Protein AF-0000000083431452 (afdb_homodimer)

Nearest PDB structures (foldseek):
  5i90-assembly1_B  TM=8.487E-01  e=1.528E-24  Pseudomonas aeruginosa PAO1
  7tlr-assembly1_A  TM=7.851E-01  e=9.131E-21  Lancefieldella parvula
  1ecx-assembly1_B  TM=8.396E-01  e=3.529E-19  Thermotoga maritima
  1t3i-assembly1_B  TM=7.374E-01  e=1.103E-20  Synechocystis sp.
  1iug-assembly1_B  TM=6.804E-01  e=6.521E-13  Thermus thermophilus

Organism: Bremia lactucae (NCBI:txid4779)

InterPro domains:
  IPR000192 Aminotransferase class V domain [PF00266] (72-417)
  IPR015421 Pyridoxal phosphate-dependent transferase, major domain [G3DSA:3.40.640.10] (40-306)
  IPR015422 Pyridoxal phosphate-dependent transferase, small domain [G3DSA:3.90.1150.10] (28-417)
  IPR015424 Pyridoxal phosphate-dependent transferase [SSF53383] (21-423)

Secondary structure (DSSP, 8-state):
-PPPP--S--SS--HHHHHTB-S-TTT-EE--HHHH---BHHHHHHHHHHHHHHHH-HHIIIIIIHHHHHHHHHHHHHHHHT-S-GGGEEEES-HHHHHHHHHHHHHTSTT-SS-EEEEETTS-HHHHHHHHHHHHH-SS--EEEEE---HHHHT-HHHHHHHHHHHHHHHHHTT----EEEEESB-TTT--B--HHHHHHHHHTSTT---EEEE-TT-TTTS---HHHH--SEEEEESSSTT-PPSS-EEEEE--SSSPPP--SS--TTTTSHHHHHHH-SSS---HHHHTHHHHHHHHHHH-HHHHHHHHHHHHHHHHHHHHHHTT--TT-GGG---GGG--SEEEEEPPSSS-BTTS----SSS----HHHHHHHHHHHHHHH-EE--EEEETTEEEEEEE--TT--HHHHHHHHHHHB---/-PPPP--S--SS--HHHHHTB-S-TTT-EE--HHHH---BHHHHHHHHHHHHHHHH-HHIIIIIIHHHHHHHHHHHHHHHHT-S-GGGEEEES-HHHHHHHHHHHHHTSTT-SS-EEEEETTS-HHHHHHHHHHHHH-SSPPEEEEE---HHHHT-HHHHHHHHHHHHHHHHHTT----EEEEESB-TTT--B--HHHHHHHHHTSTT---EEEE-TT-TTTS---HHHH--SEEEEESSSTT-PPSS-EEEEE--SSSPPP--SS--TTTTSHHHHHHH-SSS---HHHHTHHHHHHHHHHH-HHHHHHHHHHHHHHHHHHHHHHTT--TT-GGG---GGG--SEEEEEPPSSSEETTTEE--SSS----HHHHHHHHHHHHHHH-EE--EEEETTEEEEEEE--TT--HHHHHHHHHHHB---

Solvent-accessible surface area (backbone atoms only — not comparable to full-atom values): 43379 Å² total; per-residue (Å²): 130,82,78,74,63,73,76,87,66,48,62,53,82,48,69,68,37,38,66,43,39,48,48,45,66,87,71,32,45,76,24,41,43,76,75,65,26,54,36,29,51,69,43,52,51,43,33,51,52,45,49,50,50,37,32,34,39,43,59,56,37,68,73,69,45,36,65,67,49,46,49,49,22,44,45,45,48,19,60,70,35,44,36,90,58,43,84,35,44,36,66,32,50,21,32,50,47,38,52,44,15,48,52,49,28,47,56,54,30,87,84,40,82,59,28,22,37,38,32,47,63,58,54,56,63,37,57,55,37,34,51,50,51,48,38,72,56,38,88,78,65,54,41,77,47,70,36,84,56,51,76,72,41,54,75,32,60,67,50,44,52,50,47,51,51,49,46,53,50,53,41,46,73,73,74,44,50,73,53,34,36,45,44,46,40,43,28,78,81,60,42,42,59,44,59,50,61,62,50,46,52,54,33,45,66,40,87,92,37,37,44,35,40,33,46,23,48,61,36,44,65,39,44,94,54,44,50,57,79,57,59,49,34,27,39,21,23,21,33,14,21,72,50,21,28,43,57,31,20,17,33,33,38,49,63,58,78,88,58,69,74,61,46,53,58,45,54,14,76,20,63,84,61,50,60,51,40,18,46,70,30,45,55,69,54,67,57,36,32,48,62,29,41,44,58,36,54,50,49,42,58,72,59,31,55,67,60,51,31,50,46,14,24,49,48,21,51,50,32,50,47,53,36,34,58,75,58,65,46,65,88,78,42,67,60,75,64,62,50,76,93,60,57,30,29,43,35,41,40,75,53,68,53,77,40,48,27,26,66,72,44,66,35,46,76,90,64,51,71,43,40,65,66,52,20,48,41,30,30,49,33,34,37,75,74,64,31,31,43,47,50,43,37,56,58,93,27,34,49,27,36,40,43,26,36,48,77,57,52,30,44,52,56,37,51,51,48,50,56,59,43,43,50,77,129,129,82,79,74,64,72,75,89,64,48,61,55,81,47,69,68,36,40,66,43,40,49,49,45,64,86,72,31,46,75,23,41,42,76,74,64,25,54,35,29,51,68,41,52,53,43,31,51,51,45,48,49,49,37,33,33,40,43,59,56,36,68,73,69,45,38,64,67,50,46,49,49,23,43,45,46,47,18,59,70,34,43,37,89,59,43,82,34,44,38,66,32,49,21,32,48,47,40,53,44,14,47,52,49,28,46,58,54,30,87,84,40,81,58,30,20,38,37,31,46,62,59,54,57,64,36,58,55,38,33,53,50,51,46,39,71,57,38,86,78,61,52,42,77,49,71,36,83,55,51,75,73,40,56,75,33,62,68,51,46,53,50,47,51,51,49,45,52,50,54,41,44,74,71,74,45,51,74,54,34,36,44,44,49,39,42,28,79,81,61,42,42,59,44,60,51,60,62,51,48,52,56,33,47,66,40,86,92,37,36,45,37,38,33,45,22,46,62,37,43,64,38,45,94,54,45,51,58,79,56,59,48,33,27,41,21,23,20,33,13,22,72,50,20,29,44,58,30,19,16,32,33,39,48,63,57,79,88,59,69,75,62,46,51,59,45,50,13,75,20,63,85,60,49,59,52,40,19,46,69,30,46,54,67,55,68,57,35,32,48,60,28,40,44,58,35,52,50,50,41,59,72,61,32,57,67,61,52,32,50,47,14,24,50,48,22,50,51,32,50,47,52,36,35,59,76,58,67,45,65,86,78,41,67,59,74,64,60,49,78,90,60,57,29,28,41,34,39,39,75,52,67,53,77,39,48,26,25,64,72,44,66,36,46,76,90,64,51,71,43,40,64,67,52,19,49,40,31,31,50,33,33,38,77,74,64,32,31,43,47,50,43,38,56,58,93,25,33,49,27,37,39,43,27,37,48,78,57,50,29,44,51,57,36,51,52,49,48,56,58,42,45,51,76,130

Sequence (850 aa):
MAPRLQFETNKTPNAINRSHFALDLHTWTFLNHGAFGASTHEAIKAVEYWHSQANKQPLKLHDRDLFPLLMQSIEALATFLEVSNPKELVLLPNATSGLHAVLASILQSRLAKAKTVVLFSTRYDAVRAILQSLQDTHEPHVHVHEEELSLSDSYDDNKVLDKLEKAFKAVEASGRSVTLVVVDHITSTTAVLMPLRAIIERCHSRGQGVPVLVDGAHGPLNIPLDLDALNADYYVGNCHKWLCAPRGAAFLHVKRVDGPRILPRVVSYGYKDGMQRAFLCTGMQDYSAWLTLPHCLAYWRRQGVDATRAYMHTLAHEGARVLSCRWHLSTHVQALKVPRVKRHAMRLVQLPTMQTLCGGVVVDEKAPNATLSDAQRVQDALYSRHRIEVPIKCVERRLYVRISAHVYNNLEDFERLAVAMIESDMAPRLQFETNKTPNAINRSHFALDLHTWTFLNHGAFGASTHEAIKAVEYWHSQANKQPLKLHDRDLFPLLMQSIEALATFLEVSNPKELVLLPNATSGLHAVLASILQSRLAKAKTVVLFSTRYDAVRAILQSLQDTHEPHVHVHEEELSLSDSYDDNKVLDKLEKAFKAVEASGRSVTLVVVDHITSTTAVLMPLRAIIERCHSRGQGVPVLVDGAHGPLNIPLDLDALNADYYVGNCHKWLCAPRGAAFLHVKRVDGPRILPRVVSYGYKDGMQRAFLCTGMQDYSAWLTLPHCLAYWRRQGVDATRAYMHTLAHEGARVLSCRWHLSTHVQALKVPRVKRHAMRLVQLPTMQTLCGGVVVDEKAPNATLSDAQRVQDALYSRHRIEVPIKCVERRLYVRISAHVYNNLEDFERLAVAMIESD

Structure (mmCIF, N/CA/C/O backbone):
data_AF-0000000083431452-model_v1
#
loop_
_entity.id
_entity.type
_entity.pdbx_description
1 polymer 'Aminotransferase class V domain-containing protein'
#
loop_
_atom_site.group_PDB
_atom_site.id
_atom_site.type_symbol
_atom_site.label_atom_id
_atom_site.label_alt_id
_atom_site.label_comp_id
_atom_site.label_asym_id
_atom_site.label_entity_id
_atom_site.label_seq_id
_atom_site.pdbx_PDB_ins_code
_atom_site.Cartn_x
_atom_site.Cartn_y
_atom_site.Cartn_z
_atom_site.occupancy
_atom_site.B_iso_or_equiv
_atom_site.auth_seq_id
_atom_site.auth_comp_id
_atom_site.auth_asym_id
_atom_site.auth_atom_id
_atom_site.pdbx_PDB_model_num
ATOM 1 N N . MET A 1 1 ? -23.188 -18.062 13.68 1 68.62 1 MET A N 1
ATOM 2 C CA . MET A 1 1 ? -21.969 -18.703 13.211 1 68.62 1 MET A CA 1
ATOM 3 C C . MET A 1 1 ? -22.188 -19.344 11.844 1 68.62 1 MET A C 1
ATOM 5 O O . MET A 1 1 ? -23.234 -19.938 11.586 1 68.62 1 MET A O 1
ATOM 9 N N . ALA A 1 2 ? -21.25 -19.234 10.953 1 78.25 2 ALA A N 1
ATOM 10 C CA . ALA A 1 2 ? -21.344 -19.828 9.633 1 78.25 2 ALA A CA 1
ATOM 11 C C . ALA A 1 2 ? -21.484 -21.359 9.734 1 78.25 2 ALA A C 1
ATOM 13 O O . ALA A 1 2 ? -20.859 -21.984 10.594 1 78.25 2 ALA A O 1
ATOM 14 N N . PRO A 1 3 ? -22.234 -21.891 8.914 1 91.56 3 PRO A N 1
ATOM 15 C CA . PRO A 1 3 ? -22.344 -23.344 8.922 1 91.56 3 PRO A CA 1
ATOM 16 C C . PRO A 1 3 ? -21.016 -24.031 8.641 1 91.56 3 PRO A C 1
ATOM 18 O O . PRO A 1 3 ? -20.078 -23.406 8.125 1 91.56 3 PRO A O 1
ATOM 21 N N . ARG A 1 4 ? -20.984 -25.391 8.953 1 95.62 4 ARG A N 1
ATOM 22 C CA . ARG A 1 4 ? -19.781 -26.172 8.703 1 95.62 4 ARG A CA 1
ATOM 23 C C . ARG A 1 4 ? -19.688 -26.578 7.238 1 95.62 4 ARG A C 1
ATOM 25 O O . ARG A 1 4 ? -20.688 -26.953 6.625 1 95.62 4 ARG A O 1
ATOM 32 N N . LEU A 1 5 ? -18.531 -26.406 6.781 1 97.12 5 LEU A N 1
ATOM 33 C CA . LEU A 1 5 ? -18.266 -26.859 5.418 1 97.12 5 LEU A CA 1
ATOM 34 C C . LEU A 1 5 ? -18.453 -28.359 5.309 1 97.12 5 LEU A C 1
ATOM 36 O O . LEU A 1 5 ? -18.234 -29.094 6.277 1 97.12 5 LEU A O 1
ATOM 40 N N . GLN A 1 6 ? -18.875 -28.75 4.184 1 96.62 6 GLN A N 1
ATOM 41 C CA . GLN A 1 6 ? -19.094 -30.172 3.895 1 96.62 6 GLN A CA 1
ATOM 42 C C . GLN A 1 6 ? -18.047 -30.703 2.908 1 96.62 6 GLN A C 1
ATOM 44 O O . GLN A 1 6 ? -17.859 -30.109 1.84 1 96.62 6 GLN A O 1
ATOM 49 N N . PHE A 1 7 ? -17.406 -31.906 3.236 1 95.94 7 PHE A N 1
ATOM 50 C CA . PHE A 1 7 ? -16.281 -32.375 2.445 1 95.94 7 PHE A CA 1
ATOM 51 C C . PHE A 1 7 ? -16.562 -33.781 1.916 1 95.94 7 PHE A C 1
ATOM 53 O O . PHE A 1 7 ? -15.703 -34.406 1.273 1 95.94 7 PHE A O 1
ATOM 60 N N . GLU A 1 8 ? -17.672 -34.281 2.096 1 91.31 8 GLU A N 1
ATOM 61 C CA . GLU A 1 8 ? -17.953 -35.688 1.87 1 91.31 8 GLU A CA 1
ATOM 62 C C . GLU A 1 8 ? -18.031 -36 0.379 1 91.31 8 GLU A C 1
ATOM 64 O O . GLU A 1 8 ? -17.656 -37.094 -0.047 1 91.31 8 GLU A O 1
ATOM 69 N N . THR A 1 9 ? -18.594 -35.062 -0.351 1 89.56 9 THR A N 1
ATOM 70 C CA . THR A 1 9 ? -18.688 -35.281 -1.788 1 89.56 9 THR A CA 1
ATOM 71 C C . THR A 1 9 ? -18.234 -34.062 -2.566 1 89.56 9 THR A C 1
ATOM 73 O O . THR A 1 9 ? -18.359 -32.938 -2.084 1 89.56 9 THR A O 1
ATOM 76 N N . ASN A 1 10 ? -17.688 -34.344 -3.668 1 93.88 10 ASN A N 1
ATOM 77 C CA . ASN A 1 10 ? -17.25 -33.25 -4.535 1 93.88 10 ASN A CA 1
ATOM 78 C C . ASN A 1 10 ? -17.844 -33.375 -5.938 1 93.88 10 ASN A C 1
ATOM 80 O O . ASN A 1 10 ? -17.359 -32.75 -6.875 1 93.88 10 ASN A O 1
ATOM 84 N N . LYS A 1 11 ? -18.812 -34.188 -6.109 1 95.19 11 LYS A N 1
ATOM 85 C CA . LYS A 1 11 ? -19.359 -34.5 -7.43 1 95.19 11 LYS A CA 1
ATOM 86 C C . LYS A 1 11 ? -20.266 -33.406 -7.938 1 95.19 11 LYS A C 1
ATOM 88 O O . LYS A 1 11 ? -20.234 -33.062 -9.125 1 95.19 11 LYS A O 1
ATOM 93 N N . THR A 1 12 ? -21.125 -32.906 -6.969 1 94.31 12 THR A N 1
ATOM 94 C CA . THR A 1 12 ? -22.109 -31.891 -7.316 1 94.31 12 THR A CA 1
ATOM 95 C C . THR A 1 12 ? -21.938 -30.656 -6.438 1 94.31 12 THR A C 1
ATOM 97 O O . THR A 1 12 ? -21.281 -30.719 -5.395 1 94.31 12 THR A O 1
ATOM 100 N N . PRO A 1 13 ? -22.516 -29.562 -6.938 1 94.56 13 PRO A N 1
ATOM 101 C CA . PRO A 1 13 ? -22.406 -28.344 -6.133 1 94.56 13 PRO A CA 1
ATOM 102 C C . PRO A 1 13 ? -22.969 -28.516 -4.723 1 94.56 13 PRO A C 1
ATOM 104 O O . PRO A 1 13 ? -24.031 -29.125 -4.547 1 94.56 13 PRO A O 1
ATOM 107 N N . ASN A 1 14 ? -22.219 -28.047 -3.771 1 96.12 14 ASN A N 1
ATOM 108 C CA . ASN A 1 14 ? -22.672 -28 -2.383 1 96.12 14 ASN A CA 1
ATOM 109 C C . ASN A 1 14 ? -23.141 -26.609 -1.99 1 96.12 14 ASN A C 1
ATOM 111 O O . ASN A 1 14 ? -22.328 -25.688 -1.833 1 96.12 14 ASN A O 1
ATOM 115 N N . ALA A 1 15 ? -24.406 -26.453 -1.711 1 96 15 ALA A N 1
ATOM 116 C CA . ALA A 1 15 ? -25.016 -25.156 -1.456 1 96 15 ALA A CA 1
ATOM 117 C C . ALA A 1 15 ? -24.453 -24.531 -0.184 1 96 15 ALA A C 1
ATOM 119 O O . ALA A 1 15 ? -24.281 -23.312 -0.111 1 96 15 ALA A O 1
ATOM 120 N N . ILE A 1 16 ? -24.203 -25.312 0.755 1 97 16 ILE A N 1
ATOM 121 C CA . ILE A 1 16 ? -23.688 -24.812 2.02 1 97 16 ILE A CA 1
ATOM 122 C C . ILE A 1 16 ? -22.281 -24.234 1.808 1 97 16 ILE A C 1
ATOM 124 O O . ILE A 1 16 ? -22 -23.109 2.221 1 97 16 ILE A O 1
ATOM 128 N N . ASN A 1 17 ? -21.406 -24.984 1.138 1 98.19 17 ASN A N 1
ATOM 129 C CA . ASN A 1 17 ? -20.047 -24.5 0.88 1 98.19 17 ASN A CA 1
ATOM 130 C C . ASN A 1 17 ? -20.062 -23.219 0.057 1 98.19 17 ASN A C 1
ATOM 132 O O . ASN A 1 17 ? -19.344 -22.266 0.373 1 98.19 17 ASN A O 1
ATOM 136 N N . ARG A 1 18 ? -20.891 -23.203 -0.92 1 97.88 18 ARG A N 1
ATOM 137 C CA . ARG A 1 18 ? -20.984 -22.062 -1.818 1 97.88 18 ARG A CA 1
ATOM 138 C C . ARG A 1 18 ? -21.516 -20.828 -1.089 1 97.88 18 ARG A C 1
ATOM 140 O O . ARG A 1 18 ? -21.109 -19.703 -1.394 1 97.88 18 ARG A O 1
ATOM 147 N N . SER A 1 19 ? -22.312 -20.984 -0.047 1 97.62 19 SER A N 1
ATOM 148 C CA . SER A 1 19 ? -22.953 -19.891 0.676 1 97.62 19 SER A CA 1
ATOM 149 C C . SER A 1 19 ? -21.938 -19.125 1.526 1 97.62 19 SER A C 1
ATOM 151 O O . SER A 1 19 ? -22.219 -18.016 1.987 1 97.62 19 SER A O 1
ATOM 153 N N . HIS A 1 20 ? -20.797 -19.688 1.685 1 98.19 20 HIS A N 1
ATOM 154 C CA . HIS A 1 20 ? -19.766 -19.031 2.484 1 98.19 20 HIS A CA 1
ATOM 155 C C . HIS A 1 20 ? -19.078 -17.922 1.695 1 98.19 20 HIS A C 1
ATOM 157 O O . HIS A 1 20 ? -18.422 -17.062 2.277 1 98.19 20 HIS A O 1
ATOM 163 N N . PHE A 1 21 ? -19.219 -17.922 0.369 1 98.38 21 PHE A N 1
ATOM 164 C CA . PHE A 1 21 ? -18.391 -17.062 -0.475 1 98.38 21 PHE A CA 1
ATOM 165 C C . PHE A 1 21 ? -19.234 -15.977 -1.138 1 98.38 21 PHE A C 1
ATOM 167 O O . PHE A 1 21 ? -20.422 -16.188 -1.391 1 98.38 21 PHE A O 1
ATOM 174 N N . ALA A 1 22 ? -18.625 -14.875 -1.423 1 98.19 22 ALA A N 1
ATOM 175 C CA . ALA A 1 22 ? -19.312 -13.742 -2.033 1 98.19 22 ALA A CA 1
ATOM 176 C C . ALA A 1 22 ? -19.281 -13.836 -3.557 1 98.19 22 ALA A C 1
ATOM 178 O O . ALA A 1 22 ? -19.906 -13.031 -4.246 1 98.19 22 ALA A O 1
ATOM 179 N N . LEU A 1 23 ? -18.578 -14.805 -4.129 1 98.31 23 LEU A N 1
ATOM 180 C CA . LEU A 1 23 ? -18.5 -15.016 -5.57 1 98.31 23 LEU A CA 1
ATOM 181 C C . LEU A 1 23 ? -19.891 -15.203 -6.16 1 98.31 23 LEU A C 1
ATOM 183 O O . LEU A 1 23 ? -20.75 -15.859 -5.555 1 98.31 23 LEU A O 1
ATOM 187 N N . ASP A 1 24 ? -20.078 -14.656 -7.309 1 98.44 24 ASP A N 1
ATOM 188 C CA . ASP A 1 24 ? -21.297 -14.945 -8.062 1 98.44 24 ASP A CA 1
ATOM 189 C C . ASP A 1 24 ? -21.219 -16.328 -8.719 1 98.44 24 ASP A C 1
ATOM 191 O O . ASP A 1 24 ? -21.016 -16.422 -9.93 1 98.44 24 ASP A O 1
ATOM 195 N N . LEU A 1 25 ? -21.484 -17.359 -7.945 1 98.12 25 LEU A N 1
ATOM 196 C CA . LEU A 1 25 ? -21.328 -18.734 -8.391 1 98.12 25 LEU A CA 1
ATOM 197 C C . LEU A 1 25 ? -22.562 -19.203 -9.148 1 98.12 25 LEU A C 1
ATOM 199 O O . LEU A 1 25 ? -22.578 -20.312 -9.695 1 98.12 25 LEU A O 1
ATOM 203 N N . HIS A 1 26 ? -23.578 -18.359 -9.195 1 97.38 26 HIS A N 1
ATOM 204 C CA . HIS A 1 26 ? -24.75 -18.656 -10.023 1 97.38 26 HIS A CA 1
ATOM 205 C C . HIS A 1 26 ? -24.469 -18.359 -11.492 1 97.38 26 HIS A C 1
ATOM 207 O O . HIS A 1 26 ? -24.969 -19.062 -12.375 1 97.38 26 HIS A O 1
ATOM 213 N N . THR A 1 27 ? -23.703 -17.344 -11.672 1 98 27 THR A N 1
ATOM 214 C CA . THR A 1 27 ? -23.422 -16.906 -13.039 1 98 27 THR A CA 1
ATOM 215 C C . THR A 1 27 ? -22.125 -17.516 -13.555 1 98 27 THR A C 1
ATOM 217 O O . THR A 1 27 ? -22.016 -17.859 -14.734 1 98 27 THR A O 1
ATOM 220 N N . TRP A 1 28 ? -21.188 -17.719 -12.68 1 98.38 28 TRP A N 1
ATOM 221 C CA . TRP A 1 28 ? -19.844 -18.031 -13.141 1 98.38 28 TRP A CA 1
ATOM 222 C C . TRP A 1 28 ? -19.406 -19.406 -12.648 1 98.38 28 TRP A C 1
ATOM 224 O O . TRP A 1 28 ? -19.703 -19.781 -11.508 1 98.38 28 TRP A O 1
ATOM 234 N N . THR A 1 29 ? -18.797 -20.172 -13.523 1 98.62 29 THR A N 1
ATOM 235 C CA . THR A 1 29 ? -17.891 -21.234 -13.102 1 98.62 29 THR A CA 1
ATOM 236 C C . THR A 1 29 ? -16.5 -20.703 -12.836 1 98.62 29 THR A C 1
ATOM 238 O O . THR A 1 29 ? -15.766 -20.344 -13.766 1 98.62 29 THR A O 1
ATOM 241 N N . PHE A 1 30 ? -16.141 -20.609 -11.547 1 98.69 30 PHE A N 1
ATOM 242 C CA . PHE A 1 30 ? -14.914 -19.938 -11.156 1 98.69 30 PHE A CA 1
ATOM 243 C C . PHE A 1 30 ? -13.805 -20.938 -10.859 1 98.69 30 PHE A C 1
ATOM 245 O O . PHE A 1 30 ? -13.797 -21.562 -9.797 1 98.69 30 PHE A O 1
ATOM 252 N N . LEU A 1 31 ? -12.859 -21.047 -11.75 1 98.75 31 LEU A N 1
ATOM 253 C CA . LEU A 1 31 ? -11.773 -22.016 -11.648 1 98.75 31 LEU A CA 1
ATOM 254 C C . LEU A 1 31 ? -10.422 -21.297 -11.648 1 98.75 31 LEU A C 1
ATOM 256 O O . LEU A 1 31 ? -9.422 -21.859 -12.117 1 98.75 31 LEU A O 1
ATOM 260 N N . ASN A 1 32 ? -10.406 -20.062 -11.172 1 98.44 32 ASN A N 1
ATOM 261 C CA . ASN A 1 32 ? -9.195 -19.25 -11.133 1 98.44 32 ASN A CA 1
ATOM 262 C C . ASN A 1 32 ? -8.945 -18.656 -9.75 1 98.44 32 ASN A C 1
ATOM 264 O O . ASN A 1 32 ? -8.57 -17.5 -9.617 1 98.44 32 ASN A O 1
ATOM 268 N N . HIS A 1 33 ? -9.234 -19.469 -8.695 1 98.25 33 HIS A N 1
ATOM 269 C CA . HIS A 1 33 ? -9.016 -19.047 -7.32 1 98.25 33 HIS A CA 1
ATOM 270 C C . HIS A 1 33 ? -7.566 -18.641 -7.094 1 98.25 33 HIS A C 1
ATOM 272 O O . HIS A 1 33 ? -7.281 -17.766 -6.273 1 98.25 33 HIS A O 1
ATOM 278 N N . GLY A 1 34 ? -6.625 -19.219 -7.793 1 97.44 34 GLY A N 1
ATOM 279 C CA . GLY A 1 34 ? -5.199 -18.984 -7.625 1 97.44 34 GLY A CA 1
ATOM 280 C C . GLY A 1 34 ? -4.789 -17.562 -7.977 1 97.44 34 GLY A C 1
ATOM 281 O O . GLY A 1 34 ? -3.721 -17.109 -7.562 1 97.44 34 GLY A O 1
ATOM 282 N N . ALA A 1 35 ? -5.57 -16.859 -8.758 1 96.19 35 ALA A N 1
ATOM 283 C CA . ALA A 1 35 ? -5.227 -15.5 -9.156 1 96.19 35 ALA A CA 1
ATOM 284 C C . ALA A 1 35 ? -5.336 -14.539 -7.977 1 96.19 35 ALA A C 1
ATOM 286 O O . ALA A 1 35 ? -4.32 -14.141 -7.398 1 96.19 35 ALA A O 1
ATOM 287 N N . PHE A 1 36 ? -6.59 -14.258 -7.496 1 95 36 PHE A N 1
ATOM 288 C CA . PHE A 1 36 ? -6.777 -13.25 -6.461 1 95 36 PHE A CA 1
ATOM 289 C C . PHE A 1 36 ? -7.605 -13.805 -5.309 1 95 36 PHE A C 1
ATOM 291 O O . PHE A 1 36 ? -7.93 -13.078 -4.363 1 95 36 PHE A O 1
ATOM 298 N N . GLY A 1 37 ? -7.914 -15.023 -5.418 1 96.38 37 GLY A N 1
ATOM 299 C CA . GLY A 1 37 ? -8.727 -15.625 -4.371 1 96.38 37 GLY A CA 1
ATOM 300 C C . GLY A 1 37 ? -10.18 -15.203 -4.422 1 96.38 37 GLY A C 1
ATOM 301 O O . GLY A 1 37 ? -10.68 -14.82 -5.48 1 96.38 37 GLY A O 1
ATOM 302 N N . ALA A 1 38 ? -10.891 -15.469 -3.369 1 97 38 ALA A N 1
ATOM 303 C CA . ALA A 1 38 ? -12.281 -15.102 -3.129 1 97 38 ALA A CA 1
ATOM 304 C C . ALA A 1 38 ? -12.523 -14.797 -1.653 1 97 38 ALA A C 1
ATOM 306 O O . ALA A 1 38 ? -11.906 -15.414 -0.778 1 97 38 ALA A O 1
ATOM 307 N N . SER A 1 39 ? -13.398 -13.906 -1.464 1 96.19 39 SER A N 1
ATOM 308 C CA . SER A 1 39 ? -13.672 -13.516 -0.087 1 96.19 39 SER A CA 1
ATOM 309 C C . SER A 1 39 ? -14.852 -14.297 0.489 1 96.19 39 SER A C 1
ATOM 311 O O . SER A 1 39 ? -15.844 -14.539 -0.203 1 96.19 39 SER A O 1
ATOM 313 N N . THR A 1 40 ? -14.719 -14.711 1.729 1 98 40 THR A N 1
ATOM 314 C CA . THR A 1 40 ? -15.852 -15.273 2.455 1 98 40 THR A CA 1
ATOM 315 C C . THR A 1 40 ? -16.703 -14.164 3.066 1 98 40 THR A C 1
ATOM 317 O O . THR A 1 40 ? -16.219 -13.062 3.311 1 98 40 THR A O 1
ATOM 320 N N . HIS A 1 41 ? -17.922 -14.484 3.32 1 97.69 41 HIS A N 1
ATOM 321 C CA . HIS A 1 41 ? -18.797 -13.523 3.986 1 97.69 41 HIS A CA 1
ATOM 322 C C . HIS A 1 41 ? -18.297 -13.211 5.391 1 97.69 41 HIS A C 1
ATOM 324 O O . HIS A 1 41 ? -18.438 -12.078 5.867 1 97.69 41 HIS A O 1
ATOM 330 N N . GLU A 1 42 ? -17.672 -14.164 6.016 1 96.38 42 GLU A N 1
ATOM 331 C CA . GLU A 1 42 ? -17.094 -13.953 7.336 1 96.38 42 GLU A CA 1
ATOM 332 C C . GLU A 1 42 ? -16 -12.898 7.289 1 96.38 42 GLU A C 1
ATOM 334 O O . GLU A 1 42 ? -15.922 -12.031 8.164 1 96.38 42 GLU A O 1
ATOM 339 N N . ALA A 1 43 ? -15.141 -12.992 6.344 1 97.5 43 ALA A N 1
ATOM 340 C CA . ALA A 1 43 ? -14.07 -12.023 6.184 1 97.5 43 ALA A CA 1
ATOM 341 C C . ALA A 1 43 ? -14.625 -10.633 5.879 1 97.5 43 ALA A C 1
ATOM 343 O O . ALA A 1 43 ? -14.133 -9.633 6.398 1 97.5 43 ALA A O 1
ATOM 344 N N . ILE A 1 44 ? -15.641 -10.562 5.027 1 97.75 44 ILE A N 1
ATOM 345 C CA . ILE A 1 44 ? -16.25 -9.297 4.629 1 97.75 44 ILE A CA 1
ATOM 346 C C . ILE A 1 44 ? -16.859 -8.609 5.848 1 97.75 44 ILE A C 1
ATOM 348 O O . ILE A 1 44 ? -16.672 -7.406 6.043 1 97.75 44 ILE A O 1
ATOM 352 N N . LYS A 1 45 ? -17.516 -9.375 6.68 1 97.5 45 LYS A N 1
ATOM 353 C CA . LYS A 1 45 ? -18.125 -8.836 7.895 1 97.5 45 LYS A CA 1
ATOM 354 C C . LYS A 1 45 ? -17.062 -8.266 8.828 1 97.5 45 LYS A C 1
ATOM 356 O O . LYS A 1 45 ? -17.266 -7.219 9.445 1 97.5 45 LYS A O 1
ATOM 361 N N . AL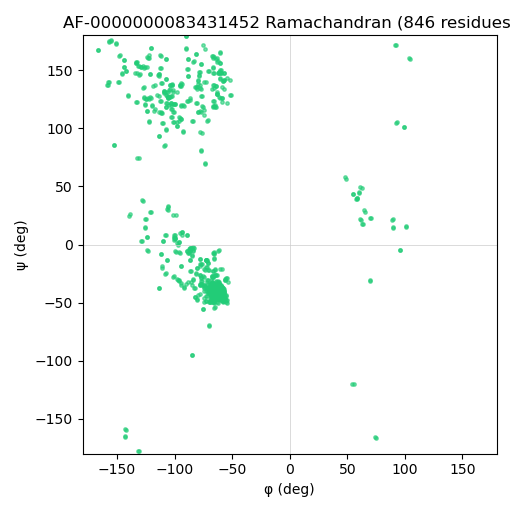A A 1 46 ? -15.969 -8.953 8.93 1 98 46 ALA A N 1
ATOM 362 C CA . ALA A 1 46 ? -14.875 -8.5 9.781 1 98 46 ALA A CA 1
ATOM 363 C C . ALA A 1 46 ? -14.281 -7.191 9.258 1 98 46 ALA A C 1
ATOM 365 O O . ALA A 1 46 ? -13.953 -6.297 10.039 1 98 46 ALA A O 1
ATOM 366 N N . VAL A 1 47 ? -14.109 -7.074 7.973 1 97.88 47 VAL A N 1
ATOM 367 C CA . VAL A 1 47 ? -13.617 -5.848 7.355 1 97.88 47 VAL A CA 1
ATOM 368 C C . VAL A 1 47 ? -14.555 -4.691 7.672 1 97.88 47 VAL A C 1
ATOM 370 O O . VAL A 1 47 ? -14.109 -3.602 8.047 1 97.88 47 VAL A O 1
ATOM 373 N N . GLU A 1 48 ? -15.805 -4.918 7.52 1 97.19 48 GLU A N 1
ATOM 374 C CA . GLU A 1 48 ? -16.812 -3.891 7.781 1 97.19 48 GLU A CA 1
ATOM 375 C C . GLU A 1 48 ? -16.766 -3.434 9.234 1 97.19 48 GLU A C 1
ATOM 377 O O . GLU A 1 48 ? -16.938 -2.246 9.523 1 97.19 48 GLU A O 1
ATOM 382 N N . TYR A 1 49 ? -16.578 -4.363 10.117 1 98 49 TYR A N 1
ATOM 383 C CA . TYR A 1 49 ? -16.438 -4.027 11.523 1 98 49 TYR A CA 1
ATOM 384 C C . TYR A 1 49 ? -15.273 -3.07 11.75 1 98 49 TYR A C 1
ATOM 386 O O . TYR A 1 49 ? -15.43 -2.037 12.406 1 98 49 TYR A O 1
ATOM 394 N N . TRP A 1 50 ? -14.156 -3.383 11.203 1 98.12 50 TRP A N 1
ATOM 395 C CA . TRP A 1 50 ? -12.969 -2.566 11.43 1 98.12 50 TRP A CA 1
ATOM 396 C C . TRP A 1 50 ? -13.102 -1.212 10.734 1 98.12 50 TRP A C 1
ATOM 398 O O . TRP A 1 50 ? -12.625 -0.198 11.25 1 98.12 50 TRP A O 1
ATOM 408 N N . HIS A 1 51 ? -13.711 -1.15 9.539 1 97.62 51 HIS A N 1
ATOM 409 C CA . HIS A 1 51 ? -14.016 0.131 8.906 1 97.62 51 HIS A CA 1
ATOM 410 C C . HIS A 1 51 ? -14.883 1 9.812 1 97.62 51 HIS A C 1
ATOM 412 O O . HIS A 1 51 ? -14.641 2.201 9.938 1 97.62 51 HIS A O 1
ATOM 418 N N . SER A 1 52 ? -15.852 0.333 10.352 1 98 52 SER A N 1
ATOM 419 C CA . SER A 1 52 ? -16.766 1.063 11.234 1 98 52 SER A CA 1
ATOM 420 C C . SER A 1 52 ? -16.016 1.646 12.43 1 98 52 SER A C 1
ATOM 422 O O . SER A 1 52 ? -16.234 2.805 12.797 1 98 52 SER A O 1
ATOM 424 N N . GLN A 1 53 ? -15.133 0.869 13.031 1 98 53 GLN A N 1
ATOM 425 C CA . GLN A 1 53 ? -14.344 1.351 14.156 1 98 53 GLN A CA 1
ATOM 426 C C . GLN A 1 53 ? -13.453 2.521 13.75 1 98 53 GLN A C 1
ATOM 428 O O . GLN A 1 53 ? -13.367 3.523 14.461 1 98 53 GLN A O 1
ATOM 433 N N . ALA A 1 54 ? -12.836 2.4 12.617 1 97.69 54 ALA A N 1
ATOM 434 C CA . ALA A 1 54 ? -11.938 3.441 12.125 1 97.69 54 ALA A CA 1
ATOM 435 C C . ALA A 1 54 ? -12.703 4.727 11.812 1 97.69 54 ALA A C 1
ATOM 437 O O . ALA A 1 54 ? -12.18 5.828 12.008 1 97.69 54 ALA A O 1
ATOM 438 N N . ASN A 1 55 ? -13.898 4.562 11.297 1 97.69 55 ASN A N 1
ATOM 439 C CA . ASN A 1 55 ? -14.672 5.719 10.859 1 97.69 55 ASN A CA 1
ATOM 440 C C . ASN A 1 55 ? -15.289 6.457 12.047 1 97.69 55 ASN A C 1
ATOM 442 O O . ASN A 1 55 ? -15.445 7.676 12.016 1 97.69 55 ASN A O 1
ATOM 446 N N . LYS A 1 56 ? -15.625 5.742 13.109 1 97.81 56 LYS A N 1
ATOM 447 C CA . LYS A 1 56 ? -16.266 6.336 14.273 1 97.81 56 LYS A CA 1
ATOM 448 C C . LYS A 1 56 ? -15.305 7.219 15.055 1 97.81 56 LYS A C 1
ATOM 450 O O . LYS A 1 56 ? -15.703 8.242 15.609 1 97.81 56 LYS A O 1
ATOM 455 N N . GLN A 1 57 ? -14.117 6.77 15.18 1 97.69 57 GLN A N 1
ATOM 456 C CA . GLN A 1 57 ? -13.07 7.516 15.859 1 97.69 57 GLN A CA 1
ATOM 457 C C . GLN A 1 57 ? -11.688 7.148 15.32 1 97.69 57 GLN A C 1
ATOM 459 O O . GLN A 1 57 ? -10.977 6.332 15.906 1 97.69 57 GLN A O 1
ATOM 464 N N . PRO A 1 58 ? -11.242 7.789 14.234 1 96.38 58 PRO A N 1
ATOM 465 C CA . PRO A 1 58 ? -10.031 7.406 13.5 1 96.38 58 PRO A CA 1
ATOM 466 C C . PRO A 1 58 ? -8.781 7.391 14.375 1 96.38 58 PRO A C 1
ATOM 468 O O . PRO A 1 58 ? -7.957 6.48 14.273 1 96.38 58 PRO A O 1
ATOM 471 N N . LEU A 1 59 ? -8.609 8.328 15.266 1 96.12 59 LEU A N 1
ATOM 472 C CA . LEU A 1 59 ? -7.387 8.438 16.062 1 96.12 59 LEU A CA 1
ATOM 473 C C . LEU A 1 59 ? -7.352 7.359 17.141 1 96.12 59 LEU A C 1
ATOM 475 O O . LEU A 1 59 ? -6.277 6.867 17.5 1 96.12 59 LEU A O 1
ATOM 479 N N . LYS A 1 60 ? -8.523 7.012 17.688 1 96.56 60 LYS A N 1
ATOM 480 C CA . LYS A 1 60 ? -8.555 5.906 18.641 1 96.56 60 LYS A CA 1
ATOM 481 C C . LYS A 1 60 ? -7.996 4.629 18.031 1 96.56 60 LYS A C 1
ATOM 483 O O . LYS A 1 60 ? -7.129 3.98 18.625 1 96.56 60 LYS A O 1
ATOM 488 N N . LEU A 1 61 ? -8.438 4.332 16.859 1 96.19 61 LEU A N 1
ATOM 489 C CA . LEU A 1 61 ? -7.973 3.1 16.234 1 96.19 61 LEU A CA 1
ATOM 490 C C . LEU A 1 61 ? -6.523 3.23 15.781 1 96.19 61 LEU A C 1
ATOM 492 O O . LEU A 1 61 ? -5.68 2.404 16.141 1 96.19 61 LEU A O 1
ATOM 496 N N . HIS A 1 62 ? -6.203 4.301 15.086 1 94.56 62 HIS A N 1
ATOM 497 C CA . HIS A 1 62 ? -4.945 4.363 14.352 1 94.56 62 HIS A CA 1
ATOM 498 C C . HIS A 1 62 ? -3.799 4.805 15.258 1 94.56 62 HIS A C 1
ATOM 500 O O . HIS A 1 62 ? -2.648 4.414 15.047 1 94.56 62 HIS A O 1
ATOM 506 N N . ASP A 1 63 ? -4.082 5.602 16.25 1 92.5 63 ASP A N 1
ATOM 507 C CA . ASP A 1 63 ? -3.012 6.133 17.078 1 92.5 63 ASP A CA 1
ATOM 508 C C . ASP A 1 63 ? -2.902 5.352 18.391 1 92.5 63 ASP A C 1
ATOM 510 O O . ASP A 1 63 ? -1.818 5.25 18.969 1 92.5 63 ASP A O 1
ATOM 514 N N . ARG A 1 64 ? -3.988 4.789 18.828 1 94.81 64 ARG A N 1
ATOM 515 C CA . ARG A 1 64 ? -3.965 4.25 20.188 1 94.81 64 ARG A CA 1
ATOM 516 C C . ARG A 1 64 ? -4.098 2.73 20.172 1 94.81 64 ARG A C 1
ATOM 518 O O . ARG A 1 64 ? -3.416 2.037 20.938 1 94.81 64 ARG A O 1
ATOM 525 N N . ASP A 1 65 ? -4.914 2.182 19.266 1 96.75 65 ASP A N 1
ATOM 526 C CA . ASP A 1 65 ? -5.266 0.77 19.375 1 96.75 65 ASP A CA 1
ATOM 527 C C . ASP A 1 65 ? -4.543 -0.058 18.312 1 96.75 65 ASP A C 1
ATOM 529 O O . ASP A 1 65 ? -4.473 -1.285 18.422 1 96.75 65 ASP A O 1
ATOM 533 N N . LEU A 1 66 ? -3.975 0.515 17.359 1 96.56 66 LEU A N 1
ATOM 534 C CA . LEU A 1 66 ? -3.598 -0.17 16.125 1 96.56 66 LEU A CA 1
ATOM 535 C C . LEU A 1 66 ? -2.463 -1.156 16.375 1 96.56 66 LEU A C 1
ATOM 537 O O . LEU A 1 66 ? -2.553 -2.324 15.984 1 96.56 66 LEU A O 1
ATOM 541 N N . PHE A 1 67 ? -1.455 -0.762 17.062 1 94.44 67 PHE A N 1
ATOM 542 C CA . PHE A 1 67 ? -0.233 -1.554 17.141 1 94.44 67 PHE A CA 1
ATOM 543 C C . PHE A 1 67 ? -0.486 -2.867 17.875 1 94.44 67 PHE A C 1
ATOM 545 O O . PHE A 1 67 ? -0.167 -3.941 17.359 1 94.44 67 PHE A O 1
ATOM 552 N N . PRO A 1 68 ? -1.125 -2.859 19.078 1 96.56 68 PRO A N 1
ATOM 553 C CA . PRO A 1 68 ? -1.427 -4.137 19.734 1 96.56 68 PRO A CA 1
ATOM 554 C C . PRO A 1 68 ? -2.324 -5.035 18.891 1 96.56 68 PRO A C 1
ATOM 556 O O . PRO A 1 68 ? -2.178 -6.262 18.906 1 96.56 68 PRO A O 1
ATOM 559 N N . LEU A 1 69 ? -3.242 -4.445 18.172 1 98.19 69 LEU A N 1
ATOM 560 C CA . LEU A 1 69 ? -4.141 -5.219 17.312 1 98.19 69 LEU A CA 1
ATOM 561 C C . LEU A 1 69 ? -3.377 -5.875 16.172 1 98.19 69 LEU A C 1
ATOM 563 O O . LEU A 1 69 ? -3.637 -7.027 15.828 1 98.19 69 LEU A O 1
ATOM 567 N N . LEU A 1 70 ? -2.43 -5.152 15.594 1 97.88 70 LEU A N 1
ATOM 568 C CA . LEU A 1 70 ? -1.621 -5.711 14.516 1 97.88 70 LEU A CA 1
ATOM 569 C C . LEU A 1 70 ? -0.694 -6.801 15.039 1 97.88 70 LEU A C 1
ATOM 571 O O . LEU A 1 70 ? -0.422 -7.781 14.336 1 97.88 70 LEU A O 1
ATOM 575 N N . MET A 1 71 ? -0.214 -6.648 16.266 1 97.62 71 MET A N 1
ATOM 576 C CA . MET A 1 71 ? 0.593 -7.699 16.875 1 97.62 71 MET A CA 1
ATOM 577 C C . MET A 1 71 ? -0.221 -8.977 17.047 1 97.62 71 MET A C 1
ATOM 579 O O . MET A 1 71 ? 0.294 -10.078 16.859 1 97.62 71 MET A O 1
ATOM 583 N N . GLN A 1 72 ? -1.471 -8.805 17.391 1 98.38 72 GLN A N 1
ATOM 584 C CA . GLN A 1 72 ? -2.352 -9.961 17.484 1 98.38 72 GLN A CA 1
ATOM 585 C C . GLN A 1 72 ? -2.498 -10.656 16.125 1 98.38 72 GLN A C 1
ATOM 587 O O . GLN A 1 72 ? -2.543 -11.883 16.062 1 98.38 72 GLN A O 1
ATOM 592 N N . SER A 1 73 ? -2.574 -9.859 15.117 1 98.69 73 SER A N 1
ATOM 593 C CA . SER A 1 73 ? -2.639 -10.422 13.773 1 98.69 73 SER A CA 1
ATOM 594 C C . SER A 1 73 ? -1.372 -11.195 13.438 1 98.69 73 SER A C 1
ATOM 596 O O . SER A 1 73 ? -1.441 -12.297 12.883 1 98.69 73 SER A O 1
ATOM 598 N N . ILE A 1 74 ? -0.232 -10.656 13.766 1 98.69 74 ILE A N 1
ATOM 599 C CA . ILE A 1 74 ? 1.055 -11.289 13.508 1 98.69 74 ILE A CA 1
ATOM 600 C C . ILE A 1 74 ? 1.161 -12.586 14.305 1 98.69 74 ILE A C 1
ATOM 602 O O . ILE A 1 74 ? 1.59 -13.617 13.773 1 98.69 74 ILE A O 1
ATOM 606 N N . GLU A 1 75 ? 0.704 -12.562 15.516 1 98.75 75 GLU A N 1
ATOM 607 C CA . GLU A 1 75 ? 0.753 -13.75 16.375 1 98.75 75 GLU A CA 1
ATOM 608 C C . GLU A 1 75 ? -0.148 -14.852 15.828 1 98.75 75 GLU A C 1
ATOM 610 O O . GLU A 1 75 ? 0.232 -16.031 15.82 1 98.75 75 GLU A O 1
ATOM 615 N N . ALA A 1 76 ? -1.308 -14.484 15.406 1 98.75 76 ALA A N 1
ATOM 616 C CA . ALA A 1 76 ? -2.221 -15.461 14.82 1 98.75 76 ALA A CA 1
ATOM 617 C C . ALA A 1 76 ? -1.619 -16.094 13.57 1 98.75 76 ALA A C 1
ATOM 619 O O . ALA A 1 76 ? -1.709 -17.312 13.383 1 98.75 76 ALA A O 1
ATOM 620 N N . LEU A 1 77 ? -0.996 -15.305 12.773 1 98.56 77 LEU A N 1
ATOM 621 C CA . LEU A 1 77 ? -0.344 -15.797 11.562 1 98.56 77 LEU A CA 1
ATOM 622 C C . LEU A 1 77 ? 0.83 -16.703 11.914 1 98.56 77 LEU A C 1
ATOM 624 O O . LEU A 1 77 ? 1.025 -17.75 11.281 1 98.56 77 LEU A O 1
ATOM 628 N N . ALA A 1 78 ? 1.594 -16.219 12.859 1 98.75 78 ALA A N 1
ATOM 629 C CA . ALA A 1 78 ? 2.748 -17.016 13.281 1 98.75 78 ALA A CA 1
ATOM 630 C C . ALA A 1 78 ? 2.326 -18.422 13.703 1 98.75 78 ALA A C 1
ATOM 632 O O . ALA A 1 78 ? 2.965 -19.406 13.328 1 98.75 78 ALA A O 1
ATOM 633 N N . THR A 1 79 ? 1.29 -18.469 14.438 1 98.5 79 THR A N 1
ATOM 634 C CA . THR A 1 79 ? 0.779 -19.766 14.891 1 98.5 79 THR A CA 1
ATOM 635 C C . THR A 1 79 ? 0.338 -20.609 13.695 1 98.5 79 THR A C 1
ATOM 637 O O . THR A 1 79 ? 0.678 -21.797 13.609 1 98.5 79 THR A O 1
ATOM 640 N N . PHE A 1 80 ? -0.326 -20.062 12.805 1 98.5 80 PHE A N 1
ATOM 641 C CA . PHE A 1 80 ? -0.857 -20.766 11.641 1 98.5 80 PHE A CA 1
ATOM 642 C C . PHE A 1 80 ? 0.272 -21.266 10.75 1 98.5 80 PHE A C 1
ATOM 644 O O . PHE A 1 80 ? 0.167 -22.344 10.148 1 98.5 80 PHE A O 1
ATOM 651 N N . LEU A 1 81 ? 1.369 -20.484 10.703 1 98.5 81 LEU A N 1
ATOM 652 C CA . LEU A 1 81 ? 2.482 -20.766 9.797 1 98.5 81 LEU A CA 1
ATOM 653 C C . LEU A 1 81 ? 3.598 -21.5 10.531 1 98.5 81 LEU A C 1
ATOM 655 O O . LEU A 1 81 ? 4.664 -21.75 9.961 1 98.5 81 LEU A O 1
ATOM 659 N N . GLU A 1 82 ? 3.416 -21.797 11.844 1 98.31 82 GLU A N 1
ATOM 660 C CA . GLU A 1 82 ? 4.367 -22.516 12.68 1 98.31 82 GLU A CA 1
ATOM 661 C C . GLU A 1 82 ? 5.688 -21.766 12.789 1 98.31 82 GLU A C 1
ATOM 663 O O . GLU A 1 82 ? 6.758 -22.344 12.562 1 98.31 82 GLU A O 1
ATOM 668 N N . VAL A 1 83 ? 5.551 -20.547 13.086 1 98.5 83 VAL A N 1
ATOM 669 C CA . VAL A 1 83 ? 6.684 -19.688 13.414 1 98.5 83 VAL A CA 1
ATOM 670 C C . VAL A 1 83 ? 6.75 -19.469 14.922 1 98.5 83 VAL A C 1
ATOM 672 O O . VAL A 1 83 ? 5.859 -18.844 15.508 1 98.5 83 VAL A O 1
ATOM 675 N N . SER A 1 84 ? 7.777 -19.906 15.547 1 98.12 84 SER A N 1
ATOM 676 C CA . SER A 1 84 ? 7.891 -19.859 17 1 98.12 84 SER A CA 1
ATOM 677 C C . SER A 1 84 ? 8.125 -18.453 17.5 1 98.12 84 SER A C 1
ATOM 679 O O . SER A 1 84 ? 7.645 -18.078 18.578 1 98.12 84 SER A O 1
ATOM 681 N N . ASN A 1 85 ? 8.891 -17.656 16.75 1 98 85 ASN A N 1
ATOM 682 C CA . ASN A 1 85 ? 9.172 -16.266 17.125 1 98 85 ASN A CA 1
ATOM 683 C C . ASN A 1 85 ? 8.414 -15.289 16.234 1 98 85 ASN A C 1
ATOM 685 O O . ASN A 1 85 ? 8.898 -14.914 15.164 1 98 85 ASN A O 1
ATOM 689 N N . PRO A 1 86 ? 7.312 -14.766 16.672 1 97.88 86 PRO A N 1
ATOM 690 C CA . PRO A 1 86 ? 6.492 -13.867 15.844 1 97.88 86 PRO A CA 1
ATOM 691 C C . PRO A 1 86 ? 7.25 -12.625 15.391 1 97.88 86 PRO A C 1
ATOM 693 O O . PRO A 1 86 ? 6.832 -11.953 14.438 1 97.88 86 PRO A O 1
ATOM 696 N N . LYS A 1 87 ? 8.336 -12.242 16.078 1 96.25 87 LYS A N 1
ATOM 697 C CA . LYS A 1 87 ? 9.102 -11.055 15.719 1 96.25 87 LYS A CA 1
ATOM 698 C C . LYS A 1 87 ? 9.773 -11.227 14.359 1 96.25 87 LYS A C 1
ATOM 700 O O . LYS A 1 87 ? 10.227 -10.25 13.758 1 96.25 87 LYS A O 1
ATOM 705 N N . GLU A 1 88 ? 9.781 -12.461 13.828 1 97.62 88 GLU A N 1
ATOM 706 C CA . GLU A 1 88 ? 10.383 -12.766 12.539 1 97.62 88 GLU A CA 1
ATOM 707 C C . GLU A 1 88 ? 9.398 -12.539 11.398 1 97.62 88 GLU A C 1
ATOM 709 O O . GLU A 1 88 ? 9.758 -12.633 10.227 1 97.62 88 GLU A O 1
ATOM 714 N N . LEU A 1 89 ? 8.156 -12.172 11.797 1 98.19 89 LEU A N 1
ATOM 715 C CA . LEU A 1 89 ? 7.109 -11.984 10.789 1 98.19 89 LEU A CA 1
ATOM 716 C C . LEU A 1 89 ? 6.723 -10.516 10.688 1 98.19 89 LEU A C 1
ATOM 718 O O . LEU A 1 89 ? 6.613 -9.82 11.703 1 98.19 89 LEU A O 1
ATOM 722 N N . VAL A 1 90 ? 6.531 -10.055 9.438 1 98.06 90 VAL A N 1
ATOM 723 C CA . VAL A 1 90 ? 5.957 -8.734 9.219 1 98.06 90 VAL A CA 1
ATOM 724 C C . VAL A 1 90 ? 4.785 -8.836 8.242 1 98.06 90 VAL A C 1
ATOM 726 O O . VAL A 1 90 ? 4.703 -9.781 7.461 1 98.06 90 VAL A O 1
ATOM 729 N N . LEU A 1 91 ? 3.842 -7.93 8.352 1 98.19 91 LEU A N 1
ATOM 730 C CA . LEU A 1 91 ? 2.693 -7.859 7.457 1 98.19 91 LEU A CA 1
ATOM 731 C C . LEU A 1 91 ? 3.01 -7.004 6.234 1 98.19 91 LEU A C 1
ATOM 733 O O . LEU A 1 91 ? 3.791 -6.055 6.32 1 98.19 91 LEU A O 1
ATOM 737 N N . LEU A 1 92 ? 2.459 -7.395 5.133 1 97.81 92 LEU A N 1
ATOM 738 C CA . LEU A 1 92 ? 2.643 -6.742 3.84 1 97.81 92 LEU A CA 1
ATOM 739 C C . LEU A 1 92 ? 1.303 -6.547 3.137 1 97.81 92 LEU A C 1
ATOM 741 O O . LEU A 1 92 ? 0.342 -7.27 3.41 1 97.81 92 LEU A O 1
ATOM 745 N N . PRO A 1 93 ? 1.284 -5.59 2.232 1 96.75 93 PRO A N 1
ATOM 746 C CA . PRO A 1 93 ? 0.074 -5.496 1.414 1 96.75 93 PRO A CA 1
ATOM 747 C C . PRO A 1 93 ? -0.048 -6.641 0.41 1 96.75 93 PRO A C 1
ATOM 749 O O . PRO A 1 93 ? -1.159 -7.016 0.026 1 96.75 93 PRO A O 1
ATOM 752 N N . ASN A 1 94 ? 1.021 -7.168 -0.056 1 97.44 94 ASN A N 1
ATOM 753 C CA . ASN A 1 94 ? 1.065 -8.25 -1.033 1 97.44 94 ASN A CA 1
ATOM 754 C C . ASN A 1 94 ? 2.457 -8.867 -1.12 1 97.44 94 ASN A C 1
ATOM 756 O O . ASN A 1 94 ? 3.43 -8.297 -0.627 1 97.44 94 ASN A O 1
ATOM 760 N N . ALA A 1 95 ? 2.574 -9.969 -1.746 1 97.75 95 ALA A N 1
ATOM 761 C CA . ALA A 1 95 ? 3.836 -10.703 -1.85 1 97.75 95 ALA A CA 1
ATOM 762 C C . ALA A 1 95 ? 4.863 -9.906 -2.654 1 97.75 95 ALA A C 1
ATOM 764 O O . ALA A 1 95 ? 6.062 -9.961 -2.363 1 97.75 95 ALA A O 1
ATOM 765 N N . THR A 1 96 ? 4.441 -9.195 -3.684 1 97.69 96 THR A N 1
ATOM 766 C CA . THR A 1 96 ? 5.344 -8.406 -4.52 1 97.69 96 THR A CA 1
ATOM 767 C C . THR A 1 96 ? 6.121 -7.402 -3.682 1 97.69 96 THR A C 1
ATOM 769 O O . THR A 1 96 ? 7.332 -7.234 -3.865 1 97.69 96 THR A O 1
ATOM 772 N N . SER A 1 97 ? 5.461 -6.766 -2.74 1 97.69 97 SER A N 1
ATOM 773 C CA . SER A 1 97 ? 6.117 -5.809 -1.856 1 97.69 97 SER A CA 1
ATOM 774 C C . SER A 1 97 ? 7.199 -6.484 -1.017 1 97.69 97 SER A C 1
ATOM 776 O O . SER A 1 97 ? 8.25 -5.898 -0.769 1 97.69 97 SER A O 1
ATOM 778 N N . GLY A 1 98 ? 6.898 -7.672 -0.574 1 98.38 98 GLY A N 1
ATOM 779 C CA . GLY A 1 98 ? 7.875 -8.406 0.211 1 98.38 98 GLY A CA 1
ATOM 780 C C . GLY A 1 98 ? 9.086 -8.844 -0.598 1 98.38 98 GLY A C 1
ATOM 781 O O . GLY A 1 98 ? 10.219 -8.727 -0.138 1 98.38 98 GLY A O 1
ATOM 782 N N . LEU A 1 99 ? 8.812 -9.367 -1.81 1 98.56 99 LEU A N 1
ATOM 783 C CA . LEU A 1 99 ? 9.898 -9.766 -2.699 1 98.56 99 LEU A CA 1
ATOM 784 C C . LEU A 1 99 ? 10.812 -8.578 -3 1 98.56 99 LEU A C 1
ATOM 786 O O . LEU A 1 99 ? 12.031 -8.703 -2.924 1 98.56 99 LEU A O 1
ATOM 790 N N . HIS A 1 100 ? 10.227 -7.473 -3.26 1 97.94 100 HIS A N 1
ATOM 791 C CA . HIS A 1 100 ? 11.016 -6.285 -3.568 1 97.94 100 HIS A CA 1
ATOM 792 C C . HIS A 1 100 ? 11.797 -5.809 -2.348 1 97.94 100 HIS A C 1
ATOM 794 O O . HIS A 1 100 ? 12.938 -5.359 -2.473 1 97.94 100 HIS A O 1
ATOM 800 N N . ALA A 1 101 ? 11.172 -5.809 -1.172 1 97.5 101 ALA A N 1
ATOM 801 C CA . ALA A 1 101 ? 11.836 -5.387 0.062 1 97.5 101 ALA A CA 1
ATOM 802 C C . ALA A 1 101 ? 13.102 -6.195 0.31 1 97.5 101 ALA A C 1
ATOM 804 O O . ALA A 1 101 ? 14.164 -5.629 0.585 1 97.5 101 ALA A O 1
ATOM 805 N N . VAL A 1 102 ? 13.023 -7.492 0.172 1 98.12 102 VAL A N 1
ATOM 806 C CA . VAL A 1 102 ? 14.164 -8.367 0.441 1 98.12 102 VAL A CA 1
ATOM 807 C C . VAL A 1 102 ? 15.234 -8.164 -0.626 1 98.12 102 VAL A C 1
ATOM 809 O O . VAL A 1 102 ? 16.406 -7.957 -0.305 1 98.12 102 VAL A O 1
ATOM 812 N N . LEU A 1 103 ? 14.852 -8.195 -1.882 1 97.06 103 LEU A N 1
ATOM 813 C CA . LEU A 1 103 ? 15.805 -8.047 -2.979 1 97.06 103 LEU A CA 1
ATOM 814 C C . LEU A 1 103 ? 16.547 -6.727 -2.875 1 97.06 103 LEU A C 1
ATOM 816 O O . LEU A 1 103 ? 17.781 -6.695 -2.969 1 97.06 103 LEU A O 1
ATOM 820 N N . ALA A 1 104 ? 15.859 -5.676 -2.633 1 94.69 104 ALA A N 1
ATOM 821 C CA . ALA A 1 104 ? 16.484 -4.359 -2.541 1 94.69 104 ALA A CA 1
ATOM 822 C C . ALA A 1 104 ? 17.406 -4.27 -1.327 1 94.69 104 ALA A C 1
ATOM 824 O O . ALA A 1 104 ? 18.531 -3.766 -1.425 1 94.69 104 ALA A O 1
ATOM 825 N N . SER A 1 105 ? 16.891 -4.758 -0.17 1 94.81 105 SER A N 1
ATOM 826 C CA . SER A 1 105 ? 17.672 -4.676 1.06 1 94.81 105 SER A CA 1
ATOM 827 C C . SER A 1 105 ? 18.984 -5.438 0.927 1 94.81 105 SER A C 1
ATOM 829 O O . SER A 1 105 ? 20.031 -4.988 1.422 1 94.81 105 SER A O 1
ATOM 831 N N . ILE A 1 106 ? 18.969 -6.527 0.233 1 94.62 106 ILE A N 1
ATOM 832 C CA . ILE A 1 106 ? 20.156 -7.375 0.118 1 94.62 106 ILE A CA 1
ATOM 833 C C . ILE A 1 106 ? 21.078 -6.816 -0.959 1 94.62 106 ILE A C 1
ATOM 835 O O . ILE A 1 106 ? 22.281 -6.652 -0.727 1 94.62 106 ILE A O 1
ATOM 839 N N . LEU A 1 107 ? 20.578 -6.445 -2.076 1 92.88 107 LEU A N 1
ATOM 840 C CA . LEU A 1 107 ? 21.406 -6.102 -3.229 1 92.88 107 LEU A CA 1
ATOM 841 C C . LEU A 1 107 ? 21.953 -4.684 -3.105 1 92.88 107 LEU A C 1
ATOM 843 O O . LEU A 1 107 ? 22.938 -4.332 -3.76 1 92.88 107 LEU A O 1
ATOM 847 N N . GLN A 1 108 ? 21.328 -3.891 -2.287 1 87.31 108 GLN A N 1
ATOM 848 C CA . GLN A 1 108 ? 21.812 -2.527 -2.1 1 87.31 108 GLN A CA 1
ATOM 849 C C . GLN A 1 108 ? 22.703 -2.428 -0.871 1 87.31 108 GLN A C 1
ATOM 851 O O . GLN A 1 108 ? 23.297 -1.374 -0.605 1 87.31 108 GLN A O 1
ATOM 856 N N . SER A 1 109 ? 22.734 -3.508 -0.183 1 86.81 109 SER A N 1
ATOM 857 C CA . SER A 1 109 ? 23.578 -3.523 1.012 1 86.81 109 SER A CA 1
ATOM 858 C C . SER A 1 109 ? 25.062 -3.518 0.648 1 86.81 109 SER A C 1
ATOM 860 O O . SER A 1 109 ? 25.469 -4.148 -0.328 1 86.81 109 SER A O 1
ATOM 862 N N . ARG A 1 110 ? 25.875 -2.945 1.467 1 78 110 ARG A N 1
ATOM 863 C CA . ARG A 1 110 ? 27.328 -2.938 1.308 1 78 110 ARG A CA 1
ATOM 864 C C . ARG A 1 110 ? 27.906 -4.312 1.601 1 78 110 ARG A C 1
ATOM 866 O O . ARG A 1 110 ? 29.031 -4.613 1.194 1 78 110 ARG A O 1
ATOM 873 N N . LEU A 1 111 ? 27.109 -5.113 2.191 1 70.94 111 LEU A N 1
ATOM 874 C CA . LEU A 1 111 ? 27.547 -6.461 2.537 1 70.94 111 LEU A CA 1
ATOM 875 C C . LEU A 1 111 ? 27.562 -7.359 1.305 1 70.94 111 LEU A C 1
ATOM 877 O O . LEU A 1 111 ? 28.219 -8.406 1.307 1 70.94 111 LEU A O 1
ATOM 881 N N . ALA A 1 112 ? 26.875 -6.879 0.313 1 71.69 112 ALA A N 1
ATOM 882 C CA . ALA A 1 112 ? 26.797 -7.699 -0.893 1 71.69 112 ALA A CA 1
ATOM 883 C C . ALA A 1 112 ? 27.891 -7.328 -1.89 1 71.69 112 ALA A C 1
ATOM 885 O O . ALA A 1 112 ? 27.734 -6.375 -2.66 1 71.69 112 ALA A O 1
ATOM 886 N N . LYS A 1 113 ? 29.031 -8.047 -1.934 1 71.44 113 LYS A N 1
ATOM 887 C CA . LYS A 1 113 ? 30.172 -7.738 -2.781 1 71.44 113 LYS A CA 1
ATOM 888 C C . LYS A 1 113 ? 29.906 -8.102 -4.238 1 71.44 113 LYS A C 1
ATOM 890 O O . LYS A 1 113 ? 30.172 -7.312 -5.145 1 71.44 113 LYS A O 1
ATOM 895 N N . ALA A 1 114 ? 29.391 -9.234 -4.473 1 74.94 114 ALA A N 1
ATOM 896 C CA . ALA A 1 114 ? 29.203 -9.711 -5.844 1 74.94 114 ALA A CA 1
ATOM 897 C C . ALA A 1 114 ? 27.844 -9.289 -6.383 1 74.94 114 ALA A C 1
ATOM 899 O O . ALA A 1 114 ? 27.688 -9.062 -7.586 1 74.94 114 ALA A O 1
ATOM 900 N N . LYS A 1 115 ? 26.766 -9.172 -5.711 1 90.62 115 LYS A N 1
ATOM 901 C CA . LYS A 1 115 ? 25.359 -8.852 -5.996 1 90.62 115 LYS A CA 1
ATOM 902 C C . LYS A 1 115 ? 24.828 -9.688 -7.156 1 90.62 115 LYS A C 1
ATOM 904 O O . LYS A 1 115 ? 24.375 -9.141 -8.164 1 90.62 115 LYS A O 1
ATOM 909 N N . THR A 1 116 ? 24.891 -11.039 -7.094 1 95.81 116 THR A N 1
ATOM 910 C CA . THR A 1 116 ? 24.453 -12 -8.094 1 95.81 116 THR A CA 1
ATOM 911 C C . THR A 1 116 ? 23.234 -12.789 -7.594 1 95.81 116 THR A C 1
ATOM 913 O O . THR A 1 116 ? 23.297 -13.422 -6.535 1 95.81 116 THR A O 1
ATOM 916 N N . VAL A 1 117 ? 22.188 -12.711 -8.391 1 97.62 117 VAL A N 1
ATOM 917 C CA . VAL A 1 117 ? 20.953 -13.43 -8.055 1 97.62 117 VAL A CA 1
ATOM 918 C C . VAL A 1 117 ? 20.766 -14.594 -9.031 1 97.62 117 VAL A C 1
ATOM 920 O O . VAL A 1 117 ? 20.922 -14.43 -10.242 1 97.62 117 VAL A O 1
ATOM 923 N N . VAL A 1 118 ? 20.484 -15.773 -8.492 1 98.44 118 VAL A N 1
ATOM 924 C CA . VAL A 1 118 ? 20.156 -16.938 -9.289 1 98.44 118 VAL A CA 1
ATOM 925 C C . VAL A 1 118 ? 18.656 -17.25 -9.164 1 98.44 118 VAL A C 1
ATOM 927 O O . VAL A 1 118 ? 18.109 -17.203 -8.062 1 98.44 118 VAL A O 1
ATOM 930 N N . LEU A 1 119 ? 18 -17.453 -10.258 1 98.62 119 LEU A N 1
ATOM 931 C CA . LEU A 1 119 ? 16.594 -17.875 -10.25 1 98.62 119 LEU A CA 1
ATOM 932 C C . LEU A 1 119 ? 16.297 -18.766 -11.445 1 98.62 119 LEU A C 1
ATOM 934 O O . LEU A 1 119 ? 17.109 -18.891 -12.359 1 98.62 119 LEU A O 1
ATOM 938 N N . PHE A 1 120 ? 15.219 -19.484 -11.391 1 98.56 120 PHE A N 1
ATOM 939 C CA . PHE A 1 120 ? 14.758 -20.281 -12.516 1 98.56 120 PHE A CA 1
ATOM 940 C C . PHE A 1 120 ? 13.852 -19.469 -13.422 1 98.56 120 PHE A C 1
ATOM 942 O O . PHE A 1 120 ? 13.266 -18.469 -12.992 1 98.56 120 PHE A O 1
ATOM 949 N N . SER A 1 121 ? 13.688 -19.875 -14.656 1 97.56 121 SER A N 1
ATOM 950 C CA . SER A 1 121 ? 12.852 -19.203 -15.641 1 97.56 121 SER A CA 1
ATOM 951 C C . SER A 1 121 ? 11.375 -19.266 -15.25 1 97.56 121 SER A C 1
ATOM 953 O O . SER A 1 121 ? 10.547 -18.547 -15.805 1 97.56 121 SER A O 1
ATOM 955 N N . THR A 1 122 ? 11.031 -20.016 -14.219 1 95.81 122 THR A N 1
ATOM 956 C CA . THR A 1 122 ? 9.648 -20.172 -13.773 1 95.81 122 THR A CA 1
ATOM 957 C C . THR A 1 122 ? 9.234 -19.031 -12.859 1 95.81 122 THR A C 1
ATOM 959 O O . THR A 1 122 ? 8.07 -18.922 -12.469 1 95.81 122 THR A O 1
ATOM 962 N N . ARG A 1 123 ? 10.172 -18.141 -12.586 1 93.44 123 ARG A N 1
ATOM 963 C CA . ARG A 1 123 ? 9.922 -17.062 -11.641 1 93.44 123 ARG A CA 1
ATOM 964 C C . ARG A 1 123 ? 8.719 -16.219 -12.062 1 93.44 123 ARG A C 1
ATOM 966 O O . ARG A 1 123 ? 8.406 -16.141 -13.25 1 93.44 123 ARG A O 1
ATOM 973 N N . TYR A 1 124 ? 8.031 -15.727 -11.07 1 92.69 124 TYR A N 1
ATOM 974 C CA . TYR A 1 124 ? 6.953 -14.781 -11.328 1 92.69 124 TYR A CA 1
ATOM 975 C C . TYR A 1 124 ? 7.477 -13.539 -12.031 1 92.69 124 TYR A C 1
ATOM 977 O O . TYR A 1 124 ? 8.586 -13.078 -11.75 1 92.69 124 TYR A O 1
ATOM 985 N N . ASP A 1 125 ? 6.738 -12.938 -12.852 1 90.5 125 ASP A N 1
ATOM 986 C CA . ASP A 1 125 ? 7.16 -11.828 -13.703 1 90.5 125 ASP A CA 1
ATOM 987 C C . ASP A 1 125 ? 7.555 -10.617 -12.875 1 90.5 125 ASP A C 1
ATOM 989 O O . ASP A 1 125 ? 8.453 -9.859 -13.25 1 90.5 125 ASP A O 1
ATOM 993 N N . ALA A 1 126 ? 6.906 -10.438 -11.828 1 93.38 126 ALA A N 1
ATOM 994 C CA . ALA A 1 126 ? 7.223 -9.305 -10.969 1 93.38 126 ALA A CA 1
ATOM 995 C C . ALA A 1 126 ? 8.648 -9.383 -10.445 1 93.38 126 ALA A C 1
ATOM 997 O O . ALA A 1 126 ? 9.32 -8.359 -10.266 1 93.38 126 ALA A O 1
ATOM 998 N N . VAL A 1 127 ? 9.148 -10.562 -10.195 1 96.31 127 VAL A N 1
ATOM 999 C CA . VAL A 1 127 ? 10.508 -10.75 -9.703 1 96.31 127 VAL A CA 1
ATOM 1000 C C . VAL A 1 127 ? 11.508 -10.25 -10.742 1 96.31 127 VAL A C 1
ATOM 1002 O O . VAL A 1 127 ? 12.461 -9.547 -10.406 1 96.31 127 VAL A O 1
ATOM 1005 N N . ARG A 1 128 ? 11.266 -10.602 -11.945 1 93.5 128 ARG A N 1
ATOM 1006 C CA . ARG A 1 128 ? 12.156 -10.148 -13.008 1 93.5 128 ARG A CA 1
ATOM 1007 C C . ARG A 1 128 ? 12.109 -8.633 -13.156 1 93.5 128 ARG A C 1
ATOM 1009 O O . ARG A 1 128 ? 13.141 -7.996 -13.375 1 93.5 128 ARG A O 1
ATOM 1016 N N . ALA A 1 129 ? 10.961 -8.07 -13.094 1 94.56 129 ALA A N 1
ATOM 1017 C CA . ALA A 1 129 ? 10.82 -6.621 -13.172 1 94.56 129 ALA A CA 1
ATOM 1018 C C . ALA A 1 129 ? 11.562 -5.93 -12.039 1 94.56 129 ALA A C 1
ATOM 1020 O O . ALA A 1 129 ? 12.219 -4.906 -12.25 1 94.56 129 ALA A O 1
ATOM 1021 N N . ILE A 1 130 ? 11.469 -6.445 -10.828 1 96.12 130 ILE A N 1
ATOM 1022 C CA . ILE A 1 130 ? 12.172 -5.91 -9.664 1 96.12 130 ILE A CA 1
ATOM 1023 C C . ILE A 1 130 ? 13.672 -5.941 -9.914 1 96.12 130 ILE A C 1
ATOM 1025 O O . ILE A 1 130 ? 14.359 -4.934 -9.719 1 96.12 130 ILE A O 1
ATOM 1029 N N . LEU A 1 131 ? 14.148 -7.074 -10.375 1 95.81 131 LEU A N 1
ATOM 1030 C CA . LEU A 1 131 ? 15.578 -7.227 -10.609 1 95.81 131 LEU A CA 1
ATOM 1031 C C . LEU A 1 131 ? 16.062 -6.285 -11.711 1 95.81 131 LEU A C 1
ATOM 1033 O O . LEU A 1 131 ? 17.141 -5.715 -11.617 1 95.81 131 LEU A O 1
ATOM 1037 N N . GLN A 1 132 ? 15.234 -6.141 -12.75 1 93.69 132 GLN A N 1
ATOM 1038 C CA . GLN A 1 132 ? 15.578 -5.199 -13.812 1 93.69 132 GLN A CA 1
ATOM 1039 C C . GLN A 1 132 ? 15.672 -3.775 -13.273 1 93.69 132 GLN A C 1
ATOM 1041 O O . GLN A 1 132 ? 16.578 -3.027 -13.633 1 93.69 132 GLN A O 1
ATOM 1046 N N . SER A 1 133 ? 14.742 -3.418 -12.461 1 92.19 133 SER A N 1
ATOM 1047 C CA . SER A 1 133 ? 14.766 -2.086 -11.867 1 92.19 133 SER A CA 1
ATOM 1048 C C . SER A 1 133 ? 16.016 -1.877 -11.023 1 92.19 133 SER A C 1
ATOM 1050 O O . SER A 1 133 ? 16.625 -0.801 -11.047 1 92.19 133 SER A O 1
ATOM 1052 N N . LEU A 1 134 ? 16.406 -2.854 -10.281 1 92.06 134 LEU A N 1
ATOM 1053 C CA . LEU A 1 134 ? 17.594 -2.77 -9.453 1 92.06 134 LEU A CA 1
ATOM 1054 C C . LEU A 1 134 ? 18.859 -2.709 -10.312 1 92.06 134 LEU A C 1
ATOM 1056 O O . LEU A 1 134 ? 19.828 -2.035 -9.953 1 92.06 134 LEU A O 1
ATOM 1060 N N . GLN A 1 135 ? 18.812 -3.406 -11.453 1 90.81 135 GLN A N 1
ATOM 1061 C CA . GLN A 1 135 ? 19.922 -3.33 -12.406 1 90.81 135 GLN A CA 1
ATOM 1062 C C . GLN A 1 135 ? 20.031 -1.935 -13.008 1 90.81 135 GLN A C 1
ATOM 1064 O O . GLN A 1 135 ? 21.125 -1.433 -13.234 1 90.81 135 GLN A O 1
ATOM 1069 N N . ASP A 1 136 ? 18.906 -1.348 -13.219 1 86.69 136 ASP A N 1
ATOM 1070 C CA . ASP A 1 136 ? 18.859 -0.05 -13.891 1 86.69 136 ASP A CA 1
ATOM 1071 C C . ASP A 1 136 ? 19.266 1.071 -12.938 1 86.69 136 ASP A C 1
ATOM 1073 O O . ASP A 1 136 ? 19.797 2.1 -13.375 1 86.69 136 ASP A O 1
ATOM 1077 N N . THR A 1 137 ? 19.094 0.978 -11.656 1 77.88 137 THR A N 1
ATOM 1078 C CA . THR A 1 137 ? 19.203 2.113 -10.742 1 77.88 137 THR A CA 1
ATOM 1079 C C . THR A 1 137 ? 20.438 1.976 -9.859 1 77.88 137 THR A C 1
ATOM 1081 O O . THR A 1 137 ? 20.859 2.943 -9.227 1 77.88 137 THR A O 1
ATOM 1084 N N . HIS A 1 138 ? 21 0.853 -9.711 1 72.5 138 HIS A N 1
ATOM 1085 C CA . HIS A 1 138 ? 22.047 0.692 -8.719 1 72.5 138 HIS A CA 1
ATOM 1086 C C . HIS A 1 138 ? 23.391 0.415 -9.375 1 72.5 138 HIS A C 1
ATOM 1088 O O . HIS A 1 138 ? 23.469 -0.327 -10.359 1 72.5 138 HIS A O 1
ATOM 1094 N N . GLU A 1 139 ? 24.312 1.309 -8.891 1 63.72 139 GLU A N 1
ATOM 1095 C CA . GLU A 1 139 ? 25.734 1.008 -9.125 1 63.72 139 GLU A CA 1
ATOM 1096 C C . GLU A 1 139 ? 26.359 0.349 -7.906 1 63.72 139 GLU A C 1
ATOM 1098 O O . GLU A 1 139 ? 26.062 0.719 -6.77 1 63.72 139 GLU A O 1
ATOM 1103 N N . PRO A 1 140 ? 27.219 -0.923 -7.805 1 63.44 140 PRO A N 1
ATOM 1104 C CA . PRO A 1 140 ? 27.672 -1.77 -8.906 1 63.44 140 PRO A CA 1
ATOM 1105 C C . PRO A 1 140 ? 26.562 -2.631 -9.5 1 63.44 140 PRO A C 1
ATOM 1107 O O . PRO A 1 140 ? 25.547 -2.865 -8.836 1 63.44 140 PRO A O 1
ATOM 1110 N N . HIS A 1 141 ? 26.766 -3.213 -10.562 1 80.44 141 HIS A N 1
ATOM 1111 C CA . HIS A 1 141 ? 25.812 -3.822 -11.469 1 80.44 141 HIS A CA 1
ATOM 1112 C C . HIS A 1 141 ? 25.281 -5.145 -10.914 1 80.44 141 HIS A C 1
ATOM 1114 O O . HIS A 1 141 ? 26.078 -6.023 -10.555 1 80.44 141 HIS A O 1
ATOM 1120 N N . VAL A 1 142 ? 24.031 -5.262 -10.523 1 91.75 142 VAL A N 1
ATOM 1121 C CA . VAL A 1 142 ? 23.297 -6.484 -10.195 1 91.75 142 VAL A CA 1
ATOM 1122 C C . VAL A 1 142 ? 23.375 -7.457 -11.375 1 91.75 142 VAL A C 1
ATOM 1124 O O . VAL A 1 142 ? 23.109 -7.078 -12.516 1 91.75 142 VAL A O 1
ATOM 1127 N N . HIS A 1 143 ? 23.922 -8.664 -11.094 1 94.94 143 HIS A N 1
ATOM 1128 C CA . HIS A 1 143 ? 23.953 -9.727 -12.094 1 94.94 143 HIS A CA 1
ATOM 1129 C C . HIS A 1 143 ? 22.844 -10.758 -11.836 1 94.94 143 HIS A C 1
ATOM 1131 O O . HIS A 1 143 ? 22.641 -11.18 -10.695 1 94.94 143 HIS A O 1
ATOM 1137 N N . VAL A 1 144 ? 22.094 -11.094 -12.875 1 96.94 144 VAL A N 1
ATOM 1138 C CA . VAL A 1 144 ? 21.031 -12.07 -12.75 1 96.94 144 VAL A CA 1
ATOM 1139 C C . VAL A 1 144 ? 21.328 -13.289 -13.633 1 96.94 144 VAL A C 1
ATOM 1141 O O . VAL A 1 144 ? 21.516 -13.148 -14.844 1 96.94 144 VAL A O 1
ATOM 1144 N N . HIS A 1 145 ? 21.5 -14.422 -13.008 1 98 145 HIS A N 1
ATOM 1145 C CA . HIS A 1 145 ? 21.562 -15.672 -13.742 1 98 145 HIS A CA 1
ATOM 1146 C C . HIS A 1 145 ? 20.203 -16.391 -13.727 1 98 145 HIS A C 1
ATOM 1148 O O . HIS A 1 145 ? 19.828 -16.969 -12.711 1 98 145 HIS A O 1
ATOM 1154 N N . GLU A 1 146 ? 19.547 -16.359 -14.789 1 98.25 146 GLU A N 1
ATOM 1155 C CA . GLU A 1 146 ? 18.297 -17.078 -14.953 1 98.25 146 GLU A CA 1
ATOM 1156 C C . GLU A 1 146 ? 18.516 -18.438 -15.625 1 98.25 146 GLU A C 1
ATOM 1158 O O . GLU A 1 146 ? 18.891 -18.5 -16.797 1 98.25 146 GLU A O 1
ATOM 1163 N N . GLU A 1 147 ? 18.359 -19.484 -14.836 1 98.5 147 GLU A N 1
ATOM 1164 C CA . GLU A 1 147 ? 18.516 -20.828 -15.359 1 98.5 147 GLU A CA 1
ATOM 1165 C C . GLU A 1 147 ? 17.219 -21.359 -15.953 1 98.5 147 GLU A C 1
ATOM 1167 O O . GLU A 1 147 ? 16.188 -21.375 -15.281 1 98.5 147 GLU A O 1
ATOM 1172 N N . GLU A 1 148 ? 17.266 -21.797 -17.188 1 98.12 148 GLU A N 1
ATOM 1173 C CA . GLU A 1 148 ? 16.078 -22.328 -17.859 1 98.12 148 GLU A CA 1
ATOM 1174 C C . GLU A 1 148 ? 15.617 -23.625 -17.203 1 98.12 148 GLU A C 1
ATOM 1176 O O . GLU A 1 148 ? 16.406 -24.562 -17.031 1 98.12 148 GLU A O 1
ATOM 1181 N N . LEU A 1 149 ? 14.414 -23.625 -16.797 1 98.31 149 LEU A N 1
ATOM 1182 C CA . LEU A 1 149 ? 13.773 -24.812 -16.25 1 98.31 149 LEU A CA 1
ATOM 1183 C C . LEU A 1 149 ? 12.523 -25.172 -17.047 1 98.31 149 LEU A C 1
ATOM 1185 O O . LEU A 1 149 ? 11.477 -24.547 -16.891 1 98.31 149 LEU A O 1
ATOM 1189 N N . SER A 1 150 ? 12.594 -26.219 -17.859 1 97 150 SER A N 1
ATOM 1190 C CA . SER A 1 150 ? 11.461 -26.656 -18.672 1 97 150 SER A CA 1
ATOM 1191 C C . SER A 1 150 ? 10.328 -27.188 -17.812 1 97 150 SER A C 1
ATOM 1193 O O . SER A 1 150 ? 10.523 -27.484 -16.625 1 97 150 SER A O 1
ATOM 1195 N N . LEU A 1 151 ? 9.148 -27.234 -18.375 1 96.19 151 LEU A N 1
ATOM 1196 C CA . LEU A 1 151 ? 8 -27.797 -17.672 1 96.19 151 LEU A CA 1
ATOM 1197 C C . LEU A 1 151 ? 8.281 -29.234 -17.234 1 96.19 151 LEU A C 1
ATOM 1199 O O . LEU A 1 151 ? 8.039 -29.578 -16.078 1 96.19 151 LEU A O 1
ATOM 1203 N N . SER A 1 152 ? 8.805 -30.016 -18.109 1 94.62 152 SER A N 1
ATOM 1204 C CA . SER A 1 152 ? 9.094 -31.406 -17.812 1 94.62 152 SER A CA 1
ATOM 1205 C C . SER A 1 152 ? 10.133 -31.531 -16.703 1 94.62 152 SER A C 1
ATOM 1207 O O . SER A 1 152 ? 9.992 -32.375 -15.789 1 94.62 152 SER A O 1
ATOM 1209 N N . ASP A 1 153 ? 11.18 -30.703 -16.75 1 96.69 153 ASP A N 1
ATOM 1210 C CA . ASP A 1 153 ? 12.234 -30.734 -15.742 1 96.69 153 ASP A CA 1
ATOM 1211 C C . ASP A 1 153 ? 11.695 -30.297 -14.375 1 96.69 153 ASP A C 1
ATOM 1213 O O . ASP A 1 153 ? 12.156 -30.797 -13.344 1 96.69 153 ASP A O 1
ATOM 1217 N N . SER A 1 154 ? 10.766 -29.406 -14.398 1 96.62 154 SER A N 1
ATOM 1218 C CA . SER A 1 154 ? 10.234 -28.875 -13.148 1 96.62 154 SER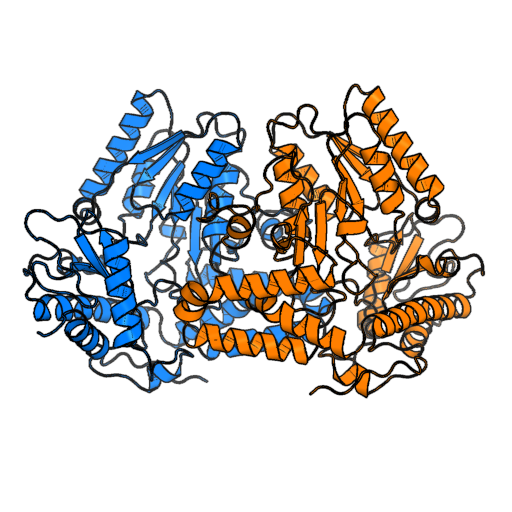 A CA 1
ATOM 1219 C C . SER A 1 154 ? 9.484 -29.953 -12.367 1 96.62 154 SER A C 1
ATOM 1221 O O . SER A 1 154 ? 9.367 -29.859 -11.141 1 96.62 154 SER A O 1
ATOM 1223 N N . TYR A 1 155 ? 9 -31.016 -13.016 1 95.62 155 TYR A N 1
ATOM 1224 C CA . TYR A 1 155 ? 8.25 -32.094 -12.367 1 95.62 155 TYR A CA 1
ATOM 1225 C C . TYR A 1 155 ? 9.18 -33.125 -11.773 1 95.62 155 TYR A C 1
ATOM 1227 O O . TYR A 1 155 ? 8.742 -34 -11.031 1 95.62 155 TYR A O 1
ATOM 1235 N N . ASP A 1 156 ? 10.43 -33.031 -12.07 1 96.31 156 ASP A N 1
ATOM 1236 C CA . ASP A 1 156 ? 11.438 -33.938 -11.57 1 96.31 156 ASP A CA 1
ATOM 1237 C C . ASP A 1 156 ? 12.375 -33.25 -10.578 1 96.31 156 ASP A C 1
ATOM 1239 O O . ASP A 1 156 ? 13.25 -32.469 -10.969 1 96.31 156 ASP A O 1
ATOM 1243 N N . ASP A 1 157 ? 12.312 -33.656 -9.328 1 97.69 157 ASP A N 1
ATOM 1244 C CA . ASP A 1 157 ? 13.055 -33 -8.258 1 97.69 157 ASP A CA 1
ATOM 1245 C C . ASP A 1 157 ? 14.555 -33.062 -8.508 1 97.69 157 ASP A C 1
ATOM 1247 O O . ASP A 1 157 ? 15.273 -32.094 -8.258 1 97.69 157 ASP A O 1
ATOM 1251 N N . ASN A 1 158 ? 15.039 -34.188 -8.977 1 98.06 158 ASN A N 1
ATOM 1252 C CA . ASN A 1 158 ? 16.469 -34.312 -9.234 1 98.06 158 ASN A CA 1
ATOM 1253 C C . ASN A 1 158 ? 16.938 -33.406 -10.359 1 98.06 158 ASN A C 1
ATOM 1255 O O . ASN A 1 158 ? 18.016 -32.844 -10.289 1 98.06 158 ASN A O 1
ATOM 1259 N N . LYS A 1 159 ? 16.109 -33.281 -11.328 1 98.25 159 LYS A N 1
ATOM 1260 C CA . LYS A 1 159 ? 16.469 -32.406 -12.438 1 98.25 159 LYS A CA 1
ATOM 1261 C C . LYS A 1 159 ? 16.469 -30.938 -12.008 1 98.25 159 LYS A C 1
ATOM 1263 O O . LYS A 1 159 ? 17.266 -30.141 -12.492 1 98.25 159 LYS A O 1
ATOM 1268 N N . VAL A 1 160 ? 15.523 -30.562 -11.156 1 98.62 160 VAL A N 1
ATOM 1269 C CA . VAL A 1 160 ? 15.508 -29.219 -10.609 1 98.62 160 VAL A CA 1
ATOM 1270 C C . VAL A 1 160 ? 16.828 -28.938 -9.875 1 98.62 160 VAL A C 1
ATOM 1272 O O . VAL A 1 160 ? 17.453 -27.906 -10.07 1 98.62 160 VAL A O 1
ATOM 1275 N N . LEU A 1 161 ? 17.266 -29.875 -9.047 1 98.62 161 LEU A N 1
ATOM 1276 C CA . LEU A 1 161 ? 18.5 -29.719 -8.289 1 98.62 161 LEU A CA 1
ATOM 1277 C C . LEU A 1 161 ? 19.719 -29.688 -9.219 1 98.62 161 LEU A C 1
ATOM 1279 O O . LEU A 1 161 ? 20.672 -28.953 -8.969 1 98.62 161 LEU A O 1
ATOM 1283 N N . ASP A 1 162 ? 19.656 -30.5 -10.289 1 98.62 162 ASP A N 1
ATOM 1284 C CA . ASP A 1 162 ? 20.734 -30.484 -11.281 1 98.62 162 ASP A CA 1
ATOM 1285 C C . ASP A 1 162 ? 20.844 -29.109 -11.938 1 98.62 162 ASP A C 1
ATOM 1287 O O . ASP A 1 162 ? 21.938 -28.609 -12.164 1 98.62 162 ASP A O 1
ATOM 1291 N N . LYS A 1 163 ? 19.719 -28.562 -12.242 1 98.69 163 LYS A N 1
ATOM 1292 C CA . LYS A 1 163 ? 19.703 -27.234 -12.859 1 98.69 163 LYS A CA 1
ATOM 1293 C C . LYS A 1 163 ? 20.234 -26.172 -11.906 1 98.69 163 LYS A C 1
ATOM 1295 O O . LYS A 1 163 ? 20.906 -25.234 -12.328 1 98.69 163 LYS A O 1
ATOM 1300 N N . LEU A 1 164 ? 19.891 -26.312 -10.641 1 98.62 164 LEU A N 1
ATOM 1301 C CA . LEU A 1 164 ? 20.438 -25.406 -9.633 1 98.62 164 LEU A CA 1
ATOM 1302 C C . LEU A 1 164 ? 21.969 -25.516 -9.594 1 98.62 164 LEU A C 1
ATOM 1304 O O . LEU A 1 164 ? 22.656 -24.484 -9.547 1 98.62 164 LEU A O 1
ATOM 1308 N N . GLU A 1 165 ? 22.484 -26.703 -9.625 1 98.19 165 GLU A N 1
ATOM 1309 C CA . GLU A 1 165 ? 23.938 -26.922 -9.633 1 98.19 165 GLU A CA 1
ATOM 1310 C C . GLU A 1 165 ? 24.578 -26.344 -10.883 1 98.19 165 GLU A C 1
ATOM 1312 O O . GLU A 1 165 ? 25.688 -25.797 -10.82 1 98.19 165 GLU A O 1
ATOM 1317 N N . LYS A 1 166 ? 23.906 -26.531 -11.945 1 98.44 166 LYS A N 1
ATOM 1318 C CA . LYS A 1 166 ? 24.391 -25.953 -13.195 1 98.44 166 LYS A CA 1
ATOM 1319 C C . LYS A 1 166 ? 24.5 -24.438 -13.094 1 98.44 166 LYS A C 1
ATOM 1321 O O . LYS A 1 166 ? 25.469 -23.844 -13.547 1 98.44 166 LYS A O 1
ATOM 1326 N N . ALA A 1 167 ? 23.5 -23.844 -12.516 1 98.38 167 ALA A N 1
ATOM 1327 C CA . ALA A 1 167 ? 23.5 -22.406 -12.328 1 98.38 167 ALA A CA 1
ATOM 1328 C C . ALA A 1 167 ? 24.672 -21.969 -11.445 1 98.38 167 ALA A C 1
ATOM 1330 O O . ALA A 1 167 ? 25.344 -20.969 -11.742 1 98.38 167 ALA A O 1
ATOM 1331 N N . PHE A 1 168 ? 24.938 -22.656 -10.391 1 97.69 168 PHE A N 1
ATOM 1332 C CA . PHE A 1 168 ? 26.031 -22.344 -9.484 1 97.69 168 PHE A CA 1
ATOM 1333 C C . PHE A 1 168 ? 27.375 -22.422 -10.211 1 97.69 168 PHE A C 1
ATOM 1335 O O . PHE A 1 168 ? 28.203 -21.516 -10.094 1 97.69 168 PHE A O 1
ATOM 1342 N N . LYS A 1 169 ? 27.516 -23.453 -10.977 1 97.5 169 LYS A N 1
ATOM 1343 C CA . LYS A 1 169 ? 28.766 -23.641 -11.719 1 97.5 169 LYS A CA 1
ATOM 1344 C C . LYS A 1 169 ? 28.969 -22.531 -12.742 1 97.5 169 LYS A C 1
ATOM 1346 O O . LYS A 1 169 ? 30.078 -22.031 -12.93 1 97.5 169 LYS A O 1
ATOM 1351 N N . ALA A 1 170 ? 27.906 -22.172 -13.367 1 97.94 170 ALA A N 1
ATOM 1352 C CA . ALA A 1 170 ? 27.984 -21.125 -14.375 1 97.94 170 ALA A CA 1
ATOM 1353 C C . ALA A 1 170 ? 28.391 -19.797 -13.742 1 97.94 170 ALA A C 1
ATOM 1355 O O . ALA A 1 170 ? 29.203 -19.062 -14.305 1 97.94 170 ALA A O 1
ATOM 1356 N N . VAL A 1 171 ? 27.781 -19.5 -12.617 1 96.75 171 VAL A N 1
ATOM 1357 C CA . VAL A 1 171 ? 28.109 -18.25 -11.922 1 96.75 171 VAL A CA 1
ATOM 1358 C C . VAL A 1 171 ? 29.562 -18.297 -11.445 1 96.75 171 VAL A C 1
ATOM 1360 O O . VAL A 1 171 ? 30.312 -17.328 -11.617 1 96.75 171 VAL A O 1
ATOM 1363 N N . GLU A 1 172 ? 30 -19.375 -10.922 1 94.88 172 GLU A N 1
ATOM 1364 C CA . GLU A 1 172 ? 31.375 -19.531 -10.453 1 94.88 172 GLU A CA 1
ATOM 1365 C C . GLU A 1 172 ? 32.375 -19.422 -11.609 1 94.88 172 GLU A C 1
ATOM 1367 O O . GLU A 1 172 ? 33.438 -18.812 -11.469 1 94.88 172 GLU A O 1
ATOM 1372 N N . ALA A 1 173 ? 32 -19.984 -12.688 1 97 173 ALA A N 1
ATOM 1373 C CA . ALA A 1 173 ? 32.875 -19.953 -13.867 1 97 173 ALA A CA 1
ATOM 1374 C C . ALA A 1 173 ? 33.062 -18.516 -14.367 1 97 173 ALA A C 1
ATOM 1376 O O . ALA A 1 173 ? 34.062 -18.203 -15 1 97 173 ALA A O 1
ATOM 1377 N N . SER A 1 174 ? 32.125 -17.688 -14.102 1 94.44 174 SER A N 1
ATOM 1378 C CA . SER A 1 174 ? 32.219 -16.297 -14.523 1 94.44 174 SER A CA 1
ATOM 1379 C C . SER A 1 174 ? 33 -15.469 -13.516 1 94.44 174 SER A C 1
ATOM 1381 O O . SER A 1 174 ? 33.125 -14.25 -13.664 1 94.44 174 SER A O 1
ATOM 1383 N N . GLY A 1 175 ? 33.406 -16.109 -12.414 1 93.31 175 GLY A N 1
ATOM 1384 C CA . GLY A 1 175 ? 34.219 -15.438 -11.422 1 93.31 175 GLY A CA 1
ATOM 1385 C C . GLY A 1 175 ? 33.375 -14.734 -10.359 1 93.31 175 GLY A C 1
ATOM 1386 O O . GLY A 1 175 ? 33.906 -13.914 -9.602 1 93.31 175 GLY A O 1
ATOM 1387 N N . ARG A 1 176 ? 32.062 -15.102 -10.305 1 92.88 176 ARG A N 1
ATOM 1388 C CA . ARG A 1 176 ? 31.172 -14.453 -9.336 1 92.88 176 ARG A CA 1
ATOM 1389 C C . ARG A 1 176 ? 30.719 -15.438 -8.273 1 92.88 176 ARG A C 1
ATOM 1391 O O . ARG A 1 176 ? 30.922 -16.641 -8.406 1 92.88 176 ARG A O 1
ATOM 1398 N N . SER A 1 177 ? 30.25 -14.867 -7.25 1 93.44 177 SER A N 1
ATOM 1399 C CA . SER A 1 177 ? 29.609 -15.656 -6.207 1 93.44 177 SER A CA 1
ATOM 1400 C C . SER A 1 177 ? 28.109 -15.336 -6.125 1 93.44 177 SER A C 1
ATOM 1402 O O . SER A 1 177 ? 27.703 -14.195 -6.332 1 93.44 177 SER A O 1
ATOM 1404 N N . VAL A 1 178 ? 27.406 -16.375 -5.781 1 96.06 178 VAL A N 1
ATOM 1405 C CA . VAL A 1 178 ? 25.969 -16.203 -5.676 1 96.06 178 VAL A CA 1
ATOM 1406 C C . VAL A 1 178 ? 25.625 -15.484 -4.375 1 96.06 178 VAL A C 1
ATOM 1408 O O . VAL A 1 178 ? 26.047 -15.906 -3.293 1 96.06 178 VAL A O 1
ATOM 1411 N N . THR A 1 179 ? 24.844 -14.406 -4.496 1 95.5 179 THR A N 1
ATOM 1412 C CA . THR A 1 179 ? 24.422 -13.609 -3.344 1 95.5 179 THR A CA 1
ATOM 1413 C C . THR A 1 179 ? 23.094 -14.109 -2.795 1 95.5 179 THR A C 1
ATOM 1415 O O . THR A 1 179 ? 22.859 -14.07 -1.584 1 95.5 179 THR A O 1
ATOM 1418 N N . LEU A 1 180 ? 22.234 -14.508 -3.682 1 97.19 180 LEU A N 1
ATOM 1419 C CA . LEU A 1 180 ? 20.859 -14.867 -3.318 1 97.19 180 LEU A CA 1
ATOM 1420 C C . LEU A 1 180 ? 20.234 -15.773 -4.371 1 97.19 180 LEU A C 1
ATOM 1422 O O . LEU A 1 180 ? 20.438 -15.57 -5.57 1 97.19 180 LEU A O 1
ATOM 1426 N N . VAL A 1 181 ? 19.531 -16.797 -3.922 1 98.56 181 VAL A N 1
ATOM 1427 C CA . VAL A 1 181 ? 18.719 -17.625 -4.801 1 98.56 181 VAL A CA 1
ATOM 1428 C C . VAL A 1 181 ? 17.234 -17.297 -4.578 1 98.56 181 VAL A C 1
ATOM 1430 O O . VAL A 1 181 ? 16.766 -17.266 -3.439 1 98.56 181 VAL A O 1
ATOM 1433 N N . VAL A 1 182 ? 16.516 -16.969 -5.621 1 98.75 182 VAL A N 1
ATOM 1434 C CA . VAL A 1 182 ? 15.078 -16.734 -5.578 1 98.75 182 VAL A CA 1
ATOM 1435 C C . VAL A 1 182 ? 14.344 -17.906 -6.207 1 98.75 182 VAL A C 1
ATOM 1437 O O . VAL A 1 182 ? 14.625 -18.281 -7.348 1 98.75 182 VAL A O 1
ATOM 1440 N N . VAL A 1 183 ? 13.375 -18.5 -5.48 1 98.62 183 VAL A N 1
ATOM 1441 C CA . VAL A 1 183 ? 12.688 -19.672 -6.008 1 98.62 183 VAL A CA 1
ATOM 1442 C C . VAL A 1 183 ? 11.211 -19.625 -5.633 1 98.62 183 VAL A C 1
ATOM 1444 O O . VAL A 1 183 ? 10.844 -19.031 -4.609 1 98.62 183 VAL A O 1
ATOM 1447 N N . ASP A 1 184 ? 10.367 -20.172 -6.449 1 98.12 184 ASP A N 1
ATOM 1448 C CA . ASP A 1 184 ? 8.945 -20.344 -6.164 1 98.12 184 ASP A CA 1
ATOM 1449 C C . ASP A 1 184 ? 8.703 -21.547 -5.254 1 98.12 184 ASP A C 1
ATOM 1451 O O . ASP A 1 184 ? 9.367 -22.578 -5.391 1 98.12 184 ASP A O 1
ATOM 1455 N N . HIS A 1 185 ? 7.762 -21.359 -4.34 1 98.69 185 HIS A N 1
ATOM 1456 C CA . HIS A 1 185 ? 7.266 -22.562 -3.676 1 98.69 185 HIS A CA 1
ATOM 1457 C C . HIS A 1 185 ? 6.34 -23.359 -4.586 1 98.69 185 HIS A C 1
ATOM 1459 O O . HIS A 1 185 ? 6.551 -24.547 -4.809 1 98.69 185 HIS A O 1
ATOM 1465 N N . ILE A 1 186 ? 5.34 -22.719 -5.062 1 98.62 186 ILE A N 1
ATOM 1466 C CA . ILE A 1 186 ? 4.484 -23.188 -6.152 1 98.62 186 ILE A CA 1
ATOM 1467 C C . ILE A 1 186 ? 4.539 -22.203 -7.312 1 98.62 186 ILE A C 1
ATOM 1469 O O . ILE A 1 186 ? 4.254 -21.016 -7.137 1 98.62 186 ILE A O 1
ATOM 1473 N N . THR A 1 187 ? 4.984 -22.656 -8.492 1 98 187 THR A N 1
ATOM 1474 C CA . THR A 1 187 ? 5.117 -21.766 -9.633 1 98 187 THR A CA 1
ATOM 1475 C C . THR A 1 187 ? 3.754 -21.219 -10.062 1 98 187 THR A C 1
ATOM 1477 O O . THR A 1 187 ? 2.773 -21.969 -10.109 1 98 187 THR A O 1
ATOM 1480 N N . SER A 1 188 ? 3.699 -19.953 -10.344 1 96.81 188 SER A N 1
ATOM 1481 C CA . SER A 1 188 ? 2.443 -19.281 -10.641 1 96.81 188 SER A CA 1
ATOM 1482 C C . SER A 1 188 ? 1.879 -19.703 -11.984 1 96.81 188 SER A C 1
ATOM 1484 O O . SER A 1 188 ? 0.68 -19.969 -12.109 1 96.81 188 SER A O 1
ATOM 1486 N N . THR A 1 189 ? 2.693 -19.844 -12.992 1 96.81 189 THR A N 1
ATOM 1487 C CA . THR A 1 189 ? 2.252 -20.109 -14.352 1 96.81 189 THR A CA 1
ATOM 1488 C C . THR A 1 189 ? 1.994 -21.609 -14.555 1 96.81 189 THR A C 1
ATOM 1490 O O . THR A 1 189 ? 0.995 -22 -15.164 1 96.81 189 THR A O 1
ATOM 1493 N N . THR A 1 190 ? 2.836 -22.469 -13.938 1 97.25 190 THR A N 1
ATOM 1494 C CA . THR A 1 190 ? 2.816 -23.875 -14.312 1 97.25 190 THR A CA 1
ATOM 1495 C C . THR A 1 190 ? 2.268 -24.719 -13.164 1 97.25 190 THR A C 1
ATOM 1497 O O . THR A 1 190 ? 2.068 -25.938 -13.32 1 97.25 190 THR A O 1
ATOM 1500 N N . ALA A 1 191 ? 2.076 -24.141 -12.031 1 97.75 191 ALA A N 1
ATOM 1501 C CA . ALA A 1 191 ? 1.473 -24.812 -10.883 1 97.75 191 ALA A CA 1
ATOM 1502 C C . ALA A 1 191 ? 2.303 -26.031 -10.469 1 97.75 191 ALA A C 1
ATOM 1504 O O . ALA A 1 191 ? 1.759 -27.109 -10.227 1 97.75 191 ALA A O 1
ATOM 1505 N N . VAL A 1 192 ? 3.582 -25.891 -10.398 1 97.56 192 VAL A N 1
ATOM 1506 C CA . VAL A 1 192 ? 4.461 -26.969 -9.953 1 97.56 192 VAL A CA 1
ATOM 1507 C C . VAL A 1 192 ? 4.938 -26.688 -8.531 1 97.56 192 VAL A C 1
ATOM 1509 O O . VAL A 1 192 ? 5.383 -25.578 -8.227 1 97.56 192 VAL A O 1
ATOM 1512 N N . LEU A 1 193 ? 4.758 -27.641 -7.656 1 98.25 193 LEU A N 1
ATOM 1513 C CA . LEU A 1 193 ? 5.344 -27.562 -6.32 1 98.25 193 LEU A CA 1
ATOM 1514 C C . LEU A 1 193 ? 6.828 -27.891 -6.359 1 98.25 193 LEU A C 1
ATOM 1516 O O . LEU A 1 193 ? 7.203 -29.047 -6.609 1 98.25 193 LEU A O 1
ATOM 1520 N N . MET A 1 194 ? 7.715 -26.984 -6.082 1 98.31 194 MET A N 1
ATOM 1521 C CA . MET A 1 194 ? 9.164 -27.141 -6.168 1 98.31 194 MET A CA 1
ATOM 1522 C C . MET A 1 194 ? 9.695 -27.906 -4.961 1 98.31 194 MET A C 1
ATOM 1524 O O . MET A 1 194 ? 9.117 -27.859 -3.877 1 98.31 194 MET A O 1
ATOM 1528 N N . PRO A 1 195 ? 10.773 -28.656 -5.191 1 98.12 195 PRO A N 1
ATOM 1529 C CA . PRO A 1 195 ? 11.383 -29.328 -4.051 1 98.12 195 PRO A CA 1
ATOM 1530 C C . PRO A 1 195 ? 12.148 -28.375 -3.137 1 98.12 195 PRO A C 1
ATOM 1532 O O . PRO A 1 195 ? 13.375 -28.5 -2.998 1 98.12 195 PRO A O 1
ATOM 1535 N N . LEU A 1 196 ? 11.453 -27.578 -2.463 1 98.44 196 LEU A N 1
ATOM 1536 C CA . LEU A 1 196 ? 11.969 -26.391 -1.78 1 98.44 196 LEU A CA 1
ATOM 1537 C C . LEU A 1 196 ? 12.945 -26.781 -0.676 1 98.44 196 LEU A C 1
ATOM 1539 O O . LEU A 1 196 ? 13.992 -26.156 -0.521 1 98.44 196 LEU A O 1
ATOM 1543 N N . ARG A 1 197 ? 12.625 -27.781 0.135 1 97.88 197 ARG A N 1
ATOM 1544 C CA . ARG A 1 197 ? 13.516 -28.203 1.216 1 97.88 197 ARG A CA 1
ATOM 1545 C C . ARG A 1 197 ? 14.883 -28.594 0.677 1 97.88 197 ARG A C 1
ATOM 1547 O O . ARG A 1 197 ? 15.914 -28.203 1.229 1 97.88 197 ARG A O 1
ATOM 1554 N N . ALA A 1 198 ? 14.859 -29.391 -0.373 1 98.38 198 ALA A N 1
ATOM 1555 C CA . ALA A 1 198 ? 16.109 -29.828 -0.983 1 98.38 198 ALA A CA 1
ATOM 1556 C C . ALA A 1 198 ? 16.875 -28.656 -1.567 1 98.38 198 ALA A C 1
ATOM 1558 O O . ALA A 1 198 ? 18.109 -28.609 -1.482 1 98.38 198 ALA A O 1
ATOM 1559 N N . ILE A 1 199 ? 16.188 -27.719 -2.143 1 98.75 199 ILE A N 1
ATOM 1560 C CA . ILE A 1 199 ? 16.812 -26.531 -2.711 1 98.75 199 ILE A CA 1
ATOM 1561 C C . ILE A 1 199 ? 17.484 -25.734 -1.604 1 98.75 199 ILE A C 1
ATOM 1563 O O . ILE A 1 199 ? 18.656 -25.344 -1.734 1 98.75 199 ILE A O 1
ATOM 1567 N N . ILE A 1 200 ? 16.766 -25.469 -0.505 1 98.69 200 ILE A N 1
ATOM 1568 C CA . ILE A 1 200 ? 17.281 -24.672 0.608 1 98.69 200 ILE A CA 1
ATOM 1569 C C . ILE A 1 200 ? 18.516 -25.344 1.197 1 98.69 200 ILE A C 1
ATOM 1571 O O . ILE A 1 200 ? 19.531 -24.703 1.437 1 98.69 200 ILE A O 1
ATOM 1575 N N . GLU A 1 201 ? 18.453 -26.672 1.371 1 98.12 201 GLU A N 1
ATOM 1576 C CA . GLU A 1 201 ? 19.578 -27.422 1.918 1 98.12 201 GLU A CA 1
ATOM 1577 C C . GLU A 1 201 ? 20.797 -27.328 1.008 1 98.12 201 GLU A C 1
ATOM 1579 O O . GLU A 1 201 ? 21.922 -27.141 1.484 1 98.12 201 GLU A O 1
ATOM 1584 N N . ARG A 1 202 ? 20.594 -27.453 -0.266 1 98 202 ARG A N 1
ATOM 1585 C CA . ARG A 1 202 ? 21.688 -27.359 -1.228 1 98 202 ARG A CA 1
ATOM 1586 C C . ARG A 1 202 ? 22.328 -25.969 -1.189 1 98 202 ARG A C 1
ATOM 1588 O O . ARG A 1 202 ? 23.547 -25.844 -1.257 1 98 202 ARG A O 1
ATOM 1595 N N . CYS A 1 203 ? 21.547 -24.953 -1.117 1 98.25 203 CYS A N 1
ATOM 1596 C CA . CYS A 1 203 ? 22.047 -23.578 -1.049 1 98.25 203 CYS A CA 1
ATOM 1597 C C . CYS A 1 203 ? 22.828 -23.344 0.236 1 98.25 203 CYS A C 1
ATOM 1599 O O . CYS A 1 203 ? 23.922 -22.781 0.206 1 98.25 203 CYS A O 1
ATOM 1601 N N . HIS A 1 204 ? 22.297 -23.844 1.333 1 97.44 204 HIS A N 1
ATOM 1602 C CA . HIS A 1 204 ? 22.906 -23.625 2.641 1 97.44 204 HIS A CA 1
ATOM 1603 C C . HIS A 1 204 ? 24.219 -24.391 2.773 1 97.44 204 HIS A C 1
ATOM 1605 O O . HIS A 1 204 ? 25.094 -24 3.555 1 97.44 204 HIS A O 1
ATOM 1611 N N . SER A 1 205 ? 24.391 -25.406 1.984 1 96.25 205 SER A N 1
ATOM 1612 C CA . SER A 1 205 ? 25.594 -26.25 2.055 1 96.25 205 SER A CA 1
ATOM 1613 C C . SER A 1 205 ? 26.703 -25.688 1.176 1 96.25 205 SER A C 1
ATOM 1615 O O . SER A 1 205 ? 27.859 -26.141 1.252 1 96.25 205 SER A O 1
ATOM 1617 N N . ARG A 1 206 ? 26.453 -24.703 0.486 1 92.5 206 ARG A N 1
ATOM 1618 C CA . ARG A 1 206 ? 27.422 -24.141 -0.441 1 92.5 206 ARG A CA 1
ATOM 1619 C C . ARG A 1 206 ? 28.25 -23.047 0.227 1 92.5 206 ARG A C 1
ATOM 1621 O O . ARG A 1 206 ? 27.703 -22.047 0.678 1 92.5 206 ARG A O 1
ATOM 1628 N N . GLY A 1 207 ? 29.516 -23.25 0.287 1 86.25 207 GLY A N 1
ATOM 1629 C CA . GLY A 1 207 ? 30.375 -22.219 0.857 1 86.25 207 GLY A CA 1
ATOM 1630 C C . GLY A 1 207 ? 29.969 -21.812 2.256 1 86.25 207 GLY A C 1
ATOM 1631 O O . GLY A 1 207 ? 29.812 -22.656 3.143 1 86.25 207 GLY A O 1
ATOM 1632 N N . GLN A 1 208 ? 29.656 -20.469 2.324 1 85.75 208 GLN A N 1
ATOM 1633 C CA . GLN A 1 208 ? 29.234 -19.922 3.609 1 85.75 208 GLN A CA 1
ATOM 1634 C C . GLN A 1 208 ? 27.719 -19.922 3.746 1 85.75 208 GLN A C 1
ATOM 1636 O O . GLN A 1 208 ? 27.172 -19.375 4.703 1 85.75 208 GLN A O 1
ATOM 1641 N N . GLY A 1 209 ? 27.094 -20.609 2.807 1 93.88 209 GLY A N 1
ATOM 1642 C CA . GLY A 1 209 ? 25.641 -20.656 2.844 1 93.88 209 GLY A CA 1
ATOM 1643 C C . GLY A 1 209 ? 24.984 -19.578 2.008 1 93.88 209 GLY A C 1
ATOM 1644 O O . GLY A 1 209 ? 24.922 -18.406 2.42 1 93.88 209 GLY A O 1
ATOM 1645 N N . VAL A 1 210 ? 24.469 -19.953 0.904 1 95.88 210 VAL A N 1
ATOM 1646 C CA . VAL A 1 210 ? 23.781 -19.016 0.031 1 95.88 210 VAL A CA 1
ATOM 1647 C C . VAL A 1 210 ? 22.344 -18.812 0.522 1 95.88 210 VAL A C 1
ATOM 1649 O O . VAL A 1 210 ? 21.578 -19.781 0.653 1 95.88 210 VAL A O 1
ATOM 1652 N N . PRO A 1 211 ? 21.922 -17.578 0.851 1 97.06 211 PRO A N 1
ATOM 1653 C CA . PRO A 1 211 ? 20.562 -17.344 1.311 1 97.06 211 PRO A CA 1
ATOM 1654 C C . PRO A 1 211 ? 19.516 -17.594 0.219 1 97.06 211 PRO A C 1
ATOM 1656 O O . PRO A 1 211 ? 19.812 -17.422 -0.967 1 97.06 211 PRO A O 1
ATOM 1659 N N . VAL A 1 212 ? 18.297 -17.984 0.666 1 98.69 212 VAL A N 1
ATOM 1660 C CA . VAL A 1 212 ? 17.203 -18.312 -0.253 1 98.69 212 VAL A CA 1
ATOM 1661 C C . VAL A 1 212 ? 16 -17.422 0.045 1 98.69 212 VAL A C 1
ATOM 1663 O O . VAL A 1 212 ? 15.562 -17.328 1.194 1 98.69 212 VAL A O 1
ATOM 1666 N N . LEU A 1 213 ? 15.492 -16.719 -0.951 1 98.88 213 LEU A N 1
ATOM 1667 C CA . LEU A 1 213 ? 14.219 -16 -0.936 1 98.88 213 LEU A CA 1
ATOM 1668 C C . LEU A 1 213 ? 13.133 -16.797 -1.657 1 98.88 213 LEU A C 1
ATOM 1670 O O . LEU A 1 213 ? 13.266 -17.094 -2.848 1 98.88 213 LEU A O 1
ATOM 1674 N N . VAL A 1 214 ? 12.07 -17.109 -0.917 1 98.94 214 VAL A N 1
ATOM 1675 C CA . VAL A 1 214 ? 11.031 -17.969 -1.474 1 98.94 214 VAL A CA 1
ATOM 1676 C C . VAL A 1 214 ? 9.789 -17.125 -1.788 1 98.94 214 VAL A C 1
ATOM 1678 O O . VAL A 1 214 ? 9.258 -16.438 -0.915 1 98.94 214 VAL A O 1
ATOM 1681 N N . ASP A 1 215 ? 9.383 -17.156 -3.057 1 98.81 215 ASP A N 1
ATOM 1682 C CA . ASP A 1 215 ? 8.039 -16.719 -3.426 1 98.81 215 ASP A CA 1
ATOM 1683 C C . ASP A 1 215 ? 6.992 -17.766 -3.074 1 98.81 215 ASP A C 1
ATOM 1685 O O . ASP A 1 215 ? 6.742 -18.688 -3.854 1 98.81 215 ASP A O 1
ATOM 1689 N N . GLY A 1 216 ? 6.391 -17.578 -1.941 1 98.81 216 GLY A N 1
ATOM 1690 C CA . GLY A 1 216 ? 5.398 -18.516 -1.439 1 98.81 216 GLY A CA 1
ATOM 1691 C C . GLY A 1 216 ? 3.979 -17.984 -1.549 1 98.81 216 GLY A C 1
ATOM 1692 O O . GLY A 1 216 ? 3.129 -18.297 -0.713 1 98.81 216 GLY A O 1
ATOM 1693 N N . ALA A 1 217 ? 3.674 -17.203 -2.555 1 98.38 217 ALA A N 1
ATOM 1694 C CA . ALA A 1 217 ? 2.395 -16.516 -2.705 1 98.38 217 ALA A CA 1
ATOM 1695 C C . ALA A 1 217 ? 1.23 -17.5 -2.662 1 98.38 217 ALA A C 1
ATOM 1697 O O . ALA A 1 217 ? 0.14 -17.156 -2.197 1 98.38 217 ALA A O 1
ATOM 1698 N N . HIS A 1 218 ? 1.43 -18.719 -3.068 1 98.62 218 HIS A N 1
ATOM 1699 C CA . HIS A 1 218 ? 0.36 -19.703 -3.172 1 98.62 218 HIS A CA 1
ATOM 1700 C C . HIS A 1 218 ? 0.369 -20.641 -1.978 1 98.62 218 HIS A C 1
ATOM 1702 O O . HIS A 1 218 ? -0.432 -21.578 -1.916 1 98.62 218 HIS A O 1
ATOM 1708 N N . GLY A 1 219 ? 1.186 -20.484 -0.995 1 98.5 219 GLY A N 1
ATOM 1709 C CA . GLY A 1 219 ? 1.438 -21.484 0.039 1 98.5 219 GLY A CA 1
ATOM 1710 C C . GLY A 1 219 ? 0.376 -21.5 1.123 1 98.5 219 GLY A C 1
ATOM 1711 O O . GLY A 1 219 ? -0.164 -22.547 1.455 1 98.5 219 GLY A O 1
ATOM 1712 N N . PRO A 1 220 ? -0.013 -20.344 1.666 1 98.25 220 PRO A N 1
ATOM 1713 C CA . PRO A 1 220 ? -0.9 -20.312 2.832 1 98.25 220 PRO A CA 1
ATOM 1714 C C . PRO A 1 220 ? -2.232 -21.016 2.58 1 98.25 220 PRO A C 1
ATOM 1716 O O . PRO A 1 220 ? -2.93 -20.703 1.613 1 98.25 220 PRO A O 1
ATOM 1719 N N . LEU A 1 221 ? -2.607 -21.953 3.416 1 98.31 221 LEU A N 1
ATOM 1720 C CA . LEU A 1 221 ? -3.781 -22.812 3.398 1 98.31 221 LEU A CA 1
ATOM 1721 C C . LEU A 1 221 ? -3.689 -23.828 2.264 1 98.31 221 LEU A C 1
ATOM 1723 O O . LEU A 1 221 ? -4.219 -24.938 2.373 1 98.31 221 LEU A O 1
ATOM 1727 N N . ASN A 1 222 ? -3.049 -23.531 1.131 1 98.69 222 ASN A N 1
ATOM 1728 C CA . ASN A 1 222 ? -2.934 -24.406 -0.025 1 98.69 222 ASN A CA 1
ATOM 1729 C C . ASN A 1 222 ? -2.094 -25.641 0.294 1 98.69 222 ASN A C 1
ATOM 1731 O O . ASN A 1 222 ? -2.439 -26.75 -0.109 1 98.69 222 ASN A O 1
ATOM 1735 N N . ILE A 1 223 ? -1.016 -25.469 1.039 1 98.19 223 ILE A N 1
ATOM 1736 C CA . ILE A 1 223 ? -0.163 -26.562 1.474 1 98.19 223 ILE A CA 1
ATOM 1737 C C . ILE A 1 223 ? 0.15 -26.422 2.961 1 98.19 223 ILE A C 1
ATOM 1739 O O . ILE A 1 223 ? -0.001 -25.344 3.531 1 98.19 223 ILE A O 1
ATOM 1743 N N . PRO A 1 224 ? 0.471 -27.547 3.59 1 96 224 PRO A N 1
ATOM 1744 C CA . PRO A 1 224 ? 0.942 -27.391 4.969 1 96 224 PRO A CA 1
ATOM 1745 C C . PRO A 1 224 ? 2.264 -26.625 5.059 1 96 224 PRO A C 1
ATOM 1747 O O . PRO A 1 224 ? 3.254 -27.031 4.438 1 96 224 PRO A O 1
ATOM 1750 N N . LEU A 1 225 ? 2.252 -25.547 5.742 1 96.69 225 LEU A N 1
ATOM 1751 C CA . LEU A 1 225 ? 3.436 -24.703 5.836 1 96.69 225 LEU A CA 1
ATOM 1752 C C . LEU A 1 225 ? 3.98 -24.688 7.262 1 96.69 225 LEU A C 1
ATOM 1754 O O . LEU A 1 225 ? 3.271 -24.328 8.195 1 96.69 225 LEU A O 1
ATOM 1758 N N . ASP A 1 226 ? 5.09 -25.188 7.457 1 98.12 226 ASP A N 1
ATOM 1759 C CA . ASP A 1 226 ? 5.914 -25.047 8.656 1 98.12 226 ASP A CA 1
ATOM 1760 C C . ASP A 1 226 ? 7.188 -24.266 8.359 1 98.12 226 ASP A C 1
ATOM 1762 O O . ASP A 1 226 ? 8.219 -24.844 8.008 1 98.12 226 ASP A O 1
ATOM 1766 N N . LEU A 1 227 ? 7.105 -22.969 8.586 1 98.5 227 LEU A N 1
ATOM 1767 C CA . LEU A 1 227 ? 8.172 -22.094 8.125 1 98.5 227 LEU A CA 1
ATOM 1768 C C . LEU A 1 227 ? 9.438 -22.281 8.953 1 98.5 227 LEU A C 1
ATOM 1770 O O . LEU A 1 227 ? 10.547 -22.156 8.438 1 98.5 227 LEU A O 1
ATOM 1774 N N . ASP A 1 228 ? 9.281 -22.609 10.25 1 98.19 228 ASP A N 1
ATOM 1775 C CA . ASP A 1 228 ? 10.461 -22.906 11.055 1 98.19 228 ASP A CA 1
ATOM 1776 C C . ASP A 1 228 ? 11.203 -24.125 10.5 1 98.19 228 ASP A C 1
ATOM 1778 O O . ASP A 1 228 ? 12.43 -24.078 10.344 1 98.19 228 ASP A O 1
ATOM 1782 N N . ALA A 1 229 ? 10.453 -25.141 10.164 1 97.94 229 ALA A N 1
ATOM 1783 C CA . ALA A 1 229 ? 11.055 -26.375 9.664 1 97.94 229 ALA A CA 1
ATOM 1784 C C . ALA A 1 229 ? 11.617 -26.188 8.258 1 97.94 229 ALA A C 1
ATOM 1786 O O . ALA A 1 229 ? 12.641 -26.781 7.906 1 97.94 229 ALA A O 1
ATOM 1787 N N . LEU A 1 230 ? 10.922 -25.406 7.43 1 97.62 230 LEU A N 1
ATOM 1788 C CA . LEU A 1 230 ? 11.375 -25.141 6.066 1 97.62 230 LEU A CA 1
ATOM 1789 C C . LEU A 1 230 ? 12.734 -24.453 6.07 1 97.62 230 LEU A C 1
ATOM 1791 O O . LEU A 1 230 ? 13.562 -24.703 5.188 1 97.62 230 LEU A O 1
ATOM 1795 N N . ASN A 1 231 ? 12.953 -23.531 7 1 96.75 231 ASN A N 1
ATOM 1796 C CA . ASN A 1 231 ? 14.227 -22.891 7.289 1 96.75 231 ASN A CA 1
ATOM 1797 C C . ASN A 1 231 ? 14.703 -22.031 6.117 1 96.75 231 ASN A C 1
ATOM 1799 O O . ASN A 1 231 ? 15.906 -21.969 5.84 1 96.75 231 ASN A O 1
ATOM 1803 N N . ALA A 1 232 ? 13.797 -21.516 5.328 1 98.38 232 ALA A N 1
ATOM 1804 C CA . ALA A 1 232 ? 14.172 -20.531 4.332 1 98.38 232 ALA A CA 1
ATOM 1805 C C . ALA A 1 232 ? 14.656 -19.234 5.004 1 98.38 232 ALA A C 1
ATOM 1807 O O . ALA A 1 232 ? 14.203 -18.891 6.094 1 98.38 232 ALA A O 1
ATOM 1808 N N . ASP A 1 233 ? 15.594 -18.531 4.371 1 98.56 233 ASP A N 1
ATOM 1809 C CA . ASP A 1 233 ? 16.094 -17.266 4.922 1 98.56 233 ASP A CA 1
ATOM 1810 C C . ASP A 1 233 ? 15.016 -16.188 4.867 1 98.56 233 ASP A C 1
ATOM 1812 O O . ASP A 1 233 ? 14.883 -15.383 5.793 1 98.56 233 ASP A O 1
ATOM 1816 N N . TYR A 1 234 ? 14.297 -16.172 3.781 1 98.81 234 TYR A N 1
ATOM 1817 C CA . TYR A 1 234 ? 13.195 -15.242 3.537 1 98.81 234 TYR A CA 1
ATOM 1818 C C . TYR A 1 234 ? 12.039 -15.945 2.836 1 98.81 234 TYR A C 1
ATOM 1820 O O . TYR A 1 234 ? 12.242 -16.688 1.867 1 98.81 234 TYR A O 1
ATOM 1828 N N . TYR A 1 235 ? 10.82 -15.836 3.348 1 98.88 235 TYR A N 1
ATOM 1829 C CA . TYR A 1 235 ? 9.625 -16.438 2.756 1 98.88 235 TYR A CA 1
ATOM 1830 C C . TYR A 1 235 ? 8.477 -15.422 2.707 1 98.88 235 TYR A C 1
ATOM 1832 O O . TYR A 1 235 ? 8.086 -14.867 3.736 1 98.88 235 TYR A O 1
ATOM 1840 N N . VAL A 1 236 ? 7.945 -15.164 1.504 1 98.75 236 VAL A N 1
ATOM 1841 C CA . VAL A 1 236 ? 6.797 -14.281 1.349 1 98.75 236 VAL A CA 1
ATOM 1842 C C . VAL A 1 236 ? 5.555 -15.102 1.007 1 98.75 236 VAL A C 1
ATOM 1844 O O . VAL A 1 236 ? 5.637 -16.094 0.291 1 98.75 236 VAL A O 1
ATOM 1847 N N . GLY A 1 237 ? 4.414 -14.711 1.532 1 98.69 237 GLY A N 1
ATOM 1848 C CA . GLY A 1 237 ? 3.158 -15.359 1.2 1 98.69 237 GLY A CA 1
ATOM 1849 C C . GLY A 1 237 ? 1.986 -14.398 1.13 1 98.69 237 GLY A C 1
ATOM 1850 O O . GLY A 1 237 ? 1.995 -13.352 1.782 1 98.69 237 GLY A O 1
ATOM 1851 N N . ASN A 1 238 ? 0.957 -14.727 0.32 1 98.5 238 ASN A N 1
ATOM 1852 C CA . ASN A 1 238 ? -0.285 -13.969 0.255 1 98.5 238 ASN A CA 1
ATOM 1853 C C . ASN A 1 238 ? -1.359 -14.57 1.158 1 98.5 238 ASN A C 1
ATOM 1855 O O . ASN A 1 238 ? -1.557 -15.781 1.172 1 98.5 238 ASN A O 1
ATOM 1859 N N . CYS A 1 239 ? -2.025 -13.695 1.813 1 98.44 239 CYS A N 1
ATOM 1860 C CA . CYS A 1 239 ? -3.141 -14.164 2.627 1 98.44 239 CYS A CA 1
ATOM 1861 C C . CYS A 1 239 ? -4.453 -14.07 1.859 1 98.44 239 CYS A C 1
ATOM 1863 O O . CYS A 1 239 ? -5.426 -14.742 2.201 1 98.44 239 CYS A O 1
ATOM 1865 N N . HIS A 1 240 ? -4.504 -13.281 0.792 1 96.69 240 HIS A N 1
ATOM 1866 C CA . HIS A 1 240 ? -5.762 -12.992 0.109 1 96.69 240 HIS A CA 1
ATOM 1867 C C . HIS A 1 240 ? -6.062 -14.055 -0.949 1 96.69 240 HIS A C 1
ATOM 1869 O O . HIS A 1 240 ? -7.113 -14.008 -1.594 1 96.69 240 HIS A O 1
ATOM 1875 N N . LYS A 1 241 ? -5.172 -14.977 -1.209 1 97.56 241 LYS A N 1
ATOM 1876 C CA . LYS A 1 241 ? -5.441 -16.031 -2.178 1 97.56 241 LYS A CA 1
ATOM 1877 C C . LYS A 1 241 ? -6.191 -17.203 -1.53 1 97.56 241 LYS A C 1
ATOM 1879 O O . LYS A 1 241 ? -7.371 -17.062 -1.197 1 97.56 241 LYS A O 1
ATOM 1884 N N . TRP A 1 242 ? -5.527 -18.234 -1.08 1 98.62 242 TRP A N 1
ATOM 1885 C CA . TRP A 1 242 ? -6.145 -19.484 -0.645 1 98.62 242 TRP A CA 1
ATOM 1886 C C . TRP A 1 242 ? -6.75 -19.328 0.748 1 98.62 242 TRP A C 1
ATOM 1888 O O . TRP A 1 242 ? -7.738 -20 1.075 1 98.62 242 TRP A O 1
ATOM 1898 N N . LEU A 1 243 ? -6.207 -18.406 1.536 1 98 243 LEU A N 1
ATOM 1899 C CA . LEU A 1 243 ? -6.719 -18.125 2.875 1 98 243 LEU A CA 1
ATOM 1900 C C . LEU A 1 243 ? -7.973 -17.266 2.812 1 98 243 LEU A C 1
ATOM 1902 O O . LEU A 1 243 ? -8.664 -17.094 3.822 1 98 243 LEU A O 1
ATOM 1906 N N . CYS A 1 244 ? -8.281 -16.703 1.715 1 98.25 244 CYS A N 1
ATOM 1907 C CA . CYS A 1 244 ? -9.492 -15.938 1.459 1 98.25 244 CYS A CA 1
ATOM 1908 C C . CYS A 1 244 ? -9.562 -14.719 2.377 1 98.25 244 CYS A C 1
ATOM 1910 O O . CYS A 1 244 ? -10.656 -14.258 2.715 1 98.25 244 CYS A O 1
ATOM 1912 N N . ALA A 1 245 ? -8.406 -14.312 2.896 1 97.5 245 ALA A N 1
ATOM 1913 C CA . ALA A 1 245 ? -8.375 -13.023 3.58 1 97.5 245 ALA A CA 1
ATOM 1914 C C . ALA A 1 245 ? -8.641 -11.875 2.604 1 97.5 245 ALA A C 1
ATOM 1916 O O . ALA A 1 245 ? -8.578 -12.062 1.387 1 97.5 245 ALA A O 1
ATOM 1917 N N . PRO A 1 246 ? -9 -10.75 3.16 1 96.12 246 PRO A N 1
ATOM 1918 C CA . PRO A 1 246 ? -9.211 -9.609 2.262 1 96.12 246 PRO A CA 1
ATOM 1919 C C . PRO A 1 246 ? -7.965 -9.242 1.469 1 96.12 246 PRO A C 1
ATOM 1921 O O . PRO A 1 246 ? -6.844 -9.445 1.942 1 96.12 246 PRO A O 1
ATOM 1924 N N . ARG A 1 247 ? -8.211 -8.711 0.28 1 95.56 247 ARG A N 1
ATOM 1925 C CA . ARG A 1 247 ? -7.102 -8.227 -0.537 1 95.56 247 ARG A CA 1
ATOM 1926 C C . ARG A 1 247 ? -6.301 -7.16 0.205 1 95.56 247 ARG A C 1
ATOM 1928 O O . ARG A 1 247 ? -6.871 -6.328 0.911 1 95.56 247 ARG A O 1
ATOM 1935 N N . GLY A 1 248 ? -4.992 -7.246 0.032 1 95.44 248 GLY A N 1
ATOM 1936 C CA . GLY A 1 248 ? -4.133 -6.312 0.739 1 95.44 248 GLY A CA 1
ATOM 1937 C C . GLY A 1 248 ? -3.48 -6.914 1.969 1 95.44 248 GLY A C 1
ATOM 1938 O O . GLY A 1 248 ? -2.984 -6.188 2.834 1 95.44 248 GLY A O 1
ATOM 1939 N N . ALA A 1 249 ? -3.508 -8.172 2.076 1 97.69 249 ALA A N 1
ATOM 1940 C CA . ALA A 1 249 ? -2.883 -8.828 3.223 1 97.69 249 ALA A CA 1
ATOM 1941 C C . ALA A 1 249 ? -1.892 -9.898 2.77 1 97.69 249 ALA A C 1
ATOM 1943 O O . ALA A 1 249 ? -2.236 -10.773 1.978 1 97.69 249 ALA A O 1
ATOM 1944 N N . ALA A 1 250 ? -0.717 -9.828 3.236 1 98.56 250 ALA A N 1
ATOM 1945 C CA . ALA A 1 250 ? 0.394 -10.742 2.982 1 98.56 250 ALA A CA 1
ATOM 1946 C C . ALA A 1 250 ? 1.405 -10.703 4.125 1 98.56 250 ALA A C 1
ATOM 1948 O O . ALA A 1 250 ? 1.204 -10 5.117 1 98.56 250 ALA A O 1
ATOM 1949 N N . PHE A 1 251 ? 2.432 -11.57 4.059 1 98.81 251 PHE A N 1
ATOM 1950 C CA . PHE A 1 251 ? 3.443 -11.57 5.109 1 98.81 251 PHE A CA 1
ATOM 1951 C C . PHE A 1 251 ? 4.824 -11.859 4.531 1 98.81 251 PHE A C 1
ATOM 1953 O O . PHE A 1 251 ? 4.941 -12.344 3.408 1 98.81 251 PHE A O 1
ATOM 1960 N N . LEU A 1 252 ? 5.852 -11.469 5.254 1 98.81 252 LEU A N 1
ATOM 1961 C CA . LEU A 1 252 ? 7.254 -11.82 5.051 1 98.81 252 LEU A CA 1
ATOM 1962 C C . LEU A 1 252 ? 7.855 -12.414 6.32 1 98.81 252 LEU A C 1
ATOM 1964 O O . LEU A 1 252 ? 7.727 -11.844 7.402 1 98.81 252 LEU A O 1
ATOM 1968 N N . HIS A 1 253 ? 8.328 -13.594 6.223 1 98.88 253 HIS A N 1
ATOM 1969 C CA . HIS A 1 253 ? 9.094 -14.25 7.277 1 98.88 253 HIS A CA 1
ATOM 1970 C C . HIS A 1 253 ? 10.594 -14.07 7.062 1 98.88 253 HIS A C 1
ATOM 1972 O O . HIS A 1 253 ? 11.125 -14.461 6.023 1 98.88 253 HIS A O 1
ATOM 1978 N N . VAL A 1 254 ? 11.273 -13.461 7.988 1 98.5 254 VAL A N 1
ATOM 1979 C CA . VAL A 1 254 ? 12.711 -13.242 7.953 1 98.5 254 VAL A CA 1
ATOM 1980 C C . VAL A 1 254 ? 13.391 -14.094 9.023 1 98.5 254 VAL A C 1
ATOM 1982 O O . VAL A 1 254 ? 13.422 -13.719 10.203 1 98.5 254 VAL A O 1
ATOM 1985 N N . LYS A 1 255 ? 13.992 -15.109 8.625 1 96.75 255 LYS A N 1
ATOM 1986 C CA . LYS A 1 255 ? 14.625 -16.047 9.555 1 96.75 255 LYS A CA 1
ATOM 1987 C C . LYS A 1 255 ? 16.109 -15.734 9.711 1 96.75 255 LYS A C 1
ATOM 1989 O O . LYS A 1 255 ? 16.688 -15.961 10.781 1 96.75 255 LYS A O 1
ATOM 1994 N N . ARG A 1 256 ? 16.688 -15.227 8.648 1 91.88 256 ARG A N 1
ATOM 1995 C CA . ARG A 1 256 ? 18.125 -14.953 8.664 1 91.88 256 ARG A CA 1
ATOM 1996 C C . ARG A 1 256 ? 18.453 -13.844 9.656 1 91.88 256 ARG A C 1
ATOM 1998 O O . ARG A 1 256 ? 17.844 -12.773 9.625 1 91.88 256 ARG A O 1
ATOM 2005 N N . VAL A 1 257 ? 19.453 -14.039 10.438 1 87.81 257 VAL A N 1
ATOM 2006 C CA . VAL A 1 257 ? 19.781 -13.086 11.5 1 87.81 257 VAL A CA 1
ATOM 2007 C C . VAL A 1 257 ? 21.062 -12.328 11.133 1 87.81 257 VAL A C 1
ATOM 2009 O O . VAL A 1 257 ? 21.25 -11.18 11.547 1 87.81 257 VAL A O 1
ATOM 2012 N N . ASP A 1 258 ? 21.922 -12.922 10.305 1 87.5 258 ASP A N 1
ATOM 2013 C CA . ASP A 1 258 ? 23.234 -12.32 10.039 1 87.5 258 ASP A CA 1
ATOM 2014 C C . ASP A 1 258 ? 23.219 -11.57 8.711 1 87.5 258 ASP A C 1
ATOM 2016 O O . ASP A 1 258 ? 24.281 -11.172 8.211 1 87.5 258 ASP A O 1
ATOM 2020 N N . GLY A 1 259 ? 22.156 -11.422 8.125 1 89.81 259 GLY A N 1
ATOM 2021 C CA . GLY A 1 259 ? 22.062 -10.68 6.875 1 89.81 259 GLY A CA 1
ATOM 2022 C C . GLY A 1 259 ? 21.797 -9.203 7.07 1 89.81 259 GLY A C 1
ATOM 2023 O O . GLY A 1 259 ? 21.766 -8.719 8.203 1 89.81 259 GLY A O 1
ATOM 2024 N N . PRO A 1 260 ? 21.734 -8.555 5.988 1 91.94 260 PRO A N 1
ATOM 2025 C CA . PRO A 1 260 ? 21.391 -7.141 6.098 1 91.94 260 PRO A CA 1
ATOM 2026 C C . PRO A 1 260 ? 20 -6.914 6.684 1 91.94 260 PRO A C 1
ATOM 2028 O O . PRO A 1 260 ? 19.141 -7.797 6.605 1 91.94 260 PRO A O 1
ATOM 2031 N N . ARG A 1 261 ? 19.844 -5.715 7.219 1 91.5 261 ARG A N 1
ATOM 2032 C CA . ARG A 1 261 ? 18.531 -5.312 7.684 1 91.5 261 ARG A CA 1
ATOM 2033 C C . ARG A 1 261 ? 17.531 -5.285 6.531 1 91.5 261 ARG A C 1
ATOM 2035 O O . ARG A 1 261 ? 17.797 -4.688 5.488 1 91.5 261 ARG A O 1
ATOM 2042 N N . ILE A 1 262 ? 16.438 -5.977 6.734 1 95.94 262 ILE A N 1
ATOM 2043 C CA . ILE A 1 262 ? 15.391 -5.961 5.723 1 95.94 262 ILE A CA 1
ATOM 2044 C C . ILE A 1 262 ? 14.43 -4.801 5.996 1 95.94 262 ILE A C 1
ATOM 2046 O O . ILE A 1 262 ? 13.883 -4.688 7.094 1 95.94 262 ILE A O 1
ATOM 2050 N N . LEU A 1 263 ? 14.25 -3.936 5.023 1 94.81 263 LEU A N 1
ATOM 2051 C CA . LEU A 1 263 ? 13.453 -2.723 5.168 1 94.81 263 LEU A CA 1
ATOM 2052 C C . LEU A 1 263 ? 12.305 -2.703 4.164 1 94.81 263 LEU A C 1
ATOM 2054 O O . LEU A 1 263 ? 12.422 -3.258 3.07 1 94.81 263 LEU A O 1
ATOM 2058 N N . PRO A 1 264 ? 11.141 -2.104 4.582 1 96.19 264 PRO A N 1
ATOM 2059 C CA . PRO A 1 264 ? 10.094 -1.869 3.582 1 96.19 264 PRO A CA 1
ATOM 2060 C C . PRO A 1 264 ? 10.531 -0.899 2.486 1 96.19 264 PRO A C 1
ATOM 2062 O O . PRO A 1 264 ? 11.5 -0.152 2.67 1 96.19 264 PRO A O 1
ATOM 2065 N N . ARG A 1 265 ? 9.82 -0.955 1.37 1 95.56 265 ARG A N 1
ATOM 2066 C CA . ARG A 1 265 ? 10.195 -0.091 0.256 1 95.56 265 ARG A CA 1
ATOM 2067 C C . ARG A 1 265 ? 9.766 1.35 0.511 1 95.56 265 ARG A C 1
ATOM 2069 O O . ARG A 1 265 ? 10.367 2.287 -0.019 1 95.56 265 ARG A O 1
ATOM 2076 N N . VAL A 1 266 ? 8.719 1.496 1.297 1 95.62 266 VAL A N 1
ATOM 2077 C CA . VAL A 1 266 ? 8.32 2.832 1.724 1 95.62 266 VAL A CA 1
ATOM 2078 C C . VAL A 1 266 ? 8.758 3.066 3.168 1 95.62 266 VAL A C 1
ATOM 2080 O O . VAL A 1 266 ? 8.375 2.316 4.07 1 95.62 266 VAL A O 1
ATOM 2083 N N . VAL A 1 267 ? 9.555 4.113 3.336 1 92.56 267 VAL A N 1
ATOM 2084 C CA . VAL A 1 267 ? 10.102 4.449 4.648 1 92.56 267 VAL A CA 1
ATOM 2085 C C . VAL A 1 267 ? 9.32 5.613 5.25 1 92.56 267 VAL A C 1
ATOM 2087 O O . VAL A 1 267 ? 8.953 6.559 4.543 1 92.56 267 VAL A O 1
ATOM 2090 N N . SER A 1 268 ? 9.031 5.504 6.5 1 92.31 268 SER A N 1
ATOM 2091 C CA . SER A 1 268 ? 8.398 6.547 7.301 1 92.31 268 SER A CA 1
ATOM 2092 C C . SER A 1 268 ? 8.969 6.574 8.719 1 92.31 268 SER A C 1
ATOM 2094 O O . SER A 1 268 ? 10.117 6.191 8.938 1 92.31 268 SER A O 1
ATOM 2096 N N . TYR A 1 269 ? 8.258 7.137 9.672 1 84.06 269 TYR A N 1
ATOM 2097 C CA . TYR A 1 269 ? 8.797 7.426 11 1 84.06 269 TYR A CA 1
ATOM 2098 C C . TYR A 1 269 ? 9.133 6.137 11.742 1 84.06 269 TYR A C 1
ATOM 2100 O O . TYR A 1 269 ? 9.859 6.16 12.734 1 84.06 269 TYR A O 1
ATOM 2108 N N . GLY A 1 270 ? 8.867 4.988 11.352 1 85 270 GLY A N 1
ATOM 2109 C CA . GLY A 1 270 ? 9.219 3.73 11.992 1 85 270 GLY A CA 1
ATOM 2110 C C . GLY A 1 270 ? 10.57 3.191 11.555 1 85 270 GLY A C 1
ATOM 2111 O O . GLY A 1 270 ? 11 2.131 12.008 1 85 270 GLY A O 1
ATOM 2112 N N . TYR A 1 271 ? 11.328 3.924 10.828 1 84.06 271 TYR A N 1
ATOM 2113 C CA . TYR A 1 271 ? 12.547 3.475 10.164 1 84.06 271 TYR A CA 1
ATOM 2114 C C . TYR A 1 271 ? 13.578 3.008 11.188 1 84.06 271 TYR A C 1
ATOM 2116 O O . TYR A 1 271 ? 14.242 1.986 10.992 1 84.06 271 TYR A O 1
ATOM 2124 N N . LYS A 1 272 ? 13.625 3.607 12.406 1 86.88 272 LYS A N 1
ATOM 2125 C CA . LYS A 1 272 ? 14.68 3.295 13.367 1 86.88 272 LYS A CA 1
ATOM 2126 C C . LYS A 1 272 ? 14.133 2.469 14.531 1 86.88 272 LYS A C 1
ATOM 2128 O O . LYS A 1 272 ? 14.844 2.213 15.5 1 86.88 272 LYS A O 1
ATOM 2133 N N . ASP A 1 273 ? 12.898 2.035 14.398 1 88 273 ASP A N 1
ATOM 2134 C CA . ASP A 1 273 ? 12.258 1.409 15.547 1 88 273 ASP A CA 1
ATOM 2135 C C . ASP A 1 273 ? 12.148 -0.103 15.367 1 88 273 ASP A C 1
ATOM 2137 O O . ASP A 1 273 ? 11.164 -0.717 15.789 1 88 273 ASP A O 1
ATOM 2141 N N . GLY A 1 274 ? 13.055 -0.741 14.656 1 90.38 274 GLY A N 1
ATOM 2142 C CA . GLY A 1 274 ? 13.016 -2.18 14.453 1 90.38 274 GLY A CA 1
ATOM 2143 C C . GLY A 1 274 ? 12.258 -2.584 13.203 1 90.38 274 GLY A C 1
ATOM 2144 O O . GLY A 1 274 ? 11.57 -1.762 12.594 1 90.38 274 GLY A O 1
ATOM 2145 N N . MET A 1 275 ? 12.32 -3.863 12.844 1 92.81 275 MET A N 1
ATOM 2146 C CA . MET A 1 275 ? 11.805 -4.348 11.57 1 92.81 275 MET A CA 1
ATOM 2147 C C . MET A 1 275 ? 10.281 -4.285 11.531 1 92.81 275 MET A C 1
ATOM 2149 O O . MET A 1 275 ? 9.703 -3.742 10.586 1 92.81 275 MET A O 1
ATOM 2153 N N . GLN A 1 276 ? 9.609 -4.816 12.578 1 93.31 276 GLN A N 1
ATOM 215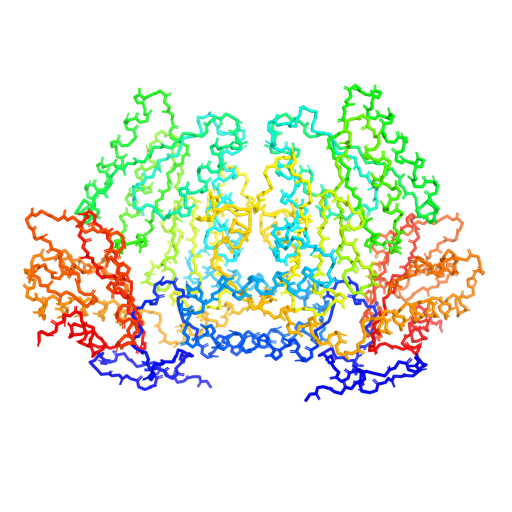4 C CA . GLN A 1 276 ? 8.148 -4.867 12.578 1 93.31 276 GLN A CA 1
ATOM 2155 C C . GLN A 1 276 ? 7.555 -3.463 12.508 1 93.31 276 GLN A C 1
ATOM 2157 O O . GLN A 1 276 ? 6.637 -3.213 11.719 1 93.31 276 GLN A O 1
ATOM 2162 N N . ARG A 1 277 ? 8.125 -2.531 13.281 1 92.5 277 ARG A N 1
ATOM 2163 C CA . ARG A 1 277 ? 7.609 -1.167 13.258 1 92.5 277 ARG A CA 1
ATOM 2164 C C . ARG A 1 277 ? 7.887 -0.499 11.914 1 92.5 277 ARG A C 1
ATOM 2166 O O . ARG A 1 277 ? 7.066 0.274 11.414 1 92.5 277 ARG A O 1
ATOM 2173 N N . ALA A 1 278 ? 9.047 -0.766 11.352 1 94.81 278 ALA A N 1
ATOM 2174 C CA . ALA A 1 278 ? 9.391 -0.198 10.055 1 94.81 278 ALA A CA 1
ATOM 2175 C C . ALA A 1 278 ? 8.383 -0.623 8.984 1 94.81 278 ALA A C 1
ATOM 2177 O O . ALA A 1 278 ? 7.984 0.186 8.148 1 94.81 278 ALA A O 1
ATOM 2178 N N . PHE A 1 279 ? 7.93 -1.867 9.055 1 96.31 279 PHE A N 1
ATOM 2179 C CA . PHE A 1 279 ? 7.016 -2.389 8.047 1 96.31 279 PHE A CA 1
ATOM 2180 C C . PHE A 1 279 ? 5.582 -1.955 8.344 1 96.31 279 PHE A C 1
ATOM 2182 O O . PHE A 1 279 ? 4.754 -1.877 7.434 1 96.31 279 PHE A O 1
ATOM 2189 N N . LEU A 1 280 ? 5.281 -1.673 9.562 1 92.88 280 LEU A N 1
ATOM 2190 C CA . LEU A 1 280 ? 3.916 -1.325 9.938 1 92.88 280 LEU A CA 1
ATOM 2191 C C . LEU A 1 280 ? 3.662 0.167 9.742 1 92.88 280 LEU A C 1
ATOM 2193 O O . LEU A 1 280 ? 2.516 0.591 9.586 1 92.88 280 LEU A O 1
ATOM 2197 N N . CYS A 1 281 ? 4.727 0.97 9.742 1 90 281 CYS A N 1
ATOM 2198 C CA . CYS A 1 281 ? 4.594 2.42 9.656 1 90 281 CYS A CA 1
ATOM 2199 C C . CYS A 1 281 ? 5.062 2.928 8.297 1 90 281 CYS A C 1
ATOM 2201 O O . CYS A 1 281 ? 6.184 3.424 8.172 1 90 281 CYS A O 1
ATOM 2203 N N . THR A 1 282 ? 4.195 2.893 7.348 1 91 282 THR A N 1
ATOM 2204 C CA . THR A 1 282 ? 4.574 3.32 6.008 1 91 282 THR A CA 1
ATOM 2205 C C . THR A 1 282 ? 3.633 4.406 5.5 1 91 282 THR A C 1
ATOM 2207 O O . THR A 1 282 ? 3.471 4.578 4.289 1 91 282 THR A O 1
ATOM 2210 N N . GLY A 1 283 ? 2.967 5.082 6.422 1 91.5 283 GLY A N 1
ATOM 2211 C CA . GLY A 1 283 ? 1.962 6.066 6.062 1 91.5 283 GLY A CA 1
ATOM 2212 C C . GLY A 1 283 ? 0.542 5.574 6.262 1 91.5 283 GLY A C 1
ATOM 2213 O O . GLY A 1 283 ? 0.303 4.363 6.32 1 91.5 283 GLY A O 1
ATOM 2214 N N . MET A 1 284 ? -0.344 6.527 6.352 1 88.88 284 MET A N 1
ATOM 2215 C CA . MET A 1 284 ? -1.74 6.195 6.621 1 88.88 284 MET A CA 1
ATOM 2216 C C . MET A 1 284 ? -2.33 5.363 5.488 1 88.88 284 MET A C 1
ATOM 2218 O O . MET A 1 284 ? -2.154 5.691 4.312 1 88.88 284 MET A O 1
ATOM 2222 N N . GLN A 1 285 ? -2.939 4.258 5.863 1 93.31 285 GLN A N 1
ATOM 2223 C CA . GLN A 1 285 ? -3.623 3.371 4.93 1 93.31 285 GLN A CA 1
ATOM 2224 C C . GLN A 1 285 ? -4.777 2.643 5.609 1 93.31 285 GLN A C 1
ATOM 2226 O O . GLN A 1 285 ? -5.035 2.846 6.797 1 93.31 285 GLN A O 1
ATOM 2231 N N . ASP A 1 286 ? -5.52 1.954 4.828 1 95.56 286 ASP A N 1
ATOM 2232 C CA . ASP A 1 286 ? -6.547 1.071 5.375 1 95.56 286 ASP A CA 1
ATOM 2233 C C . ASP A 1 286 ? -5.93 -0.201 5.949 1 95.56 286 ASP A C 1
ATOM 2235 O O . ASP A 1 286 ? -5.328 -0.992 5.219 1 95.56 286 ASP A O 1
ATOM 2239 N N . TYR A 1 287 ? -6.086 -0.448 7.254 1 97.06 287 TYR A N 1
ATOM 2240 C CA . TYR A 1 287 ? -5.445 -1.572 7.93 1 97.06 287 TYR A CA 1
ATOM 2241 C C . TYR A 1 287 ? -6.426 -2.727 8.109 1 97.06 287 TYR A C 1
ATOM 2243 O O . TYR A 1 287 ? -6.094 -3.732 8.742 1 97.06 287 TYR A O 1
ATOM 2251 N N . SER A 1 288 ? -7.598 -2.574 7.547 1 97.56 288 SER A N 1
ATOM 2252 C CA . SER A 1 288 ? -8.656 -3.531 7.836 1 97.56 288 SER A CA 1
ATOM 2253 C C . SER A 1 288 ? -8.281 -4.934 7.367 1 97.56 288 SER A C 1
ATOM 2255 O O . SER A 1 288 ? -8.648 -5.926 8 1 97.56 288 SER A O 1
ATOM 2257 N N . ALA A 1 289 ? -7.535 -5.043 6.246 1 97.75 289 ALA A N 1
ATOM 2258 C CA . ALA A 1 289 ? -7.137 -6.359 5.754 1 97.75 289 ALA A CA 1
ATOM 2259 C C . ALA A 1 289 ? -6.246 -7.074 6.766 1 97.75 289 ALA A C 1
ATOM 2261 O O . ALA A 1 289 ? -6.406 -8.273 7.004 1 97.75 289 ALA A O 1
ATOM 2262 N N . TRP A 1 290 ? -5.32 -6.316 7.359 1 98.38 290 TRP A N 1
ATOM 2263 C CA . TRP A 1 290 ? -4.418 -6.875 8.359 1 98.38 290 TRP A CA 1
ATOM 2264 C C . TRP A 1 290 ? -5.168 -7.219 9.641 1 98.38 290 TRP A C 1
ATOM 2266 O O . TRP A 1 290 ? -4.953 -8.281 10.234 1 98.38 290 TRP A O 1
ATOM 2276 N N . LEU A 1 291 ? -6.082 -6.355 9.969 1 98.62 291 LEU A N 1
ATOM 2277 C CA . LEU A 1 291 ? -6.805 -6.496 11.227 1 98.62 291 LEU A CA 1
ATOM 2278 C C . LEU A 1 291 ? -7.789 -7.66 11.164 1 98.62 291 LEU A C 1
ATOM 2280 O O . LEU A 1 291 ? -8.203 -8.188 12.195 1 98.62 291 LEU A O 1
ATOM 2284 N N . THR A 1 292 ? -8.148 -8.094 10.031 1 98.5 292 THR A N 1
ATOM 2285 C CA . THR A 1 292 ? -9.141 -9.141 9.82 1 98.5 292 THR A CA 1
ATOM 2286 C C . THR A 1 292 ? -8.484 -10.523 9.867 1 98.5 292 THR A C 1
ATOM 2288 O O . THR A 1 292 ? -9.172 -11.539 10 1 98.5 292 THR A O 1
ATOM 2291 N N . LEU A 1 293 ? -7.18 -10.648 9.812 1 98.62 293 LEU A N 1
ATOM 2292 C CA . LEU A 1 293 ? -6.457 -11.906 9.664 1 98.62 293 LEU A CA 1
ATOM 2293 C C . LEU A 1 293 ? -6.801 -12.867 10.805 1 98.62 293 LEU A C 1
ATOM 2295 O O . LEU A 1 293 ? -7.082 -14.039 10.57 1 98.62 293 LEU A O 1
ATOM 2299 N N . PRO A 1 294 ? -6.844 -12.352 12.102 1 98.5 294 PRO A N 1
ATOM 2300 C CA . PRO A 1 294 ? -7.176 -13.297 13.18 1 98.5 294 PRO A CA 1
ATOM 2301 C C . PRO A 1 294 ? -8.539 -13.961 12.977 1 98.5 294 PRO A C 1
ATOM 2303 O O . PRO A 1 294 ? -8.68 -15.164 13.227 1 98.5 294 PRO A O 1
ATOM 2306 N N . HIS A 1 295 ? -9.469 -13.195 12.461 1 97.94 295 HIS A N 1
ATOM 2307 C CA . HIS A 1 295 ? -10.805 -13.719 12.219 1 97.94 295 HIS A CA 1
ATOM 2308 C C . HIS A 1 295 ? -10.797 -14.758 11.102 1 97.94 295 HIS A C 1
ATOM 2310 O O . HIS A 1 295 ? -11.453 -15.797 11.211 1 97.94 295 HIS A O 1
ATOM 2316 N N . CYS A 1 296 ? -10.094 -14.477 10.023 1 97.94 296 CYS A N 1
ATOM 2317 C CA . CYS A 1 296 ? -10 -15.398 8.891 1 97.94 296 CYS A CA 1
ATOM 2318 C C . CYS A 1 296 ? -9.344 -16.703 9.305 1 97.94 296 CYS A C 1
ATOM 2320 O O . CYS A 1 296 ? -9.82 -17.781 8.945 1 97.94 296 CYS A O 1
ATOM 2322 N N . LEU A 1 297 ? -8.25 -16.609 10.086 1 98.56 297 LEU A N 1
ATOM 2323 C CA . LEU A 1 297 ? -7.516 -17.781 10.523 1 98.56 297 LEU A CA 1
ATOM 2324 C C . LEU A 1 297 ? -8.359 -18.625 11.477 1 98.56 297 LEU A C 1
ATOM 2326 O O . LEU A 1 297 ? -8.359 -19.859 11.383 1 98.56 297 LEU A O 1
ATOM 2330 N N . ALA A 1 298 ? -9.062 -17.984 12.32 1 98.06 298 ALA A N 1
ATOM 2331 C CA . ALA A 1 298 ? -9.961 -18.688 13.234 1 98.06 298 ALA A CA 1
ATOM 2332 C C . ALA A 1 298 ? -11.07 -19.406 12.469 1 98.06 298 ALA A C 1
ATOM 2334 O O . ALA A 1 298 ? -11.461 -20.516 12.828 1 98.06 298 ALA A O 1
ATOM 2335 N N . TYR A 1 299 ? -11.633 -18.75 11.453 1 98.25 299 TYR A N 1
ATOM 2336 C CA . TYR A 1 299 ? -12.656 -19.359 10.609 1 98.25 299 TYR A CA 1
ATOM 2337 C C . TYR A 1 299 ? -12.164 -20.688 10.023 1 98.25 299 TYR A C 1
ATOM 2339 O O . TYR A 1 299 ? -12.852 -21.703 10.125 1 98.25 299 TYR A O 1
ATOM 2347 N N . TRP A 1 300 ? -10.984 -20.688 9.43 1 98.19 300 TRP A N 1
ATOM 2348 C CA . TRP A 1 300 ? -10.477 -21.891 8.789 1 98.19 300 TRP A CA 1
ATOM 2349 C C . TRP A 1 300 ? -10.164 -22.969 9.82 1 98.19 300 TRP A C 1
ATOM 2351 O O . TRP A 1 300 ? -10.383 -24.156 9.57 1 98.19 300 TRP A O 1
ATOM 2361 N N . ARG A 1 301 ? -9.609 -22.594 10.961 1 97.75 301 ARG A N 1
ATOM 2362 C CA . ARG A 1 301 ? -9.367 -23.562 12.016 1 97.75 301 ARG A CA 1
ATOM 2363 C C . ARG A 1 301 ? -10.664 -24.25 12.445 1 97.75 301 ARG A C 1
ATOM 2365 O O . ARG A 1 301 ? -10.695 -25.453 12.648 1 97.75 301 ARG A O 1
ATOM 2372 N N . ARG A 1 302 ? -11.695 -23.438 12.516 1 97.5 302 ARG A N 1
ATOM 2373 C CA . ARG A 1 302 ? -13 -23.984 12.898 1 97.5 302 ARG A CA 1
ATOM 2374 C C . ARG A 1 302 ? -13.539 -24.922 11.82 1 97.5 302 ARG A C 1
ATOM 2376 O O . ARG A 1 302 ? -14.172 -25.938 12.141 1 97.5 302 ARG A O 1
ATOM 2383 N N . GLN A 1 303 ? -13.344 -24.562 10.531 1 97.62 303 GLN A N 1
ATOM 2384 C CA . GLN A 1 303 ? -13.867 -25.359 9.422 1 97.62 303 GLN A CA 1
ATOM 2385 C C . GLN A 1 303 ? -13.055 -26.625 9.227 1 97.62 303 GLN A C 1
ATOM 2387 O O . GLN A 1 303 ? -13.547 -27.609 8.656 1 97.62 303 GLN A O 1
ATOM 2392 N N . GLY A 1 304 ? -11.758 -26.656 9.734 1 97.94 304 GLY A N 1
ATOM 2393 C CA . GLY A 1 304 ? -10.852 -27.781 9.539 1 97.94 304 GLY A CA 1
ATOM 2394 C C . GLY A 1 304 ? -9.859 -27.547 8.414 1 97.94 304 GLY A C 1
ATOM 2395 O O . GLY A 1 304 ? -10.156 -27.828 7.254 1 97.94 304 GLY A O 1
ATOM 2396 N N . VAL A 1 305 ? -8.672 -27.203 8.766 1 98.19 305 VAL A N 1
ATOM 2397 C CA . VAL A 1 305 ? -7.629 -26.797 7.832 1 98.19 305 VAL A CA 1
ATOM 2398 C C . VAL A 1 305 ? -7.207 -28 6.984 1 98.19 305 VAL A C 1
ATOM 2400 O O . VAL A 1 305 ? -7.172 -27.922 5.754 1 98.19 305 VAL A O 1
ATOM 2403 N N . ASP A 1 306 ? -6.988 -29.109 7.582 1 97.88 306 ASP A N 1
ATOM 2404 C CA . ASP A 1 306 ? -6.508 -30.297 6.879 1 97.88 306 ASP A CA 1
ATOM 2405 C C . ASP A 1 306 ? -7.582 -30.859 5.949 1 97.88 306 ASP A C 1
ATOM 2407 O O . ASP A 1 306 ? -7.285 -31.266 4.82 1 97.88 306 ASP A O 1
ATOM 2411 N N . ALA A 1 307 ? -8.805 -30.891 6.449 1 98.12 307 ALA A N 1
ATOM 2412 C CA . ALA A 1 307 ? -9.898 -31.375 5.621 1 98.12 307 ALA A CA 1
ATOM 2413 C C . ALA A 1 307 ? -10.125 -30.484 4.41 1 98.12 307 ALA A C 1
ATOM 2415 O O . ALA A 1 307 ? -10.422 -30.953 3.316 1 98.12 307 ALA A O 1
ATOM 2416 N N . THR A 1 308 ? -10.031 -29.188 4.648 1 98.38 308 THR A N 1
ATOM 2417 C CA . THR A 1 308 ? -10.148 -28.219 3.561 1 98.38 308 THR A CA 1
ATOM 2418 C C . THR A 1 308 ? -9.086 -28.469 2.498 1 98.38 308 THR A C 1
ATOM 2420 O O . THR A 1 308 ? -9.391 -28.547 1.308 1 98.38 308 THR A O 1
ATOM 2423 N N . ARG A 1 309 ? -7.867 -28.656 2.896 1 98 309 ARG A N 1
ATOM 2424 C CA . ARG A 1 309 ? -6.762 -28.922 1.979 1 98 309 ARG A CA 1
ATOM 2425 C C . ARG A 1 309 ? -6.992 -30.203 1.2 1 98 309 ARG A C 1
ATOM 2427 O O . ARG A 1 309 ? -6.777 -30.25 -0.014 1 98 309 ARG A O 1
ATOM 2434 N N . ALA A 1 310 ? -7.367 -31.188 1.951 1 97.81 310 ALA A N 1
ATOM 2435 C CA . ALA A 1 310 ? -7.594 -32.469 1.316 1 97.81 310 ALA A CA 1
ATOM 2436 C C . ALA A 1 310 ? -8.664 -32.375 0.233 1 97.81 310 ALA A C 1
ATOM 2438 O O . ALA A 1 310 ? -8.516 -32.969 -0.847 1 97.81 310 ALA A O 1
ATOM 2439 N N . TYR A 1 311 ? -9.727 -31.703 0.568 1 98.38 311 TYR A N 1
ATOM 2440 C CA . TYR A 1 311 ? -10.789 -31.5 -0.409 1 98.38 311 TYR A CA 1
ATOM 2441 C C . TYR A 1 311 ? -10.266 -30.797 -1.654 1 98.38 311 TYR A C 1
ATOM 2443 O O . TYR A 1 311 ? -10.5 -31.25 -2.777 1 98.38 311 TYR A O 1
ATOM 2451 N N . MET A 1 312 ? -9.562 -29.719 -1.477 1 98.62 312 MET A N 1
ATOM 2452 C CA . MET A 1 312 ? -9.055 -28.922 -2.582 1 98.62 312 MET A CA 1
ATOM 2453 C C . MET A 1 312 ? -8.086 -29.719 -3.445 1 98.62 312 MET A C 1
ATOM 2455 O O . MET A 1 312 ? -8.18 -29.703 -4.676 1 98.62 312 MET A O 1
ATOM 2459 N N . HIS A 1 313 ? -7.215 -30.469 -2.785 1 98.25 313 HIS A N 1
ATOM 2460 C CA . HIS A 1 313 ? -6.211 -31.266 -3.492 1 98.25 313 HIS A CA 1
ATOM 2461 C C . HIS A 1 313 ? -6.859 -32.375 -4.312 1 98.25 313 HIS A C 1
ATOM 2463 O O . HIS A 1 313 ? -6.508 -32.562 -5.477 1 98.25 313 HIS A O 1
ATOM 2469 N N . THR A 1 314 ? -7.742 -33.031 -3.693 1 97.62 314 THR A N 1
ATOM 2470 C CA . THR A 1 314 ? -8.438 -34.125 -4.363 1 97.62 314 THR A CA 1
ATOM 2471 C C . THR A 1 314 ? -9.227 -33.625 -5.562 1 97.62 314 THR A C 1
ATOM 2473 O O . THR A 1 314 ? -9.156 -34.188 -6.648 1 97.62 314 THR A O 1
ATOM 2476 N N . LEU A 1 315 ? -9.93 -32.562 -5.32 1 98.5 315 LEU A N 1
ATOM 2477 C CA . LEU A 1 315 ? -10.773 -32.031 -6.379 1 98.5 315 LEU A CA 1
ATOM 2478 C C . LEU A 1 315 ? -9.922 -31.531 -7.555 1 98.5 315 LEU A C 1
ATOM 2480 O O . LEU A 1 315 ? -10.289 -31.734 -8.711 1 98.5 315 LEU A O 1
ATOM 2484 N N . ALA A 1 316 ? -8.82 -30.844 -7.293 1 98.25 316 ALA A N 1
ATOM 2485 C CA . ALA A 1 316 ? -7.938 -30.391 -8.367 1 98.25 316 ALA A CA 1
ATOM 2486 C C . ALA A 1 316 ? -7.414 -31.578 -9.172 1 98.25 316 ALA A C 1
ATOM 2488 O O . ALA A 1 316 ? -7.352 -31.516 -10.406 1 98.25 316 ALA A O 1
ATOM 2489 N N . HIS A 1 317 ? -7.031 -32.625 -8.508 1 97.25 317 HIS A N 1
ATOM 2490 C CA . HIS A 1 317 ? -6.523 -33.812 -9.164 1 97.25 317 HIS A CA 1
ATOM 2491 C C . HIS A 1 317 ? -7.605 -34.5 -10 1 97.25 317 HIS A C 1
ATOM 2493 O O . HIS A 1 317 ? -7.375 -34.844 -11.156 1 97.25 317 HIS A O 1
ATOM 2499 N N . GLU A 1 318 ? -8.734 -34.688 -9.406 1 97.25 318 GLU A N 1
ATOM 2500 C CA . GLU A 1 318 ? -9.844 -35.312 -10.117 1 97.25 318 GLU A CA 1
ATOM 2501 C C . GLU A 1 318 ? -10.32 -34.469 -11.273 1 97.25 318 GLU A C 1
ATOM 2503 O O . GLU A 1 318 ? -10.734 -34.969 -12.312 1 97.25 318 GLU A O 1
ATOM 2508 N N . GLY A 1 319 ? -10.344 -33.125 -11.023 1 98 319 GLY A N 1
ATOM 2509 C CA . GLY A 1 319 ? -10.656 -32.219 -12.117 1 98 319 GLY A CA 1
ATOM 2510 C C . GLY A 1 319 ? -9.719 -32.375 -13.297 1 98 319 GLY A C 1
ATOM 2511 O O . GLY A 1 319 ? -10.164 -32.406 -14.445 1 98 319 GLY A O 1
ATOM 2512 N N . ALA A 1 320 ? -8.43 -32.469 -13.047 1 97.5 320 ALA A N 1
ATOM 2513 C CA . ALA A 1 320 ? -7.449 -32.719 -14.102 1 97.5 320 ALA A CA 1
ATOM 2514 C C . ALA A 1 320 ? -7.727 -34.031 -14.82 1 97.5 320 ALA A C 1
ATOM 2516 O O . ALA A 1 320 ? -7.555 -34.125 -16.031 1 97.5 320 ALA A O 1
ATOM 2517 N N . ARG A 1 321 ? -8.133 -35 -14.109 1 95.94 321 ARG A N 1
ATOM 2518 C CA . ARG A 1 321 ? -8.469 -36.312 -14.688 1 95.94 321 ARG A CA 1
ATOM 2519 C C . ARG A 1 321 ? -9.68 -36.188 -15.609 1 95.94 321 ARG A C 1
ATOM 2521 O O . ARG A 1 321 ? -9.68 -36.75 -16.719 1 95.94 321 ARG A O 1
ATOM 2528 N N . VAL A 1 322 ? -10.695 -35.531 -15.125 1 96.5 322 VAL A N 1
ATOM 2529 C CA . VAL A 1 322 ? -11.898 -35.312 -15.93 1 96.5 322 VAL A CA 1
ATOM 2530 C C . VAL A 1 322 ? -11.531 -34.656 -17.25 1 96.5 322 VAL A C 1
ATOM 2532 O O . VAL A 1 322 ? -11.953 -35.125 -18.312 1 96.5 322 VAL A O 1
ATOM 2535 N N . LEU A 1 323 ? -10.742 -33.625 -17.188 1 97.19 323 LEU A N 1
ATOM 2536 C CA . LEU A 1 323 ? -10.344 -32.906 -18.391 1 97.19 323 LEU A CA 1
ATOM 2537 C C . LEU A 1 323 ? -9.531 -33.812 -19.328 1 97.19 323 LEU A C 1
ATOM 2539 O O . LEU A 1 323 ? -9.781 -33.844 -20.531 1 97.19 323 LEU A O 1
ATOM 2543 N N . SER A 1 324 ? -8.586 -34.5 -18.781 1 95.5 324 SER A N 1
ATOM 2544 C CA . SER A 1 324 ? -7.723 -35.375 -19.562 1 95.5 324 SER A CA 1
ATOM 2545 C C . SER A 1 324 ? -8.531 -36.469 -20.266 1 95.5 324 SER A C 1
ATOM 2547 O O . SER A 1 324 ? -8.281 -36.781 -21.422 1 95.5 324 SER A O 1
ATOM 2549 N N . CYS A 1 325 ? -9.422 -37 -19.578 1 94.19 325 CYS A N 1
ATOM 2550 C CA . CYS A 1 325 ? -10.266 -38.062 -20.125 1 94.19 325 CYS A CA 1
ATOM 2551 C C . CYS A 1 325 ? -11.172 -37.531 -21.219 1 94.19 325 CYS A C 1
ATOM 2553 O O . CYS A 1 325 ? -11.258 -38.094 -22.312 1 94.19 325 CYS A O 1
ATOM 2555 N N . ARG A 1 326 ? -11.836 -36.469 -20.953 1 94.44 326 ARG A N 1
ATOM 2556 C CA . ARG A 1 326 ? -12.773 -35.875 -21.891 1 94.44 326 ARG A CA 1
ATOM 2557 C C . ARG A 1 326 ? -12.055 -35.438 -23.172 1 94.44 326 ARG A C 1
ATOM 2559 O O . ARG A 1 326 ? -12.641 -35.469 -24.25 1 94.44 326 ARG A O 1
ATOM 2566 N N . TRP A 1 327 ? -10.812 -35.031 -23 1 94.38 327 TRP A N 1
ATOM 2567 C CA . TRP A 1 327 ? -10.055 -34.5 -24.141 1 94.38 327 TRP A CA 1
ATOM 2568 C C . TRP A 1 327 ? -9.195 -35.594 -24.766 1 94.38 327 TRP A C 1
ATOM 2570 O O . TRP A 1 327 ? -8.406 -35.344 -25.672 1 94.38 327 TRP A O 1
ATOM 2580 N N . HIS A 1 328 ? -9.258 -36.812 -24.281 1 91.31 328 HIS A N 1
ATOM 2581 C CA . HIS A 1 328 ? -8.547 -38 -24.781 1 91.31 328 HIS A CA 1
ATOM 2582 C C . HIS A 1 328 ? -7.043 -37.75 -24.844 1 91.31 328 HIS A C 1
ATOM 2584 O O . HIS A 1 328 ? -6.398 -38.031 -25.844 1 91.31 328 HIS A O 1
ATOM 2590 N N . LEU A 1 329 ? -6.699 -37.156 -23.766 1 87.56 329 LEU A N 1
ATOM 2591 C CA . LEU A 1 329 ? -5.258 -36.969 -23.641 1 87.56 329 LEU A CA 1
ATOM 2592 C C . LEU A 1 329 ? -4.586 -38.25 -23.188 1 87.56 329 LEU A C 1
ATOM 2594 O O . LEU A 1 329 ? -5.234 -39.125 -22.594 1 87.56 329 LEU A O 1
ATOM 2598 N N . SER A 1 330 ? -3.393 -38.406 -23.719 1 77.44 330 SER A N 1
ATOM 2599 C CA . SER A 1 330 ? -2.682 -39.594 -23.312 1 77.44 330 SER A CA 1
ATOM 2600 C C . SER A 1 330 ? -2.617 -39.719 -21.781 1 77.44 330 SER A C 1
ATOM 2602 O O . SER A 1 330 ? -2.598 -38.719 -21.078 1 77.44 330 SER A O 1
ATOM 2604 N N . THR A 1 331 ? -2.74 -40.844 -21.391 1 65.44 331 THR A N 1
ATOM 2605 C CA . THR A 1 331 ? -2.693 -41.125 -19.953 1 65.44 331 THR A CA 1
ATOM 2606 C C . THR A 1 331 ? -1.345 -40.719 -19.375 1 65.44 331 THR A C 1
ATOM 2608 O O . THR A 1 331 ? -1.184 -40.656 -18.156 1 65.44 331 THR A O 1
ATOM 2611 N N . HIS A 1 332 ? -0.545 -40.344 -20.125 1 67.44 332 HIS A N 1
ATOM 2612 C CA . HIS A 1 332 ? 0.808 -40.031 -19.672 1 67.44 332 HIS A CA 1
ATOM 2613 C C . HIS A 1 332 ? 1.003 -38.531 -19.516 1 67.44 332 HIS A C 1
ATOM 2615 O O . HIS A 1 332 ? 2.135 -38.062 -19.391 1 67.44 332 HIS A O 1
ATOM 2621 N N . VAL A 1 333 ? -0.105 -37.938 -19.297 1 77.06 333 VAL A N 1
ATOM 2622 C CA . VAL A 1 333 ? 0.03 -36.5 -19.156 1 77.06 333 VAL A CA 1
ATOM 2623 C C . VAL A 1 333 ? 0.555 -36.156 -17.766 1 77.06 333 VAL A C 1
ATOM 2625 O O . VAL A 1 333 ? 0.177 -36.781 -16.781 1 77.06 333 VAL A O 1
ATOM 2628 N N . GLN A 1 334 ? 1.446 -35.281 -17.656 1 77.56 334 GLN A N 1
ATOM 2629 C CA . GLN A 1 334 ? 2.174 -34.844 -16.469 1 77.56 334 GLN A CA 1
ATOM 2630 C C . GLN A 1 334 ? 1.214 -34.438 -15.359 1 77.56 334 GLN A C 1
ATOM 2632 O O . GLN A 1 334 ? 1.46 -34.688 -14.18 1 77.56 334 GLN A O 1
ATOM 2637 N N . ALA A 1 335 ? 0.128 -33.938 -15.742 1 80.75 335 ALA A N 1
ATOM 2638 C CA . ALA A 1 335 ? -0.845 -33.438 -14.781 1 80.75 335 ALA A CA 1
ATOM 2639 C C . ALA A 1 335 ? -1.372 -34.562 -13.891 1 80.75 335 ALA A C 1
ATOM 2641 O O . ALA A 1 335 ? -1.747 -34.312 -12.742 1 80.75 335 ALA A O 1
ATOM 2642 N N . LEU A 1 336 ? -1.35 -35.75 -14.383 1 86 336 LEU A N 1
ATOM 2643 C CA . LEU A 1 336 ? -1.934 -36.875 -13.664 1 86 336 LEU A CA 1
ATOM 2644 C C . LEU A 1 336 ? -0.857 -37.656 -12.938 1 86 336 LEU A C 1
ATOM 2646 O O . LEU A 1 336 ? -1.168 -38.531 -12.109 1 86 336 LEU A O 1
ATOM 2650 N N . LYS A 1 337 ? 0.346 -37.312 -13.156 1 89.12 337 LYS A N 1
ATOM 2651 C CA . LYS A 1 337 ? 1.444 -38.062 -12.57 1 89.12 337 LYS A CA 1
ATOM 2652 C C . LYS A 1 337 ? 1.987 -37.375 -11.32 1 89.12 337 LYS A C 1
ATOM 2654 O O . LYS A 1 337 ? 2.939 -37.875 -10.711 1 89.12 337 LYS A O 1
ATOM 2659 N N . VAL A 1 338 ? 1.38 -36.375 -10.93 1 90.44 338 VAL A N 1
ATOM 2660 C CA . VAL A 1 338 ? 1.833 -35.656 -9.742 1 90.44 338 VAL A CA 1
ATOM 2661 C C . VAL A 1 338 ? 1.642 -36.531 -8.508 1 90.44 338 VAL A C 1
ATOM 2663 O O . VAL A 1 338 ? 0.523 -36.969 -8.211 1 90.44 338 VAL A O 1
ATOM 2666 N N . PRO A 1 339 ? 2.723 -36.844 -7.844 1 91.81 339 PRO A N 1
ATOM 2667 C CA . PRO A 1 339 ? 2.584 -37.656 -6.645 1 91.81 339 PRO A CA 1
ATOM 2668 C C . PRO A 1 339 ? 1.72 -37 -5.57 1 91.81 339 PRO A C 1
ATOM 2670 O O . PRO A 1 339 ? 1.665 -35.781 -5.484 1 91.81 339 PRO A O 1
ATOM 2673 N N . ARG A 1 340 ? 1.179 -37.812 -4.738 1 92.38 340 ARG A N 1
ATOM 2674 C CA . ARG A 1 340 ? 0.245 -37.344 -3.715 1 92.38 340 ARG A CA 1
ATOM 2675 C C . ARG A 1 340 ? 0.886 -36.281 -2.826 1 92.38 340 ARG A C 1
ATOM 2677 O O . ARG A 1 340 ? 0.243 -35.312 -2.469 1 92.38 340 ARG A O 1
ATOM 2684 N N . VAL A 1 341 ? 2.117 -36.406 -2.492 1 91.88 341 VAL A N 1
ATOM 2685 C CA . VAL A 1 341 ? 2.814 -35.531 -1.548 1 91.88 341 VAL A CA 1
ATOM 2686 C C . VAL A 1 341 ? 3.047 -34.156 -2.18 1 91.88 341 VAL A C 1
ATOM 2688 O O . VAL A 1 341 ? 3.275 -33.188 -1.475 1 91.88 341 VAL A O 1
ATOM 2691 N N . LYS A 1 342 ? 2.863 -34.062 -3.51 1 94.94 342 LYS A N 1
ATOM 2692 C CA . LYS A 1 342 ? 3.115 -32.812 -4.203 1 94.94 342 LYS A CA 1
ATOM 2693 C C . LYS A 1 342 ? 1.812 -32.188 -4.684 1 94.94 342 LYS A C 1
ATOM 2695 O O . LYS A 1 342 ? 1.83 -31.156 -5.359 1 94.94 342 LYS A O 1
ATOM 2700 N N . ARG A 1 343 ? 0.716 -32.844 -4.328 1 96.12 343 ARG A N 1
ATOM 2701 C CA . ARG A 1 343 ? -0.566 -32.312 -4.781 1 96.12 343 ARG A CA 1
ATOM 2702 C C . ARG A 1 343 ? -0.956 -31.078 -3.99 1 96.12 343 ARG A C 1
ATOM 2704 O O . ARG A 1 343 ? -0.682 -30.984 -2.791 1 96.12 343 ARG A O 1
ATOM 2711 N N . HIS A 1 344 ? -1.483 -30.125 -4.648 1 98.38 344 HIS A N 1
ATOM 2712 C CA . HIS A 1 344 ? -2.047 -28.875 -4.137 1 98.38 344 HIS A CA 1
ATOM 2713 C C . HIS A 1 344 ? -3.271 -28.453 -4.938 1 98.38 344 HIS A C 1
ATOM 2715 O O . HIS A 1 344 ? -3.807 -29.234 -5.723 1 98.38 344 HIS A O 1
ATOM 2721 N N . ALA A 1 345 ? -3.717 -27.25 -4.812 1 98.75 345 ALA A N 1
ATOM 2722 C CA . ALA A 1 345 ? -5.066 -26.891 -5.246 1 98.75 345 ALA A CA 1
ATOM 2723 C C . ALA A 1 345 ? -5.055 -26.344 -6.668 1 98.75 345 ALA A C 1
ATOM 2725 O O . ALA A 1 345 ? -6.07 -25.828 -7.148 1 98.75 345 ALA A O 1
ATOM 2726 N N . MET A 1 346 ? -3.914 -26.422 -7.355 1 98.5 346 MET A N 1
ATOM 2727 C CA . MET A 1 346 ? -3.791 -26.047 -8.758 1 98.5 346 MET A CA 1
ATOM 2728 C C . MET A 1 346 ? -3.229 -27.203 -9.586 1 98.5 346 MET A C 1
ATOM 2730 O O . MET A 1 346 ? -2.531 -28.062 -9.055 1 98.5 346 MET A O 1
ATOM 2734 N N . ARG A 1 347 ? -3.574 -27.203 -10.836 1 97.75 347 ARG A N 1
ATOM 2735 C CA . ARG A 1 347 ? -3.043 -28.172 -11.789 1 97.75 347 ARG A CA 1
ATOM 2736 C C . ARG A 1 347 ? -2.949 -27.562 -13.188 1 97.75 347 ARG A C 1
ATOM 2738 O O . ARG A 1 347 ? -3.795 -26.75 -13.578 1 97.75 347 ARG A O 1
ATOM 2745 N N . LEU A 1 348 ? -1.889 -27.875 -13.852 1 97.62 348 LEU A N 1
ATOM 2746 C CA . LEU A 1 348 ? -1.73 -27.469 -15.242 1 97.62 348 LEU A CA 1
ATOM 2747 C C . LEU A 1 348 ? -2.07 -28.625 -16.188 1 97.62 348 LEU A C 1
ATOM 2749 O O . LEU A 1 348 ? -1.451 -29.688 -16.109 1 97.62 348 LEU A O 1
ATOM 2753 N N . VAL A 1 349 ? -3.037 -28.438 -17.062 1 97.38 349 VAL A N 1
ATOM 2754 C CA . VAL A 1 349 ? -3.471 -29.484 -17.984 1 97.38 349 VAL A CA 1
ATOM 2755 C C . VAL A 1 349 ? -3.311 -28.984 -19.422 1 97.38 349 VAL A C 1
ATOM 2757 O O . VAL A 1 349 ? -3.789 -27.906 -19.781 1 97.38 349 VAL A O 1
ATOM 2760 N N . GLN A 1 350 ? -2.635 -29.734 -20.25 1 96.12 350 GLN A N 1
ATOM 2761 C CA . GLN A 1 350 ? -2.453 -29.359 -21.641 1 96.12 350 GLN A CA 1
ATOM 2762 C C . GLN A 1 350 ? -3.781 -29.375 -22.391 1 96.12 350 GLN A C 1
ATOM 2764 O O . GLN A 1 350 ? -4.594 -30.281 -22.219 1 96.12 350 GLN A O 1
ATOM 2769 N N . LEU A 1 351 ? -3.969 -28.406 -23.172 1 96.25 351 LEU A N 1
ATOM 2770 C CA . LEU A 1 351 ? -5.164 -28.375 -24.016 1 96.25 351 LEU A CA 1
ATOM 2771 C C . LEU A 1 351 ? -5.016 -29.312 -25.203 1 96.25 351 LEU A C 1
ATOM 2773 O O . LEU A 1 351 ? -3.896 -29.609 -25.625 1 96.25 351 LEU A O 1
ATOM 2777 N N . PRO A 1 352 ? -6.148 -29.766 -25.734 1 92.75 352 PRO A N 1
ATOM 2778 C CA . PRO A 1 352 ? -6.07 -30.625 -26.922 1 92.75 352 PRO A CA 1
ATOM 2779 C C . PRO A 1 352 ? -5.434 -29.922 -28.125 1 92.75 352 PRO A C 1
ATOM 2781 O O . PRO A 1 352 ? -5.629 -28.719 -28.312 1 92.75 352 PRO A O 1
ATOM 2784 N N . THR A 1 353 ? -4.793 -30.75 -28.859 1 91.25 353 THR A N 1
ATOM 2785 C CA . THR A 1 353 ? -4.191 -30.281 -30.094 1 91.25 353 THR A CA 1
ATOM 2786 C C . THR A 1 353 ? -4.969 -30.797 -31.297 1 91.25 353 THR A C 1
ATOM 2788 O O . THR A 1 353 ? -5.766 -31.719 -31.188 1 91.25 353 THR A O 1
ATOM 2791 N N . MET A 1 354 ? -4.797 -30.125 -32.406 1 89.94 354 MET A N 1
ATOM 2792 C CA . MET A 1 354 ? -5.387 -30.516 -33.688 1 89.94 354 MET A CA 1
ATOM 2793 C C . MET A 1 354 ? -6.91 -30.469 -33.625 1 89.94 354 MET A C 1
ATOM 2795 O O . MET A 1 354 ? -7.59 -31.203 -34.344 1 89.94 354 MET A O 1
ATOM 2799 N N . GLN A 1 355 ? -7.426 -29.781 -32.656 1 91.94 355 GLN A N 1
ATOM 2800 C CA . GLN A 1 355 ? -8.844 -29.484 -32.5 1 91.94 355 GLN A CA 1
ATOM 2801 C C . GLN A 1 355 ? -9.07 -27.984 -32.344 1 91.94 355 GLN A C 1
ATOM 2803 O O . GLN A 1 355 ? -8.188 -27.266 -31.875 1 91.94 355 GLN A O 1
ATOM 2808 N N . THR A 1 356 ? -10.203 -27.562 -32.75 1 95.5 356 THR A N 1
ATOM 2809 C CA . THR A 1 356 ? -10.523 -26.156 -32.594 1 95.5 356 THR A CA 1
ATOM 2810 C C . THR A 1 356 ? -10.969 -25.859 -31.156 1 95.5 356 THR A C 1
ATOM 2812 O O . THR A 1 356 ? -12 -26.359 -30.703 1 95.5 356 THR A O 1
ATOM 2815 N N . LEU A 1 357 ? -10.227 -25.125 -30.5 1 96.81 357 LEU A N 1
ATOM 2816 C CA . LEU A 1 357 ? -10.531 -24.719 -29.125 1 96.81 357 LEU A CA 1
ATOM 2817 C C . LEU A 1 357 ? -11.516 -23.562 -29.109 1 96.81 357 LEU A C 1
ATOM 2819 O O . LEU A 1 357 ? -11.727 -22.891 -30.141 1 96.81 357 LEU A O 1
ATOM 2823 N N . CYS A 1 358 ? -12.094 -23.359 -27.953 1 94.69 358 CYS A N 1
ATOM 2824 C CA . CYS A 1 358 ? -12.93 -22.172 -27.766 1 94.69 358 CYS A CA 1
ATOM 2825 C C . CYS A 1 358 ? -12.188 -20.922 -28.188 1 94.69 358 CYS A C 1
ATOM 2827 O O . CYS A 1 358 ? -11.031 -20.703 -27.812 1 94.69 358 CYS A O 1
ATOM 2829 N N . GLY A 1 359 ? -12.805 -20.094 -29.047 1 95.19 359 GLY A N 1
ATOM 2830 C CA . GLY A 1 359 ? -12.148 -18.906 -29.578 1 95.19 359 GLY A CA 1
ATOM 2831 C C . GLY A 1 359 ? -11.5 -19.141 -30.938 1 95.19 359 GLY A C 1
ATOM 2832 O O . GLY A 1 359 ? -10.883 -18.234 -31.484 1 95.19 359 GLY A O 1
ATOM 2833 N N . GLY A 1 360 ? -11.5 -20.328 -31.453 1 95.81 360 GLY A N 1
ATOM 2834 C CA . GLY A 1 360 ? -11.094 -20.609 -32.812 1 95.81 360 GLY A CA 1
ATOM 2835 C C . GLY A 1 360 ? -9.609 -20.891 -32.938 1 95.81 360 GLY A C 1
ATOM 2836 O O . GLY A 1 360 ? -9.047 -20.766 -34.031 1 95.81 360 GLY A O 1
ATOM 2837 N N . VAL A 1 361 ? -8.953 -21.266 -31.875 1 96.19 361 VAL A N 1
ATOM 2838 C CA . VAL A 1 361 ? -7.516 -21.5 -31.906 1 96.19 361 VAL A CA 1
ATOM 2839 C C . VAL A 1 361 ? -7.227 -22.984 -32.125 1 96.19 361 VAL A C 1
ATOM 2841 O O . VAL A 1 361 ? -7.895 -23.844 -31.547 1 96.19 361 VAL A O 1
ATOM 2844 N N . VAL A 1 362 ? -6.289 -23.297 -32.969 1 95.12 362 VAL A N 1
ATOM 2845 C CA . VAL A 1 362 ? -5.82 -24.672 -33.188 1 95.12 362 VAL A CA 1
ATOM 2846 C C . VAL A 1 362 ? -4.309 -24.734 -32.969 1 95.12 362 VAL A C 1
ATOM 2848 O O . VAL A 1 362 ? -3.559 -23.922 -33.531 1 95.12 362 VAL A O 1
ATOM 2851 N N . VAL A 1 363 ? -3.975 -25.609 -32.125 1 93.31 363 VAL A N 1
ATOM 2852 C CA . VAL A 1 363 ? -2.551 -25.797 -31.875 1 93.31 363 VAL A CA 1
ATOM 2853 C C . VAL A 1 363 ? -2.061 -27.078 -32.562 1 93.31 363 VAL A C 1
ATOM 2855 O O . VAL A 1 363 ? -2.656 -28.141 -32.375 1 93.31 363 VAL A O 1
ATOM 2858 N N . ASP A 1 364 ? -0.971 -26.969 -33.219 1 92.5 364 ASP A N 1
ATOM 2859 C CA . ASP A 1 364 ? -0.375 -28.125 -33.906 1 92.5 364 ASP A CA 1
ATOM 2860 C C . ASP A 1 364 ? 0.337 -29.031 -32.906 1 92.5 364 ASP A C 1
ATOM 2862 O O . ASP A 1 364 ? 1.03 -28.562 -32 1 92.5 364 ASP A O 1
ATOM 2866 N N . GLU A 1 365 ? 0.12 -30.281 -33.031 1 88.62 365 GLU A N 1
ATOM 2867 C CA . GLU A 1 365 ? 0.747 -31.234 -32.125 1 88.62 365 GLU A CA 1
ATOM 2868 C C . GLU A 1 365 ? 2.23 -31.406 -32.438 1 88.62 365 GLU A C 1
ATOM 2870 O O . GLU A 1 365 ? 3.061 -31.469 -31.531 1 88.62 365 GLU A O 1
ATOM 2875 N N . LYS A 1 366 ? 2.609 -31.453 -33.719 1 90.19 366 LYS A N 1
ATOM 2876 C CA . LYS A 1 366 ? 3.967 -31.766 -34.188 1 90.19 366 LYS A CA 1
ATOM 2877 C C . LYS A 1 366 ? 4.844 -30.516 -34.188 1 90.19 366 LYS A C 1
ATOM 2879 O O . LYS A 1 366 ? 6.043 -30.594 -33.938 1 90.19 366 LYS A O 1
ATOM 2884 N N . ALA A 1 367 ? 4.301 -29.469 -34.469 1 92.12 367 ALA A N 1
ATOM 2885 C CA . ALA A 1 367 ? 5.027 -28.203 -34.5 1 92.12 367 ALA A CA 1
ATOM 2886 C C . ALA A 1 367 ? 4.285 -27.125 -33.719 1 92.12 367 ALA A C 1
ATOM 2888 O O . ALA A 1 367 ? 3.73 -26.188 -34.312 1 92.12 367 ALA A O 1
ATOM 2889 N N . PRO A 1 368 ? 4.371 -27.281 -32.438 1 92.69 368 PRO A N 1
ATOM 2890 C CA . PRO A 1 368 ? 3.621 -26.328 -31.641 1 92.69 368 PRO A CA 1
ATOM 2891 C C . PRO A 1 368 ? 4.109 -24.891 -31.812 1 92.69 368 PRO A C 1
ATOM 2893 O O . PRO A 1 368 ? 5.32 -24.641 -31.812 1 92.69 368 PRO A O 1
ATOM 2896 N N . ASN A 1 369 ? 3.217 -23.922 -32.062 1 93.94 369 ASN A N 1
ATOM 2897 C CA . ASN A 1 369 ? 3.545 -22.516 -32.312 1 93.94 369 ASN A CA 1
ATOM 2898 C C . ASN A 1 369 ? 2.551 -21.594 -31.609 1 93.94 369 ASN A C 1
ATOM 2900 O O . ASN A 1 369 ? 2.305 -20.484 -32.094 1 93.94 369 ASN A O 1
ATOM 2904 N N . ALA A 1 370 ? 1.929 -22.125 -30.547 1 97.06 370 ALA A N 1
ATOM 2905 C CA . ALA A 1 370 ? 0.96 -21.312 -29.812 1 97.06 370 ALA A CA 1
ATOM 2906 C C . ALA A 1 370 ? 1.618 -20.047 -29.234 1 97.06 370 ALA A C 1
ATOM 2908 O O . ALA A 1 370 ? 2.801 -20.078 -28.891 1 97.06 370 ALA A O 1
ATOM 2909 N N . THR A 1 371 ? 0.862 -18.953 -29.125 1 97.19 371 THR A N 1
ATOM 2910 C CA . THR A 1 371 ? 1.338 -17.672 -28.609 1 97.19 371 THR A CA 1
ATOM 2911 C C . THR A 1 371 ? 0.524 -17.25 -27.391 1 97.19 371 THR A C 1
ATOM 2913 O O . THR A 1 371 ? -0.502 -17.859 -27.078 1 97.19 371 THR A O 1
ATOM 2916 N N . LEU A 1 372 ? 1.051 -16.234 -26.75 1 96.88 372 LEU A N 1
ATOM 2917 C CA . LEU A 1 372 ? 0.31 -15.641 -25.641 1 96.88 372 LEU A CA 1
ATOM 2918 C C . LEU A 1 372 ? -1.039 -15.109 -26.125 1 96.88 372 LEU A C 1
ATOM 2920 O O . LEU A 1 372 ? -2.02 -15.141 -25.375 1 96.88 372 LEU A O 1
ATOM 2924 N N . SER A 1 373 ? -1.063 -14.609 -27.328 1 97.56 373 SER A N 1
ATOM 2925 C CA . SER A 1 373 ? -2.305 -14.109 -27.906 1 97.56 373 SER A CA 1
ATOM 2926 C C . SER A 1 373 ? -3.324 -15.227 -28.094 1 97.56 373 SER A C 1
ATOM 2928 O O . SER A 1 373 ? -4.523 -15.016 -27.891 1 97.56 373 SER A O 1
ATOM 2930 N N . ASP A 1 374 ? -2.846 -16.375 -28.453 1 97.94 374 ASP A N 1
ATOM 2931 C CA . ASP A 1 374 ? -3.732 -17.531 -28.578 1 97.94 374 ASP A CA 1
ATOM 2932 C C . ASP A 1 374 ? -4.352 -17.891 -27.234 1 97.94 374 ASP A C 1
ATOM 2934 O O . ASP A 1 374 ? -5.547 -18.172 -27.141 1 97.94 374 ASP A O 1
ATOM 2938 N N . ALA A 1 375 ? -3.498 -17.891 -26.234 1 98.5 375 ALA A N 1
ATOM 2939 C CA . ALA A 1 375 ? -3.982 -18.188 -24.891 1 98.5 375 ALA A CA 1
ATOM 2940 C C . ALA A 1 375 ? -5.066 -17.203 -24.469 1 98.5 375 ALA A C 1
ATOM 2942 O O . ALA A 1 375 ? -6.105 -17.609 -23.938 1 98.5 375 ALA A O 1
ATOM 2943 N N . GLN A 1 376 ? -4.824 -15.977 -24.734 1 97.94 376 GLN A N 1
ATOM 2944 C CA . GLN A 1 376 ? -5.777 -14.93 -24.375 1 97.94 376 GLN A CA 1
ATOM 2945 C C . GLN A 1 376 ? -7.094 -15.102 -25.125 1 97.94 376 GLN A C 1
ATOM 2947 O O . GLN A 1 376 ? -8.164 -14.875 -24.562 1 97.94 376 GLN A O 1
ATOM 2952 N N . ARG A 1 377 ? -7.02 -15.438 -26.375 1 97.81 377 ARG A N 1
ATOM 2953 C CA . ARG A 1 377 ? -8.219 -15.633 -27.188 1 97.81 377 ARG A CA 1
ATOM 2954 C C . ARG A 1 377 ? -9.086 -16.75 -26.625 1 97.81 377 ARG A C 1
ATOM 2956 O O . ARG A 1 377 ? -10.305 -16.609 -26.531 1 97.81 377 ARG A O 1
ATOM 2963 N N . VAL A 1 378 ? -8.469 -17.844 -26.25 1 98.44 378 VAL A N 1
ATOM 2964 C CA . VAL A 1 378 ? -9.211 -18.969 -25.688 1 98.44 378 VAL A CA 1
ATOM 2965 C C . VAL A 1 378 ? -9.82 -18.547 -24.344 1 98.44 378 VAL A C 1
ATOM 2967 O O . VAL A 1 378 ? -11 -18.812 -24.094 1 98.44 378 VAL A O 1
ATOM 2970 N N . GLN A 1 379 ? -9.039 -17.922 -23.531 1 98.56 379 GLN A N 1
ATOM 2971 C CA . GLN A 1 379 ? -9.5 -17.484 -22.219 1 98.56 379 GLN A CA 1
ATOM 2972 C C . GLN A 1 379 ? -10.672 -16.516 -22.328 1 98.56 379 GLN A C 1
ATOM 2974 O O . GLN A 1 379 ? -11.656 -16.641 -21.594 1 98.56 379 GLN A O 1
ATOM 2979 N N . ASP A 1 380 ? -10.578 -15.578 -23.25 1 98 380 ASP A N 1
ATOM 2980 C CA . ASP A 1 380 ? -11.625 -14.578 -23.453 1 98 380 ASP A CA 1
ATOM 2981 C C . ASP A 1 380 ? -12.914 -15.219 -23.953 1 98 380 ASP A C 1
ATOM 2983 O O . ASP A 1 380 ? -14.008 -14.797 -23.562 1 98 380 ASP A O 1
ATOM 2987 N N . ALA A 1 381 ? -12.781 -16.172 -24.797 1 98.12 381 ALA A N 1
ATOM 2988 C CA . ALA A 1 381 ? -13.953 -16.875 -25.312 1 98.12 381 ALA A CA 1
ATOM 2989 C C . ALA A 1 381 ? -14.664 -17.656 -24.203 1 98.12 381 ALA A C 1
ATOM 2991 O O . ALA A 1 381 ? -15.898 -17.656 -24.125 1 98.12 381 ALA A O 1
ATOM 2992 N N . LEU A 1 382 ? -13.891 -18.297 -23.375 1 98.5 382 LEU A N 1
ATOM 2993 C CA . LEU A 1 382 ? -14.477 -19 -22.234 1 98.5 382 LEU A CA 1
ATOM 2994 C C . LEU A 1 382 ? -15.227 -18.047 -21.328 1 98.5 382 LEU A C 1
ATOM 2996 O O . LEU A 1 382 ? -16.328 -18.359 -20.859 1 98.5 382 LEU A O 1
ATOM 3000 N N . TYR A 1 383 ? -14.656 -16.922 -21.109 1 98.25 383 TYR A N 1
ATOM 3001 C CA . TYR A 1 383 ? -15.227 -15.883 -20.266 1 98.25 383 TYR A CA 1
ATOM 3002 C C . TYR A 1 383 ? -16.516 -15.328 -20.859 1 98.25 383 TYR A C 1
ATOM 3004 O O . TYR A 1 383 ? -17.562 -15.32 -20.203 1 98.25 383 TYR A O 1
ATOM 3012 N N . SER A 1 384 ? -16.484 -14.891 -22.094 1 97.81 384 SER A N 1
ATOM 3013 C CA . SER A 1 384 ? -17.578 -14.141 -22.703 1 97.81 384 SER A CA 1
ATOM 3014 C C . SER A 1 384 ? -18.719 -15.062 -23.125 1 97.81 384 SER A C 1
ATOM 3016 O O . SER A 1 384 ? -19.891 -14.711 -22.984 1 97.81 384 SER A O 1
ATOM 3018 N N . ARG A 1 385 ? -18.375 -16.312 -23.562 1 97.56 385 ARG A N 1
ATOM 3019 C CA . ARG A 1 385 ? -19.406 -17.172 -24.156 1 97.56 385 ARG A CA 1
ATOM 3020 C C . ARG A 1 385 ? -19.953 -18.156 -23.125 1 97.56 385 ARG A C 1
ATOM 3022 O O . ARG A 1 385 ? -21.109 -18.562 -23.203 1 97.56 385 ARG A O 1
ATOM 3029 N N . HIS A 1 386 ? -19.109 -18.5 -22.203 1 98.06 386 HIS A N 1
ATOM 3030 C CA . HIS A 1 386 ? -19.516 -19.609 -21.344 1 98.06 386 HIS A CA 1
ATOM 3031 C C . HIS A 1 386 ? -19.484 -19.203 -19.875 1 98.06 386 HIS A C 1
ATOM 3033 O O . HIS A 1 386 ? -19.891 -19.969 -19.016 1 98.06 386 HIS A O 1
ATOM 3039 N N . ARG A 1 387 ? -19.016 -17.984 -19.5 1 98.31 387 ARG A N 1
ATOM 3040 C CA . ARG A 1 387 ? -18.938 -17.484 -18.141 1 98.31 387 ARG A CA 1
ATOM 3041 C C . ARG A 1 387 ? -18.078 -18.406 -17.281 1 98.31 387 ARG A C 1
ATOM 3043 O O . ARG A 1 387 ? -18.453 -18.75 -16.156 1 98.31 387 ARG A O 1
ATOM 3050 N N . ILE A 1 388 ? -17 -18.875 -17.875 1 98.75 388 ILE A N 1
ATOM 3051 C CA . ILE A 1 388 ? -16 -19.656 -17.156 1 98.75 388 ILE A CA 1
ATOM 3052 C C . ILE A 1 388 ? -14.734 -18.828 -16.953 1 98.75 388 ILE A C 1
ATOM 3054 O O . ILE A 1 388 ? -14.148 -18.328 -17.922 1 98.75 388 ILE A O 1
ATOM 3058 N N . GLU A 1 389 ? -14.43 -18.625 -15.719 1 98.62 389 GLU A N 1
ATOM 3059 C CA . GLU A 1 389 ? -13.195 -17.922 -15.359 1 98.62 389 GLU A CA 1
ATOM 3060 C C . GLU A 1 389 ? -12.062 -18.906 -15.078 1 98.62 389 GLU A C 1
ATOM 3062 O O . GLU A 1 389 ? -12.062 -19.594 -14.055 1 98.62 389 GLU A O 1
ATOM 3067 N N . VAL A 1 390 ? -11.109 -18.984 -15.953 1 98.75 390 VAL A N 1
ATOM 3068 C CA . VAL A 1 390 ? -9.961 -19.875 -15.828 1 98.75 390 VAL A CA 1
ATOM 3069 C C . VAL A 1 390 ? -8.805 -19.344 -16.672 1 98.75 390 VAL A C 1
ATOM 3071 O O . VAL A 1 390 ? -9.016 -18.797 -17.766 1 98.75 390 VAL A O 1
ATOM 3074 N N . PRO A 1 391 ? -7.594 -19.406 -16.188 1 98.56 391 PRO A N 1
ATOM 3075 C CA . PRO A 1 391 ? -6.473 -18.906 -16.984 1 98.56 391 PRO A CA 1
ATOM 3076 C C . PRO A 1 391 ? -5.973 -19.922 -18 1 98.56 391 PRO A C 1
ATOM 3078 O O . PRO A 1 391 ? -5.895 -21.125 -17.703 1 98.56 391 PRO A O 1
ATOM 3081 N N . ILE A 1 392 ? -5.73 -19.469 -19.188 1 98.62 392 ILE A N 1
ATOM 3082 C CA . ILE A 1 392 ? -5.039 -20.219 -20.234 1 98.62 392 ILE A CA 1
ATOM 3083 C C . ILE A 1 392 ? -3.598 -19.734 -20.359 1 98.62 392 ILE A C 1
ATOM 3085 O O . ILE A 1 392 ? -3.348 -18.531 -20.438 1 98.62 392 ILE A O 1
ATOM 3089 N N . LYS A 1 393 ? -2.707 -20.672 -20.297 1 98.25 393 LYS A N 1
ATOM 3090 C CA . LYS A 1 393 ? -1.283 -20.359 -20.312 1 98.25 393 LYS A CA 1
ATOM 3091 C C . LYS A 1 393 ? -0.606 -20.875 -21.578 1 98.25 393 LYS A C 1
ATOM 3093 O O . LYS A 1 393 ? -0.999 -21.922 -22.109 1 98.25 393 LYS A O 1
ATOM 3098 N N . CYS A 1 394 ? 0.32 -20.156 -22.031 1 98.06 394 CYS A N 1
ATOM 3099 C CA . CYS A 1 394 ? 1.216 -20.609 -23.078 1 98.06 394 CYS A CA 1
ATOM 3100 C C . CYS A 1 394 ? 2.57 -21.016 -22.516 1 98.06 394 CYS A C 1
ATOM 3102 O O . CYS A 1 394 ? 3.314 -20.172 -22.016 1 98.06 394 CYS A O 1
ATOM 3104 N N . VAL A 1 395 ? 2.832 -22.266 -22.531 1 96.81 395 VAL A N 1
ATOM 3105 C CA . VAL A 1 395 ? 4.078 -22.828 -22.016 1 96.81 395 VAL A CA 1
ATOM 3106 C C . VAL A 1 395 ? 4.762 -23.641 -23.109 1 96.81 395 VAL A C 1
ATOM 3108 O O . VAL A 1 395 ? 4.191 -24.609 -23.609 1 96.81 395 VAL A O 1
ATOM 3111 N N . GLU A 1 396 ? 5.961 -23.156 -23.531 1 95.62 396 GLU A N 1
ATOM 3112 C CA . GLU A 1 396 ? 6.73 -23.859 -24.562 1 95.62 396 GLU A CA 1
ATOM 3113 C C . GLU A 1 396 ? 5.922 -24.016 -25.844 1 95.62 396 GLU A C 1
ATOM 3115 O O . GLU A 1 396 ? 5.848 -25.109 -26.406 1 95.62 396 GLU A O 1
ATOM 3120 N N . ARG A 1 397 ? 5.184 -23.047 -26.219 1 96.38 397 ARG A N 1
ATOM 3121 C CA . ARG A 1 397 ? 4.449 -22.891 -27.469 1 96.38 397 ARG A CA 1
ATOM 3122 C C . ARG A 1 397 ? 3.27 -23.859 -27.547 1 96.38 397 ARG A C 1
ATOM 3124 O O . ARG A 1 397 ? 2.822 -24.234 -28.625 1 96.38 397 ARG A O 1
ATOM 3131 N N . ARG A 1 398 ? 2.852 -24.266 -26.391 1 96.12 398 ARG A N 1
ATOM 3132 C CA . ARG A 1 398 ? 1.618 -25.031 -26.25 1 96.12 398 ARG A CA 1
ATOM 3133 C C . ARG A 1 398 ? 0.652 -24.344 -25.297 1 96.12 398 ARG A C 1
ATOM 3135 O O . ARG A 1 398 ? 1.049 -23.453 -24.547 1 96.12 398 ARG A O 1
ATOM 3142 N N . LEU A 1 399 ? -0.582 -24.719 -25.406 1 97.38 399 LEU A N 1
ATOM 3143 C CA . LEU A 1 399 ? -1.587 -24.094 -24.562 1 97.38 399 LEU A CA 1
ATOM 3144 C C . LEU A 1 399 ? -1.992 -25.047 -23.422 1 97.38 399 LEU A C 1
ATOM 3146 O O . LEU A 1 399 ? -2.105 -26.25 -23.641 1 97.38 399 LEU A O 1
ATOM 3150 N N . TYR A 1 400 ? -2.104 -24.5 -22.297 1 97.75 400 TYR A N 1
ATOM 3151 C CA . TYR A 1 400 ? -2.518 -25.203 -21.094 1 97.75 400 TYR A CA 1
ATOM 3152 C C . TYR A 1 400 ? -3.613 -24.438 -20.359 1 97.75 400 TYR A C 1
ATOM 3154 O O . TYR A 1 400 ? -3.742 -23.219 -20.531 1 97.75 400 TYR A O 1
ATOM 3162 N N . VAL A 1 401 ? -4.379 -25.141 -19.641 1 98.31 401 VAL A N 1
ATOM 3163 C CA . VAL A 1 401 ? -5.273 -24.516 -18.672 1 98.31 401 VAL A CA 1
ATOM 3164 C C . VAL A 1 401 ? -4.754 -24.766 -17.266 1 98.31 401 VAL A C 1
ATOM 3166 O O . VAL A 1 401 ? -4.34 -25.875 -16.922 1 98.31 401 VAL A O 1
ATOM 3169 N N . ARG A 1 402 ? -4.609 -23.734 -16.469 1 98.62 402 ARG A N 1
ATOM 3170 C CA . ARG A 1 402 ? -4.246 -23.875 -15.07 1 98.62 402 ARG A CA 1
ATOM 3171 C C . ARG A 1 402 ? -5.48 -23.812 -14.18 1 98.62 402 ARG A C 1
ATOM 3173 O O . ARG A 1 402 ? -5.918 -22.719 -13.797 1 98.62 402 ARG A O 1
ATOM 3180 N N . ILE A 1 403 ? -5.93 -24.922 -13.734 1 98.62 403 ILE A N 1
ATOM 3181 C CA . ILE A 1 403 ? -7.156 -24.984 -12.945 1 98.62 403 ILE A CA 1
ATOM 3182 C C . ILE A 1 403 ? -6.832 -24.797 -11.469 1 98.62 403 ILE A C 1
ATOM 3184 O O . ILE A 1 403 ? -5.711 -25.062 -11.031 1 98.62 403 ILE A O 1
ATOM 3188 N N . SER A 1 404 ? -7.73 -24.281 -10.797 1 98.56 404 SER A N 1
ATOM 3189 C CA . SER A 1 404 ? -7.699 -24.188 -9.344 1 98.56 404 SER A CA 1
ATOM 3190 C C . SER A 1 404 ? -9 -24.688 -8.727 1 98.56 404 SER A C 1
ATOM 3192 O O . SER A 1 404 ? -10.07 -24.547 -9.32 1 98.56 404 SER A O 1
ATOM 3194 N N . ALA A 1 405 ? -8.953 -25.281 -7.582 1 98.56 405 ALA A N 1
ATOM 3195 C CA . ALA A 1 405 ? -10.117 -25.797 -6.855 1 98.56 405 ALA A CA 1
ATOM 3196 C C . ALA A 1 405 ? -10.148 -25.266 -5.43 1 98.56 405 ALA A C 1
ATOM 3198 O O . ALA A 1 405 ? -9.109 -25.172 -4.766 1 98.56 405 ALA A O 1
ATOM 3199 N N . HIS A 1 406 ? -11.266 -24.844 -5.008 1 98.75 406 HIS A N 1
ATOM 3200 C CA . HIS A 1 406 ? -11.547 -24.5 -3.619 1 98.75 406 HIS A CA 1
ATOM 3201 C C . HIS A 1 406 ? -12.844 -25.156 -3.143 1 98.75 406 HIS A C 1
ATOM 3203 O O . HIS A 1 406 ? -13.461 -25.922 -3.883 1 98.75 406 HIS A O 1
ATOM 3209 N N . VAL A 1 407 ? -13.258 -24.922 -1.984 1 98.5 407 VAL A N 1
ATOM 3210 C CA . VAL A 1 407 ? -14.312 -25.688 -1.342 1 98.5 407 VAL A CA 1
ATOM 3211 C C . VAL A 1 407 ? -15.656 -25.375 -1.985 1 98.5 407 VAL A C 1
ATOM 3213 O O . VAL A 1 407 ? -16.625 -26.109 -1.818 1 98.5 407 VAL A O 1
ATOM 3216 N N . TYR A 1 408 ? -15.75 -24.297 -2.748 1 98.44 408 TYR A N 1
ATOM 3217 C CA . TYR A 1 408 ? -17.016 -23.969 -3.402 1 98.44 408 TYR A CA 1
ATOM 3218 C C . TYR A 1 408 ? -17.125 -24.656 -4.762 1 98.44 408 TYR A C 1
ATOM 3220 O O . TYR A 1 408 ? -18.172 -24.625 -5.398 1 98.44 408 TYR A O 1
ATOM 3228 N N . ASN A 1 409 ? -16.078 -25.312 -5.258 1 98.75 409 ASN A N 1
ATOM 3229 C CA . ASN A 1 409 ? -16.047 -26.016 -6.539 1 98.75 409 ASN A CA 1
ATOM 3230 C C . ASN A 1 409 ? -16.469 -27.484 -6.387 1 98.75 409 ASN A C 1
ATOM 3232 O O . ASN A 1 409 ? -16.547 -28 -5.27 1 98.75 409 ASN A O 1
ATOM 3236 N N . ASN A 1 410 ? -16.688 -28.094 -7.508 1 98.5 410 ASN A N 1
ATOM 3237 C CA . ASN A 1 410 ? -17.047 -29.5 -7.629 1 98.5 410 ASN A CA 1
ATOM 3238 C C . ASN A 1 410 ? -16.703 -30.062 -9.008 1 98.5 410 ASN A C 1
ATOM 3240 O O . ASN A 1 410 ? -16.25 -29.312 -9.883 1 98.5 410 ASN A O 1
ATOM 3244 N N . LEU A 1 411 ? -16.875 -31.359 -9.203 1 98.5 411 LEU A N 1
ATOM 3245 C CA . LEU A 1 411 ? -16.438 -32 -10.43 1 98.5 411 LEU A CA 1
ATOM 3246 C C . LEU A 1 411 ? -17.25 -31.531 -11.625 1 98.5 411 LEU A C 1
ATOM 3248 O O . LEU A 1 411 ? -16.734 -31.469 -12.742 1 98.5 411 LEU A O 1
ATOM 3252 N N . GLU A 1 412 ? -18.469 -31.109 -11.422 1 98.44 412 GLU A N 1
ATOM 3253 C CA . GLU A 1 412 ? -19.312 -30.609 -12.508 1 98.44 412 GLU A CA 1
ATOM 3254 C C . GLU A 1 412 ? -18.719 -29.344 -13.117 1 98.44 412 GLU A C 1
ATOM 3256 O O . GLU A 1 412 ? -18.891 -29.078 -14.312 1 98.44 412 GLU A O 1
ATOM 3261 N N . ASP A 1 413 ? -18.109 -28.547 -12.258 1 98.69 413 ASP A N 1
ATOM 3262 C CA . ASP A 1 413 ? -17.453 -27.344 -12.773 1 98.69 413 ASP A CA 1
ATOM 3263 C C . ASP A 1 413 ? -16.406 -27.703 -13.82 1 98.69 413 ASP A C 1
ATOM 3265 O O . ASP A 1 413 ? -16.281 -27.016 -14.844 1 98.69 413 ASP A O 1
ATOM 3269 N N . PHE A 1 414 ? -15.672 -28.734 -13.648 1 98.69 414 PHE A N 1
ATOM 3270 C CA . PHE A 1 414 ? -14.617 -29.156 -14.562 1 98.69 414 PHE A CA 1
ATOM 3271 C C . PHE A 1 414 ? -15.211 -29.812 -15.805 1 98.69 414 PHE A C 1
ATOM 3273 O O . PHE A 1 414 ? -14.664 -29.688 -16.906 1 98.69 414 PHE A O 1
ATOM 3280 N N . GLU A 1 415 ? -16.297 -30.516 -15.68 1 98.25 415 GLU A N 1
ATOM 3281 C CA . GLU A 1 415 ? -17.016 -31.047 -16.844 1 98.25 415 GLU A CA 1
ATOM 3282 C C . GLU A 1 415 ? -17.484 -29.922 -17.766 1 98.25 415 GLU A C 1
ATOM 3284 O O . GLU A 1 415 ? -17.359 -30.031 -18.984 1 98.25 415 GLU A O 1
ATOM 3289 N N . ARG A 1 416 ? -18.016 -28.906 -17.125 1 98.25 416 ARG A N 1
ATOM 3290 C CA . ARG A 1 416 ? -18.438 -27.75 -17.906 1 98.25 416 ARG A CA 1
ATOM 3291 C C . ARG A 1 416 ? -17.266 -27.172 -18.688 1 98.25 416 ARG A C 1
ATOM 3293 O O . ARG A 1 416 ? -17.422 -26.781 -19.859 1 98.25 416 ARG A O 1
ATOM 3300 N N . LEU A 1 417 ? -16.156 -27.047 -18.016 1 98.69 417 LEU A N 1
ATOM 3301 C CA . LEU A 1 417 ? -14.953 -26.531 -18.672 1 98.69 417 LEU A CA 1
ATOM 3302 C C . LEU A 1 417 ? -14.555 -27.438 -19.844 1 98.69 417 LEU A C 1
ATOM 3304 O O . LEU A 1 417 ? -14.195 -26.953 -20.906 1 98.69 417 LEU A O 1
ATOM 3308 N N . ALA A 1 418 ? -14.602 -28.719 -19.625 1 97.94 418 ALA A N 1
ATOM 3309 C CA . ALA A 1 418 ? -14.195 -29.672 -20.656 1 97.94 418 ALA A CA 1
ATOM 3310 C C . ALA A 1 418 ? -15.031 -29.516 -21.922 1 97.94 418 ALA A C 1
ATOM 3312 O O . ALA A 1 418 ? -14.492 -29.531 -23.031 1 97.94 418 ALA A O 1
ATOM 3313 N N . VAL A 1 419 ? -16.281 -29.344 -21.75 1 97.31 419 VAL A N 1
ATOM 3314 C CA . VAL A 1 419 ? -17.203 -29.219 -22.875 1 97.31 419 VAL A CA 1
ATOM 3315 C C . VAL A 1 419 ? -17.016 -27.875 -23.578 1 97.31 419 VA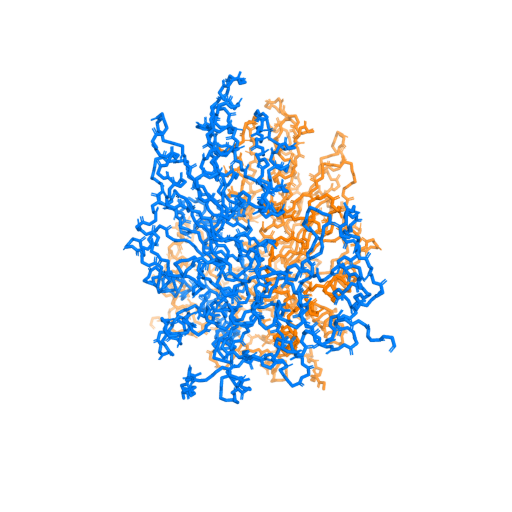L A C 1
ATOM 3317 O O . VAL A 1 419 ? -16.938 -27.812 -24.797 1 97.31 419 VAL A O 1
ATOM 3320 N N . ALA A 1 420 ? -16.891 -26.828 -22.797 1 97.94 420 ALA A N 1
ATOM 3321 C CA . ALA A 1 420 ? -16.812 -25.469 -23.312 1 97.94 420 ALA A CA 1
ATOM 3322 C C . ALA A 1 420 ? -15.508 -25.25 -24.078 1 97.94 420 ALA A C 1
ATOM 3324 O O . ALA A 1 420 ? -15.445 -24.406 -24.984 1 97.94 420 ALA A O 1
ATOM 3325 N N . MET A 1 421 ? -14.469 -26 -23.734 1 97.62 421 MET A N 1
ATOM 3326 C CA . MET A 1 421 ? -13.117 -25.781 -24.266 1 97.62 421 MET A CA 1
ATOM 3327 C C . MET A 1 421 ? -13.062 -26.125 -25.75 1 97.62 421 MET A C 1
ATOM 3329 O O . MET A 1 421 ? -12.297 -25.516 -26.5 1 97.62 421 MET A O 1
ATOM 3333 N N . ILE A 1 422 ? -13.844 -27.031 -26.156 1 94.12 422 ILE A N 1
ATOM 3334 C CA . ILE A 1 422 ? -13.797 -27.5 -27.531 1 94.12 422 ILE A CA 1
ATOM 3335 C C . ILE A 1 422 ? -14.984 -26.938 -28.312 1 94.12 422 ILE A C 1
ATOM 3337 O O . ILE A 1 422 ? -16.125 -27.031 -27.875 1 94.12 422 ILE A O 1
ATOM 3341 N N . GLU A 1 423 ? -14.664 -26.188 -29.359 1 85.94 423 GLU A N 1
ATOM 3342 C CA . GLU A 1 423 ? -15.727 -25.641 -30.203 1 85.94 423 GLU A CA 1
ATOM 3343 C C . GLU A 1 423 ? -16.375 -26.734 -31.047 1 85.94 423 GLU A C 1
ATOM 3345 O O . GLU A 1 423 ? -15.688 -27.578 -31.625 1 85.94 423 GLU A O 1
ATOM 3350 N N . SER A 1 424 ? -17.562 -27.172 -30.766 1 65.25 424 SER A N 1
ATOM 3351 C CA . SER A 1 424 ? -18.25 -28.141 -31.609 1 65.25 424 SER A CA 1
ATOM 3352 C C . SER A 1 424 ? -18.547 -27.578 -33 1 65.25 424 SER A C 1
ATOM 3354 O O . SER A 1 424 ? -18.844 -26.375 -33.125 1 65.25 424 SER A O 1
ATOM 3356 N N . ASP A 1 425 ? -18.031 -28.141 -34.062 1 49.19 425 ASP A N 1
ATOM 3357 C CA . ASP A 1 425 ? -18.531 -27.828 -35.406 1 49.19 425 ASP A CA 1
ATOM 3358 C C . ASP A 1 425 ? -20.047 -27.734 -35.406 1 49.19 425 ASP A C 1
ATOM 3360 O O . ASP A 1 425 ? -20.734 -28.453 -34.688 1 49.19 425 ASP A O 1
ATOM 3364 N N . MET B 1 1 ? -30.344 10.945 -2.346 1 68.62 1 MET B N 1
ATOM 3365 C CA . MET B 1 1 ? -29.234 11.898 -2.367 1 68.62 1 MET B CA 1
ATOM 3366 C C . MET B 1 1 ? -29.047 12.539 -0.996 1 68.62 1 MET B C 1
ATOM 3368 O O . MET B 1 1 ? -30.016 12.859 -0.313 1 68.62 1 MET B O 1
ATOM 3372 N N . ALA B 1 2 ? -27.844 12.695 -0.564 1 78.56 2 ALA B N 1
ATOM 3373 C CA . ALA B 1 2 ? -27.562 13.32 0.723 1 78.56 2 ALA B CA 1
ATOM 3374 C C . ALA B 1 2 ? -28.094 14.75 0.764 1 78.56 2 ALA B C 1
ATOM 3376 O O . ALA B 1 2 ? -28.047 15.469 -0.241 1 78.56 2 ALA B O 1
ATOM 3377 N N . PRO B 1 3 ? -28.562 15.141 1.836 1 91.44 3 PRO B N 1
ATOM 3378 C CA . PRO B 1 3 ? -29.016 16.531 1.946 1 91.44 3 PRO B CA 1
ATOM 3379 C C . PRO B 1 3 ? -27.906 17.531 1.703 1 91.44 3 PRO B C 1
ATOM 3381 O O . PRO B 1 3 ? -26.719 17.188 1.771 1 91.44 3 PRO B O 1
ATOM 3384 N N . ARG B 1 4 ? -28.344 18.828 1.484 1 95.19 4 ARG B N 1
ATOM 3385 C CA . ARG B 1 4 ? -27.375 19.906 1.266 1 95.19 4 ARG B CA 1
ATOM 3386 C C . ARG B 1 4 ? -26.797 20.406 2.588 1 95.19 4 ARG B C 1
ATOM 3388 O O . ARG B 1 4 ? -27.531 20.562 3.568 1 95.19 4 ARG B O 1
ATOM 3395 N N . LEU B 1 5 ? -25.547 20.531 2.529 1 97.12 5 LEU B N 1
ATOM 3396 C CA . LEU B 1 5 ? -24.875 21.109 3.693 1 97.12 5 LEU B CA 1
ATOM 3397 C C . LEU B 1 5 ? -25.359 22.531 3.953 1 97.12 5 LEU B C 1
ATOM 3399 O O . LEU B 1 5 ? -25.734 23.25 3.018 1 97.12 5 LEU B O 1
ATOM 3403 N N . GLN B 1 6 ? -25.375 22.859 5.168 1 96.62 6 GLN B N 1
ATOM 3404 C CA . GLN B 1 6 ? -25.797 24.188 5.598 1 96.62 6 GLN B CA 1
ATOM 3405 C C . GLN B 1 6 ? -24.609 25 6.109 1 96.62 6 GLN B C 1
ATOM 3407 O O . GLN B 1 6 ? -23.859 24.531 6.965 1 96.62 6 GLN B O 1
ATOM 3412 N N . PHE B 1 7 ? -24.484 26.312 5.621 1 95.94 7 PHE B N 1
ATOM 3413 C CA . PHE B 1 7 ? -23.297 27.094 5.918 1 95.94 7 PHE B CA 1
ATOM 3414 C C . PHE B 1 7 ? -23.672 28.422 6.586 1 95.94 7 PHE B C 1
ATOM 3416 O O . PHE B 1 7 ? -22.812 29.25 6.859 1 95.94 7 PHE B O 1
ATOM 3423 N N . GLU B 1 8 ? -24.844 28.594 6.891 1 91.5 8 GLU B N 1
ATOM 3424 C CA . GLU B 1 8 ? -25.344 29.906 7.285 1 91.5 8 GLU B CA 1
ATOM 3425 C C . GLU B 1 8 ? -24.891 30.281 8.688 1 91.5 8 GLU B C 1
ATOM 3427 O O . GLU B 1 8 ? -24.641 31.453 8.984 1 91.5 8 GLU B O 1
ATOM 3432 N N . THR B 1 9 ? -24.844 29.266 9.539 1 89.38 9 THR B N 1
ATOM 3433 C CA . THR B 1 9 ? -24.391 29.531 10.898 1 89.38 9 THR B CA 1
ATOM 3434 C C . THR B 1 9 ? -23.391 28.484 11.359 1 89.38 9 THR B C 1
ATOM 3436 O O . THR B 1 9 ? -23.438 27.344 10.914 1 89.38 9 THR B O 1
ATOM 3439 N N . ASN B 1 10 ? -22.531 28.953 12.156 1 93.88 10 ASN B N 1
ATOM 3440 C CA . ASN B 1 10 ? -21.531 28.047 12.711 1 93.88 10 ASN B CA 1
ATOM 3441 C C . ASN B 1 10 ? -21.516 28.094 14.242 1 93.88 10 ASN B C 1
ATOM 3443 O O . ASN B 1 10 ? -20.562 27.641 14.867 1 93.88 10 ASN B O 1
ATOM 3447 N N . LYS B 1 11 ? -22.531 28.641 14.844 1 95.12 11 LYS B N 1
ATOM 3448 C CA . LYS B 1 11 ? -22.547 28.875 16.281 1 95.12 11 LYS B CA 1
ATOM 3449 C C . LYS B 1 11 ? -22.875 27.594 17.047 1 95.12 11 LYS B C 1
ATOM 3451 O O . LYS B 1 11 ? -22.281 27.344 18.109 1 95.12 11 LYS B O 1
ATOM 3456 N N . THR B 1 12 ? -23.906 26.875 16.469 1 94.31 12 THR B N 1
ATOM 3457 C CA . THR B 1 12 ? -24.375 25.672 17.125 1 94.31 12 THR B CA 1
ATOM 3458 C C . THR B 1 12 ? -24.266 24.469 16.188 1 94.31 12 THR B C 1
ATOM 3460 O O . THR B 1 12 ? -24.125 24.625 14.977 1 94.31 12 THR B O 1
ATOM 3463 N N . PRO B 1 13 ? -24.328 23.297 16.828 1 94.62 13 PRO B N 1
ATOM 3464 C CA . PRO B 1 13 ? -24.234 22.094 15.977 1 94.62 13 PRO B CA 1
ATOM 3465 C C . PRO B 1 13 ? -25.344 22.047 14.922 1 94.62 13 PRO B C 1
ATOM 3467 O O . PRO B 1 13 ? -26.5 22.359 15.219 1 94.62 13 PRO B O 1
ATOM 3470 N N . ASN B 1 14 ? -24.953 21.719 13.734 1 96.19 14 ASN B N 1
ATOM 3471 C CA . ASN B 1 14 ? -25.891 21.5 12.641 1 96.19 14 ASN B CA 1
ATOM 3472 C C . ASN B 1 14 ? -26.125 20.016 12.398 1 96.19 14 ASN B C 1
ATOM 3474 O O . ASN B 1 14 ? -25.25 19.312 11.883 1 96.19 14 ASN B O 1
ATOM 3478 N N . ALA B 1 15 ? -27.312 19.562 12.641 1 96.06 15 ALA B N 1
ATOM 3479 C CA . ALA B 1 15 ? -27.641 18.141 12.586 1 96.06 15 ALA B CA 1
ATOM 3480 C C . ALA B 1 15 ? -27.516 17.594 11.164 1 96.06 15 ALA B C 1
ATOM 3482 O O . ALA B 1 15 ? -27.094 16.453 10.969 1 96.06 15 ALA B O 1
ATOM 3483 N N . ILE B 1 16 ? -27.859 18.375 10.25 1 97 16 ILE B N 1
ATOM 3484 C CA . ILE B 1 16 ? -27.781 17.953 8.852 1 97 16 ILE B CA 1
ATOM 3485 C C . ILE B 1 16 ? -26.328 17.75 8.461 1 97 16 ILE B C 1
ATOM 3487 O O . ILE B 1 16 ? -25.969 16.703 7.906 1 97 16 ILE B O 1
ATOM 3491 N N . ASN B 1 17 ? -25.453 18.719 8.75 1 98.19 17 ASN B N 1
ATOM 3492 C CA . ASN B 1 17 ? -24.047 18.594 8.422 1 98.19 17 ASN B CA 1
ATOM 3493 C C . ASN B 1 17 ? -23.406 17.391 9.109 1 98.19 17 ASN B C 1
ATOM 3495 O O . ASN B 1 17 ? -22.656 16.641 8.484 1 98.19 17 ASN B O 1
ATOM 3499 N N . ARG B 1 18 ? -23.75 17.219 10.344 1 97.94 18 ARG B N 1
ATOM 3500 C CA . ARG B 1 18 ? -23.188 16.141 11.133 1 97.94 18 ARG B CA 1
ATOM 3501 C C . ARG B 1 18 ? -23.641 14.781 10.617 1 97.94 18 ARG B C 1
ATOM 3503 O O . ARG B 1 18 ? -22.891 13.805 10.672 1 97.94 18 ARG B O 1
ATOM 3510 N N . SER B 1 19 ? -24.812 14.688 9.992 1 97.62 19 SER B N 1
ATOM 3511 C CA . SER B 1 19 ? -25.391 13.43 9.531 1 97.62 19 SER B CA 1
ATOM 3512 C C . SER B 1 19 ? -24.641 12.898 8.305 1 97.62 19 SER B C 1
ATOM 3514 O O . SER B 1 19 ? -24.797 11.727 7.941 1 97.62 19 SER B O 1
ATOM 3516 N N . HIS B 1 20 ? -23.844 13.711 7.734 1 98.19 20 HIS B N 1
ATOM 3517 C CA . HIS B 1 20 ? -23.094 13.289 6.555 1 98.19 20 HIS B CA 1
ATOM 3518 C C . HIS B 1 20 ? -21.906 12.422 6.945 1 98.19 20 HIS B C 1
ATOM 3520 O O . HIS B 1 20 ? -21.344 11.719 6.102 1 98.19 20 HIS B O 1
ATOM 3526 N N . PHE B 1 21 ? -21.484 12.461 8.211 1 98.38 21 PHE B N 1
ATOM 3527 C CA . PHE B 1 21 ? -20.203 11.875 8.609 1 98.38 21 PHE B CA 1
ATOM 3528 C C . PHE B 1 21 ? -20.422 10.656 9.492 1 98.38 21 PHE B C 1
ATOM 3530 O O . PHE B 1 21 ? -21.422 10.57 10.211 1 98.38 21 PHE B O 1
ATOM 3537 N N . ALA B 1 22 ? -19.5 9.75 9.461 1 98.12 22 ALA B N 1
ATOM 3538 C CA . ALA B 1 22 ? -19.578 8.516 10.234 1 98.12 22 ALA B CA 1
ATOM 3539 C C . ALA B 1 22 ? -18.969 8.688 11.617 1 98.12 22 ALA B C 1
ATOM 3541 O O . ALA B 1 22 ? -19.047 7.785 12.461 1 98.12 22 ALA B O 1
ATOM 3542 N N . LEU B 1 23 ? -18.359 9.828 11.914 1 98.31 23 LEU B N 1
ATOM 3543 C CA . LEU B 1 23 ? -17.766 10.125 13.219 1 98.31 23 LEU B CA 1
ATOM 3544 C C . LEU B 1 23 ? -18.812 10 14.328 1 98.31 23 LEU B C 1
ATOM 3546 O O . LEU B 1 23 ? -19.969 10.383 14.148 1 98.31 23 LEU B O 1
ATOM 3550 N N . ASP B 1 24 ? -18.375 9.484 15.422 1 98.44 24 ASP B N 1
ATOM 3551 C CA . ASP B 1 24 ? -19.219 9.508 16.609 1 98.44 24 ASP B CA 1
ATOM 3552 C C . ASP B 1 24 ? -19.219 10.898 17.25 1 98.44 24 ASP B C 1
ATOM 3554 O O . ASP B 1 24 ? -18.578 11.117 18.281 1 98.44 24 ASP B O 1
ATOM 3558 N N . LEU B 1 25 ? -20.031 11.789 16.703 1 98.12 25 LEU B N 1
ATOM 3559 C CA . LEU B 1 25 ? -20.062 13.188 17.125 1 98.12 25 LEU B CA 1
ATOM 3560 C C . LEU B 1 25 ? -20.953 13.375 18.344 1 98.12 25 LEU B C 1
ATOM 3562 O O . LEU B 1 25 ? -21.031 14.477 18.891 1 98.12 25 LEU B O 1
ATOM 3566 N N . HIS B 1 26 ? -21.625 12.305 18.75 1 97.38 26 HIS B N 1
ATOM 3567 C CA . HIS B 1 26 ? -22.391 12.352 19.984 1 97.38 26 HIS B CA 1
ATOM 3568 C C . HIS B 1 26 ? -21.484 12.211 21.203 1 97.38 26 HIS B C 1
ATOM 3570 O O . HIS B 1 26 ? -21.734 12.82 22.25 1 97.38 26 HIS B O 1
ATOM 3576 N N . THR B 1 27 ? -20.484 11.43 21.016 1 98 27 THR B N 1
ATOM 3577 C CA . THR B 1 27 ? -19.578 11.141 22.125 1 98 27 THR B CA 1
ATOM 3578 C C . THR B 1 27 ? -18.391 12.086 22.109 1 98 27 THR B C 1
ATOM 3580 O O . THR B 1 27 ? -17.906 12.508 23.156 1 98 27 THR B O 1
ATOM 3583 N N . TRP B 1 28 ? -17.953 12.453 20.938 1 98.38 28 TRP B N 1
ATOM 3584 C CA . TRP B 1 28 ? -16.656 13.117 20.828 1 98.38 28 TRP B CA 1
ATOM 3585 C C . TRP B 1 28 ? -16.812 14.531 20.281 1 98.38 28 TRP B C 1
ATOM 3587 O O . TRP B 1 28 ? -17.625 14.766 19.375 1 98.38 28 TRP B O 1
ATOM 3597 N N . THR B 1 29 ? -16.094 15.461 20.875 1 98.62 29 THR B N 1
ATOM 3598 C CA . THR B 1 29 ? -15.734 16.703 20.188 1 98.62 29 THR B CA 1
ATOM 3599 C C . THR B 1 29 ? -14.477 16.5 19.344 1 98.62 29 THR B C 1
ATOM 3601 O O . THR B 1 29 ? -13.375 16.391 19.891 1 98.62 29 THR B O 1
ATOM 3604 N N . PHE B 1 30 ? -14.664 16.438 18.031 1 98.69 30 PHE B N 1
ATOM 3605 C CA . PHE B 1 30 ? -13.57 16.062 17.141 1 98.69 30 PHE B CA 1
ATOM 3606 C C . PHE B 1 30 ? -12.961 17.281 16.469 1 98.69 30 PHE B C 1
ATOM 3608 O O . PHE B 1 30 ? -13.531 17.828 15.531 1 98.69 30 PHE B O 1
ATOM 3615 N N . LEU B 1 31 ? -11.789 17.672 16.922 1 98.75 31 LEU B N 1
ATOM 3616 C CA . LEU B 1 31 ? -11.109 18.859 16.438 1 98.75 31 LEU B CA 1
ATOM 3617 C C . LEU B 1 31 ? -9.742 18.516 15.852 1 98.75 31 LEU B C 1
ATOM 3619 O O . LEU B 1 31 ? -8.812 19.328 15.922 1 98.75 31 LEU B O 1
ATOM 3623 N N . ASN B 1 32 ? -9.609 17.297 15.352 1 98.44 32 ASN B N 1
ATOM 3624 C CA . ASN B 1 32 ? -8.359 16.797 14.789 1 98.44 32 ASN B CA 1
ATOM 3625 C C . ASN B 1 32 ? -8.555 16.234 13.391 1 98.44 32 ASN B C 1
ATOM 3627 O O . ASN B 1 32 ? -7.98 15.188 13.055 1 98.44 32 ASN B O 1
ATOM 3631 N N . HIS B 1 33 ? -9.43 16.891 12.594 1 98.25 33 HIS B N 1
ATOM 3632 C CA . HIS B 1 33 ? -9.68 16.453 11.219 1 98.25 33 HIS B CA 1
ATOM 3633 C C . HIS B 1 33 ? -8.391 16.406 10.414 1 98.25 33 HIS B C 1
ATOM 3635 O O . HIS B 1 33 ? -8.25 15.578 9.5 1 98.25 33 HIS B O 1
ATOM 3641 N N . GLY B 1 34 ? -7.426 17.234 10.703 1 97.44 34 GLY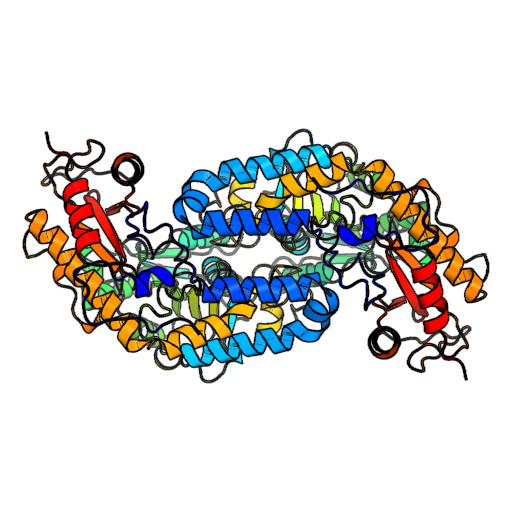 B N 1
ATOM 3642 C CA . GLY B 1 34 ? -6.18 17.344 9.969 1 97.44 34 GLY B CA 1
ATOM 3643 C C . GLY B 1 34 ? -5.328 16.094 10.047 1 97.44 34 GLY B C 1
ATOM 3644 O O . GLY B 1 34 ? -4.441 15.883 9.219 1 97.44 34 GLY B O 1
ATOM 3645 N N . ALA B 1 35 ? -5.531 15.266 11.039 1 96.19 35 ALA B N 1
ATOM 3646 C CA . ALA B 1 35 ? -4.734 14.055 11.195 1 96.19 35 ALA B CA 1
ATOM 3647 C C . ALA B 1 35 ? -5.07 13.031 10.109 1 96.19 35 ALA B C 1
ATOM 3649 O O . ALA B 1 35 ? -4.309 12.867 9.156 1 96.19 35 ALA B O 1
ATOM 3650 N N . PHE B 1 36 ? -6.293 12.422 10.164 1 95 36 PHE B N 1
ATOM 3651 C CA . PHE B 1 36 ? -6.629 11.344 9.242 1 95 36 PHE B CA 1
ATOM 3652 C C . PHE B 1 36 ? -7.953 11.617 8.539 1 95 36 PHE B C 1
ATOM 3654 O O . PHE B 1 36 ? -8.438 10.789 7.766 1 95 36 PHE B O 1
ATOM 3661 N N . GLY B 1 37 ? -8.477 12.719 8.828 1 96.31 37 GLY B N 1
ATOM 3662 C CA . GLY B 1 37 ? -9.758 13.047 8.227 1 96.31 37 GLY B CA 1
ATOM 3663 C C . GLY B 1 37 ? -10.922 12.289 8.836 1 96.31 37 GLY B C 1
ATOM 3664 O O . GLY B 1 37 ? -10.844 11.836 9.977 1 96.31 37 GLY B O 1
ATOM 3665 N N . ALA B 1 38 ? -12.039 12.32 8.172 1 97.06 38 ALA B N 1
ATOM 3666 C CA . ALA B 1 38 ? -13.273 11.609 8.5 1 97.06 38 ALA B CA 1
ATOM 3667 C C . ALA B 1 38 ? -14.008 11.188 7.227 1 97.06 38 ALA B C 1
ATOM 3669 O O . ALA B 1 38 ? -13.992 11.898 6.223 1 97.06 38 ALA B O 1
ATOM 3670 N N . SER B 1 39 ? -14.633 10.086 7.348 1 96.25 39 SER B N 1
ATOM 3671 C CA . SER B 1 39 ? -15.328 9.57 6.176 1 96.25 39 SER B CA 1
ATOM 3672 C C . SER B 1 39 ? -16.797 10.008 6.164 1 96.25 39 SER B C 1
ATOM 3674 O O . SER B 1 39 ? -17.453 10.031 7.211 1 96.25 39 SER B O 1
ATOM 3676 N N . THR B 1 40 ? -17.281 10.383 5 1 98 40 THR B N 1
ATOM 3677 C CA . THR B 1 40 ? -18.703 10.609 4.824 1 98 40 THR B CA 1
ATOM 3678 C C . THR B 1 40 ? -19.422 9.297 4.547 1 98 40 THR B C 1
ATOM 3680 O O . THR B 1 40 ? -18.828 8.328 4.07 1 98 40 THR B O 1
ATOM 3683 N N . HIS B 1 41 ? -20.688 9.297 4.812 1 97.69 41 HIS B N 1
ATOM 3684 C CA . HIS B 1 41 ? -21.484 8.117 4.504 1 97.69 41 HIS B CA 1
ATOM 3685 C C . HIS B 1 41 ? -21.531 7.855 3.002 1 97.69 41 HIS B C 1
ATOM 3687 O O . HIS B 1 41 ? -21.578 6.703 2.566 1 97.69 41 HIS B O 1
ATOM 3693 N N . GLU B 1 42 ? -21.484 8.906 2.234 1 96.38 42 GLU B N 1
ATOM 3694 C CA . GLU B 1 42 ? -21.438 8.773 0.78 1 96.38 42 GLU B CA 1
ATOM 3695 C C . GLU B 1 42 ? -20.188 8.016 0.326 1 96.38 42 GLU B C 1
ATOM 3697 O O . GLU B 1 42 ? -20.266 7.148 -0.546 1 96.38 42 GLU B O 1
ATOM 3702 N N . ALA B 1 43 ? -19.078 8.375 0.853 1 97.5 43 ALA B N 1
ATOM 3703 C CA . ALA B 1 43 ? -17.828 7.699 0.514 1 97.5 43 ALA B CA 1
ATOM 3704 C C . ALA B 1 43 ? -17.859 6.238 0.949 1 97.5 43 ALA B C 1
ATOM 3706 O O . ALA B 1 43 ? -17.391 5.355 0.221 1 97.5 43 ALA B O 1
ATOM 3707 N N . ILE B 1 44 ? -18.391 5.969 2.137 1 97.75 44 ILE B N 1
ATOM 3708 C CA . ILE B 1 44 ? -18.469 4.617 2.686 1 97.75 44 ILE B CA 1
ATOM 3709 C C . ILE B 1 44 ? -19.328 3.736 1.777 1 97.75 44 ILE B C 1
ATOM 3711 O O . ILE B 1 44 ? -18.938 2.605 1.465 1 97.75 44 ILE B O 1
ATOM 3715 N N . LYS B 1 45 ? -20.438 4.277 1.326 1 97.5 45 LYS B N 1
ATOM 3716 C CA . LYS B 1 45 ? -21.312 3.537 0.43 1 97.5 45 LYS B CA 1
ATOM 3717 C C . LYS B 1 45 ? -20.609 3.199 -0.881 1 97.5 45 LYS B C 1
ATOM 3719 O O . LYS B 1 45 ? -20.781 2.102 -1.418 1 97.5 45 LYS B O 1
ATOM 3724 N N . ALA B 1 46 ? -19.875 4.129 -1.383 1 98.06 46 ALA B N 1
ATOM 3725 C CA . ALA B 1 46 ? -19.141 3.906 -2.625 1 98.06 46 ALA B CA 1
ATOM 3726 C C . ALA B 1 46 ? -18.078 2.818 -2.453 1 98.06 46 ALA B C 1
ATOM 3728 O O . ALA B 1 46 ? -17.875 1.989 -3.344 1 98.06 46 ALA B O 1
ATOM 3729 N N . VAL B 1 47 ? -17.375 2.807 -1.351 1 97.88 47 VAL B N 1
ATOM 3730 C CA . VAL B 1 47 ? -16.391 1.773 -1.052 1 97.88 47 VAL B CA 1
ATOM 3731 C C . VAL B 1 47 ? -17.078 0.405 -1.021 1 97.88 47 VAL B C 1
ATOM 3733 O O . VAL B 1 47 ? -16.562 -0.56 -1.597 1 97.88 47 VAL B O 1
ATOM 3736 N N . GLU B 1 48 ? -18.156 0.336 -0.369 1 97.19 48 GLU B N 1
ATOM 3737 C CA . GLU B 1 48 ? -18.906 -0.918 -0.258 1 97.19 48 GLU B CA 1
ATOM 3738 C C . GLU B 1 48 ? -19.328 -1.427 -1.63 1 97.19 48 GLU B C 1
ATOM 3740 O O . GLU B 1 48 ? -19.312 -2.633 -1.887 1 97.19 48 GLU B O 1
ATOM 3745 N N . TYR B 1 49 ? -19.766 -0.526 -2.461 1 98 49 TYR B N 1
ATOM 3746 C CA . TYR B 1 49 ? -20.125 -0.895 -3.824 1 98 49 TYR B CA 1
ATOM 3747 C C . TYR B 1 49 ? -18.953 -1.551 -4.543 1 98 49 TYR B C 1
ATOM 3749 O O . TYR B 1 49 ? -19.109 -2.623 -5.137 1 98 49 TYR B O 1
ATOM 3757 N N . TRP B 1 50 ? -17.812 -0.947 -4.48 1 98.19 50 TRP B N 1
ATOM 3758 C CA . TRP B 1 50 ? -16.656 -1.46 -5.203 1 98.19 50 TRP B CA 1
ATOM 3759 C C . TRP B 1 50 ? -16.156 -2.766 -4.59 1 98.19 50 TRP B C 1
ATOM 3761 O O . TRP B 1 50 ? -15.695 -3.658 -5.301 1 98.19 50 TRP B O 1
ATOM 3771 N N . HIS B 1 51 ? -16.203 -2.91 -3.244 1 97.62 51 HIS B N 1
ATOM 3772 C CA . HIS B 1 51 ? -15.906 -4.188 -2.613 1 97.62 51 HIS B CA 1
ATOM 3773 C C . HIS B 1 51 ? -16.828 -5.293 -3.133 1 97.62 51 HIS B C 1
ATOM 3775 O O . HIS B 1 51 ? -16.359 -6.402 -3.408 1 97.62 51 HIS B O 1
ATOM 3781 N N . SER B 1 52 ? -18.062 -4.91 -3.203 1 98 52 SER B N 1
ATOM 3782 C CA . SER B 1 52 ? -19.031 -5.887 -3.682 1 98 52 SER B CA 1
ATOM 3783 C C . SER B 1 52 ? -18.719 -6.336 -5.105 1 98 52 SER B C 1
ATOM 3785 O O . SER B 1 52 ? -18.766 -7.527 -5.41 1 98 52 SER B O 1
ATOM 3787 N N . GLN B 1 53 ? -18.359 -5.398 -5.977 1 98 53 GLN B N 1
ATOM 3788 C CA . GLN B 1 53 ? -18 -5.73 -7.348 1 98 53 GLN B CA 1
ATOM 3789 C C . GLN B 1 53 ? -16.766 -6.625 -7.387 1 98 53 GLN B C 1
ATOM 3791 O O . GLN B 1 53 ? -16.734 -7.613 -8.125 1 98 53 GLN B O 1
ATOM 3796 N N . ALA B 1 54 ? -15.797 -6.305 -6.594 1 97.75 54 ALA B N 1
ATOM 3797 C CA . ALA B 1 54 ? -14.555 -7.066 -6.555 1 97.75 54 ALA B CA 1
ATOM 3798 C C . ALA B 1 54 ? -14.789 -8.484 -6.031 1 97.75 54 ALA B C 1
ATOM 3800 O O . ALA B 1 54 ? -14.141 -9.43 -6.473 1 97.75 54 ALA B O 1
ATOM 3801 N N . ASN B 1 55 ? -15.68 -8.578 -5.066 1 97.75 55 ASN B N 1
ATOM 3802 C CA . ASN B 1 55 ? -15.914 -9.867 -4.422 1 97.75 55 ASN B CA 1
ATOM 3803 C C . ASN B 1 55 ? -16.75 -10.789 -5.301 1 97.75 55 ASN B C 1
ATOM 3805 O O . ASN B 1 55 ? -16.578 -12.008 -5.27 1 97.75 55 ASN B O 1
ATOM 3809 N N . LYS B 1 56 ? -17.641 -10.234 -6.098 1 97.88 56 LYS B N 1
ATOM 3810 C CA . LYS B 1 56 ? -18.531 -11.023 -6.934 1 97.88 56 LYS B CA 1
ATOM 3811 C C . LYS B 1 56 ? -17.781 -11.688 -8.086 1 97.88 56 LYS B C 1
ATOM 3813 O O . LYS B 1 56 ? -18.094 -12.805 -8.484 1 97.88 56 LYS B O 1
ATOM 3818 N N . GLN B 1 57 ? -16.891 -10.969 -8.648 1 97.75 57 GLN B N 1
ATOM 3819 C CA . GLN B 1 57 ? -16.047 -11.469 -9.734 1 97.75 57 GLN B CA 1
ATOM 3820 C C . GLN B 1 57 ? -14.703 -10.75 -9.766 1 97.75 57 GLN B C 1
ATOM 3822 O O . GLN B 1 57 ? -14.516 -9.812 -10.547 1 97.75 57 GLN B O 1
ATOM 3827 N N . PRO B 1 58 ? -13.719 -11.203 -8.992 1 96.56 58 PRO B N 1
ATOM 3828 C CA . PRO B 1 58 ? -12.453 -10.5 -8.781 1 96.56 58 PRO B CA 1
ATOM 3829 C C . PRO B 1 58 ? -11.703 -10.227 -10.078 1 96.56 58 PRO B C 1
ATOM 3831 O O . PRO B 1 58 ? -11.148 -9.141 -10.266 1 96.56 58 PRO B O 1
ATOM 3834 N N . LEU B 1 59 ? -11.672 -11.141 -11.016 1 96.31 59 LEU B N 1
ATOM 3835 C CA . LEU B 1 59 ? -10.891 -10.984 -12.234 1 96.31 59 LEU B CA 1
ATOM 3836 C C . LEU B 1 59 ? -11.555 -9.984 -13.18 1 96.31 59 LEU B C 1
ATOM 3838 O O . LEU B 1 59 ? -10.867 -9.273 -13.914 1 96.31 59 LEU B O 1
ATOM 3842 N N . LYS B 1 60 ? -12.891 -9.969 -13.195 1 96.69 60 LYS B N 1
ATOM 3843 C CA . LYS B 1 60 ? -13.57 -8.961 -14 1 96.69 60 LYS B CA 1
ATOM 3844 C C . LYS B 1 60 ? -13.141 -7.551 -13.602 1 96.69 60 LYS B C 1
ATOM 3846 O O . LYS B 1 60 ? -12.766 -6.742 -14.453 1 96.69 60 LYS B O 1
ATOM 3851 N N . LEU B 1 61 ? -13.133 -7.312 -12.344 1 96.38 61 LEU B N 1
ATOM 3852 C CA . LEU B 1 61 ? -12.773 -5.973 -11.891 1 96.38 61 LEU B CA 1
ATOM 3853 C C . LEU B 1 61 ? -11.281 -5.723 -12.062 1 96.38 61 LEU B C 1
ATOM 3855 O O . LEU B 1 61 ? -10.875 -4.738 -12.68 1 96.38 61 LEU B O 1
ATOM 3859 N N . HIS B 1 62 ? -10.461 -6.645 -11.609 1 94.69 62 HIS B N 1
ATOM 3860 C CA . HIS B 1 62 ? -9.039 -6.363 -11.438 1 94.69 62 HIS B CA 1
ATOM 3861 C C . HIS B 1 62 ? -8.281 -6.559 -12.75 1 94.69 62 HIS B C 1
ATOM 3863 O O . HIS B 1 62 ? -7.273 -5.895 -12.992 1 94.69 62 HIS B O 1
ATOM 3869 N N . ASP B 1 63 ? -8.742 -7.438 -13.586 1 92.62 63 ASP B N 1
ATOM 3870 C CA . ASP B 1 63 ? -8 -7.734 -14.812 1 92.62 63 ASP B CA 1
ATOM 3871 C C . ASP B 1 63 ? -8.617 -7.02 -16.016 1 92.62 63 ASP B C 1
ATOM 3873 O O . ASP B 1 63 ? -7.918 -6.676 -16.969 1 92.62 63 ASP B O 1
ATOM 3877 N N . ARG B 1 64 ? -9.891 -6.77 -15.953 1 94.88 64 ARG B N 1
ATOM 3878 C CA . ARG B 1 64 ? -10.547 -6.312 -17.172 1 94.88 64 ARG B CA 1
ATOM 3879 C C . ARG B 1 64 ? -11.031 -4.875 -17.031 1 94.88 64 ARG B C 1
ATOM 3881 O O . ARG B 1 64 ? -10.891 -4.074 -17.953 1 94.88 64 ARG B O 1
ATOM 3888 N N . ASP B 1 65 ? -11.516 -4.492 -15.844 1 96.81 65 ASP B N 1
ATOM 3889 C CA . ASP B 1 65 ? -12.219 -3.215 -15.727 1 96.81 65 ASP B CA 1
ATOM 3890 C C . ASP B 1 65 ? -11.352 -2.182 -15 1 96.81 65 ASP B C 1
ATOM 3892 O O . ASP B 1 65 ? -11.633 -0.981 -15.062 1 96.81 65 ASP B O 1
ATOM 3896 N N . LEU B 1 66 ? -10.336 -2.549 -14.391 1 96.62 66 LEU B N 1
ATOM 3897 C CA . LEU B 1 66 ? -9.672 -1.729 -13.375 1 96.62 66 LEU B CA 1
ATOM 3898 C C . LEU B 1 66 ? -9.016 -0.508 -14.008 1 96.62 66 LEU B C 1
ATOM 3900 O O . LEU B 1 66 ? -9.227 0.62 -13.562 1 96.62 66 LEU B O 1
ATOM 3904 N N . PHE B 1 67 ? -8.305 -0.681 -15.062 1 94.44 67 PHE B N 1
ATOM 3905 C CA . PHE B 1 67 ? -7.453 0.379 -15.586 1 94.44 67 PHE B CA 1
ATOM 3906 C C . PHE B 1 67 ? -8.289 1.551 -16.094 1 94.44 67 PHE B C 1
ATOM 3908 O O . PHE B 1 67 ? -8.062 2.695 -15.688 1 94.44 67 PHE B O 1
ATOM 3915 N N . PRO B 1 68 ? -9.336 1.32 -16.922 1 96.56 68 PRO B N 1
ATOM 3916 C CA . PRO B 1 68 ? -10.18 2.449 -17.344 1 96.56 68 PRO B CA 1
ATOM 3917 C C . PRO B 1 68 ? -10.852 3.145 -16.156 1 96.56 68 PRO B C 1
ATOM 3919 O O . PRO B 1 68 ? -11.031 4.367 -16.172 1 96.56 68 PRO B O 1
ATOM 3922 N N . LEU B 1 69 ? -11.227 2.389 -15.164 1 98.19 69 LEU B N 1
ATOM 3923 C CA . LEU B 1 69 ? -11.867 2.963 -13.992 1 98.19 69 LEU B CA 1
ATOM 3924 C C . LEU B 1 69 ? -10.898 3.844 -13.211 1 98.19 69 LEU B C 1
ATOM 3926 O O . LEU B 1 69 ? -11.266 4.914 -12.734 1 98.19 69 LEU B O 1
ATOM 3930 N N . LEU B 1 70 ? -9.656 3.41 -13.102 1 97.88 70 LEU B N 1
ATOM 3931 C CA . LEU B 1 70 ? -8.641 4.203 -12.414 1 97.88 70 LEU B CA 1
ATOM 3932 C C . LEU B 1 70 ? -8.297 5.461 -13.203 1 97.88 70 LEU B C 1
ATOM 3934 O O . LEU B 1 70 ? -8.016 6.508 -12.625 1 97.88 70 LEU B O 1
ATOM 3938 N N . MET B 1 71 ? -8.336 5.367 -14.516 1 97.62 71 MET B N 1
ATOM 3939 C CA . MET B 1 71 ? -8.125 6.551 -15.344 1 97.62 71 MET B CA 1
ATOM 3940 C C . MET B 1 71 ? -9.227 7.578 -15.117 1 97.62 71 MET B C 1
ATOM 3942 O O . MET B 1 71 ? -8.961 8.781 -15.086 1 97.62 71 MET B O 1
ATOM 3946 N N . GLN B 1 72 ? -10.422 7.082 -14.938 1 98.38 72 GLN B N 1
ATOM 3947 C CA . GLN B 1 72 ? -11.523 7.984 -14.609 1 98.38 72 GLN B CA 1
ATOM 3948 C C . GLN B 1 72 ? -11.281 8.695 -13.281 1 98.38 72 GLN B C 1
ATOM 3950 O O . GLN B 1 72 ? -11.594 9.875 -13.141 1 98.38 72 GLN B O 1
ATOM 3955 N N . SER B 1 73 ? -10.742 7.953 -12.375 1 98.69 73 SER B N 1
ATOM 3956 C CA . SER B 1 73 ? -10.398 8.555 -11.086 1 98.69 73 SER B CA 1
ATOM 3957 C C . SER B 1 73 ? -9.336 9.633 -11.242 1 98.69 73 SER B C 1
ATOM 3959 O O . SER B 1 73 ? -9.445 10.711 -10.656 1 98.69 73 SER B O 1
ATOM 3961 N N . ILE B 1 74 ? -8.328 9.367 -12.031 1 98.69 74 ILE B N 1
ATOM 3962 C CA . ILE B 1 74 ? -7.246 10.312 -12.273 1 98.69 74 ILE B CA 1
ATOM 3963 C C . ILE B 1 74 ? -7.789 11.555 -12.977 1 98.69 74 ILE B C 1
ATOM 3965 O O . ILE B 1 74 ? -7.453 12.68 -12.617 1 98.69 74 ILE B O 1
ATOM 3969 N N . GLU B 1 75 ? -8.672 11.352 -13.906 1 98.69 75 GLU B N 1
ATOM 3970 C CA . GLU B 1 75 ? -9.258 12.469 -14.641 1 98.69 75 GLU B CA 1
ATOM 3971 C C . GLU B 1 75 ? -10.102 13.352 -13.727 1 98.69 75 GLU B C 1
ATOM 3973 O O . GLU B 1 75 ? -10.055 14.578 -13.82 1 98.69 75 GLU B O 1
ATOM 3978 N N . ALA B 1 76 ? -10.875 12.734 -12.891 1 98.69 76 ALA B N 1
ATOM 3979 C CA . ALA B 1 76 ? -11.688 13.492 -11.945 1 98.69 76 ALA B CA 1
ATOM 3980 C C . ALA B 1 76 ? -10.805 14.32 -11.008 1 98.69 76 ALA B C 1
ATOM 3982 O O . ALA B 1 76 ? -11.109 15.484 -10.734 1 98.69 76 ALA B O 1
ATOM 3983 N N . LEU B 1 77 ? -9.742 13.727 -10.57 1 98.56 77 LEU B N 1
ATOM 3984 C CA . LEU B 1 77 ? -8.805 14.43 -9.703 1 98.56 77 LEU B CA 1
ATOM 3985 C C . LEU B 1 77 ? -8.125 15.578 -10.438 1 98.56 77 LEU B C 1
ATOM 3987 O O . LEU B 1 77 ? -7.953 16.656 -9.883 1 98.56 77 LEU B O 1
ATOM 3991 N N . ALA B 1 78 ? -7.711 15.258 -11.641 1 98.75 78 ALA B N 1
ATOM 3992 C CA . ALA B 1 78 ? -7.055 16.281 -12.445 1 98.75 78 ALA B CA 1
ATOM 3993 C C . ALA B 1 78 ? -7.938 17.516 -12.594 1 98.75 78 ALA B C 1
ATOM 3995 O O . ALA B 1 78 ? -7.465 18.641 -12.461 1 98.75 78 ALA B O 1
ATOM 3996 N N . THR B 1 79 ? -9.164 17.266 -12.844 1 98.5 79 THR B N 1
ATOM 3997 C CA . THR B 1 79 ? -10.109 18.375 -12.984 1 98.5 79 THR B CA 1
ATOM 3998 C C . THR B 1 79 ? -10.227 19.156 -11.672 1 98.5 79 THR B C 1
ATOM 4000 O O . THR B 1 79 ? -10.188 20.391 -11.672 1 98.5 79 THR B O 1
ATOM 4003 N N . PHE B 1 80 ? -10.328 18.5 -10.617 1 98.5 80 PHE B N 1
ATOM 4004 C CA . PHE B 1 80 ? -10.508 19.125 -9.305 1 98.5 80 PHE B CA 1
ATOM 4005 C C . PHE B 1 80 ? -9.273 19.938 -8.922 1 98.5 80 PHE B C 1
ATOM 4007 O O . PHE B 1 80 ? -9.383 20.969 -8.273 1 98.5 80 PHE B O 1
ATOM 4014 N N . LEU B 1 81 ? -8.086 19.438 -9.352 1 98.5 81 LEU B N 1
ATOM 4015 C CA . LEU B 1 81 ? -6.812 20.031 -8.961 1 98.5 81 LEU B CA 1
ATOM 4016 C C . LEU B 1 81 ? -6.305 20.984 -10.039 1 98.5 81 LEU B C 1
ATOM 4018 O O . LEU B 1 81 ? -5.203 21.516 -9.93 1 98.5 81 LEU B O 1
ATOM 4022 N N . GLU B 1 82 ? -7.062 21.141 -11.156 1 98.31 82 GLU B N 1
ATOM 4023 C CA . GLU B 1 82 ? -6.738 22.031 -12.266 1 98.31 82 GLU B CA 1
ATOM 4024 C C . GLU B 1 82 ? -5.438 21.625 -12.938 1 98.31 82 GLU B C 1
ATOM 4026 O O . GLU B 1 82 ? -4.543 22.453 -13.141 1 98.31 82 GLU B O 1
ATOM 4031 N N . VAL B 1 83 ? -5.379 20.391 -13.211 1 98.5 83 VAL B N 1
ATOM 4032 C CA . VAL B 1 83 ? -4.297 19.812 -14.008 1 98.5 83 VAL B CA 1
ATOM 4033 C C . VAL B 1 83 ? -4.793 19.547 -15.43 1 98.5 83 VAL B C 1
ATOM 4035 O O . VAL B 1 83 ? -5.66 18.688 -15.641 1 98.5 83 VAL B O 1
ATOM 4038 N N . SER B 1 84 ? -4.234 20.188 -16.391 1 98.12 84 SER B N 1
ATOM 4039 C CA . SER B 1 84 ? -4.711 20.109 -17.766 1 98.12 84 SER B CA 1
ATOM 4040 C C . SER B 1 84 ? -4.355 18.766 -18.406 1 98.12 84 SER B C 1
ATOM 4042 O O . SER B 1 84 ? -5.121 18.234 -19.203 1 98.12 84 SER B O 1
ATOM 4044 N N . ASN B 1 85 ? -3.188 18.219 -18.062 1 98 85 ASN B N 1
ATOM 4045 C CA . ASN B 1 85 ? -2.75 16.938 -18.578 1 98 85 ASN B CA 1
ATOM 4046 C C . ASN B 1 85 ? -2.822 15.844 -17.516 1 98 85 ASN B C 1
ATOM 4048 O O . ASN B 1 85 ? -1.872 15.648 -16.75 1 98 85 ASN B O 1
ATOM 4052 N N . PRO B 1 86 ? -3.836 15.039 -17.5 1 97.88 86 PRO B N 1
ATOM 4053 C CA . PRO B 1 86 ? -4.012 14.023 -16.453 1 97.88 86 PRO B CA 1
ATOM 4054 C C . PRO B 1 86 ? -2.859 13.023 -16.406 1 97.88 86 PRO B C 1
ATOM 4056 O O . PRO B 1 86 ? -2.68 12.328 -15.406 1 97.88 86 PRO B O 1
ATOM 4059 N N . LYS B 1 87 ? -2.09 12.883 -17.484 1 96.25 87 LYS B N 1
ATOM 4060 C CA . LYS B 1 87 ? -0.977 11.938 -17.531 1 96.25 87 LYS B CA 1
ATOM 4061 C C . LYS B 1 87 ? 0.118 12.336 -16.547 1 96.25 87 LYS B C 1
ATOM 4063 O O . LYS B 1 87 ? 0.998 11.531 -16.234 1 96.25 87 LYS B O 1
ATOM 4068 N N . GLU B 1 88 ? 0.045 13.562 -16 1 97.62 88 GLU B N 1
ATOM 4069 C CA . GLU B 1 88 ? 1.024 14.07 -15.047 1 97.62 88 GLU B CA 1
ATOM 4070 C C . GLU B 1 88 ? 0.662 13.672 -13.617 1 97.62 88 GLU B C 1
ATOM 4072 O O . GLU B 1 88 ? 1.431 13.906 -12.688 1 97.62 88 GLU B O 1
ATOM 4077 N N . LEU B 1 89 ? -0.503 13 -13.508 1 98.19 89 LEU B N 1
ATOM 4078 C CA . LEU B 1 89 ? -0.977 12.609 -12.18 1 98.19 89 LEU B CA 1
ATOM 4079 C C . LEU B 1 89 ? -0.921 11.102 -12 1 98.19 89 LEU B C 1
ATOM 4081 O O . LEU B 1 89 ? -1.256 10.352 -12.922 1 98.19 89 LEU B O 1
ATOM 4085 N N . VAL B 1 90 ? -0.485 10.672 -10.805 1 98.06 90 VAL B N 1
ATOM 4086 C CA . VAL B 1 90 ? -0.583 9.266 -10.445 1 98.06 90 VAL B CA 1
ATOM 4087 C C . VAL B 1 90 ? -1.252 9.125 -9.078 1 98.06 90 VAL B C 1
ATOM 4089 O O . VAL B 1 90 ? -1.244 10.062 -8.281 1 98.06 90 VAL B O 1
ATOM 4092 N N . LEU B 1 91 ? -1.904 8.008 -8.844 1 98.19 91 LEU B N 1
ATOM 4093 C CA . LEU B 1 91 ? -2.543 7.711 -7.566 1 98.19 91 LEU B CA 1
ATOM 4094 C C . LEU B 1 91 ? -1.565 7.023 -6.617 1 98.19 91 LEU B C 1
ATOM 4096 O O . LEU B 1 91 ? -0.679 6.289 -7.059 1 98.19 91 LEU B O 1
ATOM 4100 N N . LEU B 1 92 ? -1.698 7.328 -5.371 1 97.81 92 LEU B N 1
ATOM 4101 C CA . LEU B 1 92 ? -0.859 6.805 -4.297 1 97.81 92 LEU B CA 1
ATOM 4102 C C . LEU B 1 92 ? -1.711 6.328 -3.125 1 97.81 92 LEU B C 1
ATOM 4104 O O . LEU B 1 92 ? -2.842 6.785 -2.945 1 97.81 92 LEU B O 1
ATOM 4108 N N . PRO B 1 93 ? -1.132 5.438 -2.336 1 96.75 93 PRO B N 1
ATOM 4109 C CA . PRO B 1 93 ? -1.846 5.094 -1.103 1 96.75 93 PRO B CA 1
ATOM 4110 C C . PRO B 1 93 ? -1.827 6.227 -0.077 1 96.75 93 PRO B C 1
ATOM 4112 O O . PRO B 1 93 ? -2.742 6.336 0.744 1 96.75 93 PRO B O 1
ATOM 4115 N N . ASN B 1 94 ? -0.828 7.023 -0.056 1 97.44 94 ASN B N 1
ATOM 4116 C CA . ASN B 1 94 ? -0.659 8.133 0.876 1 97.44 94 ASN B CA 1
ATOM 4117 C C . ASN B 1 94 ? 0.451 9.078 0.428 1 97.44 94 ASN B C 1
ATOM 4119 O O . ASN B 1 94 ? 1.25 8.734 -0.445 1 97.44 94 ASN B O 1
ATOM 4123 N N . ALA B 1 95 ? 0.537 10.211 1.01 1 97.75 95 ALA B N 1
ATOM 4124 C CA . ALA B 1 95 ? 1.511 11.227 0.634 1 97.75 95 ALA B CA 1
ATOM 4125 C C . ALA B 1 95 ? 2.936 10.758 0.913 1 97.75 95 ALA B C 1
ATOM 4127 O O . ALA B 1 95 ? 3.861 11.086 0.167 1 97.75 95 ALA B O 1
ATOM 4128 N N . THR B 1 96 ? 3.156 10.016 1.988 1 97.69 96 THR B N 1
ATOM 4129 C CA . THR B 1 96 ? 4.48 9.523 2.352 1 97.69 96 THR B CA 1
ATOM 4130 C C . THR B 1 96 ? 5.078 8.695 1.22 1 97.69 96 THR B C 1
ATOM 4132 O O . THR B 1 96 ? 6.258 8.836 0.896 1 97.69 96 THR B O 1
ATOM 4135 N N . SER B 1 97 ? 4.27 7.863 0.59 1 97.69 97 SER B N 1
ATOM 4136 C CA . SER B 1 97 ? 4.73 7.047 -0.53 1 97.69 97 SER B CA 1
ATOM 4137 C C . SER B 1 97 ? 5.184 7.918 -1.698 1 97.69 97 SER B C 1
ATOM 4139 O O . SER B 1 97 ? 6.156 7.598 -2.381 1 97.69 97 SER B O 1
ATOM 4141 N N . GLY B 1 98 ? 4.453 8.977 -1.926 1 98.38 98 GLY B N 1
ATOM 4142 C CA . GLY B 1 98 ? 4.816 9.883 -2.998 1 98.38 98 GLY B CA 1
ATOM 4143 C C . GLY B 1 98 ? 6.098 10.648 -2.721 1 98.38 98 GLY B C 1
ATOM 4144 O O . GLY B 1 98 ? 6.945 10.789 -3.605 1 98.38 98 GLY B O 1
ATOM 4145 N N . LEU B 1 99 ? 6.211 11.156 -1.472 1 98.56 99 LEU B N 1
ATOM 4146 C CA . LEU B 1 99 ? 7.43 11.844 -1.074 1 98.56 99 LEU B CA 1
ATOM 4147 C C . LEU B 1 99 ? 8.648 10.938 -1.228 1 98.56 99 LEU B C 1
ATOM 4149 O O . LEU B 1 99 ? 9.664 11.352 -1.783 1 98.56 99 LEU B O 1
ATOM 4153 N N . HIS B 1 100 ? 8.508 9.734 -0.812 1 97.88 100 HIS B N 1
ATOM 4154 C CA . HIS B 1 100 ? 9.617 8.789 -0.907 1 97.88 100 HIS B CA 1
ATOM 4155 C C . HIS B 1 100 ? 9.938 8.453 -2.361 1 97.88 100 HIS B C 1
ATOM 4157 O O . HIS B 1 100 ? 11.102 8.305 -2.729 1 97.88 100 HIS B O 1
ATOM 4163 N N . ALA B 1 101 ? 8.922 8.258 -3.191 1 97.5 101 ALA B N 1
ATOM 4164 C CA . ALA B 1 101 ? 9.109 7.941 -4.605 1 97.5 101 ALA B CA 1
ATOM 4165 C C . ALA B 1 101 ? 9.93 9.016 -5.305 1 97.5 101 ALA B C 1
ATOM 4167 O O . ALA B 1 101 ? 10.891 8.711 -6.008 1 97.5 101 ALA B O 1
ATOM 4168 N N . VAL B 1 102 ? 9.594 10.266 -5.078 1 98.12 102 VAL B N 1
ATOM 4169 C CA . VAL B 1 102 ? 10.281 11.383 -5.734 1 98.12 102 VAL B CA 1
ATOM 4170 C C . VAL B 1 102 ? 11.703 11.5 -5.199 1 98.12 102 VAL B C 1
ATOM 4172 O O . VAL B 1 102 ? 12.656 11.57 -5.977 1 98.12 102 VAL B O 1
ATOM 4175 N N . LEU B 1 103 ? 11.859 11.492 -3.893 1 97.06 103 LEU B N 1
ATOM 4176 C CA . LEU B 1 103 ? 13.18 11.641 -3.281 1 97.06 103 LEU B CA 1
ATOM 4177 C C . LEU B 1 103 ? 14.125 10.539 -3.742 1 97.06 103 LEU B C 1
ATOM 4179 O O . LEU B 1 103 ? 15.25 10.812 -4.148 1 97.06 103 LEU B O 1
ATOM 4183 N N . ALA B 1 104 ? 13.664 9.344 -3.748 1 94.69 104 ALA B N 1
ATOM 4184 C CA . ALA B 1 104 ? 14.508 8.219 -4.148 1 94.69 104 ALA B CA 1
ATOM 4185 C C . ALA B 1 104 ? 14.852 8.289 -5.633 1 94.69 104 ALA B C 1
ATOM 4187 O O . ALA B 1 104 ? 16 8.078 -6.023 1 94.69 104 ALA B O 1
ATOM 4188 N N . SER B 1 105 ? 13.812 8.57 -6.461 1 94.81 105 SER B N 1
ATOM 4189 C CA . SER B 1 105 ? 14.031 8.625 -7.902 1 94.81 105 SER B CA 1
ATOM 4190 C C . SER B 1 105 ? 15.062 9.688 -8.273 1 94.81 105 SER B C 1
ATOM 4192 O O . SER B 1 105 ? 15.883 9.484 -9.164 1 94.81 105 SER B O 1
ATOM 4194 N N . ILE B 1 106 ? 15.055 10.773 -7.566 1 94.62 106 ILE B N 1
ATOM 4195 C CA . ILE B 1 106 ? 15.938 11.891 -7.895 1 94.62 106 ILE B CA 1
ATOM 4196 C C . ILE B 1 106 ? 17.328 11.633 -7.312 1 94.62 106 ILE B C 1
ATOM 4198 O O . ILE B 1 106 ? 18.328 11.75 -8.016 1 94.62 106 ILE B O 1
ATOM 4202 N N . LEU B 1 107 ? 17.422 11.211 -6.109 1 92.94 107 LEU B N 1
ATOM 4203 C CA . LEU B 1 107 ? 18.703 11.141 -5.402 1 92.94 107 LEU B CA 1
ATOM 4204 C C . LEU B 1 107 ? 19.469 9.891 -5.805 1 92.94 107 LEU B C 1
ATOM 4206 O O . LEU B 1 107 ? 20.688 9.82 -5.613 1 92.94 107 LEU B O 1
ATOM 4210 N N . GLN B 1 108 ? 18.781 8.93 -6.332 1 87.31 108 GLN B N 1
ATOM 4211 C CA . GLN B 1 108 ? 19.469 7.715 -6.766 1 87.31 108 GLN B CA 1
ATOM 4212 C C . GLN B 1 108 ? 19.797 7.77 -8.258 1 87.31 108 GLN B C 1
ATOM 4214 O O . GLN B 1 108 ? 20.453 6.875 -8.789 1 87.31 108 GLN B O 1
ATOM 4219 N N . SER B 1 109 ? 19.281 8.789 -8.844 1 86.69 109 SER B N 1
ATOM 4220 C CA . SER B 1 109 ? 19.531 8.938 -10.273 1 86.69 109 SER B CA 1
ATOM 4221 C C . SER B 1 109 ? 20.984 9.312 -10.547 1 86.69 109 SER B C 1
ATOM 4223 O O . SER B 1 109 ? 21.594 10.07 -9.789 1 86.69 109 SER B O 1
ATOM 4225 N N . ARG B 1 110 ? 21.5 8.906 -11.656 1 77.75 110 ARG B N 1
ATOM 4226 C CA . ARG B 1 110 ? 22.844 9.258 -12.102 1 77.75 110 ARG B CA 1
ATOM 4227 C C . ARG B 1 110 ? 22.922 10.719 -12.547 1 77.75 110 ARG B C 1
ATOM 4229 O O . ARG B 1 110 ? 24 11.297 -12.625 1 77.75 110 ARG B O 1
ATOM 4236 N N . LEU B 1 111 ? 21.781 11.273 -12.711 1 70.75 111 LEU B N 1
ATOM 4237 C CA . LEU B 1 111 ? 21.703 12.664 -13.148 1 70.75 111 LEU B CA 1
ATOM 4238 C C . LEU B 1 111 ? 22 13.609 -11.984 1 70.75 111 LEU B C 1
ATOM 4240 O O . LEU B 1 111 ? 22.312 14.781 -12.203 1 70.75 111 LEU B O 1
ATOM 4244 N N . ALA B 1 112 ? 21.906 13.031 -10.82 1 71.19 112 ALA B N 1
ATOM 4245 C CA . ALA B 1 112 ? 22.125 13.875 -9.648 1 71.19 112 ALA B CA 1
ATOM 4246 C C . ALA B 1 112 ? 23.578 13.836 -9.203 1 71.19 112 ALA B C 1
ATOM 4248 O O . ALA B 1 112 ? 24 12.906 -8.508 1 71.19 112 ALA B O 1
ATOM 4249 N N . LYS B 1 113 ? 24.438 14.82 -9.578 1 71.19 113 LYS B N 1
ATOM 4250 C CA . LYS B 1 113 ? 25.859 14.852 -9.281 1 71.19 113 LYS B CA 1
ATOM 4251 C C . LYS B 1 113 ? 26.125 15.203 -7.82 1 71.19 113 LYS B C 1
ATOM 4253 O O . LYS B 1 113 ? 26.922 14.555 -7.152 1 71.19 113 LYS B O 1
ATOM 4258 N N . ALA B 1 114 ? 25.547 16.203 -7.301 1 73.75 114 ALA B N 1
ATOM 4259 C CA . ALA B 1 114 ? 25.812 16.672 -5.945 1 73.75 114 ALA B CA 1
ATOM 4260 C C . ALA B 1 114 ? 24.906 15.977 -4.938 1 73.75 114 ALA B C 1
ATOM 4262 O O . ALA B 1 114 ? 25.312 15.727 -3.799 1 73.75 114 ALA B O 1
ATOM 4263 N N . LYS B 1 115 ? 23.688 15.555 -5.125 1 90.5 115 LYS B N 1
ATOM 4264 C CA . LYS B 1 115 ? 22.625 14.93 -4.332 1 90.5 115 LYS B CA 1
ATOM 4265 C C . LYS B 1 115 ? 22.422 15.664 -3.012 1 90.5 115 LYS B C 1
ATOM 4267 O O . LYS B 1 115 ? 22.562 15.078 -1.938 1 90.5 115 LYS B O 1
ATOM 4272 N N . THR B 1 116 ? 22.109 16.984 -3.014 1 95.75 116 THR B N 1
ATOM 4273 C CA . THR B 1 116 ? 21.891 17.859 -1.868 1 95.75 116 THR B CA 1
ATOM 4274 C C . THR B 1 116 ? 20.422 18.297 -1.802 1 95.75 116 THR B C 1
ATOM 4276 O O . THR B 1 116 ? 19.906 18.875 -2.762 1 95.75 116 THR B O 1
ATOM 4279 N N . VAL B 1 117 ? 19.844 18 -0.652 1 97.62 117 VAL B N 1
ATOM 4280 C CA . VAL B 1 117 ? 18.453 18.391 -0.427 1 97.62 117 VAL B CA 1
ATOM 4281 C C . VAL B 1 117 ? 18.375 19.516 0.601 1 97.62 117 VAL B C 1
ATOM 4283 O O . VAL B 1 117 ? 19.047 19.453 1.635 1 97.62 117 VAL B O 1
ATOM 4286 N N . VAL B 1 118 ? 17.641 20.562 0.275 1 98.38 118 VAL B N 1
ATOM 4287 C CA . VAL B 1 118 ? 17.375 21.656 1.205 1 98.38 118 VAL B CA 1
ATOM 4288 C C . VAL B 1 118 ? 15.938 21.578 1.703 1 98.38 118 VAL B C 1
ATOM 4290 O O . VAL B 1 118 ? 15.016 21.344 0.92 1 98.38 118 VAL B O 1
ATOM 4293 N N . LEU B 1 119 ? 15.742 21.672 2.98 1 98.62 119 LEU B N 1
ATOM 4294 C CA . LEU B 1 119 ? 14.398 21.734 3.559 1 98.62 119 LEU B CA 1
ATOM 4295 C C . LEU B 1 119 ? 14.391 22.578 4.824 1 98.62 119 LEU B C 1
ATOM 4297 O O . LEU B 1 119 ? 15.453 22.953 5.336 1 98.62 119 LEU B O 1
ATOM 4301 N N . PHE B 1 120 ? 13.25 23.016 5.242 1 98.56 120 PHE B N 1
ATOM 4302 C CA . PHE B 1 120 ? 13.094 23.734 6.5 1 98.56 120 PHE B CA 1
ATOM 4303 C C . PHE B 1 120 ? 12.859 22.766 7.652 1 98.56 120 PHE B C 1
ATOM 4305 O O . PHE B 1 120 ? 12.414 21.641 7.438 1 98.56 120 PHE B O 1
ATOM 4312 N N . SER B 1 121 ? 13.109 23.188 8.859 1 97.5 121 SER B N 1
ATOM 4313 C CA . SER B 1 121 ? 12.93 22.375 10.062 1 97.5 121 SER B CA 1
ATOM 4314 C C . SER B 1 121 ? 11.461 22.062 10.297 1 97.5 121 SER B C 1
ATOM 4316 O O . SER B 1 121 ? 11.125 21.172 11.094 1 97.5 121 SER B O 1
ATOM 4318 N N . THR B 1 122 ? 10.555 22.641 9.547 1 95.62 122 THR B N 1
ATOM 4319 C CA . THR B 1 122 ? 9.117 22.438 9.703 1 95.62 122 THR B CA 1
ATOM 4320 C C . THR B 1 122 ? 8.672 21.172 8.977 1 95.62 122 THR B C 1
ATOM 4322 O O . THR B 1 122 ? 7.512 20.766 9.086 1 95.62 122 THR B O 1
ATOM 4325 N N . ARG B 1 123 ? 9.602 20.531 8.305 1 93.19 123 ARG B N 1
ATOM 4326 C CA . ARG B 1 123 ? 9.266 19.375 7.48 1 93.19 123 ARG B CA 1
ATOM 4327 C C . ARG B 1 123 ? 8.57 18.297 8.305 1 93.19 123 ARG B C 1
ATOM 4329 O O . ARG B 1 123 ? 8.789 18.203 9.516 1 93.19 123 ARG B O 1
ATOM 4336 N N . TYR B 1 124 ? 7.691 17.609 7.633 1 92.56 124 TYR B N 1
ATOM 4337 C CA . TYR B 1 124 ? 7.074 16.438 8.25 1 92.56 124 TYR B CA 1
ATOM 4338 C C . TYR B 1 124 ? 8.125 15.398 8.625 1 92.56 124 TYR B C 1
ATOM 4340 O O . TYR B 1 124 ? 9.102 15.211 7.898 1 92.56 124 TYR B O 1
ATOM 4348 N N . ASP B 1 125 ? 7.938 14.68 9.648 1 90.44 125 ASP B N 1
ATOM 4349 C CA . ASP B 1 125 ? 8.922 13.75 10.203 1 90.44 125 ASP B CA 1
ATOM 4350 C C . ASP B 1 125 ? 9.234 12.633 9.219 1 90.44 125 ASP B C 1
ATOM 4352 O O . ASP B 1 125 ? 10.367 12.141 9.164 1 90.44 125 ASP B O 1
ATOM 4356 N N . ALA B 1 126 ? 8.297 12.242 8.508 1 93.38 126 ALA B N 1
ATOM 4357 C CA . ALA B 1 126 ? 8.508 11.172 7.539 1 93.38 126 ALA B CA 1
ATOM 4358 C C . ALA B 1 126 ? 9.539 11.57 6.492 1 93.38 126 ALA B C 1
ATOM 4360 O O . ALA B 1 126 ? 10.305 10.734 6.008 1 93.38 126 ALA B O 1
ATOM 4361 N N . VAL B 1 127 ? 9.586 12.828 6.121 1 96.25 127 VAL B N 1
ATOM 4362 C CA . VAL B 1 127 ? 10.539 13.312 5.133 1 96.25 127 VAL B CA 1
ATOM 4363 C C . VAL B 1 127 ? 11.961 13.125 5.656 1 96.25 127 VAL B C 1
ATOM 4365 O O . VAL B 1 127 ? 12.844 12.656 4.93 1 96.25 127 VAL B O 1
ATOM 4368 N N . ARG B 1 128 ? 12.148 13.477 6.875 1 93.5 128 ARG B N 1
ATOM 4369 C CA . ARG B 1 128 ? 13.477 13.312 7.461 1 93.5 128 ARG B CA 1
ATOM 4370 C C . ARG B 1 128 ? 13.867 11.844 7.539 1 93.5 128 ARG B C 1
ATOM 4372 O O . ARG B 1 128 ? 15.023 11.484 7.297 1 93.5 128 ARG B O 1
ATOM 4379 N N . ALA B 1 129 ? 12.961 11.008 7.918 1 94.5 129 ALA B N 1
ATOM 4380 C CA . ALA B 1 129 ? 13.219 9.57 7.973 1 94.5 129 ALA B CA 1
ATOM 4381 C C . ALA B 1 129 ? 13.594 9.023 6.598 1 94.5 129 ALA B C 1
ATOM 4383 O O . ALA B 1 129 ? 14.508 8.203 6.477 1 94.5 129 ALA B O 1
ATOM 4384 N N . ILE B 1 130 ? 12.898 9.438 5.559 1 96.06 130 ILE B N 1
ATOM 4385 C CA . ILE B 1 130 ? 13.18 9.031 4.184 1 96.06 130 ILE B CA 1
ATOM 4386 C C . ILE B 1 130 ? 14.602 9.445 3.805 1 96.06 130 ILE B C 1
ATOM 4388 O O . ILE B 1 130 ? 15.375 8.625 3.301 1 96.06 130 ILE B O 1
ATOM 4392 N N . LEU B 1 131 ? 14.922 10.68 4.102 1 95.75 131 LEU B N 1
ATOM 4393 C CA . LEU B 1 131 ? 16.25 11.195 3.744 1 95.75 131 LEU B CA 1
ATOM 4394 C C . LEU B 1 131 ? 17.344 10.461 4.512 1 95.75 131 LEU B C 1
ATOM 4396 O O . LEU B 1 131 ? 18.406 10.172 3.961 1 95.75 131 LEU B O 1
ATOM 4400 N N . GLN B 1 132 ? 17.062 10.172 5.793 1 93.56 132 GLN B N 1
ATOM 4401 C CA . GLN B 1 132 ? 18.031 9.398 6.574 1 93.56 132 GLN B CA 1
ATOM 4402 C C . GLN B 1 132 ? 18.25 8.016 5.969 1 93.56 132 GLN B C 1
ATOM 4404 O O . GLN B 1 132 ? 19.375 7.535 5.898 1 93.56 132 GLN B O 1
ATOM 4409 N N . SER B 1 133 ? 17.188 7.398 5.574 1 92.12 133 SER B N 1
ATOM 4410 C CA . SER B 1 133 ? 17.297 6.086 4.949 1 92.12 133 SER B CA 1
ATOM 4411 C C . SER B 1 133 ? 18.109 6.148 3.668 1 92.12 133 SER B C 1
ATOM 4413 O O . SER B 1 133 ? 18.922 5.258 3.396 1 92.12 133 SER B O 1
ATOM 4415 N N . LEU B 1 134 ? 17.906 7.148 2.879 1 92 134 LEU B N 1
ATOM 4416 C CA . LEU B 1 134 ? 18.656 7.32 1.635 1 92 134 LEU B CA 1
ATOM 4417 C C . LEU B 1 134 ? 20.125 7.617 1.914 1 92 134 LEU B C 1
ATOM 4419 O O . LEU B 1 134 ? 21 7.195 1.161 1 92 134 LEU B O 1
ATOM 4423 N N . GLN B 1 135 ? 20.375 8.352 3.018 1 90.81 135 GLN B N 1
ATOM 4424 C CA . GLN B 1 135 ? 21.75 8.602 3.439 1 90.81 135 GLN B CA 1
ATOM 4425 C C . GLN B 1 135 ? 22.438 7.305 3.875 1 90.81 135 GLN B C 1
ATOM 4427 O O . GLN B 1 135 ? 23.625 7.105 3.605 1 90.81 135 GLN B O 1
ATOM 4432 N N . ASP B 1 136 ? 21.672 6.453 4.484 1 86.62 136 ASP B N 1
ATOM 4433 C CA . ASP B 1 136 ? 22.219 5.219 5.043 1 86.62 136 ASP B CA 1
ATOM 4434 C C . ASP B 1 136 ? 22.484 4.188 3.949 1 86.62 136 ASP B C 1
ATOM 4436 O O . ASP B 1 136 ? 23.359 3.34 4.082 1 86.62 136 ASP B O 1
ATOM 4440 N N . THR B 1 137 ? 21.781 4.156 2.855 1 77.69 137 THR B N 1
ATOM 4441 C CA . THR B 1 137 ? 21.781 3.035 1.923 1 77.69 137 THR B CA 1
ATOM 4442 C C . THR B 1 137 ? 22.469 3.42 0.616 1 77.69 137 THR B C 1
ATOM 4444 O O . THR B 1 137 ? 22.828 2.553 -0.184 1 77.69 137 THR B O 1
ATOM 4447 N N . HIS B 1 138 ? 22.578 4.645 0.342 1 72.06 138 HIS B N 1
ATOM 4448 C CA . HIS B 1 138 ? 23.047 5.004 -0.989 1 72.06 138 HIS B CA 1
ATOM 4449 C C . HIS B 1 138 ? 24.406 5.719 -0.919 1 72.06 138 HIS B C 1
ATOM 4451 O O . HIS B 1 138 ? 24.656 6.492 0.008 1 72.06 138 HIS B O 1
ATOM 4457 N N . GLU B 1 139 ? 25.281 5.137 -1.752 1 64.06 139 GLU B N 1
ATOM 4458 C CA . GLU B 1 139 ? 26.484 5.859 -2.129 1 64.06 139 GLU B CA 1
ATOM 4459 C C . GLU B 1 139 ? 26.359 6.457 -3.527 1 64.06 139 GLU B C 1
ATOM 4461 O O . GLU B 1 139 ? 25.75 5.855 -4.414 1 64.06 139 GLU B O 1
ATOM 4466 N N . PRO B 1 140 ? 26.828 7.828 -3.918 1 63.88 140 PRO B N 1
ATOM 4467 C CA . PRO B 1 140 ? 27.516 8.727 -2.98 1 63.88 140 PRO B CA 1
ATOM 4468 C C . PRO B 1 140 ? 26.547 9.352 -1.969 1 63.88 140 PRO B C 1
ATOM 4470 O O . PRO B 1 140 ? 25.344 9.391 -2.199 1 63.88 140 PRO B O 1
ATOM 4473 N N . HIS B 1 141 ? 27 9.984 -1.057 1 80.94 141 HIS B N 1
ATOM 4474 C CA . HIS B 1 141 ? 26.344 10.383 0.187 1 80.94 141 HIS B CA 1
ATOM 4475 C C . HIS B 1 141 ? 25.359 11.516 -0.049 1 80.94 141 HIS B C 1
ATOM 4477 O O . HIS B 1 141 ? 25.672 12.5 -0.722 1 80.94 141 HIS B O 1
ATOM 4483 N N . VAL B 1 142 ? 24.109 11.352 0.153 1 91.62 142 VAL B N 1
ATOM 4484 C CA . VAL B 1 142 ? 23.062 12.352 0.204 1 91.62 142 VAL B CA 1
ATOM 4485 C C . VAL B 1 142 ? 23.359 13.367 1.304 1 91.62 142 VAL B C 1
ATOM 4487 O O . VAL B 1 142 ? 23.688 12.992 2.432 1 91.62 142 VAL B O 1
ATOM 4490 N N . HIS B 1 143 ? 23.438 14.648 0.899 1 95 143 HIS B N 1
ATOM 4491 C CA . HIS B 1 143 ? 23.609 15.734 1.857 1 95 143 HIS B CA 1
ATOM 4492 C C . HIS B 1 143 ? 22.281 16.438 2.117 1 95 143 HIS B C 1
ATOM 4494 O O . HIS B 1 143 ? 21.547 16.75 1.182 1 95 143 HIS B O 1
ATOM 4500 N N . VAL B 1 144 ? 21.969 16.656 3.396 1 96.94 144 VAL B N 1
ATOM 4501 C CA . VAL B 1 144 ? 20.734 17.328 3.768 1 96.94 144 VAL B CA 1
ATOM 4502 C C . VAL B 1 144 ? 21.047 18.625 4.512 1 96.94 144 VAL B C 1
ATOM 4504 O O . VAL B 1 144 ? 21.734 18.594 5.535 1 96.94 144 VAL B O 1
ATOM 4507 N N . HIS B 1 145 ? 20.688 19.734 3.928 1 98 145 HIS B N 1
ATOM 4508 C CA . HIS B 1 145 ? 20.719 21 4.648 1 98 145 HIS B CA 1
ATOM 4509 C C . HIS B 1 145 ? 19.344 21.344 5.211 1 98 145 HIS B C 1
ATOM 4511 O O . HIS B 1 145 ? 18.453 21.766 4.473 1 98 145 HIS B O 1
ATOM 4517 N N . GLU B 1 146 ? 19.203 21.219 6.453 1 98.25 146 GLU B N 1
ATOM 4518 C CA . GLU B 1 146 ? 17.984 21.609 7.145 1 98.25 146 GLU B CA 1
ATOM 4519 C C . GLU B 1 146 ? 18.125 23.016 7.738 1 98.25 146 GLU B C 1
ATOM 4521 O O . GLU B 1 146 ? 18.891 23.219 8.672 1 98.25 146 GLU B O 1
ATOM 4526 N N . GLU B 1 147 ? 17.406 23.953 7.141 1 98.44 147 GLU B N 1
ATOM 4527 C CA . GLU B 1 147 ? 17.422 25.328 7.625 1 98.44 147 GLU B CA 1
ATOM 4528 C C . GLU B 1 147 ? 16.391 25.547 8.719 1 98.44 147 GLU B C 1
ATOM 4530 O O . GLU B 1 147 ? 15.195 25.281 8.516 1 98.44 147 GLU B O 1
ATOM 4535 N N . GLU B 1 148 ? 16.828 26.031 9.859 1 98.12 148 GLU B N 1
ATOM 4536 C CA . GLU B 1 148 ? 15.914 26.297 10.969 1 98.12 148 GLU B CA 1
ATOM 4537 C C . GLU B 1 148 ? 14.922 27.422 10.617 1 98.12 148 GLU B C 1
ATOM 4539 O O . GLU B 1 148 ? 15.328 28.5 10.203 1 98.12 148 GLU B O 1
ATOM 4544 N N . LEU B 1 149 ? 13.711 27.109 10.727 1 98.38 149 LEU B N 1
ATOM 4545 C CA . LEU B 1 149 ? 12.633 28.078 10.547 1 98.38 149 LEU B CA 1
ATOM 4546 C C . LEU B 1 149 ? 11.766 28.156 11.797 1 98.38 149 LEU B C 1
ATOM 4548 O O . LEU B 1 149 ? 10.922 27.281 12.039 1 98.38 149 LEU B O 1
ATOM 4552 N N . SER B 1 150 ? 11.891 29.234 12.562 1 97 150 SER B N 1
ATOM 4553 C CA . SER B 1 150 ? 11.117 29.406 13.789 1 97 150 SER B CA 1
ATOM 4554 C C . SER B 1 150 ? 9.633 29.594 13.484 1 97 150 SER B C 1
ATOM 4556 O O . SER B 1 150 ? 9.266 29.891 12.344 1 97 150 SER B O 1
ATOM 4558 N N . LEU B 1 151 ? 8.812 29.391 14.492 1 96.19 151 LEU B N 1
ATOM 4559 C CA . LEU B 1 151 ? 7.383 29.609 14.328 1 96.19 151 LEU B CA 1
ATOM 4560 C C . LEU B 1 151 ? 7.098 31.047 13.891 1 96.19 151 LEU B C 1
ATOM 4562 O O . LEU B 1 151 ? 6.336 31.266 12.945 1 96.19 151 LEU B O 1
ATOM 4566 N N . SER B 1 152 ? 7.715 31.984 14.523 1 94.69 152 SER B N 1
ATOM 4567 C CA . SER B 1 152 ? 7.5 33.406 14.203 1 94.69 152 SER B CA 1
ATOM 4568 C C . SER B 1 152 ? 7.945 33.719 12.781 1 94.69 152 SER B C 1
ATOM 4570 O O . SER B 1 152 ? 7.25 34.438 12.055 1 94.69 152 SER B O 1
ATOM 4572 N N . ASP B 1 153 ? 9.109 33.156 12.359 1 96.75 153 ASP B N 1
ATOM 4573 C CA . ASP B 1 153 ? 9.617 33.406 11.016 1 96.75 153 ASP B CA 1
ATOM 4574 C C . ASP B 1 153 ? 8.703 32.781 9.961 1 96.75 153 ASP B C 1
ATOM 4576 O O . ASP B 1 153 ? 8.562 33.312 8.859 1 96.75 153 ASP B O 1
ATOM 4580 N N . SER B 1 154 ? 8.102 31.688 10.305 1 96.62 154 SER B N 1
ATOM 4581 C CA . SER B 1 154 ? 7.262 30.969 9.344 1 96.62 154 SER B CA 1
ATOM 4582 C C . SER B 1 154 ? 6.023 31.797 8.984 1 96.62 154 SER B C 1
ATOM 4584 O O . SER B 1 154 ? 5.449 31.609 7.91 1 96.62 154 SER B O 1
ATOM 4586 N N . TYR B 1 155 ? 5.598 32.75 9.836 1 95.69 155 TYR B N 1
ATOM 4587 C CA . TYR B 1 155 ? 4.41 33.562 9.609 1 95.69 155 TYR B CA 1
ATOM 4588 C C . TYR B 1 155 ? 4.738 34.75 8.742 1 95.69 155 TYR B C 1
ATOM 4590 O O . TYR B 1 155 ? 3.84 35.5 8.305 1 95.69 155 TYR B O 1
ATOM 4598 N N . ASP B 1 156 ? 5.984 34.969 8.5 1 96.38 156 ASP B N 1
ATOM 4599 C CA . ASP B 1 156 ? 6.445 36.094 7.684 1 96.38 156 ASP B CA 1
ATOM 4600 C C . ASP B 1 156 ? 7.039 35.625 6.363 1 96.38 156 ASP B C 1
ATOM 4602 O O . ASP B 1 156 ? 8.156 35.094 6.332 1 96.38 156 ASP B O 1
ATOM 4606 N N . ASP B 1 157 ? 6.379 35.938 5.258 1 97.69 157 ASP B N 1
ATOM 4607 C CA . ASP B 1 157 ? 6.766 35.406 3.945 1 97.69 157 ASP B CA 1
ATOM 4608 C C . ASP B 1 157 ? 8.18 35.844 3.578 1 97.69 157 ASP B C 1
ATOM 4610 O O . ASP B 1 157 ? 8.945 35.062 3.004 1 97.69 157 ASP B O 1
ATOM 4614 N N . ASN B 1 158 ? 8.516 37.062 3.887 1 98.06 158 ASN B N 1
ATOM 4615 C CA . ASN B 1 158 ? 9.844 37.562 3.553 1 98.06 158 ASN B CA 1
ATOM 4616 C C . ASN B 1 158 ? 10.93 36.844 4.348 1 98.06 158 ASN B C 1
ATOM 4618 O O . ASN B 1 158 ? 12.008 36.562 3.814 1 98.06 158 ASN B O 1
ATOM 4622 N N . LYS B 1 159 ? 10.625 36.594 5.559 1 98.25 159 LYS B N 1
ATOM 4623 C CA . LYS B 1 159 ? 11.609 35.875 6.383 1 98.25 159 LYS B CA 1
ATOM 4624 C C . LYS B 1 159 ? 11.797 34.438 5.906 1 98.25 159 LYS B C 1
ATOM 4626 O O . LYS B 1 159 ? 12.898 33.906 5.98 1 98.25 159 LYS B O 1
ATOM 4631 N N . VAL B 1 160 ? 10.711 33.812 5.488 1 98.62 160 VAL B N 1
ATOM 4632 C CA . VAL B 1 160 ? 10.812 32.469 4.918 1 98.62 160 VAL B CA 1
ATOM 4633 C C . VAL B 1 160 ? 11.742 32.469 3.709 1 98.62 160 VAL B C 1
ATOM 4635 O O . VAL B 1 160 ? 12.625 31.625 3.582 1 98.62 160 VAL B O 1
ATOM 4638 N N . LEU B 1 161 ? 11.578 33.469 2.812 1 98.62 161 LEU B N 1
ATOM 4639 C CA . LEU B 1 161 ? 12.406 33.562 1.615 1 98.62 161 LEU B CA 1
ATOM 4640 C C . LEU B 1 161 ? 13.852 33.875 1.979 1 98.62 161 LEU B C 1
ATOM 4642 O O . LEU B 1 161 ? 14.781 33.406 1.328 1 98.62 161 LEU B O 1
ATOM 4646 N N . ASP B 1 162 ? 14.039 34.719 3.029 1 98.62 162 ASP B N 1
ATOM 4647 C CA . ASP B 1 162 ? 15.383 35 3.51 1 98.62 162 ASP B CA 1
ATOM 4648 C C . ASP B 1 162 ? 16.078 33.719 3.994 1 98.62 162 ASP B C 1
ATOM 4650 O O . ASP B 1 162 ? 17.266 33.531 3.73 1 98.62 162 ASP B O 1
ATOM 4654 N N . LYS B 1 163 ? 15.352 32.938 4.684 1 98.69 163 LYS B N 1
ATOM 4655 C CA . LYS B 1 163 ? 15.906 31.688 5.188 1 98.69 163 LYS B CA 1
ATOM 4656 C C . LYS B 1 163 ? 16.25 30.75 4.043 1 98.69 163 LYS B C 1
ATOM 4658 O O . LYS B 1 163 ? 17.234 30.016 4.113 1 98.69 163 LYS B O 1
ATOM 4663 N N . LEU B 1 164 ? 15.406 30.734 3.027 1 98.62 164 LEU B N 1
ATOM 4664 C CA . LEU B 1 164 ? 15.703 29.938 1.841 1 98.62 164 LEU B CA 1
ATOM 4665 C C . LEU B 1 164 ? 17 30.406 1.193 1 98.62 164 LEU B C 1
ATOM 4667 O O . LEU B 1 164 ? 17.844 29.578 0.827 1 98.62 164 LEU B O 1
ATOM 4671 N N . GLU B 1 165 ? 17.188 31.703 1.085 1 98.19 165 GLU B N 1
ATOM 4672 C CA . GLU B 1 165 ? 18.406 32.25 0.518 1 98.19 165 GLU B CA 1
ATOM 4673 C C . GLU B 1 165 ? 19.625 31.922 1.372 1 98.19 165 GLU B C 1
ATOM 4675 O O . GLU B 1 165 ? 20.703 31.656 0.842 1 98.19 165 GLU B O 1
ATOM 4680 N N . LYS B 1 166 ? 19.422 32 2.627 1 98.44 166 LYS B N 1
ATOM 4681 C CA . LYS B 1 166 ? 20.5 31.609 3.543 1 98.44 166 LYS B CA 1
ATOM 4682 C C . LYS B 1 166 ? 20.906 30.156 3.33 1 98.44 166 LYS B C 1
ATOM 4684 O O . LYS B 1 166 ? 22.094 29.844 3.316 1 98.44 166 LYS B O 1
ATOM 4689 N N . ALA B 1 167 ? 19.953 29.312 3.164 1 98.38 167 ALA B N 1
ATOM 4690 C CA . ALA B 1 167 ? 20.219 27.906 2.916 1 98.38 167 ALA B CA 1
ATOM 4691 C C . ALA B 1 167 ? 21 27.719 1.616 1 98.38 167 ALA B C 1
ATOM 4693 O O . ALA B 1 167 ? 21.953 26.938 1.562 1 98.38 167 ALA B O 1
ATOM 4694 N N . PHE B 1 168 ? 20.641 28.406 0.582 1 97.62 168 PHE B N 1
ATOM 4695 C CA . PHE B 1 168 ? 21.328 28.328 -0.703 1 97.62 168 PHE B CA 1
ATOM 4696 C C . PHE B 1 168 ? 22.781 28.766 -0.57 1 97.62 168 PHE B C 1
ATOM 4698 O O . PHE B 1 168 ? 23.688 28.078 -1.06 1 97.62 168 PHE B O 1
ATOM 4705 N N . LYS B 1 169 ? 22.953 29.844 0.125 1 97.5 169 LYS B N 1
ATOM 4706 C CA . LYS B 1 169 ? 24.312 30.375 0.314 1 97.5 169 LYS B CA 1
ATOM 4707 C C . LYS B 1 169 ? 25.172 29.391 1.113 1 97.5 169 LYS B C 1
ATOM 4709 O O . LYS B 1 169 ? 26.344 29.203 0.811 1 97.5 169 LYS B O 1
ATOM 4714 N N . ALA B 1 170 ? 24.578 28.828 2.094 1 97.94 170 ALA B N 1
ATOM 4715 C CA . ALA B 1 170 ? 25.312 27.875 2.924 1 97.94 170 ALA B CA 1
ATOM 4716 C C . ALA B 1 170 ? 25.734 26.656 2.111 1 97.94 170 ALA B C 1
ATOM 4718 O O . ALA B 1 170 ? 26.859 26.172 2.26 1 97.94 170 ALA B O 1
ATOM 4719 N N . VAL B 1 171 ? 24.828 26.156 1.3 1 96.69 171 VAL B N 1
ATOM 4720 C CA . VAL B 1 171 ? 25.141 25 0.466 1 96.69 171 VAL B CA 1
ATOM 4721 C C . VAL B 1 171 ? 26.219 25.375 -0.551 1 96.69 171 VAL B C 1
ATOM 4723 O O . VAL B 1 171 ? 27.188 24.641 -0.744 1 96.69 171 VAL B O 1
ATOM 4726 N N . GLU B 1 172 ? 26.125 26.516 -1.146 1 94.75 172 GLU B N 1
ATOM 4727 C CA . GLU B 1 172 ? 27.109 26.984 -2.117 1 94.75 172 GLU B CA 1
ATOM 4728 C C . GLU B 1 172 ? 28.484 27.172 -1.469 1 94.75 172 GLU B C 1
ATOM 4730 O O . GLU B 1 172 ? 29.5 26.844 -2.062 1 94.75 172 GLU B O 1
ATOM 4735 N N . ALA B 1 173 ? 28.469 27.672 -0.314 1 97 173 ALA B N 1
ATOM 4736 C CA . ALA B 1 173 ? 29.703 27.922 0.415 1 97 173 ALA B CA 1
ATOM 4737 C C . ALA B 1 173 ? 30.422 26.609 0.727 1 97 173 ALA B C 1
ATOM 4739 O O . ALA B 1 173 ? 31.656 26.594 0.882 1 97 173 ALA B O 1
ATOM 4740 N N . SER B 1 174 ? 29.703 25.562 0.807 1 94.44 174 SER B N 1
ATOM 4741 C CA . SER B 1 174 ? 30.297 24.266 1.081 1 94.44 174 SER B CA 1
ATOM 4742 C C . SER B 1 174 ? 30.781 23.594 -0.202 1 94.44 174 SER B C 1
ATOM 4744 O O . SER B 1 174 ? 31.234 22.453 -0.177 1 94.44 174 SER B O 1
ATOM 4746 N N . GLY B 1 175 ? 30.516 24.266 -1.333 1 93.19 175 GLY B N 1
ATOM 4747 C CA . GLY B 1 175 ? 31 23.75 -2.609 1 93.19 175 GLY B CA 1
ATOM 4748 C C . GLY B 1 175 ? 30.016 22.812 -3.285 1 93.19 175 GLY B C 1
ATOM 4749 O O . GLY B 1 175 ? 30.359 22.125 -4.242 1 93.19 175 GLY B O 1
ATOM 4750 N N . ARG B 1 176 ? 28.734 22.828 -2.779 1 92.81 176 ARG B N 1
ATOM 4751 C CA . ARG B 1 176 ? 27.719 21.938 -3.334 1 92.81 176 ARG B CA 1
ATOM 4752 C C . ARG B 1 176 ? 26.641 22.719 -4.074 1 92.81 176 ARG B C 1
ATOM 4754 O O . ARG B 1 176 ? 26.578 23.953 -3.971 1 92.81 176 ARG B O 1
ATOM 4761 N N . SER B 1 177 ? 25.969 22 -4.84 1 93.25 177 SER B N 1
ATOM 4762 C CA . SER B 1 177 ? 24.781 22.547 -5.488 1 93.25 177 SER B CA 1
ATOM 4763 C C . SER B 1 177 ? 23.516 21.875 -4.98 1 93.25 177 SER B C 1
ATOM 4765 O O . SER B 1 177 ? 23.516 20.688 -4.672 1 93.25 177 SER B O 1
ATOM 4767 N N . VAL B 1 178 ? 22.5 22.703 -4.957 1 95.94 178 VAL B N 1
ATOM 4768 C CA . VAL B 1 178 ? 21.219 22.172 -4.484 1 95.94 178 VAL B CA 1
ATOM 4769 C C . VAL B 1 178 ? 20.578 21.312 -5.574 1 95.94 178 VAL B C 1
ATOM 4771 O O . VAL B 1 178 ? 20.406 21.766 -6.711 1 95.94 178 VAL B O 1
ATOM 4774 N N . THR B 1 179 ? 20.203 20.078 -5.191 1 95.44 179 THR B N 1
ATOM 4775 C CA . THR B 1 179 ? 19.562 19.156 -6.121 1 95.44 179 THR B CA 1
ATOM 4776 C C . THR B 1 179 ? 18.047 19.281 -6.062 1 95.44 179 THR B C 1
ATOM 4778 O O . THR B 1 179 ? 17.375 19.125 -7.078 1 95.44 179 THR B O 1
ATOM 4781 N N . LEU B 1 180 ? 17.547 19.5 -4.883 1 97.12 180 LEU B N 1
ATOM 4782 C CA . LEU B 1 180 ? 16.109 19.5 -4.648 1 97.12 180 LEU B CA 1
ATOM 4783 C C . LEU B 1 180 ? 15.758 20.281 -3.387 1 97.12 180 LEU B C 1
ATOM 4785 O O . LEU B 1 180 ? 16.469 20.188 -2.383 1 97.12 180 LEU B O 1
ATOM 4789 N N . VAL B 1 181 ? 14.711 21.078 -3.461 1 98.5 181 VAL B N 1
ATOM 4790 C CA . VAL B 1 181 ? 14.133 21.719 -2.285 1 98.5 181 VAL B CA 1
ATOM 4791 C C . VAL B 1 181 ? 12.82 21.031 -1.911 1 98.5 181 VAL B C 1
ATOM 4793 O O . VAL B 1 181 ? 11.953 20.812 -2.766 1 98.5 181 VAL B O 1
ATOM 4796 N N . VAL B 1 182 ? 12.695 20.594 -0.684 1 98.75 182 VAL B N 1
ATOM 4797 C CA . VAL B 1 182 ? 11.461 20 -0.159 1 98.75 182 VAL B CA 1
ATOM 4798 C C . VAL B 1 182 ? 10.773 21 0.774 1 98.75 182 VAL B C 1
ATOM 4800 O O . VAL B 1 182 ? 11.391 21.5 1.723 1 98.75 182 VAL B O 1
ATOM 4803 N N . VAL B 1 183 ? 9.484 21.297 0.529 1 98.62 183 VAL B N 1
ATOM 4804 C CA . VAL B 1 183 ? 8.805 22.297 1.345 1 98.62 183 VAL B CA 1
ATOM 4805 C C . VAL B 1 183 ? 7.363 21.859 1.595 1 98.62 183 VAL B C 1
ATOM 4807 O O . VAL B 1 183 ? 6.77 21.156 0.775 1 98.62 183 VAL B O 1
ATOM 4810 N N . ASP B 1 184 ? 6.809 22.234 2.711 1 98.12 184 ASP B N 1
ATOM 4811 C CA . ASP B 1 184 ? 5.398 22.031 3.031 1 98.12 184 ASP B CA 1
ATOM 4812 C C . ASP B 1 184 ? 4.527 23.094 2.359 1 98.12 184 ASP B C 1
ATOM 4814 O O . ASP B 1 184 ? 4.914 24.25 2.277 1 98.12 184 ASP B O 1
ATOM 4818 N N . HIS B 1 185 ? 3.373 22.641 1.895 1 98.69 185 HIS B N 1
ATOM 4819 C CA . HIS B 1 185 ? 2.377 23.641 1.547 1 98.69 185 HIS B CA 1
ATOM 4820 C C . HIS B 1 185 ? 1.732 24.234 2.797 1 98.69 185 HIS B C 1
ATOM 4822 O O . HIS B 1 185 ? 1.71 25.453 2.969 1 98.69 185 HIS B O 1
ATOM 4828 N N . ILE B 1 186 ? 1.2 23.406 3.609 1 98.62 186 ILE B N 1
ATOM 4829 C CA . ILE B 1 186 ? 0.768 23.703 4.973 1 98.62 186 ILE B CA 1
ATOM 4830 C C . ILE B 1 186 ? 1.528 22.828 5.957 1 98.62 186 ILE B C 1
ATOM 4832 O O . ILE B 1 186 ? 1.496 21.594 5.855 1 98.62 186 ILE B O 1
ATOM 4836 N N . THR B 1 187 ? 2.283 23.438 6.879 1 98 187 THR B N 1
ATOM 4837 C CA . THR B 1 187 ? 3.078 22.656 7.824 1 98 187 THR B CA 1
ATOM 4838 C C . THR B 1 187 ? 2.176 21.828 8.734 1 98 187 THR B C 1
ATOM 4840 O O . THR B 1 187 ? 1.151 22.312 9.211 1 98 187 THR B O 1
ATOM 4843 N N . SER B 1 188 ? 2.543 20.609 8.945 1 96.81 188 SER B N 1
ATOM 4844 C CA . SER B 1 188 ? 1.715 19.656 9.672 1 96.81 188 SER B CA 1
ATOM 4845 C C . SER B 1 188 ? 1.653 20 11.156 1 96.81 188 SER B C 1
ATOM 4847 O O . SER B 1 188 ? 0.582 19.953 11.766 1 96.81 188 SER B O 1
ATOM 4849 N N . THR B 1 189 ? 2.74 20.375 11.75 1 96.81 189 THR B N 1
ATOM 4850 C CA . THR B 1 189 ? 2.83 20.594 13.195 1 96.81 189 THR B CA 1
ATOM 4851 C C . THR B 1 189 ? 2.316 21.984 13.555 1 96.81 189 THR B C 1
ATOM 4853 O O . THR B 1 189 ? 1.591 22.156 14.539 1 96.81 189 THR B O 1
ATOM 4856 N N . THR B 1 190 ? 2.6 23 12.695 1 97.31 190 THR B N 1
ATOM 4857 C CA . THR B 1 190 ? 2.387 24.375 13.117 1 97.31 190 THR B CA 1
ATOM 4858 C C . THR B 1 190 ? 1.241 25.016 12.336 1 97.31 190 THR B C 1
ATOM 4860 O O . THR B 1 190 ? 0.837 26.141 12.625 1 97.31 190 THR B O 1
ATOM 4863 N N . ALA B 1 191 ? 0.759 24.344 11.344 1 97.81 191 ALA B N 1
ATOM 4864 C CA . ALA B 1 191 ? -0.397 24.797 10.578 1 97.81 191 ALA B CA 1
ATOM 4865 C C . ALA B 1 191 ? -0.126 26.156 9.93 1 97.81 191 ALA B C 1
ATOM 4867 O O . ALA B 1 191 ? -0.967 27.047 9.984 1 97.81 191 ALA B O 1
ATOM 4868 N N . VAL B 1 192 ? 1.011 26.328 9.352 1 97.56 192 VAL B N 1
ATOM 4869 C CA . VAL B 1 192 ? 1.347 27.562 8.641 1 97.56 192 VAL B CA 1
ATOM 4870 C C . VAL B 1 192 ? 1.265 27.328 7.137 1 97.56 192 VAL B C 1
ATOM 4872 O O . VAL B 1 192 ? 1.805 26.344 6.621 1 97.56 192 VAL B O 1
ATOM 4875 N N . LEU B 1 193 ? 0.525 28.156 6.449 1 98.25 193 LEU B N 1
ATOM 4876 C CA . LEU B 1 193 ? 0.525 28.141 4.992 1 98.25 193 LEU B CA 1
ATOM 4877 C C . LEU B 1 193 ? 1.771 28.844 4.445 1 98.25 193 LEU B C 1
ATOM 4879 O O . LEU B 1 193 ? 1.923 30.047 4.582 1 98.25 193 LEU B O 1
ATOM 4883 N N . MET B 1 194 ? 2.66 28.156 3.781 1 98.31 194 MET B N 1
ATOM 4884 C CA . MET B 1 194 ? 3.932 28.672 3.287 1 98.31 194 MET B CA 1
ATOM 4885 C C . MET B 1 194 ? 3.732 29.484 2.01 1 98.31 194 MET B C 1
ATOM 4887 O O . MET B 1 194 ? 2.799 29.234 1.246 1 98.31 194 MET B O 1
ATOM 4891 N N . PRO B 1 195 ? 4.586 30.484 1.831 1 98.12 195 PRO B N 1
ATOM 4892 C CA . PRO B 1 195 ? 4.508 31.234 0.576 1 98.12 195 PRO B CA 1
ATOM 4893 C C . PRO B 1 195 ? 5.047 30.453 -0.617 1 98.12 195 PRO B C 1
ATOM 4895 O O . PRO B 1 195 ? 6.043 30.859 -1.226 1 98.12 195 PRO B O 1
ATOM 4898 N N . LEU B 1 196 ? 4.359 29.453 -1.001 1 98.38 196 LEU B N 1
ATOM 4899 C CA . LEU B 1 196 ? 4.828 28.391 -1.893 1 98.38 196 LEU B CA 1
ATOM 4900 C C . LEU B 1 196 ? 5.152 28.953 -3.273 1 98.38 196 LEU B C 1
ATOM 4902 O O . LEU B 1 196 ? 6.164 28.594 -3.873 1 98.38 196 LEU B O 1
ATOM 4906 N N . ARG B 1 197 ? 4.301 29.812 -3.828 1 97.88 197 ARG B N 1
ATOM 4907 C CA . ARG B 1 197 ? 4.547 30.391 -5.148 1 97.88 197 ARG B CA 1
ATOM 4908 C C . ARG B 1 197 ? 5.875 31.125 -5.188 1 97.88 197 ARG B C 1
ATOM 4910 O O . ARG B 1 197 ? 6.656 30.969 -6.125 1 97.88 197 ARG B O 1
ATOM 4917 N N . ALA B 1 198 ? 6.082 31.953 -4.176 1 98.38 198 ALA B N 1
ATOM 4918 C CA . ALA B 1 198 ? 7.324 32.719 -4.098 1 98.38 198 ALA B CA 1
ATOM 4919 C C . ALA B 1 198 ? 8.531 31.797 -3.934 1 98.38 198 ALA B C 1
ATOM 4921 O O . ALA B 1 198 ? 9.594 32.031 -4.508 1 98.38 198 ALA B O 1
ATOM 4922 N N . ILE B 1 199 ? 8.375 30.75 -3.176 1 98.75 199 ILE B N 1
ATOM 4923 C CA . ILE B 1 199 ? 9.445 29.766 -2.971 1 98.75 199 ILE B CA 1
ATOM 4924 C C . ILE B 1 199 ? 9.797 29.109 -4.297 1 98.75 199 ILE B C 1
ATOM 4926 O O . ILE B 1 199 ? 10.969 29.016 -4.664 1 98.75 199 ILE B O 1
ATOM 4930 N N . ILE B 1 200 ? 8.781 28.609 -5.027 1 98.69 200 ILE B N 1
ATOM 4931 C CA . ILE B 1 200 ? 8.984 27.922 -6.293 1 98.69 200 ILE B CA 1
ATOM 4932 C C . ILE B 1 200 ? 9.664 28.844 -7.289 1 98.69 200 ILE B C 1
ATOM 4934 O O . ILE B 1 200 ? 10.625 28.453 -7.953 1 98.69 200 ILE B O 1
ATOM 4938 N N . GLU B 1 201 ? 9.211 30.094 -7.352 1 98.12 201 GLU B N 1
ATOM 4939 C CA . GLU B 1 201 ? 9.797 31.062 -8.266 1 98.12 201 GLU B CA 1
ATOM 4940 C C . GLU B 1 201 ? 11.266 31.328 -7.93 1 98.12 201 GLU B C 1
ATOM 4942 O O . GLU B 1 201 ? 12.109 31.406 -8.828 1 98.12 201 GLU B O 1
ATOM 4947 N N . ARG B 1 202 ? 11.57 31.453 -6.672 1 98 202 ARG B N 1
ATOM 4948 C CA . ARG B 1 202 ? 12.945 31.688 -6.238 1 98 202 ARG B CA 1
ATOM 4949 C C . ARG B 1 202 ? 13.828 30.484 -6.602 1 98 202 ARG B C 1
ATOM 4951 O O . ARG B 1 202 ? 14.969 30.672 -7.039 1 98 202 ARG B O 1
ATOM 4958 N N . CYS B 1 203 ? 13.367 29.312 -6.41 1 98.25 203 CYS B N 1
ATOM 4959 C CA . CYS B 1 203 ? 14.109 28.094 -6.738 1 98.25 203 CYS B CA 1
ATOM 4960 C C . CYS B 1 203 ? 14.344 28 -8.242 1 98.25 203 CYS B C 1
ATOM 4962 O O . CYS B 1 203 ? 15.461 27.719 -8.68 1 98.25 203 CYS B O 1
ATOM 4964 N N . HIS B 1 204 ? 13.32 28.297 -9.008 1 97.38 204 HIS B N 1
ATOM 4965 C CA . HIS B 1 204 ? 13.391 28.156 -10.461 1 97.38 204 HIS B CA 1
ATOM 4966 C C . HIS B 1 204 ? 14.305 29.219 -11.07 1 97.38 204 HIS B C 1
ATOM 4968 O O . HIS B 1 204 ? 14.859 29.016 -12.156 1 97.38 204 HIS B O 1
ATOM 4974 N N . SER B 1 205 ? 14.523 30.297 -10.367 1 96.25 205 SER B N 1
ATOM 4975 C CA . SER B 1 205 ? 15.352 31.391 -10.867 1 96.25 205 SER B CA 1
ATOM 4976 C C . SER B 1 205 ? 16.828 31.156 -10.547 1 96.25 205 SER B C 1
ATOM 4978 O O . SER B 1 205 ? 17.688 31.875 -11.055 1 96.25 205 SER B O 1
ATOM 4980 N N . ARG B 1 206 ? 17.109 30.172 -9.867 1 92.44 206 ARG B N 1
ATOM 4981 C CA . ARG B 1 206 ? 18.484 29.922 -9.445 1 92.44 206 ARG B CA 1
ATOM 4982 C C . ARG B 1 206 ? 19.203 29.016 -10.445 1 92.44 206 ARG B C 1
ATOM 4984 O O . ARG B 1 206 ? 18.781 27.891 -10.688 1 92.44 206 ARG B O 1
ATOM 4991 N N . GLY B 1 207 ? 20.25 29.516 -10.992 1 85.81 207 GLY B N 1
ATOM 4992 C CA . GLY B 1 207 ? 21.031 28.703 -11.914 1 85.81 207 GLY B CA 1
ATOM 4993 C C . GLY B 1 207 ? 20.203 28.125 -13.047 1 85.81 207 GLY B C 1
ATOM 4994 O O . GLY B 1 207 ? 19.516 28.859 -13.758 1 85.81 207 GLY B O 1
ATOM 4995 N N . GLN B 1 208 ? 20.234 26.766 -13.055 1 85.38 208 GLN B N 1
ATOM 4996 C CA . GLN B 1 208 ? 19.484 26.062 -14.094 1 85.38 208 GLN B CA 1
ATOM 4997 C C . GLN B 1 208 ? 18.078 25.688 -13.602 1 85.38 208 GLN B C 1
ATOM 4999 O O . GLN B 1 208 ? 17.344 24.969 -14.289 1 85.38 208 GLN B O 1
ATOM 5004 N N . GLY B 1 209 ? 17.734 26.25 -12.461 1 93.81 209 GLY B N 1
ATOM 5005 C CA . GLY B 1 209 ? 16.422 25.953 -11.906 1 93.81 209 GLY B CA 1
ATOM 5006 C C . GLY B 1 209 ? 16.438 24.781 -10.938 1 93.81 209 GLY B C 1
ATOM 5007 O O . GLY B 1 209 ? 16.469 23.625 -11.352 1 93.81 209 GLY B O 1
ATOM 5008 N N . VAL B 1 210 ? 16.359 25.078 -9.703 1 95.81 210 VAL B N 1
ATOM 5009 C CA . VAL B 1 210 ? 16.328 24.047 -8.672 1 95.81 210 VAL B CA 1
ATOM 5010 C C . VAL B 1 210 ? 14.914 23.484 -8.555 1 95.81 210 VAL B C 1
ATOM 5012 O O . VAL B 1 210 ? 13.961 24.219 -8.328 1 95.81 210 VAL B O 1
ATOM 5015 N N . PRO B 1 211 ? 14.719 22.156 -8.75 1 97.06 211 PRO B N 1
ATOM 5016 C CA . PRO B 1 211 ? 13.375 21.578 -8.625 1 97.06 211 PRO B CA 1
ATOM 5017 C C . PRO B 1 211 ? 12.836 21.625 -7.199 1 97.06 211 PRO B C 1
ATOM 5019 O O . PRO B 1 211 ? 13.617 21.594 -6.242 1 97.06 211 PRO B O 1
ATOM 5022 N N . VAL B 1 212 ? 11.484 21.672 -7.094 1 98.69 212 VAL B N 1
ATOM 5023 C CA . VAL B 1 212 ? 10.812 21.766 -5.801 1 98.69 212 VAL B CA 1
ATOM 5024 C C . VAL B 1 212 ? 9.844 20.609 -5.633 1 98.69 212 VAL B C 1
ATOM 5026 O O . VAL B 1 212 ? 9.023 20.344 -6.516 1 98.69 212 VAL B O 1
ATOM 5029 N N . LEU B 1 213 ? 9.969 19.859 -4.551 1 98.88 213 LEU B N 1
ATOM 5030 C CA . LEU B 1 213 ? 9.016 18.859 -4.09 1 98.88 213 LEU B CA 1
ATOM 5031 C C . LEU B 1 213 ? 8.156 19.391 -2.955 1 98.88 213 LEU B C 1
ATOM 5033 O O . LEU B 1 213 ? 8.68 19.781 -1.902 1 98.88 213 LEU B O 1
ATOM 5037 N N . VAL B 1 214 ? 6.844 19.391 -3.188 1 98.94 214 VAL B N 1
ATOM 5038 C CA . VAL B 1 214 ? 5.938 20 -2.217 1 98.94 214 VAL B CA 1
ATOM 5039 C C . VAL B 1 214 ? 5.172 18.906 -1.474 1 98.94 214 VAL B C 1
ATOM 5041 O O . VAL B 1 214 ? 4.523 18.062 -2.096 1 98.94 214 VAL B O 1
ATOM 5044 N N . ASP B 1 215 ? 5.312 18.906 -0.146 1 98.81 215 ASP B N 1
ATOM 5045 C CA . ASP B 1 215 ? 4.391 18.156 0.705 1 98.81 215 ASP B CA 1
ATOM 5046 C C . ASP B 1 215 ? 3.064 18.906 0.858 1 98.81 215 ASP B C 1
ATOM 5048 O O . ASP B 1 215 ? 2.932 19.766 1.721 1 98.81 215 ASP B O 1
ATOM 5052 N N . GLY B 1 216 ? 2.121 18.516 0.051 1 98.81 216 GLY B N 1
ATOM 5053 C CA . GLY B 1 216 ? 0.813 19.141 0.041 1 98.81 216 GLY B CA 1
ATOM 5054 C C . GLY B 1 216 ? -0.267 18.297 0.683 1 98.81 216 GLY B C 1
ATOM 5055 O O . GLY B 1 216 ? -1.43 18.344 0.277 1 98.81 216 GLY B O 1
ATOM 5056 N N . ALA B 1 217 ? 0.063 17.5 1.686 1 98.38 217 ALA B N 1
ATOM 5057 C CA . ALA B 1 217 ? -0.837 16.531 2.301 1 98.38 217 ALA B CA 1
ATOM 5058 C C . ALA B 1 217 ? -2.125 17.203 2.775 1 98.38 217 ALA B C 1
ATOM 5060 O O . ALA B 1 217 ? -3.191 16.578 2.768 1 98.38 217 ALA B O 1
ATOM 5061 N N . HIS B 1 218 ? -2.084 18.469 3.133 1 98.62 218 HIS B N 1
ATOM 5062 C CA . HIS B 1 218 ? -3.23 19.156 3.705 1 98.62 218 HIS B CA 1
ATOM 5063 C C . HIS B 1 218 ? -3.928 20.016 2.658 1 98.62 218 HIS B C 1
ATOM 5065 O O . HIS B 1 218 ? -4.883 20.734 2.975 1 98.62 218 HIS B O 1
ATOM 5071 N N . GLY B 1 219 ? -3.561 20 1.418 1 98.5 219 GLY B N 1
ATOM 5072 C CA . GLY B 1 219 ? -3.994 20.969 0.42 1 98.5 219 GLY B CA 1
ATOM 5073 C C . GLY B 1 219 ? -5.371 20.672 -0.144 1 98.5 219 GLY B C 1
ATOM 5074 O O . GLY B 1 219 ? -6.238 21.547 -0.176 1 98.5 219 GLY B O 1
ATOM 5075 N N . PRO B 1 220 ? -5.652 19.438 -0.539 1 98.25 220 PRO B N 1
ATOM 5076 C CA . PRO B 1 220 ? -6.895 19.125 -1.252 1 98.25 220 PRO B CA 1
ATOM 5077 C C . PRO B 1 220 ? -8.141 19.484 -0.452 1 98.25 220 PRO B C 1
ATOM 5079 O O . PRO B 1 220 ? -8.289 19.062 0.695 1 98.25 220 PRO B O 1
ATOM 5082 N N . LEU B 1 221 ? -9.031 20.266 -1.024 1 98.31 221 LEU B N 1
ATOM 5083 C CA . LEU B 1 221 ? -10.273 20.828 -0.493 1 98.31 221 LEU B CA 1
ATOM 5084 C C . LEU B 1 221 ? -9.992 21.891 0.559 1 98.31 221 LEU B C 1
ATOM 5086 O O . LEU B 1 221 ? -10.773 22.828 0.731 1 98.31 221 LEU B O 1
ATOM 5090 N N . ASN B 1 222 ? -8.891 21.812 1.326 1 98.69 222 ASN B N 1
ATOM 5091 C CA . ASN B 1 222 ? -8.539 22.75 2.381 1 98.69 222 ASN B CA 1
ATOM 5092 C C . ASN B 1 222 ? -8.227 24.141 1.814 1 98.69 222 ASN B C 1
ATOM 5094 O O . ASN B 1 222 ? -8.633 25.156 2.379 1 98.69 222 ASN B O 1
ATOM 5098 N N . ILE B 1 223 ? -7.531 24.188 0.691 1 98.12 223 ILE B N 1
ATOM 5099 C CA . ILE B 1 223 ? -7.219 25.438 0.011 1 98.12 223 ILE B CA 1
ATOM 5100 C C . ILE B 1 223 ? -7.504 25.297 -1.482 1 98.12 223 ILE B C 1
ATOM 5102 O O . ILE B 1 223 ? -7.609 24.188 -2 1 98.12 223 ILE B O 1
ATOM 5106 N N . PRO B 1 224 ? -7.738 26.422 -2.123 1 95.94 224 PRO B N 1
ATOM 5107 C CA . PRO B 1 224 ? -7.848 26.328 -3.58 1 95.94 224 PRO B CA 1
ATOM 5108 C C . PRO B 1 224 ? -6.539 25.906 -4.246 1 95.94 224 PRO B C 1
ATOM 5110 O O . PRO B 1 224 ? -5.52 26.594 -4.086 1 95.94 224 PRO B O 1
ATOM 5113 N N . LEU B 1 225 ? -6.562 24.812 -4.895 1 96.62 225 LEU B N 1
ATOM 5114 C CA . LEU B 1 225 ? -5.352 24.281 -5.504 1 96.62 225 LEU B CA 1
ATOM 5115 C C . LEU B 1 225 ? -5.441 24.328 -7.027 1 96.62 225 LEU B C 1
ATOM 5117 O O . LEU B 1 225 ? -6.359 23.75 -7.617 1 96.62 225 LEU B O 1
ATOM 5121 N N . ASP B 1 226 ? -4.656 25.078 -7.633 1 98.12 226 ASP B N 1
ATOM 5122 C CA . ASP B 1 226 ? -4.375 25.078 -9.062 1 98.12 226 ASP B CA 1
ATOM 5123 C C . ASP B 1 226 ? -2.938 24.641 -9.344 1 98.12 226 ASP B C 1
ATOM 5125 O O . ASP B 1 226 ? -2.033 25.484 -9.406 1 98.12 226 ASP B O 1
ATOM 5129 N N . LEU B 1 227 ? -2.791 23.359 -9.586 1 98.5 227 LEU B N 1
ATOM 5130 C CA . LEU B 1 227 ? -1.449 22.781 -9.641 1 98.5 227 LEU B CA 1
ATOM 5131 C C . LEU B 1 227 ? -0.712 23.25 -10.898 1 98.5 227 LEU B C 1
ATOM 5133 O O . LEU B 1 227 ? 0.508 23.422 -10.875 1 98.5 227 LEU B O 1
ATOM 5137 N N . ASP B 1 228 ? -1.45 23.453 -12 1 98.19 228 ASP B N 1
ATOM 5138 C CA . ASP B 1 228 ? -0.807 24 -13.195 1 98.19 228 ASP B CA 1
ATOM 5139 C C . ASP B 1 228 ? -0.223 25.391 -12.922 1 98.19 228 ASP B C 1
ATOM 5141 O O . ASP B 1 228 ? 0.925 25.656 -13.281 1 98.19 228 ASP B O 1
ATOM 5145 N N . ALA B 1 229 ? -1.005 26.203 -12.242 1 97.88 229 ALA B N 1
ATOM 5146 C CA . ALA B 1 229 ? -0.578 27.578 -11.969 1 97.88 229 ALA B CA 1
ATOM 5147 C C . ALA B 1 229 ? 0.536 27.594 -10.922 1 97.88 229 ALA B C 1
ATOM 5149 O O . ALA B 1 229 ? 1.43 28.438 -10.977 1 97.88 229 ALA B O 1
ATOM 5150 N N . LEU B 1 230 ? 0.448 26.719 -9.93 1 97.69 230 LEU B N 1
ATOM 5151 C CA . LEU B 1 230 ? 1.459 26.641 -8.883 1 97.69 230 LEU B CA 1
ATOM 5152 C C . LEU B 1 230 ? 2.826 26.312 -9.469 1 97.69 230 LEU B C 1
ATOM 5154 O O . LEU B 1 230 ? 3.85 26.797 -8.984 1 97.69 230 LEU B O 1
ATOM 5158 N N . ASN B 1 231 ? 2.867 25.422 -10.453 1 96.69 231 ASN B N 1
ATOM 5159 C CA . ASN B 1 231 ? 4.031 25.078 -11.266 1 96.69 231 ASN B CA 1
ATOM 5160 C C . ASN B 1 231 ? 5.133 24.438 -10.43 1 96.69 231 ASN B C 1
ATOM 5162 O O . ASN B 1 231 ? 6.32 24.672 -10.664 1 96.69 231 ASN B O 1
ATOM 5166 N N . ALA B 1 232 ? 4.77 23.75 -9.367 1 98.38 232 ALA B N 1
ATOM 5167 C CA . ALA B 1 232 ? 5.75 22.938 -8.664 1 98.38 232 ALA B CA 1
ATOM 5168 C C . ALA B 1 232 ? 6.223 21.781 -9.531 1 98.38 232 ALA B C 1
ATOM 5170 O O . ALA B 1 232 ? 5.465 21.266 -10.359 1 98.38 232 ALA B O 1
ATOM 5171 N N . ASP B 1 233 ? 7.48 21.359 -9.375 1 98.56 233 ASP B N 1
ATOM 5172 C CA . ASP B 1 233 ? 8 20.219 -10.141 1 98.56 233 ASP B CA 1
ATOM 5173 C C . ASP B 1 233 ? 7.34 18.922 -9.711 1 98.56 233 ASP B C 1
ATOM 5175 O O . ASP B 1 233 ? 7.047 18.062 -10.547 1 98.56 233 ASP B O 1
ATOM 5179 N N . TYR B 1 234 ? 7.148 18.781 -8.438 1 98.81 234 TYR B N 1
ATOM 5180 C CA . TYR B 1 234 ? 6.504 17.625 -7.816 1 98.81 234 TYR B CA 1
ATOM 5181 C C . TYR B 1 234 ? 5.59 18.062 -6.676 1 98.81 234 TYR B C 1
ATOM 5183 O O . TYR B 1 234 ? 5.984 18.875 -5.832 1 98.81 234 TYR B O 1
ATOM 5191 N N . TYR B 1 235 ? 4.336 17.641 -6.656 1 98.88 235 TYR B N 1
ATOM 5192 C CA . TYR B 1 235 ? 3.375 17.953 -5.605 1 98.88 235 TYR B CA 1
ATOM 5193 C C . TYR B 1 235 ? 2.633 16.703 -5.152 1 98.88 235 TYR B C 1
ATOM 5195 O O . TYR B 1 235 ? 2.008 16.016 -5.965 1 98.88 235 TYR B O 1
ATOM 5203 N N . VAL B 1 236 ? 2.703 16.375 -3.854 1 98.75 236 VAL B N 1
ATOM 5204 C CA . VAL B 1 236 ? 1.968 15.242 -3.295 1 98.75 236 VAL B CA 1
ATOM 5205 C C . VAL B 1 236 ? 0.809 15.75 -2.441 1 98.75 236 VAL B C 1
ATOM 5207 O O . VAL B 1 236 ? 0.927 16.781 -1.771 1 98.75 236 VAL B O 1
ATOM 5210 N N . GLY B 1 237 ? -0.314 15.07 -2.48 1 98.69 237 GLY B N 1
ATOM 5211 C CA . GLY B 1 237 ? -1.447 15.414 -1.634 1 98.69 237 GLY B CA 1
ATOM 5212 C C . GLY B 1 237 ? -2.219 14.203 -1.152 1 98.69 237 GLY B C 1
ATOM 5213 O O . GLY B 1 237 ? -2.211 13.156 -1.805 1 98.69 237 GLY B O 1
ATOM 5214 N N . ASN B 1 238 ? -2.883 14.305 0.018 1 98.5 238 ASN B N 1
ATOM 5215 C CA . ASN B 1 238 ? -3.768 13.266 0.535 1 98.5 238 ASN B CA 1
ATOM 5216 C C . ASN B 1 238 ? -5.223 13.539 0.172 1 98.5 238 ASN B C 1
ATOM 5218 O O . ASN B 1 238 ? -5.703 14.664 0.306 1 98.5 238 ASN B O 1
ATOM 5222 N N . CYS B 1 239 ? -5.859 12.5 -0.208 1 98.44 239 CYS B N 1
ATOM 5223 C CA . CYS B 1 239 ? -7.285 12.641 -0.483 1 98.44 239 CYS B CA 1
ATOM 5224 C C . CYS B 1 239 ? -8.117 12.266 0.74 1 98.44 239 CYS B C 1
ATOM 5226 O O . CYS B 1 239 ? -9.273 12.672 0.855 1 98.44 239 CYS B O 1
ATOM 5228 N N . HIS B 1 240 ? -7.539 11.539 1.693 1 96.75 240 HIS B N 1
ATOM 5229 C CA . HIS B 1 240 ? -8.305 11 2.809 1 96.75 240 HIS B CA 1
ATOM 5230 C C . HIS B 1 240 ? -8.406 12 3.951 1 96.75 240 HIS B C 1
ATOM 5232 O O . HIS B 1 240 ? -9.07 11.734 4.957 1 96.75 240 HIS B O 1
ATOM 5238 N N . LYS B 1 241 ? -7.734 13.133 3.881 1 97.56 241 LYS B N 1
ATOM 5239 C CA . LYS B 1 241 ? -7.84 14.148 4.93 1 97.56 241 LYS B CA 1
ATOM 5240 C C . LYS B 1 241 ? -9.047 15.055 4.699 1 97.56 241 LYS B C 1
ATOM 5242 O O . LYS B 1 241 ? -10.195 14.625 4.859 1 97.56 241 LYS B O 1
ATOM 5247 N N . TRP B 1 242 ? -8.898 16.188 4.07 1 98.62 242 TRP B N 1
ATOM 5248 C CA . TRP B 1 242 ? -9.922 17.219 3.986 1 98.62 242 TRP B CA 1
ATOM 5249 C C . TRP B 1 242 ? -10.977 16.859 2.947 1 98.62 242 TRP B C 1
ATOM 5251 O O . TRP B 1 242 ? -12.141 17.25 3.078 1 98.62 242 TRP B O 1
ATOM 5261 N N . LEU B 1 243 ? -10.586 16.062 1.957 1 98 243 LEU B N 1
ATOM 5262 C CA . LEU B 1 243 ? -11.508 15.602 0.922 1 98 243 LEU B CA 1
ATOM 5263 C C . LEU B 1 243 ? -12.383 14.461 1.436 1 98 243 LEU B C 1
ATOM 5265 O O . LEU B 1 243 ? -13.352 14.07 0.778 1 98 243 LEU B O 1
ATOM 5269 N N . CYS B 1 244 ? -12.078 13.906 2.531 1 98.25 244 CYS B N 1
ATOM 5270 C CA . CYS B 1 244 ? -12.859 12.875 3.211 1 98.25 244 CYS B CA 1
ATOM 5271 C C . CYS B 1 244 ? -13 11.633 2.338 1 98.25 244 CYS B C 1
ATOM 5273 O O . CYS B 1 244 ? -13.984 10.906 2.441 1 98.25 244 CYS B O 1
ATOM 5275 N N . ALA B 1 245 ? -12.078 11.484 1.38 1 97.56 245 ALA B N 1
ATOM 5276 C CA . ALA B 1 245 ? -12.016 10.211 0.676 1 97.56 245 ALA B CA 1
ATOM 5277 C C . ALA B 1 245 ? -11.578 9.086 1.617 1 97.56 245 ALA B C 1
ATOM 5279 O O . ALA B 1 245 ? -11.086 9.344 2.715 1 97.56 245 ALA B O 1
ATOM 5280 N N . PRO B 1 246 ? -11.844 7.875 1.194 1 96.12 246 PRO B N 1
ATOM 5281 C CA . PRO B 1 246 ? -11.398 6.766 2.043 1 96.12 246 PRO B CA 1
ATOM 5282 C C . PRO B 1 246 ? -9.891 6.75 2.246 1 96.12 246 PRO B C 1
ATOM 5284 O O . PRO B 1 246 ? -9.141 7.207 1.377 1 96.12 246 PRO B O 1
ATOM 5287 N N . ARG B 1 247 ? -9.492 6.234 3.404 1 95.62 247 ARG B N 1
ATOM 5288 C CA . ARG B 1 247 ? -8.07 6.078 3.684 1 95.62 247 ARG B CA 1
ATOM 5289 C C . ARG B 1 247 ? -7.398 5.211 2.627 1 95.62 247 ARG B C 1
ATOM 5291 O O . ARG B 1 247 ? -7.98 4.227 2.162 1 95.62 247 ARG B O 1
ATOM 5298 N N . GLY B 1 248 ? -6.195 5.621 2.275 1 95.44 248 GLY B N 1
ATOM 5299 C CA . GLY B 1 248 ? -5.488 4.891 1.235 1 95.44 248 GLY B CA 1
ATOM 5300 C C . GLY B 1 248 ? -5.555 5.57 -0.12 1 95.44 248 GLY B C 1
ATOM 5301 O O . GLY B 1 248 ? -5.297 4.941 -1.148 1 95.44 248 GLY B O 1
ATOM 5302 N N . ALA B 1 249 ? -5.922 6.785 -0.146 1 97.69 249 ALA B N 1
ATOM 5303 C CA . ALA B 1 249 ? -5.996 7.512 -1.409 1 97.69 249 ALA B CA 1
ATOM 5304 C C . ALA B 1 249 ? -5.199 8.812 -1.339 1 97.69 249 ALA B C 1
ATOM 5306 O O . ALA B 1 249 ? -5.398 9.625 -0.43 1 97.69 249 ALA B O 1
ATOM 5307 N N . ALA B 1 250 ? -4.328 9.008 -2.236 1 98.62 250 ALA B N 1
ATOM 5308 C CA . ALA B 1 250 ? -3.469 10.18 -2.404 1 98.62 250 ALA B CA 1
ATOM 5309 C C . ALA B 1 250 ? -3.025 10.328 -3.857 1 98.62 250 ALA B C 1
ATOM 5311 O O . ALA B 1 250 ? -3.434 9.547 -4.723 1 98.62 250 ALA B O 1
ATOM 5312 N N . PHE B 1 251 ? -2.301 11.414 -4.168 1 98.81 251 PHE B N 1
ATOM 5313 C CA . PHE B 1 251 ? -1.831 11.602 -5.535 1 98.81 251 PHE B CA 1
ATOM 5314 C C . PHE B 1 251 ? -0.452 12.25 -5.547 1 98.81 251 PHE B C 1
ATOM 5316 O O . PHE B 1 251 ? -0.017 12.82 -4.543 1 98.81 251 PHE B O 1
ATOM 5323 N N . LEU B 1 252 ? 0.257 12.094 -6.633 1 98.81 252 LEU B N 1
ATOM 5324 C CA . LEU B 1 252 ? 1.492 12.781 -6.996 1 98.81 252 LEU B CA 1
ATOM 5325 C C . LEU B 1 252 ? 1.367 13.438 -8.367 1 98.81 252 LEU B C 1
ATOM 5327 O O . LEU B 1 252 ? 0.963 12.797 -9.336 1 98.81 252 LEU B O 1
ATOM 5331 N N . HIS B 1 253 ? 1.53 14.703 -8.406 1 98.88 253 HIS B N 1
ATOM 5332 C CA . HIS B 1 253 ? 1.621 15.477 -9.641 1 98.88 253 HIS B CA 1
ATOM 5333 C C . HIS B 1 253 ? 3.074 15.68 -10.062 1 98.88 253 HIS B C 1
ATOM 5335 O O . HIS B 1 253 ? 3.869 16.234 -9.305 1 98.88 253 HIS B O 1
ATOM 5341 N N . VAL B 1 254 ? 3.455 15.203 -11.211 1 98.5 254 VAL B N 1
ATOM 5342 C CA . VAL B 1 254 ? 4.793 15.344 -11.773 1 98.5 254 VAL B CA 1
ATOM 5343 C C . VAL B 1 254 ? 4.754 16.281 -12.977 1 98.5 254 VAL B C 1
ATOM 5345 O O . VAL B 1 254 ? 4.402 15.859 -14.086 1 98.5 254 VAL B O 1
ATOM 5348 N N . LYS B 1 255 ? 5.195 17.422 -12.789 1 96.75 255 LYS B N 1
ATOM 5349 C CA . LYS B 1 255 ? 5.148 18.438 -13.852 1 96.75 255 LYS B CA 1
ATOM 5350 C C . LYS B 1 255 ? 6.473 18.5 -14.609 1 96.75 255 LYS B C 1
ATOM 5352 O O . LYS B 1 255 ? 6.496 18.781 -15.805 1 96.75 255 LYS B O 1
ATOM 5357 N N . ARG B 1 256 ? 7.543 18.188 -13.891 1 91.81 256 ARG B N 1
ATOM 5358 C CA . ARG B 1 256 ? 8.867 18.281 -14.492 1 91.81 256 ARG B CA 1
ATOM 5359 C C . ARG B 1 256 ? 9.039 17.234 -15.594 1 91.81 256 ARG B C 1
ATOM 5361 O O . ARG B 1 256 ? 8.781 16.047 -15.375 1 91.81 256 ARG B O 1
ATOM 5368 N N . VAL B 1 257 ? 9.555 17.641 -16.703 1 87.88 257 VAL B N 1
ATOM 5369 C CA . VAL B 1 257 ? 9.656 16.734 -17.859 1 87.88 257 VAL B CA 1
ATOM 5370 C C . VAL B 1 257 ? 11.109 16.328 -18.078 1 87.88 257 VAL B C 1
ATOM 5372 O O . VAL B 1 257 ? 11.391 15.258 -18.594 1 87.88 257 VAL B O 1
ATOM 5375 N N . ASP B 1 258 ? 12.062 17.156 -17.625 1 87.56 258 ASP B N 1
ATOM 5376 C CA . ASP B 1 258 ? 13.469 16.906 -17.938 1 87.56 258 ASP B CA 1
ATOM 5377 C C . ASP B 1 258 ? 14.18 16.25 -16.75 1 87.56 258 ASP B C 1
ATOM 5379 O O . ASP B 1 258 ? 15.414 16.156 -16.75 1 87.56 258 ASP B O 1
ATOM 5383 N N . GLY B 1 259 ? 13.508 15.883 -15.812 1 89.81 259 GLY B N 1
ATOM 5384 C CA . GLY B 1 259 ? 14.102 15.211 -14.664 1 89.81 259 GLY B CA 1
ATOM 5385 C C . GLY B 1 259 ? 14.156 13.703 -14.82 1 89.81 259 GLY B C 1
ATOM 5386 O O . GLY B 1 259 ? 13.797 13.164 -15.867 1 89.81 259 GLY B O 1
ATOM 5387 N N . PRO B 1 260 ? 14.688 13.117 -13.82 1 91.94 260 PRO B N 1
ATOM 5388 C CA . PRO B 1 260 ? 14.688 11.656 -13.859 1 91.94 260 PRO B CA 1
ATOM 5389 C C . PRO B 1 260 ? 13.281 11.062 -13.844 1 91.94 260 PRO B C 1
ATOM 5391 O O . PRO B 1 260 ? 12.336 11.711 -13.383 1 91.94 260 PRO B O 1
ATOM 5394 N N . ARG B 1 261 ? 13.234 9.836 -14.352 1 91.69 261 ARG B N 1
ATOM 5395 C CA . ARG B 1 261 ? 11.977 9.094 -14.266 1 91.69 261 ARG B CA 1
ATOM 5396 C C . ARG B 1 261 ? 11.562 8.883 -12.812 1 91.69 261 ARG B C 1
ATOM 5398 O O . ARG B 1 261 ? 12.359 8.422 -11.992 1 91.69 261 ARG B O 1
ATOM 5405 N N . ILE B 1 262 ? 10.359 9.281 -12.531 1 95.94 262 ILE B N 1
ATOM 5406 C CA . ILE B 1 262 ? 9.836 9.062 -11.188 1 95.94 262 ILE B CA 1
ATOM 5407 C C . ILE B 1 262 ? 9.164 7.691 -11.109 1 95.94 262 ILE B C 1
ATOM 5409 O O . ILE B 1 262 ? 8.266 7.387 -11.906 1 95.94 262 ILE B O 1
ATOM 5413 N N . LEU B 1 263 ? 9.594 6.863 -10.195 1 94.88 263 LEU B N 1
ATOM 5414 C CA . LEU B 1 263 ? 9.125 5.484 -10.062 1 94.88 263 LEU B CA 1
ATOM 5415 C C . LEU B 1 263 ? 8.523 5.242 -8.688 1 94.88 263 LEU B C 1
ATOM 5417 O O . LEU B 1 263 ? 8.922 5.871 -7.707 1 94.88 263 LEU B O 1
ATOM 5421 N N . PRO B 1 264 ? 7.473 4.344 -8.633 1 96.25 264 PRO B N 1
ATOM 5422 C CA . PRO B 1 264 ? 7.012 3.916 -7.309 1 96.25 264 PRO B CA 1
ATOM 5423 C C . PRO B 1 264 ? 8.078 3.143 -6.531 1 96.25 264 PRO B C 1
ATOM 5425 O O . PRO B 1 264 ? 9.039 2.646 -7.125 1 96.25 264 PRO B O 1
ATOM 5428 N N . ARG B 1 265 ? 7.891 3.092 -5.219 1 95.62 265 ARG B N 1
ATOM 5429 C CA . ARG B 1 265 ? 8.883 2.406 -4.391 1 95.62 265 ARG B CA 1
ATOM 5430 C C . ARG B 1 265 ? 8.758 0.893 -4.531 1 95.62 265 ARG B C 1
ATOM 5432 O O . ARG B 1 265 ? 9.734 0.165 -4.34 1 95.62 265 ARG B O 1
ATOM 5439 N N . VAL B 1 266 ? 7.559 0.439 -4.84 1 95.75 266 VAL B N 1
ATOM 5440 C CA . VAL B 1 266 ? 7.363 -0.976 -5.141 1 95.75 266 VAL B CA 1
ATOM 5441 C C . VAL B 1 266 ? 7.223 -1.17 -6.648 1 95.75 266 VAL B C 1
ATOM 5443 O O . VAL B 1 266 ? 6.336 -0.585 -7.277 1 95.75 266 VAL B O 1
ATOM 5446 N N . VAL B 1 267 ? 8.117 -1.986 -7.184 1 92.81 267 VAL B N 1
ATOM 5447 C CA . VAL B 1 267 ? 8.148 -2.244 -8.617 1 92.81 267 VAL B CA 1
ATOM 5448 C C . VAL B 1 267 ? 7.508 -3.598 -8.914 1 92.81 267 VAL B C 1
ATOM 5450 O O . VAL B 1 267 ? 7.707 -4.562 -8.18 1 92.81 267 VAL B O 1
ATOM 5453 N N . SER B 1 268 ? 6.719 -3.633 -9.938 1 92.38 268 SER B N 1
ATOM 5454 C CA . SER B 1 268 ? 6.098 -4.84 -10.477 1 92.38 268 SER B CA 1
ATOM 5455 C C . SER B 1 268 ? 6.035 -4.801 -12 1 92.38 268 SER B C 1
ATOM 5457 O O . SER B 1 268 ? 6.871 -4.156 -12.641 1 92.38 268 SER B O 1
ATOM 5459 N N . TYR B 1 269 ? 5.176 -5.574 -12.617 1 84.25 269 TYR B N 1
ATOM 5460 C CA . TYR B 1 269 ? 5.188 -5.785 -14.062 1 84.25 269 TYR B CA 1
ATOM 5461 C C . TYR B 1 269 ? 4.863 -4.496 -14.805 1 84.25 269 TYR B C 1
ATOM 5463 O O . TYR B 1 269 ? 5.109 -4.387 -16 1 84.25 269 TYR B O 1
ATOM 5471 N N . GLY B 1 270 ? 4.508 -3.428 -14.281 1 85.12 270 GLY B N 1
ATOM 5472 C CA . GLY B 1 270 ? 4.246 -2.154 -14.93 1 85.12 270 GLY B CA 1
ATOM 5473 C C . GLY B 1 270 ? 5.477 -1.276 -15.039 1 85.12 270 GLY B C 1
ATOM 5474 O O . GLY B 1 270 ? 5.41 -0.169 -15.578 1 85.12 270 GLY B O 1
ATOM 5475 N N . TYR B 1 271 ? 6.617 -1.758 -14.719 1 84.5 271 TYR B N 1
ATOM 5476 C CA . TYR B 1 271 ? 7.848 -0.987 -14.586 1 84.5 271 TYR B CA 1
ATOM 5477 C C . TYR B 1 271 ? 8.234 -0.333 -15.906 1 84.5 271 TYR B C 1
ATOM 5479 O O . TYR B 1 271 ? 8.641 0.831 -15.938 1 84.5 271 TYR B O 1
ATOM 5487 N N . LYS B 1 272 ? 7.934 -0.977 -17.062 1 87.06 272 LYS B N 1
ATOM 5488 C CA . LYS B 1 272 ? 8.398 -0.464 -18.359 1 87.06 272 LYS B CA 1
ATOM 5489 C C . LYS B 1 272 ? 7.25 0.139 -19.156 1 87.06 272 LYS B C 1
ATOM 5491 O O . LYS B 1 272 ? 7.426 0.519 -20.312 1 87.06 272 LYS B O 1
ATOM 5496 N N . ASP B 1 273 ? 6.105 0.262 -18.516 1 88.06 273 ASP B N 1
ATOM 5497 C CA . ASP B 1 273 ? 4.922 0.647 -19.281 1 88.06 273 ASP B CA 1
ATOM 5498 C C . ASP B 1 273 ? 4.535 2.098 -19 1 88.06 273 ASP B C 1
ATOM 5500 O O . ASP B 1 273 ? 3.35 2.436 -18.969 1 88.06 273 ASP B O 1
ATOM 5504 N N . GLY B 1 274 ? 5.473 2.977 -18.672 1 90.5 274 GLY B N 1
ATOM 5505 C CA . GLY B 1 274 ? 5.168 4.371 -18.406 1 90.5 274 GLY B CA 1
ATOM 5506 C C . GLY B 1 274 ? 4.906 4.645 -16.938 1 90.5 274 GLY B C 1
ATOM 5507 O O . GLY B 1 274 ? 4.734 3.715 -16.141 1 90.5 274 GLY B O 1
ATOM 5508 N N . MET B 1 275 ? 4.789 5.922 -16.562 1 92.94 275 MET B N 1
ATOM 5509 C CA . MET B 1 275 ? 4.734 6.332 -15.164 1 92.94 275 MET B CA 1
ATOM 5510 C C . MET B 1 275 ? 3.42 5.898 -14.523 1 92.94 275 MET B C 1
ATOM 5512 O O . MET B 1 275 ? 3.418 5.281 -13.461 1 92.94 275 MET B O 1
ATOM 5516 N N . GLN B 1 276 ? 2.271 6.195 -15.188 1 93.31 276 GLN B N 1
ATOM 5517 C CA . GLN B 1 276 ? 0.973 5.887 -14.594 1 93.31 276 GLN B CA 1
ATOM 5518 C C . GLN B 1 276 ? 0.818 4.387 -14.359 1 93.31 276 GLN B C 1
ATOM 5520 O O . GLN B 1 276 ? 0.387 3.963 -13.289 1 93.31 276 GLN B O 1
ATOM 5525 N N . ARG B 1 277 ? 1.227 3.588 -15.359 1 92.62 277 ARG B N 1
ATOM 5526 C CA . ARG B 1 277 ? 1.115 2.141 -15.203 1 92.62 277 ARG B CA 1
ATOM 5527 C C . ARG B 1 277 ? 2.064 1.631 -14.125 1 92.62 277 ARG B C 1
ATOM 5529 O O . ARG B 1 277 ? 1.727 0.709 -13.375 1 92.62 277 ARG B O 1
ATOM 5536 N N . ALA B 1 278 ? 3.246 2.197 -14.055 1 94.88 278 ALA B N 1
ATOM 5537 C CA . ALA B 1 278 ? 4.211 1.799 -13.031 1 94.88 278 ALA B CA 1
ATOM 5538 C C . ALA B 1 278 ? 3.648 2.018 -11.633 1 94.88 278 ALA B C 1
ATOM 5540 O O . ALA B 1 278 ? 3.832 1.181 -10.742 1 94.88 278 ALA B O 1
ATOM 5541 N N . PHE B 1 279 ? 2.918 3.107 -11.445 1 96.38 279 PHE B N 1
ATOM 5542 C CA . PHE B 1 279 ? 2.385 3.438 -10.125 1 96.38 279 PHE B CA 1
ATOM 5543 C C . PHE B 1 279 ? 1.11 2.652 -9.844 1 96.38 279 PHE B C 1
ATOM 5545 O O . PHE B 1 279 ? 0.758 2.424 -8.688 1 96.38 279 PHE B O 1
ATOM 5552 N N . LEU B 1 280 ? 0.425 2.248 -10.859 1 92.94 280 LEU B N 1
ATOM 5553 C CA . LEU B 1 280 ? -0.845 1.556 -10.672 1 92.94 280 LEU B CA 1
ATOM 5554 C C . LEU B 1 280 ? -0.624 0.06 -10.469 1 92.94 280 LEU B C 1
ATOM 5556 O O . LEU B 1 280 ? -1.47 -0.625 -9.891 1 92.94 280 LEU B O 1
ATOM 5560 N N . CYS B 1 281 ? 0.51 -0.457 -10.938 1 90.19 281 CYS B N 1
ATOM 5561 C CA . CYS B 1 281 ? 0.788 -1.888 -10.875 1 90.19 281 CYS B CA 1
ATOM 5562 C C . CYS B 1 281 ? 1.871 -2.189 -9.844 1 90.19 281 CYS B C 1
ATOM 5564 O O . CYS B 1 281 ? 3.035 -2.377 -10.203 1 90.19 281 CYS B O 1
ATOM 5566 N N . THR B 1 282 ? 1.478 -2.328 -8.633 1 91.19 282 THR B N 1
ATOM 5567 C CA . THR B 1 282 ? 2.455 -2.578 -7.574 1 91.19 282 THR B CA 1
ATOM 5568 C C . THR B 1 282 ? 2.092 -3.834 -6.789 1 91.19 282 THR B C 1
ATOM 5570 O O . THR B 1 282 ? 2.465 -3.969 -5.621 1 91.19 282 THR B O 1
ATOM 5573 N N . GLY B 1 283 ? 1.306 -4.707 -7.41 1 91.75 283 GLY B N 1
ATOM 5574 C CA . GLY B 1 283 ? 0.799 -5.891 -6.73 1 91.75 283 GLY B CA 1
ATOM 5575 C C . GLY B 1 283 ? -0.655 -5.766 -6.316 1 91.75 283 GLY B C 1
ATOM 5576 O O . GLY B 1 283 ? -1.181 -4.656 -6.211 1 91.75 283 GLY B O 1
ATOM 5577 N N . MET B 1 284 ? -1.24 -6.914 -6.09 1 89.38 284 MET B N 1
ATOM 5578 C CA . MET B 1 284 ? -2.662 -6.941 -5.758 1 89.38 284 MET B CA 1
ATOM 5579 C C . MET B 1 284 ? -2.932 -6.219 -4.445 1 89.38 284 MET B C 1
ATOM 5581 O O . MET B 1 284 ? -2.227 -6.43 -3.457 1 89.38 284 MET B O 1
ATOM 5585 N N . GLN B 1 285 ? -3.887 -5.324 -4.484 1 93.5 285 GLN B N 1
ATOM 5586 C CA . GLN B 1 285 ? -4.332 -4.578 -3.311 1 93.5 285 GLN B CA 1
ATOM 5587 C C . GLN B 1 285 ? -5.805 -4.195 -3.43 1 93.5 285 GLN B C 1
ATOM 5589 O O . GLN B 1 285 ? -6.453 -4.508 -4.426 1 93.5 285 GLN B O 1
ATOM 5594 N N . ASP B 1 286 ? -6.316 -3.66 -2.385 1 95.62 286 ASP B N 1
ATOM 5595 C CA . ASP B 1 286 ? -7.66 -3.086 -2.426 1 95.62 286 ASP B CA 1
ATOM 5596 C C . ASP B 1 286 ? -7.656 -1.734 -3.137 1 95.62 286 ASP B C 1
ATOM 5598 O O . ASP B 1 286 ? -7.023 -0.784 -2.67 1 95.62 286 ASP B O 1
ATOM 5602 N N . TYR B 1 287 ? -8.391 -1.603 -4.25 1 97.06 287 TYR B N 1
ATOM 5603 C CA . TYR B 1 287 ? -8.367 -0.394 -5.066 1 97.06 287 TYR B CA 1
ATOM 5604 C C . TYR B 1 287 ? -9.586 0.477 -4.781 1 97.06 287 TYR B C 1
ATOM 5606 O O . TYR B 1 287 ? -9.797 1.496 -5.441 1 97.06 287 TYR B O 1
ATOM 5614 N N . SER B 1 288 ? -10.352 0.077 -3.799 1 97.62 288 SER B N 1
ATOM 5615 C CA . SER B 1 288 ? -11.641 0.727 -3.588 1 97.62 288 SER B CA 1
ATOM 5616 C C . SER B 1 288 ? -11.469 2.201 -3.238 1 97.62 288 SER B C 1
ATOM 5618 O O . SER B 1 288 ? -12.289 3.035 -3.621 1 97.62 288 SER B O 1
ATOM 5620 N N . ALA B 1 289 ? -10.383 2.547 -2.518 1 97.81 289 ALA B N 1
ATOM 5621 C CA . ALA B 1 289 ? -10.164 3.945 -2.158 1 97.81 289 ALA B CA 1
ATOM 5622 C C . ALA B 1 289 ? -9.953 4.805 -3.404 1 97.81 289 ALA B C 1
ATOM 5624 O O . ALA B 1 289 ? -10.492 5.914 -3.496 1 97.81 289 ALA B O 1
ATOM 5625 N N . TRP B 1 290 ? -9.195 4.266 -4.352 1 98.38 290 TRP B N 1
ATOM 5626 C CA . TRP B 1 290 ? -8.938 4.977 -5.602 1 98.38 290 TRP B CA 1
ATOM 5627 C C . TRP B 1 290 ? -10.203 5.059 -6.453 1 98.38 290 TRP B C 1
ATOM 5629 O O . TRP B 1 290 ? -10.508 6.105 -7.023 1 98.38 290 TRP B O 1
ATOM 5639 N N . LEU B 1 291 ? -10.914 3.975 -6.438 1 98.69 291 LEU B N 1
ATOM 5640 C CA . LEU B 1 291 ? -12.094 3.869 -7.297 1 98.69 291 LEU B CA 1
ATOM 5641 C C . LEU B 1 291 ? -13.219 4.758 -6.781 1 98.69 291 LEU B C 1
ATOM 5643 O O . LEU B 1 291 ? -14.125 5.117 -7.535 1 98.69 291 LEU B O 1
ATOM 5647 N N . THR B 1 292 ? -13.195 5.152 -5.57 1 98.5 292 THR B N 1
ATOM 5648 C CA . THR B 1 292 ? -14.242 5.934 -4.93 1 98.5 292 THR B CA 1
ATOM 5649 C C . THR B 1 292 ? -14.023 7.426 -5.156 1 98.5 292 THR B C 1
ATOM 5651 O O . THR B 1 292 ? -14.93 8.234 -4.953 1 98.5 292 THR B O 1
ATOM 5654 N N . LEU B 1 293 ? -12.867 7.871 -5.625 1 98.62 293 LEU B N 1
ATOM 5655 C CA . LEU B 1 293 ? -12.484 9.273 -5.719 1 98.62 293 LEU B CA 1
ATOM 5656 C C . LEU B 1 293 ? -13.477 10.055 -6.574 1 98.62 293 LEU B C 1
ATOM 5658 O O . LEU B 1 293 ? -13.922 11.141 -6.184 1 98.62 293 LEU B O 1
ATOM 5662 N N . PRO B 1 294 ? -13.914 9.484 -7.766 1 98.5 294 PRO B N 1
ATOM 5663 C CA . PRO B 1 294 ? -14.867 10.258 -8.562 1 98.5 294 PRO B CA 1
ATOM 5664 C C . PRO B 1 294 ? -16.156 10.586 -7.805 1 98.5 294 PRO B C 1
ATOM 5666 O O . PRO B 1 294 ? -16.672 11.695 -7.914 1 98.5 294 PRO B O 1
ATOM 5669 N N . HIS B 1 295 ? -16.578 9.641 -7 1 97.94 295 HIS B N 1
ATOM 5670 C CA . HIS B 1 295 ? -17.797 9.836 -6.219 1 97.94 295 HIS B CA 1
ATOM 5671 C C . HIS B 1 295 ? -17.594 10.898 -5.145 1 97.94 295 HIS B C 1
ATOM 5673 O O . HIS B 1 295 ? -18.469 11.742 -4.926 1 97.94 295 HIS B O 1
ATOM 5679 N N . CYS B 1 296 ? -16.469 10.859 -4.457 1 98 296 CYS B N 1
ATOM 5680 C CA . CYS B 1 296 ? -16.156 11.828 -3.414 1 98 296 CYS B CA 1
ATOM 5681 C C . CYS B 1 296 ? -16.062 13.234 -3.988 1 98 296 CYS B C 1
ATOM 5683 O O . CYS B 1 296 ? -16.609 14.18 -3.41 1 98 296 CYS B O 1
ATOM 5685 N N . LEU B 1 297 ? -15.391 13.367 -5.141 1 98.56 297 LEU B N 1
ATOM 5686 C CA . LEU B 1 297 ? -15.211 14.664 -5.777 1 98.56 297 LEU B CA 1
ATOM 5687 C C . LEU B 1 297 ? -16.547 15.227 -6.266 1 98.56 297 LEU B C 1
ATOM 5689 O O . LEU B 1 297 ? -16.812 16.422 -6.121 1 98.56 297 LEU B O 1
ATOM 5693 N N . ALA B 1 298 ? -17.344 14.375 -6.785 1 98.06 298 ALA B N 1
ATOM 5694 C CA . ALA B 1 298 ? -18.672 14.797 -7.223 1 98.06 298 ALA B CA 1
ATOM 5695 C C . ALA B 1 298 ? -19.531 15.258 -6.039 1 98.06 298 ALA B C 1
ATOM 5697 O O . ALA B 1 298 ? -20.281 16.219 -6.156 1 98.06 298 ALA B O 1
ATOM 5698 N N . TYR B 1 299 ? -19.453 14.539 -4.922 1 98.25 299 TYR B N 1
ATOM 5699 C CA . TYR B 1 299 ? -20.172 14.914 -3.707 1 98.25 299 TYR B CA 1
ATOM 5700 C C . TYR B 1 299 ? -19.828 16.344 -3.295 1 98.25 299 TYR B C 1
ATOM 5702 O O . TYR B 1 299 ? -20.719 17.156 -3.061 1 98.25 299 TYR B O 1
ATOM 5710 N N . TRP B 1 300 ? -18.547 16.672 -3.234 1 98.19 300 TRP B N 1
ATOM 5711 C CA . TRP B 1 300 ? -18.125 18 -2.785 1 98.19 300 TRP B CA 1
ATOM 5712 C C . TRP B 1 300 ? -18.531 19.062 -3.801 1 98.19 300 TRP B C 1
ATOM 5714 O O . TRP B 1 300 ? -18.922 20.172 -3.426 1 98.19 300 TRP B O 1
ATOM 5724 N N . ARG B 1 301 ? -18.406 18.781 -5.086 1 97.75 301 ARG B N 1
ATOM 5725 C CA . ARG B 1 301 ? -18.859 19.719 -6.102 1 97.75 301 ARG B CA 1
ATOM 5726 C C . ARG B 1 301 ? -20.328 20.047 -5.934 1 97.75 301 ARG B C 1
ATOM 5728 O O . ARG B 1 301 ? -20.734 21.203 -6.051 1 97.75 301 ARG B O 1
ATOM 5735 N N . ARG B 1 302 ? -21.078 19.031 -5.621 1 97.5 302 ARG B N 1
ATOM 5736 C CA . ARG B 1 302 ? -22.516 19.203 -5.426 1 97.5 302 ARG B CA 1
ATOM 5737 C C . ARG B 1 302 ? -22.797 20.047 -4.18 1 97.5 302 ARG B C 1
ATOM 5739 O O . ARG B 1 302 ? -23.719 20.859 -4.164 1 97.5 302 ARG B O 1
ATOM 5746 N N . GLN B 1 303 ? -22.016 19.797 -3.094 1 97.62 303 GLN B N 1
ATOM 5747 C CA . GLN B 1 303 ? -22.234 20.5 -1.829 1 97.62 303 GLN B CA 1
ATOM 5748 C C . GLN B 1 303 ? -21.75 21.938 -1.91 1 97.62 303 GLN B C 1
ATOM 5750 O O . GLN B 1 303 ? -22.203 22.797 -1.146 1 97.62 303 GLN B O 1
ATOM 5755 N N . GLY B 1 304 ? -20.812 22.25 -2.883 1 97.94 304 GLY B N 1
ATOM 5756 C CA . GLY B 1 304 ? -20.203 23.578 -3.006 1 97.94 304 GLY B CA 1
ATOM 5757 C C . GLY B 1 304 ? -18.828 23.656 -2.391 1 97.94 304 GLY B C 1
ATOM 5758 O O . GLY B 1 304 ? -18.688 23.922 -1.194 1 97.94 304 GLY B O 1
ATOM 5759 N N . VAL B 1 305 ? -17.828 23.594 -3.209 1 98.19 305 VAL B N 1
ATOM 5760 C CA . VAL B 1 305 ? -16.438 23.516 -2.789 1 98.19 305 VAL B CA 1
ATOM 5761 C C . VAL B 1 305 ? -16.016 24.812 -2.123 1 98.19 305 VAL B C 1
ATOM 5763 O O . VAL B 1 305 ? -15.469 24.812 -1.015 1 98.19 305 VAL B O 1
ATOM 5766 N N . ASP B 1 306 ? -16.328 25.922 -2.693 1 97.81 306 ASP B N 1
ATOM 5767 C CA . ASP B 1 306 ? -15.914 27.219 -2.184 1 97.81 306 ASP B CA 1
ATOM 5768 C C . ASP B 1 306 ? -16.625 27.547 -0.871 1 97.81 306 ASP B C 1
ATOM 5770 O O . ASP B 1 306 ? -16 28.062 0.062 1 97.81 306 ASP B O 1
ATOM 5774 N N . ALA B 1 307 ? -17.906 27.25 -0.831 1 98.12 307 ALA B N 1
ATOM 5775 C CA . ALA B 1 307 ? -18.656 27.5 0.393 1 98.12 307 ALA B CA 1
ATOM 5776 C C . ALA B 1 307 ? -18.156 26.641 1.541 1 98.12 307 ALA B C 1
ATOM 5778 O O . ALA B 1 307 ? -18.094 27.094 2.688 1 98.12 307 ALA B O 1
ATOM 5779 N N . THR B 1 308 ? -17.859 25.391 1.216 1 98.38 308 THR B N 1
ATOM 5780 C CA . THR B 1 308 ? -17.297 24.484 2.209 1 98.38 308 THR B CA 1
ATOM 5781 C C . THR B 1 308 ? -15.984 25.047 2.764 1 98.38 308 THR B C 1
ATOM 5783 O O . THR B 1 308 ? -15.797 25.109 3.98 1 98.38 308 THR B O 1
ATOM 5786 N N . ARG B 1 309 ? -15.117 25.5 1.925 1 97.94 309 ARG B N 1
ATOM 5787 C CA . ARG B 1 309 ? -13.836 26.062 2.334 1 97.94 309 ARG B CA 1
ATOM 5788 C C . ARG B 1 309 ? -14.039 27.297 3.207 1 97.94 309 ARG B C 1
ATOM 5790 O O . ARG B 1 309 ? -13.375 27.453 4.234 1 97.94 309 ARG B O 1
ATOM 5797 N N . ALA B 1 310 ? -14.914 28.125 2.719 1 97.75 310 ALA B N 1
ATOM 5798 C CA . ALA B 1 310 ? -15.172 29.359 3.459 1 97.75 310 ALA B CA 1
ATOM 5799 C C . ALA B 1 310 ? -15.656 29.047 4.875 1 97.75 310 ALA B C 1
ATOM 5801 O O . ALA B 1 310 ? -15.242 29.703 5.832 1 97.75 310 ALA B O 1
ATOM 5802 N N . TYR B 1 311 ? -16.562 28.109 4.957 1 98.38 311 TYR B N 1
ATOM 5803 C CA . TYR B 1 311 ? -17.062 27.719 6.27 1 98.38 311 TYR B CA 1
ATOM 5804 C C . TYR B 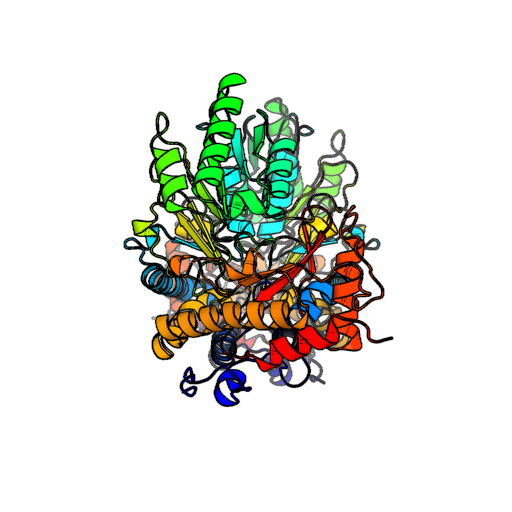1 311 ? -15.922 27.219 7.16 1 98.38 311 TYR B C 1
ATOM 5806 O O . TYR B 1 311 ? -15.797 27.656 8.305 1 98.38 311 TYR B O 1
ATOM 5814 N N . MET B 1 312 ? -15.109 26.344 6.652 1 98.62 312 MET B N 1
ATOM 5815 C CA . MET B 1 312 ? -14.023 25.734 7.414 1 98.62 312 MET B CA 1
ATOM 5816 C C . MET B 1 312 ? -13.023 26.812 7.863 1 98.62 312 MET B C 1
ATOM 5818 O O . MET B 1 312 ? -12.602 26.828 9.023 1 98.62 312 MET B O 1
ATOM 5822 N N . HIS B 1 313 ? -12.703 27.703 6.949 1 98.25 313 HIS B N 1
ATOM 5823 C CA . HIS B 1 313 ? -11.727 28.75 7.234 1 98.25 313 HIS B CA 1
ATOM 5824 C C . HIS B 1 313 ? -12.242 29.719 8.305 1 98.25 313 HIS B C 1
ATOM 5826 O O . HIS B 1 313 ? -11.516 30.062 9.234 1 98.25 313 HIS B O 1
ATOM 5832 N N . THR B 1 314 ? -13.43 30.109 8.133 1 97.69 314 THR B N 1
ATOM 5833 C CA . THR B 1 314 ? -14.039 31.031 9.078 1 97.69 314 THR B CA 1
ATOM 5834 C C . THR B 1 314 ? -14.125 30.406 10.469 1 97.69 314 THR B C 1
ATOM 5836 O O . THR B 1 314 ? -13.781 31.047 11.461 1 97.69 314 THR B O 1
ATOM 5839 N N . LEU B 1 315 ? -14.594 29.203 10.461 1 98.5 315 LEU B N 1
ATOM 5840 C CA . LEU B 1 315 ? -14.773 28.531 11.742 1 98.5 315 LEU B CA 1
ATOM 5841 C C . LEU B 1 315 ? -13.438 28.328 12.453 1 98.5 315 LEU B C 1
ATOM 5843 O O . LEU B 1 315 ? -13.344 28.5 13.672 1 98.5 315 LEU B O 1
ATOM 5847 N N . ALA B 1 316 ? -12.398 27.906 11.727 1 98.31 316 ALA B N 1
ATOM 5848 C CA . ALA B 1 316 ? -11.078 27.75 12.328 1 98.31 316 ALA B CA 1
ATOM 5849 C C . ALA B 1 316 ? -10.578 29.062 12.922 1 98.31 316 ALA B C 1
ATOM 5851 O O . ALA B 1 316 ? -10.008 29.078 14.016 1 98.31 316 ALA B O 1
ATOM 5852 N N . HIS B 1 317 ? -10.781 30.125 12.219 1 97.38 317 HIS B N 1
ATOM 5853 C CA . HIS B 1 317 ? -10.359 31.453 12.68 1 97.38 317 HIS B CA 1
ATOM 5854 C C . HIS B 1 317 ? -11.148 31.875 13.914 1 97.38 317 HIS B C 1
ATOM 5856 O O . HIS B 1 317 ? -10.562 32.344 14.898 1 97.38 317 HIS B O 1
ATOM 5862 N N . GLU B 1 318 ? -12.422 31.781 13.844 1 97.38 318 GLU B N 1
ATOM 5863 C CA . GLU B 1 318 ? -13.273 32.156 14.969 1 97.38 318 GLU B CA 1
ATOM 5864 C C . GLU B 1 318 ? -13.023 31.25 16.172 1 97.38 318 GLU B C 1
ATOM 5866 O O . GLU B 1 318 ? -13.094 31.703 17.312 1 97.38 318 GLU B O 1
ATOM 5871 N N . GLY B 1 319 ? -12.805 29.938 15.867 1 98.06 319 GLY B N 1
ATOM 5872 C CA . GLY B 1 319 ? -12.422 29.047 16.953 1 98.06 319 GLY B CA 1
ATOM 5873 C C . GLY B 1 319 ? -11.156 29.484 17.672 1 98.06 319 GLY B C 1
ATOM 5874 O O . GLY B 1 319 ? -11.102 29.469 18.906 1 98.06 319 GLY B O 1
ATOM 5875 N N . ALA B 1 320 ? -10.148 29.891 16.922 1 97.56 320 ALA B N 1
ATOM 5876 C CA . ALA B 1 320 ? -8.922 30.406 17.516 1 97.56 320 ALA B CA 1
ATOM 5877 C C . ALA B 1 320 ? -9.203 31.656 18.344 1 97.56 320 ALA B C 1
ATOM 5879 O O . ALA B 1 320 ? -8.594 31.859 19.406 1 97.56 320 ALA B O 1
ATOM 5880 N N . ARG B 1 321 ? -10.086 32.469 17.922 1 96 321 ARG B N 1
ATOM 5881 C CA . ARG B 1 321 ? -10.469 33.656 18.656 1 96 321 ARG B CA 1
ATOM 5882 C C . ARG B 1 321 ? -11.141 33.312 19.969 1 96 321 ARG B C 1
ATOM 5884 O O . ARG B 1 321 ? -10.836 33.906 21 1 96 321 ARG B O 1
ATOM 5891 N N . VAL B 1 322 ? -12.062 32.375 19.906 1 96.56 322 VAL B N 1
ATOM 5892 C CA . VAL B 1 322 ? -12.75 31.922 21.109 1 96.56 322 VAL B CA 1
ATOM 5893 C C . VAL B 1 322 ? -11.734 31.453 22.141 1 96.56 322 VAL B C 1
ATOM 5895 O O . VAL B 1 322 ? -11.789 31.844 23.312 1 96.56 322 VAL B O 1
ATOM 5898 N N . LEU B 1 323 ? -10.805 30.641 21.719 1 97.25 323 LEU B N 1
ATOM 5899 C CA . LEU B 1 323 ? -9.797 30.109 22.609 1 97.25 323 LEU B CA 1
ATOM 5900 C C . LEU B 1 323 ? -8.93 31.219 23.188 1 97.25 323 LEU B C 1
ATOM 5902 O O . LEU B 1 323 ? -8.68 31.266 24.391 1 97.25 323 LEU B O 1
ATOM 5906 N N . SER B 1 324 ? -8.484 32.094 22.344 1 95.62 324 SER B N 1
ATOM 5907 C CA . SER B 1 324 ? -7.621 33.219 22.766 1 95.62 324 SER B CA 1
ATOM 5908 C C . SER B 1 324 ? -8.32 34.094 23.781 1 95.62 324 SER B C 1
ATOM 5910 O O . SER B 1 324 ? -7.711 34.531 24.766 1 95.62 324 SER B O 1
ATOM 5912 N N . CYS B 1 325 ? -9.516 34.375 23.531 1 94.31 325 CYS B N 1
ATOM 5913 C CA . CYS B 1 325 ? -10.289 35.219 24.438 1 94.31 325 CYS B CA 1
ATOM 5914 C C . CYS B 1 325 ? -10.523 34.531 25.781 1 94.31 325 CYS B C 1
ATOM 5916 O O . CYS B 1 325 ? -10.305 35.125 26.828 1 94.31 325 CYS B O 1
ATOM 5918 N N . ARG B 1 326 ? -10.961 33.312 25.719 1 94.56 326 ARG B N 1
ATOM 5919 C CA . ARG B 1 326 ? -11.258 32.562 26.938 1 94.56 326 ARG B CA 1
ATOM 5920 C C . ARG B 1 326 ? -10.008 32.375 27.781 1 94.56 326 ARG B C 1
ATOM 5922 O O . ARG B 1 326 ? -10.094 32.344 29.016 1 94.56 326 ARG B O 1
ATOM 5929 N N . TRP B 1 327 ? -8.875 32.281 27.125 1 94.44 327 TRP B N 1
ATOM 5930 C CA . TRP B 1 327 ? -7.625 32.031 27.828 1 94.44 327 TRP B CA 1
ATOM 5931 C C . TRP B 1 327 ? -6.887 33.344 28.109 1 94.44 327 TRP B C 1
ATOM 5933 O O . TRP B 1 327 ? -5.758 33.312 28.609 1 94.44 327 TRP B O 1
ATOM 5943 N N . HIS B 1 328 ? -7.43 34.469 27.766 1 91.62 328 HIS B N 1
ATOM 5944 C CA . HIS B 1 328 ? -6.895 35.812 28 1 91.62 328 HIS B CA 1
ATOM 5945 C C . HIS B 1 328 ? -5.488 35.938 27.422 1 91.62 328 HIS B C 1
ATOM 5947 O O . HIS B 1 328 ? -4.586 36.438 28.109 1 91.62 328 HIS B O 1
ATOM 5953 N N . LEU B 1 329 ? -5.457 35.406 26.266 1 87.94 329 LEU B N 1
ATOM 5954 C CA . LEU B 1 329 ? -4.191 35.562 25.562 1 87.94 329 LEU B CA 1
ATOM 5955 C C . LEU B 1 329 ? -4.098 36.969 24.953 1 87.94 329 LEU B C 1
ATOM 5957 O O . LEU B 1 329 ? -5.117 37.594 24.703 1 87.94 329 LEU B O 1
ATOM 5961 N N . SER B 1 330 ? -2.865 37.406 24.969 1 77.88 330 SER B N 1
ATOM 5962 C CA . SER B 1 330 ? -2.691 38.719 24.375 1 77.88 330 SER B CA 1
ATOM 5963 C C . SER B 1 330 ? -3.26 38.75 22.953 1 77.88 330 SER B C 1
ATOM 5965 O O . SER B 1 330 ? -3.258 37.75 22.25 1 77.88 330 SER B O 1
ATOM 5967 N N . THR B 1 331 ? -3.777 39.781 22.688 1 66.94 331 THR B N 1
ATOM 5968 C CA . THR B 1 331 ? -4.367 39.969 21.359 1 66.94 331 THR B CA 1
ATOM 5969 C C . THR B 1 331 ? -3.303 39.875 20.266 1 66.94 331 THR B C 1
ATOM 5971 O O . THR B 1 331 ? -3.627 39.812 19.094 1 66.94 331 THR B O 1
ATOM 5974 N N . HIS B 1 332 ? -2.213 39.781 20.625 1 69.81 332 HIS B N 1
ATOM 5975 C CA . HIS B 1 332 ? -1.111 39.781 19.672 1 69.81 332 HIS B CA 1
ATOM 5976 C C . HIS B 1 332 ? -0.645 38.344 19.375 1 69.81 332 HIS B C 1
ATOM 5978 O O . HIS B 1 332 ? 0.417 38.156 18.766 1 69.81 332 HIS B O 1
ATOM 5984 N N . VAL B 1 333 ? -1.588 37.5 19.578 1 78.69 333 VAL B N 1
ATOM 5985 C CA . VAL B 1 333 ? -1.174 36.125 19.328 1 78.69 333 VAL B CA 1
ATOM 5986 C C . VAL B 1 333 ? -1.188 35.844 17.828 1 78.69 333 VAL B C 1
ATOM 5988 O O . VAL B 1 333 ? -2.068 36.312 17.109 1 78.69 333 VAL B O 1
ATOM 5991 N N . GLN B 1 334 ? -0.25 35.188 17.328 1 79.31 334 GLN B N 1
ATOM 5992 C CA . GLN B 1 334 ? 0.006 34.906 15.914 1 79.31 334 GLN B CA 1
ATOM 5993 C C . GLN B 1 334 ? -1.188 34.219 15.266 1 79.31 334 GLN B C 1
ATOM 5995 O O . GLN B 1 334 ? -1.504 34.469 14.102 1 79.31 334 GLN B O 1
ATOM 6000 N N . ALA B 1 335 ? -1.882 33.5 16.031 1 82.56 335 ALA B N 1
ATOM 6001 C CA . ALA B 1 335 ? -3.012 32.719 15.516 1 82.56 335 ALA B CA 1
ATOM 6002 C C . ALA B 1 335 ? -4.102 33.656 14.977 1 82.56 335 ALA B C 1
ATOM 6004 O O . ALA B 1 335 ? -4.844 33.281 14.062 1 82.56 335 ALA B O 1
ATOM 6005 N N . LEU B 1 336 ? -4.168 34.844 15.469 1 87.25 336 LEU B N 1
ATOM 6006 C CA . LEU B 1 336 ? -5.242 35.75 15.109 1 87.25 336 LEU B CA 1
ATOM 6007 C C . LEU B 1 336 ? -4.773 36.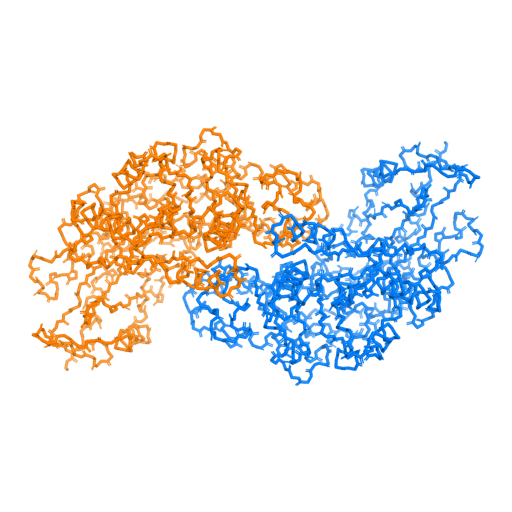75 14.047 1 87.25 336 LEU B C 1
ATOM 6009 O O . LEU B 1 336 ? -5.59 37.438 13.453 1 87.25 336 LEU B O 1
ATOM 6013 N N . LYS B 1 337 ? -3.535 36.688 13.766 1 89.56 337 LYS B N 1
ATOM 6014 C CA . LYS B 1 337 ? -2.982 37.656 12.828 1 89.56 337 LYS B CA 1
ATOM 6015 C C . LYS B 1 337 ? -2.844 37.062 11.43 1 89.56 337 LYS B C 1
ATOM 6017 O O . LYS B 1 337 ? -2.363 37.75 10.516 1 89.56 337 LYS B O 1
ATOM 6022 N N . VAL B 1 338 ? -3.291 35.906 11.266 1 90.88 338 VAL B N 1
ATOM 6023 C CA . VAL B 1 338 ? -3.205 35.281 9.953 1 90.88 338 VAL B CA 1
ATOM 6024 C C . VAL B 1 338 ? -4.086 36.031 8.953 1 90.88 338 VAL B C 1
ATOM 6026 O O . VAL B 1 338 ? -5.297 36.156 9.164 1 90.88 338 VAL B O 1
ATOM 6029 N N . PRO B 1 339 ? -3.473 36.562 7.926 1 92.12 339 PRO B N 1
ATOM 6030 C CA . PRO B 1 339 ? -4.281 37.25 6.93 1 92.12 339 PRO B CA 1
ATOM 6031 C C . PRO B 1 339 ? -5.316 36.375 6.258 1 92.12 339 PRO B C 1
ATOM 6033 O O . PRO B 1 339 ? -5.098 35.156 6.129 1 92.12 339 PRO B O 1
ATOM 6036 N N . ARG B 1 340 ? -6.316 36.969 5.758 1 92.5 340 ARG B N 1
ATOM 6037 C CA . ARG B 1 340 ? -7.441 36.25 5.168 1 92.5 340 ARG B CA 1
ATOM 6038 C C . ARG B 1 340 ? -6.977 35.344 4.043 1 92.5 340 ARG B C 1
ATOM 6040 O O . ARG B 1 340 ? -7.449 34.188 3.918 1 92.5 340 ARG B O 1
ATOM 6047 N N . VAL B 1 341 ? -6.043 35.719 3.246 1 92 341 VAL B N 1
ATOM 6048 C CA . VAL B 1 341 ? -5.594 35 2.055 1 92 341 VAL B CA 1
ATOM 6049 C C . VAL B 1 341 ? -4.805 33.781 2.465 1 92 341 VAL B C 1
ATOM 6051 O O . VAL B 1 341 ? -4.652 32.844 1.676 1 92 341 VAL B O 1
ATOM 6054 N N . LYS B 1 342 ? -4.414 33.719 3.76 1 95 342 LYS B N 1
ATOM 6055 C CA . LYS B 1 342 ? -3.609 32.562 4.219 1 95 342 LYS B CA 1
ATOM 6056 C C . LYS B 1 342 ? -4.414 31.672 5.148 1 95 342 LYS B C 1
ATOM 6058 O O . LYS B 1 342 ? -3.879 30.703 5.699 1 95 342 LYS B O 1
ATOM 6063 N N . ARG B 1 343 ? -5.684 32.062 5.309 1 96.25 343 ARG B N 1
ATOM 6064 C CA . ARG B 1 343 ? -6.504 31.234 6.211 1 96.25 343 ARG B CA 1
ATOM 6065 C C . ARG B 1 343 ? -6.855 29.906 5.574 1 96.25 343 ARG B C 1
ATOM 6067 O O . ARG B 1 343 ? -7.074 29.812 4.367 1 96.25 343 ARG B O 1
ATOM 6074 N N . HIS B 1 344 ? -6.82 28.875 6.336 1 98.38 344 HIS B N 1
ATOM 6075 C CA . HIS B 1 344 ? -7.219 27.5 6.027 1 98.38 344 HIS B CA 1
ATOM 6076 C C . HIS B 1 344 ? -7.871 26.844 7.23 1 98.38 344 HIS B C 1
ATOM 6078 O O . HIS B 1 344 ? -8.234 27.516 8.203 1 98.38 344 HIS B O 1
ATOM 6084 N N . ALA B 1 345 ? -8.016 25.547 7.234 1 98.75 345 ALA B N 1
ATOM 6085 C CA . ALA B 1 345 ? -8.945 24.906 8.156 1 98.75 345 ALA B CA 1
ATOM 6086 C C . ALA B 1 345 ? -8.227 24.438 9.422 1 98.75 345 ALA B C 1
ATOM 6088 O O . ALA B 1 345 ? -8.805 23.719 10.242 1 98.75 345 ALA B O 1
ATOM 6089 N N . MET B 1 346 ? -6.961 24.844 9.594 1 98.5 346 MET B N 1
ATOM 6090 C CA . MET B 1 346 ? -6.199 24.578 10.812 1 98.5 346 MET B CA 1
ATOM 6091 C C . MET B 1 346 ? -5.652 25.875 11.398 1 98.5 346 MET B C 1
ATOM 6093 O O . MET B 1 346 ? -5.461 26.859 10.68 1 98.5 346 MET B O 1
ATOM 6097 N N . ARG B 1 347 ? -5.465 25.859 12.68 1 97.81 347 ARG B N 1
ATOM 6098 C CA . ARG B 1 347 ? -4.848 26.969 13.391 1 97.81 347 ARG B CA 1
ATOM 6099 C C . ARG B 1 347 ? -4.059 26.484 14.602 1 97.81 347 ARG B C 1
ATOM 6101 O O . ARG B 1 347 ? -4.457 25.516 15.258 1 97.81 347 ARG B O 1
ATOM 6108 N N . LEU B 1 348 ? -2.926 27.078 14.805 1 97.75 348 LEU B N 1
ATOM 6109 C CA . LEU B 1 348 ? -2.129 26.797 15.992 1 97.75 348 LEU B CA 1
ATOM 6110 C C . LEU B 1 348 ? -2.334 27.875 17.047 1 97.75 348 LEU B C 1
ATOM 6112 O O . LEU B 1 348 ? -2.064 29.047 16.797 1 97.75 348 LEU B O 1
ATOM 6116 N N . VAL B 1 349 ? -2.797 27.516 18.219 1 97.44 349 VAL B N 1
ATOM 6117 C CA . VAL B 1 349 ? -3.062 28.453 19.297 1 97.44 349 VAL B CA 1
ATOM 6118 C C . VAL B 1 349 ? -2.223 28.094 20.531 1 97.44 349 VAL B C 1
ATOM 6120 O O . VAL B 1 349 ? -2.236 26.953 20.984 1 97.44 349 VAL B O 1
ATOM 6123 N N . GLN B 1 350 ? -1.482 29.031 21.047 1 96.19 350 GLN B N 1
ATOM 6124 C CA . GLN B 1 350 ? -0.67 28.781 22.234 1 96.19 350 GLN B CA 1
ATOM 6125 C C . GLN B 1 350 ? -1.546 28.516 23.453 1 96.19 350 GLN B C 1
ATOM 6127 O O . GLN B 1 350 ? -2.562 29.172 23.656 1 96.19 350 GLN B O 1
ATOM 6132 N N . LEU B 1 351 ? -1.161 27.562 24.188 1 96.25 351 LEU B N 1
ATOM 6133 C CA . LEU B 1 351 ? -1.87 27.281 25.438 1 96.25 351 LEU B CA 1
ATOM 6134 C C . LEU B 1 351 ? -1.495 28.281 26.516 1 96.25 351 LEU B C 1
ATOM 6136 O O . LEU B 1 351 ? -0.412 28.875 26.469 1 96.25 351 LEU B O 1
ATOM 6140 N N . PRO B 1 352 ? -2.391 28.469 27.484 1 92.81 352 PRO B N 1
ATOM 6141 C CA . PRO B 1 352 ? -2.059 29.375 28.594 1 92.81 352 PRO B CA 1
ATOM 6142 C C . PRO B 1 352 ? -0.844 28.922 29.391 1 92.81 352 PRO B C 1
ATOM 6144 O O . PRO B 1 352 ? -0.644 27.719 29.578 1 92.81 352 PRO B O 1
ATOM 6147 N N . THR B 1 353 ? -0.188 29.922 29.844 1 91.31 353 THR B N 1
ATOM 6148 C CA . THR B 1 353 ? 0.958 29.672 30.703 1 91.31 353 THR B CA 1
ATOM 6149 C C . THR B 1 353 ? 0.635 30.031 32.156 1 91.31 353 THR B C 1
ATOM 6151 O O . THR B 1 353 ? -0.348 30.719 32.406 1 91.31 353 THR B O 1
ATOM 6154 N N . MET B 1 354 ? 1.391 29.5 33.062 1 89.81 354 MET B N 1
ATOM 6155 C CA . MET B 1 354 ? 1.287 29.797 34.469 1 89.81 354 MET B CA 1
ATOM 6156 C C . MET B 1 354 ? -0.075 29.375 35.031 1 89.81 354 MET B C 1
ATOM 6158 O O . MET B 1 354 ? -0.569 29.953 36 1 89.81 354 MET B O 1
ATOM 6162 N N . GLN B 1 355 ? -0.743 28.531 34.312 1 91.88 355 GLN B N 1
ATOM 6163 C CA . GLN B 1 355 ? -1.977 27.875 34.75 1 91.88 355 GLN B CA 1
ATOM 6164 C C . GLN B 1 355 ? -1.869 26.359 34.594 1 91.88 355 GLN B C 1
ATOM 6166 O O . GLN B 1 355 ? -1.104 25.844 33.781 1 91.88 355 GLN B O 1
ATOM 6171 N N . THR B 1 356 ? -2.613 25.703 35.406 1 95.44 356 THR B N 1
ATOM 6172 C CA . THR B 1 356 ? -2.613 24.25 35.312 1 95.44 356 THR B CA 1
ATOM 6173 C C . THR B 1 356 ? -3.506 23.781 34.156 1 95.44 356 THR B C 1
ATOM 6175 O O . THR B 1 356 ? -4.723 24 34.188 1 95.44 356 THR B O 1
ATOM 6178 N N . LEU B 1 357 ? -2.93 23.219 33.219 1 96.81 357 LEU B N 1
ATOM 6179 C CA . LEU B 1 357 ? -3.648 22.688 32.094 1 96.81 357 LEU B CA 1
ATOM 6180 C C . LEU B 1 357 ? -4.238 21.312 32.406 1 96.81 357 LEU B C 1
ATOM 6182 O O . LEU B 1 357 ? -3.854 20.672 33.375 1 96.81 357 LEU B O 1
ATOM 6186 N N . CYS B 1 358 ? -5.164 20.938 31.547 1 94.56 358 CYS B N 1
ATOM 6187 C CA . CYS B 1 358 ? -5.684 19.578 31.656 1 94.56 358 CYS B CA 1
ATOM 6188 C C . CYS B 1 358 ? -4.547 18.562 31.672 1 94.56 358 CYS B C 1
ATOM 6190 O O . CYS B 1 358 ? -3.635 18.625 30.844 1 94.56 358 CYS B O 1
ATOM 6192 N N . GLY B 1 359 ? -4.547 17.656 32.656 1 95.06 359 GLY B N 1
ATOM 6193 C CA . GLY B 1 359 ? -3.467 16.688 32.812 1 95.06 359 GLY B CA 1
ATOM 6194 C C . GLY B 1 359 ? -2.41 17.141 33.812 1 95.06 359 GLY B C 1
ATOM 6195 O O . GLY B 1 359 ? -1.419 16.438 34.031 1 95.06 359 GLY B O 1
ATOM 6196 N N . GLY B 1 360 ? -2.482 18.312 34.344 1 95.75 360 GLY B N 1
ATOM 6197 C CA . GLY B 1 360 ? -1.646 18.766 35.469 1 95.75 360 GLY B CA 1
ATOM 6198 C C . GLY B 1 360 ? -0.348 19.406 35 1 95.75 360 GLY B C 1
ATOM 6199 O O . GLY B 1 360 ? 0.619 19.469 35.75 1 95.75 360 GLY B O 1
ATOM 6200 N N . VAL B 1 361 ? -0.312 19.875 33.781 1 96.06 361 VAL B N 1
ATOM 6201 C CA . VAL B 1 361 ? 0.912 20.453 33.219 1 96.06 361 VAL B CA 1
ATOM 6202 C C . VAL B 1 361 ? 0.89 21.969 33.406 1 96.06 361 VAL B C 1
ATOM 6204 O O . VAL B 1 361 ? -0.143 22.609 33.188 1 96.06 361 VAL B O 1
ATOM 6207 N N . VAL B 1 362 ? 1.984 22.562 33.812 1 95 362 VAL B N 1
ATOM 6208 C CA . VAL B 1 362 ? 2.154 24.016 33.906 1 95 362 VAL B CA 1
ATOM 6209 C C . VAL B 1 362 ? 3.381 24.438 33.094 1 95 362 VAL B C 1
ATOM 6211 O O . VAL B 1 362 ? 4.461 23.875 33.25 1 95 362 VAL B O 1
ATOM 6214 N N . VAL B 1 363 ? 3.127 25.312 32.25 1 93.25 363 VAL B N 1
ATOM 6215 C CA . VAL B 1 363 ? 4.23 25.828 31.438 1 93.25 363 VAL B CA 1
ATOM 6216 C C . VAL B 1 363 ? 4.625 27.219 31.922 1 93.25 363 VAL B C 1
ATOM 6218 O O . VAL B 1 363 ? 3.771 28.109 32.062 1 93.25 363 VAL B O 1
ATOM 6221 N N . ASP B 1 364 ? 5.887 27.438 32.094 1 92.38 364 ASP B N 1
ATOM 6222 C CA . ASP B 1 364 ? 6.402 28.734 32.531 1 92.38 364 ASP B CA 1
ATOM 6223 C C . ASP B 1 364 ? 6.414 29.734 31.391 1 92.38 364 ASP B C 1
ATOM 6225 O O . ASP B 1 364 ? 6.793 29.406 30.266 1 92.38 364 ASP B O 1
ATOM 6229 N N . GLU B 1 365 ? 5.953 30.891 31.656 1 88.38 365 GLU B N 1
ATOM 6230 C CA . GLU B 1 365 ? 5.914 31.922 30.641 1 88.38 365 GLU B CA 1
ATOM 6231 C C . GLU B 1 365 ? 7.312 32.469 30.344 1 88.38 365 GLU B C 1
ATOM 6233 O O . GLU B 1 365 ? 7.66 32.688 29.172 1 88.38 365 GLU B O 1
ATOM 6238 N N . LYS B 1 366 ? 8.148 32.656 31.391 1 90.31 366 LYS B N 1
ATOM 6239 C CA . LYS B 1 366 ? 9.453 33.312 31.266 1 90.31 366 LYS B CA 1
ATOM 6240 C C . LYS B 1 366 ? 10.531 32.312 30.859 1 90.31 366 LYS B C 1
ATOM 6242 O O . LYS B 1 366 ? 11.477 32.688 30.156 1 90.31 366 LYS B O 1
ATOM 6247 N N . ALA B 1 367 ? 10.414 31.172 31.25 1 91.88 367 ALA B N 1
ATOM 6248 C CA . ALA B 1 367 ? 11.375 30.125 30.922 1 91.88 367 ALA B CA 1
ATOM 6249 C C . ALA B 1 367 ? 10.672 28.859 30.453 1 91.88 367 ALA B C 1
ATOM 6251 O O . ALA B 1 367 ? 10.625 27.859 31.172 1 91.88 367 ALA B O 1
ATOM 6252 N N . PRO B 1 368 ? 10.219 28.984 29.266 1 92.38 368 PRO B N 1
ATOM 6253 C CA . PRO B 1 368 ? 9.469 27.828 28.766 1 92.38 368 PRO B CA 1
ATOM 6254 C C . PRO B 1 368 ? 10.32 26.562 28.656 1 92.38 368 PRO B C 1
ATOM 6256 O O . PRO B 1 368 ? 11.445 26.625 28.156 1 92.38 368 PRO B O 1
ATOM 6259 N N . ASN B 1 369 ? 9.859 25.438 29.203 1 93.88 369 ASN B N 1
ATOM 6260 C CA . ASN B 1 369 ? 10.586 24.156 29.203 1 93.88 369 ASN B CA 1
ATOM 6261 C C . ASN B 1 369 ? 9.656 22.984 28.922 1 93.88 369 ASN B C 1
ATOM 6263 O O . ASN B 1 369 ? 9.891 21.875 29.406 1 93.88 369 ASN B O 1
ATOM 6267 N N . ALA B 1 370 ? 8.562 23.297 28.219 1 97 370 ALA B N 1
ATOM 6268 C CA . ALA B 1 370 ? 7.609 22.234 27.906 1 97 370 ALA B CA 1
ATOM 6269 C C . ALA B 1 370 ? 8.266 21.156 27.047 1 97 370 ALA B C 1
ATOM 6271 O O . ALA B 1 370 ? 9.164 21.438 26.25 1 97 370 ALA B O 1
ATOM 6272 N N . THR B 1 371 ? 7.812 19.891 27.203 1 97.12 371 THR B N 1
ATOM 6273 C CA . THR B 1 371 ? 8.336 18.75 26.469 1 97.12 371 THR B CA 1
ATOM 6274 C C . THR B 1 371 ? 7.238 18.078 25.656 1 97.12 371 THR B C 1
ATOM 6276 O O . THR B 1 371 ? 6.059 18.391 25.812 1 97.12 371 THR B O 1
ATOM 6279 N N . LEU B 1 372 ? 7.699 17.188 24.812 1 96.88 372 LEU B N 1
ATOM 6280 C CA . LEU B 1 372 ? 6.75 16.375 24.078 1 96.88 372 LEU B CA 1
ATOM 6281 C C . LEU B 1 372 ? 5.875 15.555 25.016 1 96.88 372 LEU B C 1
ATOM 6283 O O . LEU B 1 372 ? 4.703 15.305 24.734 1 96.88 372 LEU B O 1
ATOM 6287 N N . SER B 1 373 ? 6.457 15.133 26.094 1 97.56 373 SER B N 1
ATOM 6288 C CA . SER B 1 373 ? 5.719 14.367 27.094 1 97.56 373 SER B CA 1
ATOM 6289 C C . SER B 1 373 ? 4.621 15.211 27.734 1 97.56 373 SER B C 1
ATOM 6291 O O . SER B 1 373 ? 3.535 14.711 28.031 1 97.56 373 SER B O 1
ATOM 6293 N N . ASP B 1 374 ? 4.902 16.453 27.938 1 97.94 374 ASP B N 1
ATOM 6294 C CA . ASP B 1 374 ? 3.887 17.359 28.469 1 97.94 374 ASP B CA 1
ATOM 6295 C C . ASP B 1 374 ? 2.713 17.5 27.5 1 97.94 374 ASP B C 1
ATOM 6297 O O . ASP B 1 374 ? 1.553 17.469 27.922 1 97.94 374 ASP B O 1
ATOM 6301 N N . ALA B 1 375 ? 3.07 17.656 26.25 1 98.5 375 ALA B N 1
ATOM 6302 C CA . ALA B 1 375 ? 2.031 17.75 25.234 1 98.5 375 ALA B CA 1
ATOM 6303 C C . ALA B 1 375 ? 1.144 16.516 25.234 1 98.5 375 ALA B C 1
ATOM 6305 O O . ALA B 1 375 ? -0.083 16.609 25.172 1 98.5 375 ALA B O 1
ATOM 6306 N N . GLN B 1 376 ? 1.757 15.398 25.312 1 97.94 376 GLN B N 1
ATOM 6307 C CA . GLN B 1 376 ? 1.03 14.133 25.312 1 97.94 376 GLN B CA 1
ATOM 6308 C C . GLN B 1 376 ? 0.124 14.016 26.547 1 97.94 376 GLN B C 1
ATOM 6310 O O . GLN B 1 376 ? -0.993 13.5 26.438 1 97.94 376 GLN B O 1
ATOM 6315 N N . ARG B 1 377 ? 0.611 14.43 27.672 1 97.81 377 ARG B N 1
ATOM 6316 C CA . ARG B 1 377 ? -0.169 14.375 28.906 1 97.81 377 ARG B CA 1
ATOM 6317 C C . ARG B 1 377 ? -1.438 15.211 28.781 1 97.81 377 ARG B C 1
ATOM 6319 O O . ARG B 1 377 ? -2.518 14.766 29.188 1 97.81 377 ARG B O 1
ATOM 6326 N N . VAL B 1 378 ? -1.306 16.391 28.266 1 98.44 378 VAL B N 1
ATOM 6327 C CA . VAL B 1 378 ? -2.461 17.281 28.094 1 98.44 378 VAL B CA 1
ATOM 6328 C C . VAL B 1 378 ? -3.438 16.656 27.094 1 98.44 378 VAL B C 1
ATOM 6330 O O . VAL B 1 378 ? -4.645 16.609 27.344 1 98.44 378 VAL B O 1
ATOM 6333 N N . GLN B 1 379 ? -2.91 16.172 26 1 98.5 379 GLN B N 1
ATOM 6334 C CA . GLN B 1 379 ? -3.734 15.578 24.953 1 98.5 379 GLN B CA 1
ATOM 6335 C C . GLN B 1 379 ? -4.496 14.367 25.484 1 98.5 379 GLN B C 1
ATOM 6337 O O . GLN B 1 379 ? -5.688 14.211 25.203 1 98.5 379 GLN B O 1
ATOM 6342 N N . ASP B 1 380 ? -3.816 13.531 26.234 1 97.94 380 ASP B N 1
ATOM 6343 C CA . ASP B 1 380 ? -4.418 12.32 26.781 1 97.94 380 ASP B CA 1
ATOM 6344 C C . ASP B 1 380 ? -5.516 12.656 27.797 1 97.94 380 ASP B C 1
ATOM 6346 O O . ASP B 1 380 ? -6.531 11.961 27.859 1 97.94 380 ASP B O 1
ATOM 6350 N N . ALA B 1 381 ? -5.293 13.664 28.562 1 98.12 381 ALA B N 1
ATOM 6351 C CA . ALA B 1 381 ? -6.293 14.078 29.547 1 98.12 381 ALA B CA 1
ATOM 6352 C C . ALA B 1 381 ? -7.551 14.594 28.859 1 98.12 381 ALA B C 1
ATOM 6354 O O . ALA B 1 381 ? -8.672 14.289 29.281 1 98.12 381 ALA B O 1
ATOM 6355 N N . LEU B 1 382 ? -7.367 15.367 27.812 1 98.44 382 LEU B N 1
ATOM 6356 C CA . LEU B 1 382 ? -8.508 15.852 27.047 1 98.44 382 LEU B CA 1
ATOM 6357 C C . LEU B 1 382 ? -9.305 14.688 26.469 1 98.44 382 LEU B C 1
ATOM 6359 O O . LEU B 1 382 ? -10.539 14.695 26.5 1 98.44 382 LEU B O 1
ATOM 6363 N N . TYR B 1 383 ? -8.609 13.719 25.984 1 98.25 383 TYR B N 1
ATOM 6364 C CA . TYR B 1 383 ? -9.195 12.531 25.375 1 98.25 383 TYR B CA 1
ATOM 6365 C C . TYR B 1 383 ? -9.961 11.719 26.422 1 98.25 383 TYR B C 1
ATOM 6367 O O . TYR B 1 383 ? -11.141 11.422 26.234 1 98.25 383 TYR B O 1
ATOM 6375 N N . SER B 1 384 ? -9.328 11.367 27.5 1 97.75 384 SER B N 1
ATOM 6376 C CA . SER B 1 384 ? -9.859 10.406 28.469 1 97.75 384 SER B CA 1
ATOM 6377 C C . SER B 1 384 ? -10.922 11.047 29.359 1 97.75 384 SER B C 1
ATOM 6379 O O . SER B 1 384 ? -11.93 10.406 29.688 1 97.75 384 SER B O 1
ATOM 6381 N N . ARG B 1 385 ? -10.758 12.359 29.688 1 97.5 385 ARG B N 1
ATOM 6382 C CA . ARG B 1 385 ? -11.633 12.977 30.688 1 97.5 385 ARG B CA 1
ATOM 6383 C C . ARG B 1 385 ? -12.773 13.734 30.016 1 97.5 385 ARG B C 1
ATOM 6385 O O . ARG B 1 385 ? -13.867 13.836 30.562 1 97.5 385 ARG B O 1
ATOM 6392 N N . HIS B 1 386 ? -12.477 14.234 28.844 1 98.06 386 HIS B N 1
ATOM 6393 C CA . HIS B 1 386 ? -13.445 15.164 28.281 1 98.06 386 HIS B CA 1
ATOM 6394 C C . HIS B 1 386 ? -13.922 14.688 26.906 1 98.06 386 HIS B C 1
ATOM 6396 O O . HIS B 1 386 ? -14.812 15.297 26.312 1 98.06 386 HIS B O 1
ATOM 6402 N N . ARG B 1 387 ? -13.367 13.609 26.312 1 98.25 387 ARG B N 1
ATOM 6403 C CA . ARG B 1 387 ? -13.719 13.07 25 1 98.25 387 ARG B CA 1
ATOM 6404 C C . ARG B 1 387 ? -13.531 14.125 23.906 1 98.25 387 ARG B C 1
ATOM 6406 O O . ARG B 1 387 ? -14.406 14.305 23.062 1 98.25 387 ARG B O 1
ATOM 6413 N N . ILE B 1 388 ? -12.445 14.883 24.062 1 98.75 388 ILE B N 1
ATOM 6414 C CA . ILE B 1 388 ? -12.055 15.852 23.047 1 98.75 388 ILE B CA 1
ATOM 6415 C C . ILE B 1 388 ? -10.812 15.344 22.297 1 98.75 388 ILE B C 1
ATOM 6417 O O . ILE B 1 388 ? -9.789 15.055 22.922 1 98.75 388 ILE B O 1
ATOM 6421 N N . GLU B 1 389 ? -10.977 15.156 21.062 1 98.56 389 GLU B N 1
ATOM 6422 C CA . GLU B 1 389 ? -9.867 14.758 20.188 1 98.56 389 GLU B CA 1
ATOM 6423 C C . GLU B 1 389 ? -9.219 15.977 19.531 1 98.56 389 GLU B C 1
ATOM 6425 O O . GLU B 1 389 ? -9.797 16.578 18.625 1 98.56 389 GLU B O 1
ATOM 6430 N N . VAL B 1 390 ? -8.039 16.328 19.953 1 98.75 390 VAL B N 1
ATOM 6431 C CA . VAL B 1 390 ? -7.297 17.469 19.422 1 98.75 390 VAL B CA 1
ATOM 6432 C C . VAL B 1 390 ? -5.805 17.281 19.703 1 98.75 390 VAL B C 1
ATOM 6434 O O . VAL B 1 390 ? -5.426 16.766 20.766 1 98.75 390 VAL B O 1
ATOM 6437 N N . PRO B 1 391 ? -4.945 17.609 18.781 1 98.56 391 PRO B N 1
ATOM 6438 C CA . PRO B 1 391 ? -3.514 17.453 19.031 1 98.56 391 PRO B CA 1
ATOM 6439 C C . PRO B 1 391 ? -2.91 18.609 19.828 1 98.56 391 PRO B C 1
ATOM 6441 O O . PRO B 1 391 ? -3.25 19.766 19.578 1 98.56 391 PRO B O 1
ATOM 6444 N N . ILE B 1 392 ? -2.113 18.281 20.781 1 98.62 392 ILE B N 1
ATOM 6445 C CA . ILE B 1 392 ? -1.273 19.234 21.5 1 98.62 392 ILE B CA 1
ATOM 6446 C C . ILE B 1 392 ? 0.168 19.125 21 1 98.62 392 ILE B C 1
ATOM 6448 O O . ILE B 1 392 ? 0.718 18.031 20.922 1 98.62 392 ILE B O 1
ATOM 6452 N N . LYS B 1 393 ? 0.706 20.25 20.641 1 98.25 393 LYS B N 1
ATOM 6453 C CA . LYS B 1 393 ? 2.045 20.281 20.062 1 98.25 393 LYS B CA 1
ATOM 6454 C C . LYS B 1 393 ? 3.021 21.016 20.984 1 98.25 393 LYS B C 1
ATOM 6456 O O . LYS B 1 393 ? 2.637 21.953 21.688 1 98.25 393 LYS B O 1
ATOM 6461 N N . CYS B 1 394 ? 4.195 20.562 20.984 1 98.06 394 CYS B N 1
ATOM 6462 C CA . CYS B 1 394 ? 5.301 21.281 21.609 1 98.06 394 CYS B CA 1
ATOM 6463 C C . CYS B 1 394 ? 6.168 21.969 20.578 1 98.06 394 CYS B C 1
ATOM 6465 O O . CYS B 1 394 ? 6.828 21.312 19.766 1 98.06 394 CYS B O 1
ATOM 6467 N N . VAL B 1 395 ? 6.105 23.25 20.547 1 96.81 395 VAL B N 1
ATOM 6468 C CA . VAL B 1 395 ? 6.867 24.062 19.609 1 96.81 395 VAL B CA 1
ATOM 6469 C C . VAL B 1 395 ? 7.707 25.078 20.375 1 96.81 395 VAL B C 1
ATOM 6471 O O . VAL B 1 395 ? 7.168 25.906 21.125 1 96.81 395 VAL B O 1
ATOM 6474 N N . GLU B 1 396 ? 9.055 24.922 20.266 1 95.62 396 GLU B N 1
ATOM 6475 C CA . GLU B 1 396 ? 9.977 25.844 20.922 1 95.62 396 GLU B CA 1
ATOM 6476 C C . GLU B 1 396 ? 9.734 25.875 22.438 1 95.62 396 GLU B C 1
ATOM 6478 O O . GLU B 1 396 ? 9.633 26.938 23.031 1 95.62 396 GLU B O 1
ATOM 6483 N N . ARG B 1 397 ? 9.461 24.766 23.016 1 96.25 397 ARG B N 1
ATOM 6484 C CA . ARG B 1 397 ? 9.352 24.5 24.453 1 96.25 397 ARG B CA 1
ATOM 6485 C C . ARG B 1 397 ? 8.102 25.156 25.031 1 96.25 397 ARG B C 1
ATOM 6487 O O . ARG B 1 397 ? 8.047 25.453 26.234 1 96.25 397 ARG B O 1
ATOM 6494 N N . ARG B 1 398 ? 7.184 25.391 24.172 1 96.06 398 ARG B N 1
ATOM 6495 C CA . ARG B 1 398 ? 5.848 25.828 24.578 1 96.06 398 ARG B CA 1
ATOM 6496 C C . ARG B 1 398 ? 4.781 24.875 24.062 1 96.06 398 ARG B C 1
ATOM 6498 O O . ARG B 1 398 ? 5.043 24.062 23.172 1 96.06 398 ARG B O 1
ATOM 6505 N N . LEU B 1 399 ? 3.643 24.938 24.688 1 97.38 399 LEU B N 1
ATOM 6506 C CA . LEU B 1 399 ? 2.561 24.047 24.266 1 97.38 399 LEU B CA 1
ATOM 6507 C C . LEU B 1 399 ? 1.521 24.797 23.453 1 97.38 399 LEU B C 1
ATOM 6509 O O . LEU B 1 399 ? 1.209 25.953 23.75 1 97.38 399 LEU B O 1
ATOM 6513 N N . TYR B 1 400 ? 1.099 24.203 22.438 1 97.81 400 TYR B N 1
ATOM 6514 C CA . TYR B 1 400 ? 0.076 24.719 21.531 1 97.81 400 TYR B CA 1
ATOM 6515 C C . TYR B 1 400 ? -0.996 23.672 21.266 1 97.81 400 TYR B C 1
ATOM 6517 O O . TYR B 1 400 ? -0.749 22.469 21.406 1 97.81 400 TYR B O 1
ATOM 6525 N N . VAL B 1 401 ? -2.137 24.125 20.953 1 98.38 401 VAL B N 1
ATOM 6526 C CA . VAL B 1 401 ? -3.162 23.25 20.391 1 98.38 401 VAL B CA 1
ATOM 6527 C C . VAL B 1 401 ? -3.328 23.547 18.906 1 98.38 401 VAL B C 1
ATOM 6529 O O . VAL B 1 401 ? -3.369 24.703 18.484 1 98.38 401 VAL B O 1
ATOM 6532 N N . ARG B 1 402 ? -3.262 22.547 18.078 1 98.62 402 ARG B N 1
ATOM 6533 C CA . ARG B 1 402 ? -3.541 22.703 16.656 1 98.62 402 ARG B CA 1
ATOM 6534 C C . ARG B 1 402 ? -4.973 22.281 16.328 1 98.62 402 ARG B C 1
ATOM 6536 O O . ARG B 1 402 ? -5.242 21.094 16.094 1 98.62 402 ARG B O 1
ATOM 6543 N N . ILE B 1 403 ? -5.816 23.219 16.156 1 98.62 403 ILE B N 1
ATOM 6544 C CA . ILE B 1 403 ? -7.23 22.938 15.93 1 98.62 403 ILE B CA 1
ATOM 6545 C C . ILE B 1 403 ? -7.492 22.766 14.438 1 98.62 403 ILE B C 1
ATOM 6547 O O . ILE B 1 403 ? -6.742 23.266 13.602 1 98.62 403 ILE B O 1
ATOM 6551 N N . SER B 1 404 ? -8.438 22.016 14.156 1 98.56 404 SER B N 1
ATOM 6552 C CA . SER B 1 404 ? -8.969 21.844 12.805 1 98.56 404 SER B CA 1
ATOM 6553 C C . SER B 1 404 ? -10.484 21.984 12.789 1 98.56 404 SER B C 1
ATOM 6555 O O . SER B 1 404 ? -11.156 21.625 13.766 1 98.56 404 SER B O 1
ATOM 6557 N N . ALA B 1 405 ? -11.039 22.516 11.758 1 98.56 405 ALA B N 1
ATOM 6558 C CA . ALA B 1 405 ? -12.484 22.688 11.594 1 98.56 405 ALA B CA 1
ATOM 6559 C C . ALA B 1 405 ? -12.953 22.078 10.273 1 98.56 405 ALA B C 1
ATOM 6561 O O . ALA B 1 405 ? -12.281 22.219 9.242 1 98.56 405 ALA B O 1
ATOM 6562 N N . HIS B 1 406 ? -14.008 21.391 10.312 1 98.75 406 HIS B N 1
ATOM 6563 C CA . HIS B 1 406 ? -14.734 20.906 9.133 1 98.75 406 HIS B CA 1
ATOM 6564 C C . HIS B 1 406 ? -16.234 21.203 9.258 1 98.75 406 HIS B C 1
ATOM 6566 O O . HIS B 1 406 ? -16.672 21.828 10.219 1 98.75 406 HIS B O 1
ATOM 6572 N N . VAL B 1 407 ? -17 20.812 8.352 1 98.56 407 VAL B N 1
ATOM 6573 C CA . VAL B 1 407 ? -18.375 21.266 8.227 1 98.56 407 VAL B CA 1
ATOM 6574 C C . VAL B 1 407 ? -19.234 20.672 9.344 1 98.56 407 VAL B C 1
ATOM 6576 O O . VAL B 1 407 ? -20.344 21.141 9.609 1 98.56 407 VAL B O 1
ATOM 6579 N N . TYR B 1 408 ? -18.75 19.641 10.031 1 98.5 408 TYR B N 1
ATOM 6580 C CA . TYR B 1 408 ? -19.516 19.047 11.117 1 98.5 408 TYR B CA 1
ATOM 6581 C C . TYR B 1 408 ? -19.234 19.766 12.438 1 98.5 408 TYR B C 1
ATOM 6583 O O . TYR B 1 408 ? -19.906 19.516 13.438 1 98.5 408 TYR B O 1
ATOM 6591 N N . ASN B 1 409 ? -18.266 20.688 12.5 1 98.75 409 ASN B N 1
ATOM 6592 C CA . ASN B 1 409 ? -17.906 21.438 13.695 1 98.75 409 ASN B CA 1
ATOM 6593 C C . ASN B 1 409 ? -18.703 22.734 13.797 1 98.75 409 ASN B C 1
ATOM 6595 O O . ASN B 1 409 ? -19.344 23.156 12.836 1 98.75 409 ASN B O 1
ATOM 6599 N N . ASN B 1 410 ? -18.594 23.328 14.945 1 98.5 410 ASN B N 1
ATOM 6600 C CA . ASN B 1 410 ? -19.203 24.625 15.273 1 98.5 410 ASN B CA 1
ATOM 6601 C C . ASN B 1 410 ? -18.469 25.312 16.422 1 98.5 410 ASN B C 1
ATOM 6603 O O . ASN B 1 410 ? -17.547 24.75 17 1 98.5 410 ASN B O 1
ATOM 6607 N N . LEU B 1 411 ? -18.875 26.531 16.734 1 98.5 411 LEU B N 1
ATOM 6608 C CA . LEU B 1 411 ? -18.156 27.344 17.719 1 98.5 411 LEU B CA 1
ATOM 6609 C C . LEU B 1 411 ? -18.281 26.734 19.109 1 98.5 411 LEU B C 1
ATOM 6611 O O . LEU B 1 411 ? -17.359 26.859 19.922 1 98.5 411 LEU B O 1
ATOM 6615 N N . GLU B 1 412 ? -19.328 26.031 19.391 1 98.44 412 GLU B N 1
ATOM 6616 C CA . GLU B 1 412 ? -19.516 25.391 20.703 1 98.44 412 GLU B CA 1
ATOM 6617 C C . GLU B 1 412 ? -18.438 24.344 20.953 1 98.44 412 GLU B C 1
ATOM 6619 O O . GLU B 1 412 ? -18.047 24.109 22.094 1 98.44 412 GLU B O 1
ATOM 6624 N N . ASP B 1 413 ? -18.047 23.672 19.875 1 98.69 413 ASP B N 1
ATOM 6625 C CA . ASP B 1 413 ? -16.969 22.688 20.031 1 98.69 413 ASP B CA 1
ATOM 6626 C C . ASP B 1 413 ? -15.711 23.344 20.578 1 98.69 413 ASP B C 1
ATOM 6628 O O . ASP B 1 413 ? -15.031 22.766 21.422 1 98.69 413 ASP B O 1
ATOM 6632 N N . PHE B 1 414 ? -15.391 24.531 20.188 1 98.69 414 PHE B N 1
ATOM 6633 C CA . PHE B 1 414 ? -14.195 25.25 20.609 1 98.69 414 PHE B CA 1
ATOM 6634 C C . PHE B 1 414 ? -14.383 25.797 22.016 1 98.69 414 PHE B C 1
ATOM 6636 O O . PHE B 1 414 ? -13.422 25.875 22.797 1 98.69 414 PHE B O 1
ATOM 6643 N N . GLU B 1 415 ? -15.57 26.188 22.391 1 98.25 415 GLU B N 1
ATOM 6644 C CA . GLU B 1 415 ? -15.867 26.594 23.75 1 98.25 415 GLU B CA 1
ATOM 6645 C C . GLU B 1 415 ? -15.625 25.438 24.734 1 98.25 415 GLU B C 1
ATOM 6647 O O . GLU B 1 415 ? -15.055 25.641 25.797 1 98.25 415 GLU B O 1
ATOM 6652 N N . ARG B 1 416 ? -16.109 24.297 24.312 1 98.19 416 ARG B N 1
ATOM 6653 C CA . ARG B 1 416 ? -15.883 23.109 25.141 1 98.19 416 ARG B CA 1
ATOM 6654 C C . ARG B 1 416 ? -14.391 22.875 25.359 1 98.19 416 ARG B C 1
ATOM 6656 O O . ARG B 1 416 ? -13.969 22.516 26.453 1 98.19 416 ARG B O 1
ATOM 6663 N N . LEU B 1 417 ? -13.648 23 24.281 1 98.69 417 LEU B N 1
ATOM 6664 C CA . LEU B 1 417 ? -12.203 22.828 24.391 1 98.69 417 LEU B CA 1
ATOM 6665 C C . LEU B 1 417 ? -11.602 23.859 25.328 1 98.69 417 LEU B C 1
ATOM 6667 O O . LEU B 1 417 ? -10.734 23.531 26.141 1 98.69 417 LEU B O 1
ATOM 6671 N N . ALA B 1 418 ? -12.039 25.078 25.219 1 97.94 418 ALA B N 1
ATOM 6672 C CA . ALA B 1 418 ? -11.508 26.172 26.047 1 97.94 418 ALA B CA 1
ATOM 6673 C C . ALA B 1 418 ? -11.695 25.875 27.531 1 97.94 418 ALA B C 1
ATOM 6675 O O . ALA B 1 418 ? -10.781 26.078 28.328 1 97.94 418 ALA B O 1
ATOM 6676 N N . VAL B 1 419 ? -12.828 25.375 27.875 1 97.31 419 VAL B N 1
ATOM 6677 C CA . VAL B 1 419 ? -13.164 25.094 29.266 1 97.31 419 VAL B CA 1
ATOM 6678 C C . VAL B 1 419 ? -12.383 23.875 29.75 1 97.31 419 VAL B C 1
ATOM 6680 O O . VAL B 1 419 ? -11.812 23.891 30.844 1 97.31 419 VAL B O 1
ATOM 6683 N N . ALA B 1 420 ? -12.336 22.844 28.938 1 97.88 420 ALA B N 1
ATOM 6684 C CA . ALA B 1 420 ? -11.719 21.578 29.312 1 97.88 420 ALA B CA 1
ATOM 6685 C C . ALA B 1 420 ? -10.211 21.719 29.484 1 97.88 420 ALA B C 1
ATOM 6687 O O . ALA B 1 420 ? -9.586 20.969 30.234 1 97.88 420 ALA B O 1
ATOM 6688 N N . MET B 1 421 ? -9.609 22.688 28.781 1 97.62 421 MET B N 1
ATOM 6689 C CA . MET B 1 421 ? -8.156 22.844 28.719 1 97.62 421 MET B CA 1
ATOM 6690 C C . MET B 1 421 ? -7.598 23.25 30.078 1 97.62 421 MET B C 1
ATOM 6692 O O . MET B 1 421 ? -6.473 22.891 30.422 1 97.62 421 MET B O 1
ATOM 6696 N N . ILE B 1 422 ? -8.344 23.969 30.797 1 94.06 422 ILE B N 1
ATOM 6697 C CA . ILE B 1 422 ? -7.875 24.5 32.062 1 94.06 422 ILE B CA 1
ATOM 6698 C C . ILE B 1 422 ? -8.461 23.688 33.219 1 94.06 422 ILE B C 1
ATOM 6700 O O . ILE B 1 422 ? -9.68 23.484 33.281 1 94.06 422 ILE B O 1
ATOM 6704 N N . GLU B 1 423 ? -7.562 23.094 34 1 85.38 423 GLU B N 1
ATOM 6705 C CA . GLU B 1 423 ? -8.016 22.344 35.156 1 85.38 423 GLU B CA 1
ATOM 6706 C C . GLU B 1 423 ? -8.539 23.281 36.25 1 85.38 423 GLU B C 1
ATOM 6708 O O . GLU B 1 423 ? -7.91 24.281 36.562 1 85.38 423 GLU B O 1
ATOM 6713 N N . SER B 1 424 ? -9.797 23.375 36.5 1 65 424 SER B N 1
ATOM 6714 C CA . SER B 1 424 ? -10.32 24.188 37.594 1 65 424 SER B CA 1
ATOM 6715 C C . SER B 1 424 ? -9.898 23.609 38.938 1 65 424 SER B C 1
ATOM 6717 O O . SER B 1 424 ? -9.82 22.391 39.125 1 65 424 SER B O 1
ATOM 6719 N N . ASP B 1 425 ? -9.164 24.312 39.75 1 49 425 ASP B N 1
ATOM 6720 C CA . ASP B 1 425 ? -9 23.953 41.156 1 49 425 ASP B CA 1
ATOM 6721 C C . ASP B 1 425 ? -10.328 23.484 41.781 1 49 425 ASP B C 1
ATOM 6723 O O . ASP B 1 425 ? -11.391 24.016 41.438 1 49 425 ASP B O 1
#

Radius of gyration: 28.75 Å; Cα contacts (8 Å, |Δi|>4): 1733; chains: 2; bounding box: 64×81×77 Å

pLDDT: mean 95.18, std 6.18, range [49.0, 98.94]

Foldseek 3Di:
DQDFFDQPAFADFDPSLQQQWPDPVVQFLEFPLQPQHTAGPLQVVLLVVVVVVCVVPVCCCPVPNPPVLLLVLLVLVCVQQQNPDSLLKAKFQALLQQLLLVLCQFQVDPVDPQQEEEEEPLDDPSNVVSQVVCQVPDPPGHHYHYFYAALVLQLPQVSVVVSVVVSQVVQVVVVGHHQEYEYECARSFARFGHPQLVVQVVQQPPDVGHAYAYADQPPRLQHRHNPVVSPHQKYKYHCCRQLVQDRRIIMMGHDDDPGGDRAGPAADPQRPVGHRSRRVPRDDDSCSSSSSSSSSSVVCVVNDSVSQNVSLQVQQQVLLVLLCVLLVHPPPWSQNPRDPNGTGFKTKHFHDAPAQWQQGDHAHPVDQQADPVNQVSRQVSCCPPVNYHWGWHQHPNTIITMGGGGSSHHNVSSVSVNVNTGDDD/DQDFFDQPAFADFDPSLQQQWPDPVVQFLEFP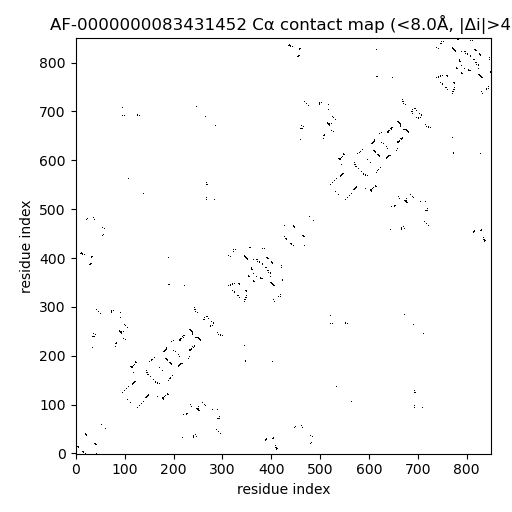LQPQHTAGPLQVVLLVVVVVVCVVPVCCCPVPNPPVLLLVLLVLVCVQQQNPDSLLKAKFQALLQQLLLVLCQFQQDPVDDQQEEEEEPLDDPSNVVSLVVCQVPDPPGHHYHYFYAALVLQLPQVSVVVSVVVSQVVQVVVVGHHQEYEYECARSFARFGHPQLVVQVVQQPPDVHHAYAYADQPPRLQHRHNPVVSPHQKYKYHCCRQLVQDRRIIMMGHDDDPGGDRAGPAADPQRPVGHRSRRVPRDDDSCSSSSSSSSSSVVCVVNDSVSQNVSLQVQQQVLLVLLCVLLVHPPPWSQNVRDPNGTGNKTKHFHDAPAQWQQRDHAHPVDQQADPVNQVSRQVSCCPPVNYHWGWHQHPNTIITMGGGGSSHHNVSSVSVSVNTGDDD